Protein AF-A0A078B2Z6-F1 (afdb_monomer)

InterPro domains:
  IPR038900 Transmembrane channel-like protein [PTHR23302] (130-824)

Solvent-accessible surface area (backbone atoms only — not comparable to full-atom values): 47896 Å² total; per-residue (Å²): 140,82,87,86,89,76,92,76,88,74,81,81,83,72,86,68,76,64,57,64,54,55,50,54,54,59,56,59,68,68,70,77,79,70,86,86,83,85,80,91,80,83,90,81,90,82,92,84,82,84,89,85,86,78,69,69,75,65,58,61,60,59,55,56,60,53,58,60,63,54,67,79,64,58,74,73,55,56,71,62,52,64,68,53,54,67,62,46,63,62,47,52,64,56,50,71,74,62,63,89,62,78,58,72,72,61,64,70,70,52,72,91,81,52,56,72,73,55,50,52,50,51,52,53,52,48,53,51,48,55,51,51,51,52,53,51,53,52,52,53,52,50,52,51,54,51,49,53,50,52,52,52,52,50,50,52,50,51,53,53,50,52,52,50,51,53,50,50,50,55,52,50,52,51,49,53,52,48,50,52,51,51,52,52,49,48,54,53,46,51,53,49,51,54,51,48,50,54,48,49,66,59,48,75,76,61,91,78,96,86,76,75,69,64,55,56,54,52,50,50,52,50,50,53,49,53,51,50,51,53,49,50,50,48,48,52,47,46,66,65,51,62,74,55,69,97,67,66,82,66,82,63,73,84,68,86,69,50,74,66,56,52,51,51,51,51,52,49,53,49,50,67,67,67,46,75,61,58,68,60,53,50,55,40,51,42,58,40,47,58,45,59,37,35,50,53,50,51,51,48,48,52,36,54,49,29,51,50,49,28,62,58,48,46,57,53,52,51,54,50,58,72,73,46,59,74,76,49,61,76,36,69,38,90,92,78,45,50,40,65,61,38,37,43,60,41,47,56,89,44,30,65,54,53,53,49,46,53,53,49,48,53,53,54,49,50,52,52,41,51,51,51,31,50,51,34,42,47,53,26,52,50,49,59,60,67,55,66,71,77,53,52,67,62,48,54,64,57,66,59,67,59,89,85,61,82,49,69,67,60,44,52,38,35,51,52,40,42,49,51,52,52,53,47,54,51,50,51,53,52,48,54,54,51,59,72,73,51,58,66,69,60,54,51,50,47,49,51,49,43,51,52,42,51,52,50,48,52,51,48,45,51,52,38,50,52,50,39,51,49,35,63,70,40,34,66,61,52,25,59,59,38,41,77,79,38,59,64,74,61,18,66,45,45,44,60,50,50,43,51,50,41,56,50,50,44,52,52,51,47,51,53,44,52,63,69,45,68,58,90,43,67,52,59,41,48,53,52,52,30,52,52,49,33,53,51,51,43,50,54,53,45,53,53,50,49,54,40,50,28,55,36,26,66,51,66,83,86,42,89,89,59,64,78,49,68,67,59,56,38,68,71,78,52,77,65,94,34,51,46,38,50,39,27,47,54,46,44,40,69,63,49,27,85,86,77,98,67,24,60,50,60,34,50,54,44,46,51,45,48,51,48,50,51,46,51,51,53,44,55,54,45,36,73,74,38,87,81,63,84,76,60,49,58,63,72,60,49,64,59,52,35,51,54,48,44,49,47,47,50,53,65,53,35,37,80,33,24,60,62,50,37,70,49,42,36,56,54,43,50,52,49,51,54,47,54,50,49,46,48,72,75,59,33,35,67,48,94,74,60,38,84,43,62,53,52,40,28,51,54,37,49,52,48,40,52,46,51,52,52,44,51,52,52,53,47,48,61,37,63,44,43,35,71,64,77,94,72,60,91,49,84,84,72,35,67,8,34,55,63,53,65,46,19,48,53,56,44,49,51,53,53,54,54,59,72,75,52,87,81,72,79,89,70,83,76,72,65,53,65,61,53,50,63,67,55,30,64,64,56,48,48,55,50,49,51,53,50,48,55,52,49,52,52,50,47,51,51,51,51,50,50,51,51,49,54,49,52,50,50,53,50,50,52,51,48,51,51,52,49,53,52,48,52,53,49,53,52,50,52,51,53,50,53,52,51,52,53,52,52,55,50,63,72,72,106

Structure (mmCIF, N/CA/C/O backbone):
data_AF-A0A078B2Z6-F1
#
_entry.id   AF-A0A078B2Z6-F1
#
loop_
_atom_site.group_PDB
_atom_site.id
_atom_site.type_symbol
_atom_site.label_atom_id
_atom_site.label_alt_id
_atom_site.label_comp_id
_atom_site.label_asym_id
_atom_site.label_entity_id
_atom_site.label_seq_id
_atom_site.pdbx_PDB_ins_code
_atom_site.Cartn_x
_atom_site.Cartn_y
_atom_site.Cartn_z
_atom_site.occupancy
_atom_site.B_iso_or_equiv
_atom_site.auth_seq_id
_atom_site.auth_comp_id
_atom_site.auth_asym_id
_atom_site.auth_atom_id
_atom_site.pdbx_PDB_model_num
ATOM 1 N N . MET A 1 1 ? 25.908 -24.876 19.222 1.00 38.09 1 MET A N 1
ATOM 2 C CA . MET A 1 1 ? 26.724 -24.364 20.344 1.00 38.09 1 MET A CA 1
ATOM 3 C C . MET A 1 1 ? 25.845 -24.428 21.571 1.00 38.09 1 MET A C 1
ATOM 5 O O . MET A 1 1 ? 25.117 -23.488 21.860 1.00 38.09 1 MET A O 1
ATOM 9 N N . ASP A 1 2 ? 25.852 -25.600 22.195 1.00 33.06 2 ASP A N 1
ATOM 10 C CA . ASP A 1 2 ? 25.103 -25.905 23.407 1.00 33.06 2 ASP A CA 1
ATOM 11 C C . ASP A 1 2 ? 25.969 -25.629 24.640 1.00 33.06 2 ASP A C 1
ATOM 13 O O . ASP A 1 2 ? 27.194 -25.706 24.567 1.00 33.06 2 ASP A O 1
ATOM 17 N N . ASN A 1 3 ? 25.297 -25.366 25.763 1.00 37.34 3 ASN A N 1
ATOM 18 C CA . ASN A 1 3 ? 25.803 -25.113 27.119 1.00 37.34 3 ASN A CA 1
ATOM 19 C C . ASN A 1 3 ? 26.214 -23.678 27.468 1.00 37.34 3 ASN A C 1
ATOM 21 O O . ASN A 1 3 ? 27.389 -23.338 27.474 1.00 37.34 3 ASN A O 1
ATOM 25 N N . PHE A 1 4 ? 25.242 -22.905 27.964 1.00 32.12 4 PHE A N 1
ATOM 26 C CA . PHE A 1 4 ? 25.445 -22.065 29.152 1.00 32.12 4 PHE A CA 1
ATOM 27 C C . PHE A 1 4 ? 24.148 -21.996 29.974 1.00 32.12 4 PHE A C 1
ATOM 29 O O . PHE A 1 4 ? 23.299 -21.130 29.787 1.00 32.12 4 PHE A O 1
ATOM 36 N N . ASN A 1 5 ? 24.004 -22.952 30.896 1.00 35.69 5 ASN A N 1
ATOM 37 C CA . ASN A 1 5 ? 23.065 -22.894 32.012 1.00 35.69 5 ASN A CA 1
ATOM 38 C C . ASN A 1 5 ? 23.810 -22.308 33.219 1.00 35.69 5 ASN A C 1
ATOM 40 O O . ASN A 1 5 ? 24.638 -22.993 33.818 1.00 35.69 5 ASN A O 1
ATOM 44 N N . SER A 1 6 ? 23.501 -21.072 33.616 1.00 30.67 6 SER A N 1
ATOM 45 C CA . SER A 1 6 ? 23.823 -20.586 34.959 1.00 30.67 6 SER A CA 1
ATOM 46 C C . SER A 1 6 ? 22.593 -19.964 35.620 1.00 30.67 6 SER A C 1
ATOM 48 O O . SER A 1 6 ? 21.923 -19.065 35.114 1.00 30.67 6 SER A O 1
ATOM 50 N N . LYS A 1 7 ? 22.279 -20.550 36.776 1.00 36.53 7 LYS A N 1
ATOM 51 C CA . LYS A 1 7 ? 21.205 -20.213 37.703 1.00 36.53 7 LYS A CA 1
ATOM 52 C C . LYS A 1 7 ? 21.274 -18.739 38.109 1.00 36.53 7 LYS A C 1
ATOM 54 O O . LYS A 1 7 ? 22.219 -18.331 38.773 1.00 36.53 7 LYS A O 1
ATOM 59 N N . THR A 1 8 ? 20.215 -17.985 37.829 1.00 29.44 8 THR A N 1
ATOM 60 C CA . THR A 1 8 ? 19.824 -16.824 38.640 1.00 29.44 8 THR A CA 1
ATOM 61 C C . THR A 1 8 ? 18.329 -16.918 38.936 1.00 29.44 8 THR A C 1
ATOM 63 O O . THR A 1 8 ? 17.473 -16.528 38.148 1.00 29.44 8 THR A O 1
ATOM 66 N N . SER A 1 9 ? 18.006 -17.499 40.089 1.00 30.64 9 SER A N 1
ATOM 67 C CA . SER A 1 9 ? 16.674 -17.454 40.685 1.00 30.64 9 SER A CA 1
ATOM 68 C C . SER A 1 9 ? 16.356 -16.011 41.090 1.00 30.64 9 SER A C 1
ATOM 70 O O . SER A 1 9 ? 16.883 -15.513 42.084 1.00 30.64 9 SER A O 1
ATOM 72 N N . ARG A 1 10 ? 15.509 -15.331 40.311 1.00 29.75 10 ARG A N 1
ATOM 73 C CA . ARG A 1 10 ? 14.837 -14.095 40.739 1.00 29.75 10 ARG A CA 1
ATOM 74 C C . ARG A 1 10 ? 13.682 -14.460 41.683 1.00 29.75 10 ARG A C 1
ATOM 76 O O . ARG A 1 10 ? 12.987 -15.437 41.400 1.00 29.75 10 ARG A O 1
ATOM 83 N N . PRO A 1 11 ? 13.447 -13.716 42.777 1.00 30.64 11 PRO A N 1
ATOM 84 C CA . PRO A 1 11 ? 12.303 -13.969 43.637 1.00 30.64 11 PRO A CA 1
ATOM 85 C C . PRO A 1 11 ? 11.006 -13.601 42.905 1.00 30.64 11 PRO A C 1
ATOM 87 O O . PRO A 1 11 ? 10.926 -12.588 42.209 1.00 30.64 11 PRO A O 1
ATOM 90 N N . LEU A 1 12 ? 10.003 -14.462 43.072 1.00 29.59 12 LEU A N 1
ATOM 91 C CA . LEU A 1 12 ? 8.618 -14.242 42.677 1.00 29.59 12 LEU A CA 1
ATOM 92 C C . LEU A 1 12 ? 8.105 -12.925 43.278 1.00 29.59 12 LEU A C 1
ATOM 94 O O . LEU A 1 12 ? 8.044 -12.780 44.497 1.00 29.59 12 LEU A O 1
ATOM 98 N N . PHE A 1 13 ? 7.699 -11.989 42.421 1.00 31.28 13 PHE A N 1
ATOM 99 C CA . PHE A 1 13 ? 6.820 -10.895 42.820 1.00 31.28 13 PHE A CA 1
ATOM 100 C C . PHE A 1 13 ? 5.440 -11.486 43.125 1.00 31.28 13 PHE A C 1
ATOM 102 O O . PHE A 1 13 ? 4.743 -11.959 42.228 1.00 31.28 13 PHE A O 1
ATOM 109 N N . THR A 1 14 ? 5.047 -11.473 44.394 1.00 33.75 14 THR A N 1
ATOM 110 C CA . THR A 1 14 ? 3.644 -11.604 44.786 1.00 33.75 14 THR A CA 1
ATOM 111 C C . THR A 1 14 ? 2.921 -10.280 44.490 1.00 33.75 14 THR A C 1
ATOM 113 O O . THR A 1 14 ? 3.521 -9.210 44.642 1.00 33.75 14 THR A O 1
ATOM 116 N N . PRO A 1 15 ? 1.650 -10.295 44.047 1.00 32.66 15 PRO A N 1
ATOM 117 C CA . PRO A 1 15 ? 0.907 -9.064 43.821 1.00 32.66 15 PRO A CA 1
ATOM 118 C C . PRO A 1 15 ? 0.664 -8.374 45.165 1.00 32.66 15 PRO A C 1
ATOM 120 O O . PRO A 1 15 ? 0.065 -8.944 46.076 1.00 32.66 15 PRO A O 1
ATOM 123 N N . ASN A 1 16 ? 1.152 -7.143 45.284 1.00 35.41 16 ASN A N 1
ATOM 124 C CA . ASN A 1 16 ? 1.012 -6.313 46.471 1.00 35.41 16 ASN A CA 1
ATOM 125 C C . ASN A 1 16 ? -0.454 -5.853 46.600 1.00 35.41 16 ASN A C 1
ATOM 127 O O . ASN A 1 16 ? -0.918 -5.010 45.828 1.00 35.41 16 ASN A O 1
ATOM 131 N N . SER A 1 17 ? -1.186 -6.395 47.577 1.00 38.97 17 SER A N 1
ATOM 132 C CA . SER A 1 17 ? -2.585 -6.053 47.892 1.00 38.97 17 SER A CA 1
ATOM 133 C C . SER A 1 17 ? -2.796 -4.569 48.232 1.00 38.97 17 SER A C 1
ATOM 135 O O . SER A 1 17 ? -3.913 -4.070 48.146 1.00 38.97 17 SER A O 1
ATOM 137 N N . ASN A 1 18 ? -1.722 -3.829 48.523 1.00 42.12 18 ASN A N 1
ATOM 138 C CA . ASN A 1 18 ? -1.769 -2.412 48.887 1.00 42.12 18 ASN A CA 1
ATOM 139 C C . ASN A 1 18 ? -2.090 -1.449 47.726 1.00 42.12 18 ASN A C 1
ATOM 141 O O . ASN A 1 18 ? -2.405 -0.283 47.973 1.00 42.12 18 ASN A O 1
ATOM 145 N N . PHE A 1 19 ? -2.033 -1.889 46.463 1.00 43.72 19 PHE A N 1
ATOM 146 C CA . PHE A 1 19 ? -2.281 -0.990 45.325 1.00 43.72 19 PHE A CA 1
ATOM 147 C C . PHE A 1 19 ? -3.774 -0.673 45.131 1.00 43.72 19 PHE A C 1
ATOM 149 O O . PHE A 1 19 ? -4.140 0.464 44.831 1.00 43.72 19 PHE A O 1
ATOM 156 N N . LEU A 1 20 ? -4.652 -1.657 45.364 1.00 38.41 20 LEU A N 1
ATOM 157 C CA . LEU A 1 20 ? -6.104 -1.483 45.246 1.00 38.41 20 LEU A CA 1
ATOM 158 C C . LEU A 1 20 ? -6.650 -0.556 46.349 1.00 38.41 20 LEU A C 1
ATOM 160 O O . LEU A 1 20 ? -7.549 0.250 46.098 1.00 38.41 20 LEU A O 1
ATOM 164 N N . ASP A 1 21 ? -6.051 -0.609 47.540 1.00 50.78 21 ASP A N 1
ATOM 165 C CA . ASP A 1 21 ? -6.432 0.229 48.680 1.00 50.78 21 ASP A CA 1
ATOM 166 C C . ASP A 1 21 ? -5.900 1.666 48.555 1.00 50.78 21 ASP A C 1
ATOM 168 O O . ASP A 1 21 ? -6.626 2.620 48.854 1.00 50.78 21 ASP A O 1
ATOM 172 N N . GLN A 1 22 ? -4.701 1.863 47.985 1.00 50.09 22 GLN A N 1
ATOM 173 C CA . GLN A 1 22 ? -4.225 3.202 47.601 1.00 50.09 22 GLN A CA 1
ATOM 174 C C . GLN A 1 22 ? -5.110 3.855 46.528 1.00 50.09 22 GLN A C 1
ATOM 176 O O . GLN A 1 22 ? -5.302 5.075 46.542 1.00 50.09 22 GLN A O 1
ATOM 181 N N . PHE A 1 23 ? -5.679 3.061 45.617 1.00 46.72 23 PHE A N 1
ATOM 182 C CA . PHE A 1 23 ? -6.575 3.567 44.579 1.00 46.72 23 PHE A CA 1
ATOM 183 C C . PHE A 1 23 ? -7.952 3.962 45.141 1.00 46.72 23 PHE A C 1
ATOM 185 O O . PHE A 1 23 ? -8.458 5.039 44.819 1.00 46.72 23 PHE A O 1
ATOM 192 N N . LYS A 1 24 ? -8.528 3.154 46.046 1.00 49.75 24 LYS A N 1
ATOM 193 C CA . LYS A 1 24 ? -9.787 3.480 46.748 1.00 49.75 24 LYS A CA 1
ATOM 194 C C . LYS A 1 24 ? -9.662 4.737 47.616 1.00 49.75 24 LYS A C 1
ATOM 196 O O . LYS A 1 24 ? -10.546 5.592 47.580 1.00 49.75 24 LYS A O 1
ATOM 201 N N . SER A 1 25 ? -8.539 4.891 48.319 1.00 47.03 25 SER A N 1
ATOM 202 C CA . SER A 1 25 ? -8.235 6.069 49.143 1.00 47.03 25 SER A CA 1
ATOM 203 C C . SER A 1 25 ? -8.192 7.369 48.319 1.00 47.03 25 SER A C 1
ATOM 205 O O . SER A 1 25 ? -8.852 8.354 48.661 1.00 47.03 25 SER A O 1
ATOM 207 N N . ARG A 1 26 ? -7.512 7.359 47.162 1.00 42.31 26 ARG A N 1
ATOM 208 C CA . ARG A 1 26 ? -7.412 8.540 46.281 1.00 42.31 26 ARG A CA 1
ATOM 209 C C . ARG A 1 26 ? -8.705 8.871 45.533 1.00 42.31 26 ARG A C 1
ATOM 211 O O . ARG A 1 26 ? -8.946 10.042 45.240 1.00 42.31 26 ARG A O 1
ATOM 218 N N . ALA A 1 27 ? -9.537 7.874 45.230 1.00 37.81 27 ALA A N 1
ATOM 219 C CA . ALA A 1 27 ? -10.847 8.095 44.618 1.00 37.81 27 ALA A CA 1
ATOM 220 C C . ALA A 1 27 ? -11.848 8.708 45.615 1.00 37.81 27 ALA A C 1
ATOM 222 O O . ALA A 1 27 ? -12.595 9.613 45.245 1.00 37.81 27 ALA A O 1
ATOM 223 N N . SER A 1 28 ? -11.810 8.289 46.887 1.00 37.66 28 SER A N 1
ATOM 224 C CA . SER A 1 28 ? -12.697 8.813 47.936 1.00 37.66 28 SER A CA 1
ATOM 225 C C . SER A 1 28 ? -12.395 10.271 48.308 1.00 37.66 28 SER A C 1
ATOM 227 O O . SER A 1 28 ? -13.317 11.026 48.598 1.00 37.66 28 SER A O 1
ATOM 229 N N . GLN A 1 29 ? -11.129 10.703 48.246 1.00 36.56 29 GLN A N 1
ATOM 230 C CA . GLN A 1 29 ? -10.744 12.089 48.559 1.00 36.56 29 GLN A CA 1
ATOM 231 C C . GLN A 1 29 ? -11.135 13.113 47.479 1.00 36.56 29 GLN A C 1
ATOM 233 O O . GLN A 1 29 ? -11.196 14.304 47.766 1.00 36.56 29 GLN A O 1
ATOM 238 N N . ARG A 1 30 ? -11.422 12.689 46.238 1.00 38.69 30 ARG A N 1
ATOM 239 C CA . ARG A 1 30 ? -11.811 13.613 45.153 1.00 38.69 30 ARG A CA 1
ATOM 240 C C . ARG A 1 30 ? -13.314 13.864 45.035 1.00 38.69 30 ARG A C 1
ATOM 242 O O . ARG A 1 30 ? -13.691 14.820 44.370 1.00 38.69 30 ARG A O 1
ATOM 249 N N . TYR A 1 31 ? -14.155 13.056 45.680 1.00 36.00 31 TYR A N 1
ATOM 250 C CA . TYR A 1 31 ? -15.616 13.199 45.616 1.00 36.00 31 TYR A CA 1
ATOM 251 C C . TYR A 1 31 ? -16.222 14.068 46.730 1.00 36.00 31 TYR A C 1
ATOM 253 O O . TYR A 1 31 ? -17.416 14.333 46.691 1.00 36.00 31 TYR A O 1
ATOM 261 N N . GLN A 1 32 ? -15.425 14.556 47.686 1.00 33.22 32 GLN A N 1
ATOM 262 C CA . GLN A 1 32 ? -15.920 15.383 48.799 1.00 33.22 32 GLN A CA 1
ATOM 263 C C . GLN A 1 32 ? -15.933 16.901 48.528 1.00 33.22 32 GLN A C 1
ATOM 265 O O . GLN A 1 32 ? -16.352 17.654 49.395 1.00 33.22 32 GLN A O 1
ATOM 270 N N . ASN A 1 33 ? -15.531 17.363 47.336 1.00 32.75 33 ASN A N 1
ATOM 271 C CA . ASN A 1 33 ? -15.442 18.796 47.012 1.00 32.75 33 ASN A CA 1
ATOM 272 C C . ASN A 1 33 ? -16.320 19.192 45.812 1.00 32.75 33 ASN A C 1
ATOM 274 O O . ASN A 1 33 ? -15.825 19.752 44.833 1.00 32.75 33 ASN A O 1
ATOM 278 N N . ILE A 1 34 ? -17.621 18.900 45.874 1.00 33.91 34 ILE A N 1
ATOM 279 C CA . ILE A 1 34 ? -18.619 19.473 44.959 1.00 33.91 34 ILE A CA 1
ATOM 280 C C . ILE A 1 34 ? -19.703 20.132 45.824 1.00 33.91 34 ILE A C 1
ATOM 282 O O . ILE A 1 34 ? -20.280 19.439 46.658 1.00 33.91 34 ILE A O 1
ATOM 286 N N . PRO A 1 35 ? -19.961 21.446 45.689 1.00 30.92 35 PRO A N 1
ATOM 287 C CA . PRO A 1 35 ? -21.008 22.112 46.454 1.00 30.92 35 PRO A CA 1
ATOM 288 C C . PRO A 1 35 ? -22.401 21.750 45.915 1.00 30.92 35 PRO A C 1
ATOM 290 O O . PRO A 1 35 ? -22.673 21.907 44.723 1.00 30.92 35 PRO A O 1
ATOM 293 N N . ASP A 1 36 ? -23.268 21.288 46.816 1.00 29.14 36 ASP A N 1
ATOM 294 C CA . ASP A 1 36 ? -24.699 21.076 46.590 1.00 29.14 36 ASP A CA 1
ATOM 295 C C . ASP A 1 36 ? -25.429 22.426 46.548 1.00 29.14 36 ASP A C 1
ATOM 297 O O . ASP A 1 36 ? -25.545 23.109 47.563 1.00 29.14 36 ASP A O 1
ATOM 301 N N . ASN A 1 37 ? -25.969 22.788 45.383 1.00 29.05 37 ASN A N 1
ATOM 302 C CA . ASN A 1 37 ? -27.005 23.813 45.263 1.00 29.05 37 ASN A CA 1
ATOM 303 C C . ASN A 1 37 ? -28.321 23.112 44.911 1.00 29.05 37 ASN A C 1
ATOM 305 O O . ASN A 1 37 ? -28.553 22.756 43.755 1.00 29.05 37 ASN A O 1
ATOM 309 N N . SER A 1 38 ? -29.169 22.907 45.917 1.00 27.84 38 SER A N 1
ATOM 310 C CA . SER A 1 38 ? -30.560 22.492 45.744 1.00 27.84 38 SER A CA 1
ATOM 311 C C . SER A 1 38 ? -31.459 23.730 45.694 1.00 27.84 38 SER A C 1
ATOM 313 O O . SER A 1 38 ? -31.335 24.644 46.505 1.00 27.84 38 SER A O 1
ATOM 315 N N . ILE A 1 39 ? -32.340 23.770 44.695 1.00 27.05 39 ILE A N 1
ATOM 316 C CA . ILE A 1 39 ? -33.448 24.720 44.589 1.00 27.05 39 ILE A CA 1
ATOM 317 C C . ILE A 1 39 ? -34.715 23.905 44.840 1.00 27.05 39 ILE A C 1
ATOM 319 O O . ILE A 1 39 ? -35.023 22.996 44.068 1.00 27.05 39 ILE A O 1
ATOM 323 N N . ASP A 1 40 ? -35.416 24.230 45.922 1.00 28.22 40 ASP A N 1
ATOM 324 C CA . ASP A 1 40 ? -36.770 23.759 46.206 1.00 28.22 40 ASP A CA 1
ATOM 325 C C . ASP A 1 40 ? -37.764 24.417 45.244 1.00 28.22 40 ASP A C 1
ATOM 327 O O . ASP A 1 40 ? -37.782 25.641 45.096 1.00 28.22 40 ASP A O 1
ATOM 331 N N . VAL A 1 41 ? -38.637 23.615 44.630 1.00 27.69 41 VAL A N 1
ATOM 332 C CA . VAL A 1 41 ? -39.883 24.109 44.033 1.00 27.69 41 VAL A CA 1
ATOM 333 C C . VAL A 1 41 ? -41.031 23.224 44.496 1.00 27.69 41 VAL A C 1
ATOM 335 O O . VAL A 1 41 ? -41.028 22.005 44.328 1.00 27.69 41 VAL A O 1
ATOM 338 N N . SER A 1 42 ? -41.991 23.896 45.117 1.00 25.55 42 SER A N 1
ATOM 339 C CA . SER A 1 42 ? -43.201 23.389 45.735 1.00 25.55 42 SER A CA 1
ATOM 340 C C . SER A 1 42 ? -44.244 22.880 44.736 1.00 25.55 42 SER A C 1
ATOM 342 O O . SER A 1 42 ? -44.307 23.263 43.570 1.00 25.55 42 SER A O 1
ATOM 344 N N . SER A 1 43 ? -45.090 22.009 45.277 1.00 31.23 43 SER A N 1
ATOM 345 C CA . SER A 1 43 ? -46.308 21.419 44.729 1.00 31.23 43 SER A CA 1
ATOM 346 C C . SER A 1 43 ? -47.354 22.432 44.253 1.00 31.23 43 SER A C 1
ATOM 348 O O . SER A 1 43 ? -47.615 23.410 44.950 1.00 31.23 43 SER A O 1
ATOM 350 N N . THR A 1 44 ? -48.060 22.108 43.167 1.00 27.62 44 THR A N 1
ATOM 351 C CA . THR A 1 44 ? -49.476 22.473 42.963 1.00 27.62 44 THR A CA 1
ATOM 352 C C . THR A 1 44 ? -50.181 21.432 42.086 1.00 27.62 44 THR A C 1
ATOM 354 O O . THR A 1 44 ? -49.601 20.909 41.133 1.00 27.62 44 THR A O 1
ATOM 357 N N . ASP A 1 45 ? -51.415 21.122 42.484 1.00 31.05 45 ASP A N 1
ATOM 358 C CA . ASP A 1 45 ? -52.396 20.222 41.870 1.00 31.05 45 ASP A CA 1
ATOM 359 C C . ASP A 1 45 ? -52.777 20.614 40.438 1.00 31.05 45 ASP A C 1
ATOM 361 O O . ASP A 1 45 ? -52.812 21.806 40.161 1.00 31.05 45 ASP A O 1
ATOM 365 N N . VAL A 1 46 ? -53.176 19.641 39.601 1.00 28.92 46 VAL A N 1
ATOM 366 C CA . VAL A 1 46 ? -54.348 19.732 38.696 1.00 28.92 46 VAL A CA 1
ATOM 367 C C . VAL A 1 46 ? -54.810 18.310 38.327 1.00 28.92 46 VAL A C 1
ATOM 369 O O . VAL A 1 46 ? -54.152 17.606 37.558 1.00 28.92 46 VAL A O 1
ATOM 372 N N . ASP A 1 47 ? -55.971 17.920 38.854 1.00 30.23 47 ASP A N 1
ATOM 373 C CA . ASP A 1 47 ? -56.888 16.956 38.242 1.00 30.23 47 ASP A CA 1
ATOM 374 C C . ASP A 1 47 ? -57.552 17.613 37.021 1.00 30.23 47 ASP A C 1
ATOM 376 O O . ASP A 1 47 ? -58.103 18.699 37.159 1.00 30.23 47 ASP A O 1
ATOM 380 N N . ASP A 1 48 ? -57.484 16.989 35.838 1.00 31.47 48 ASP A N 1
ATOM 381 C CA . ASP A 1 48 ? -58.626 16.790 34.924 1.00 31.47 48 ASP A CA 1
ATOM 382 C C . ASP A 1 48 ? -58.201 16.323 33.519 1.00 31.47 48 ASP A C 1
ATOM 384 O O . ASP A 1 48 ? -57.084 16.553 33.061 1.00 31.47 48 ASP A O 1
ATOM 388 N N . LEU A 1 49 ? -59.174 15.711 32.829 1.00 29.41 49 LEU A N 1
ATOM 389 C CA . LEU A 1 49 ? -59.245 15.338 31.402 1.00 29.41 49 LEU A CA 1
ATOM 390 C C . LEU A 1 49 ? -59.107 13.843 31.078 1.00 29.41 49 LEU A C 1
ATOM 392 O O . LEU A 1 49 ? -58.160 13.344 30.464 1.00 29.41 49 LEU A O 1
ATOM 396 N N . LYS A 1 50 ? -60.201 13.136 31.384 1.00 35.34 50 LYS A N 1
ATOM 397 C CA . LYS A 1 50 ? -60.763 12.123 30.480 1.00 35.34 50 LYS A CA 1
ATOM 398 C C . LYS A 1 50 ? -61.399 12.814 29.264 1.00 35.34 50 LYS A C 1
ATOM 400 O O . LYS A 1 50 ? -61.875 13.935 29.368 1.00 35.34 50 LYS A O 1
ATOM 405 N N . VAL A 1 51 ? -61.515 12.040 28.182 1.00 41.56 51 VAL A N 1
ATOM 406 C CA . VAL A 1 51 ? -62.140 12.339 26.876 1.00 41.56 51 VAL A CA 1
ATOM 407 C C . VAL A 1 51 ? -61.172 12.951 25.859 1.00 41.56 51 VAL A C 1
ATOM 409 O O . VAL A 1 51 ? -60.952 14.147 25.840 1.00 41.56 51 VAL A O 1
ATOM 412 N N . ASP A 1 52 ? -60.585 12.102 25.007 1.00 37.53 52 ASP A N 1
ATOM 413 C CA . ASP A 1 52 ? -60.878 12.115 23.562 1.00 37.53 52 ASP A CA 1
ATOM 414 C C . ASP A 1 52 ? -60.072 11.000 22.849 1.00 37.53 52 ASP A C 1
ATOM 416 O O . ASP A 1 52 ? -58.848 11.069 22.681 1.00 37.53 52 ASP A O 1
ATOM 420 N N . ARG A 1 53 ? -60.748 9.895 22.497 1.00 38.12 53 ARG A N 1
ATOM 421 C CA . ARG A 1 53 ? -60.142 8.714 21.843 1.00 38.12 53 ARG A CA 1
ATOM 422 C C . ARG A 1 53 ? -60.586 8.516 20.393 1.00 38.12 53 ARG A C 1
ATOM 424 O O . ARG A 1 53 ? -60.081 7.593 19.762 1.00 38.12 53 ARG A O 1
ATOM 431 N N . GLN A 1 54 ? -61.460 9.358 19.837 1.00 33.53 54 GLN A N 1
ATOM 432 C CA . GLN A 1 54 ? -61.990 9.134 18.483 1.00 33.53 54 GLN A CA 1
ATOM 433 C C . GLN A 1 54 ? -61.373 10.017 17.385 1.00 33.53 54 GLN A C 1
ATOM 435 O O . GLN A 1 54 ? -61.439 9.635 16.221 1.00 33.53 54 GLN A O 1
ATOM 440 N N . ASN A 1 55 ? -60.634 11.081 17.717 1.00 36.31 55 ASN A N 1
ATOM 441 C CA . ASN A 1 55 ? -60.000 11.946 16.705 1.00 36.31 55 ASN A CA 1
ATOM 442 C C . ASN A 1 55 ? -58.587 11.519 16.240 1.00 36.31 55 ASN A C 1
ATOM 444 O O . ASN A 1 55 ? -58.065 12.062 15.268 1.00 36.31 55 ASN A O 1
ATOM 448 N N . ARG A 1 56 ? -57.956 10.507 16.859 1.00 42.25 56 ARG A N 1
ATOM 449 C CA . ARG A 1 56 ? -56.551 10.132 16.556 1.00 42.25 56 ARG A CA 1
ATOM 450 C C . ARG A 1 56 ? -56.338 9.279 15.301 1.00 42.25 56 ARG A C 1
ATOM 452 O O . ARG A 1 56 ? -55.208 9.184 14.838 1.00 42.25 56 ARG A O 1
ATOM 459 N N . TYR A 1 57 ? -57.383 8.686 14.724 1.00 40.06 57 TYR A N 1
ATOM 460 C CA . TYR A 1 57 ? -57.227 7.852 13.522 1.00 40.06 57 TYR A CA 1
ATOM 461 C C . TYR A 1 57 ? -57.307 8.632 12.202 1.00 40.06 57 TYR A C 1
ATOM 463 O O . TYR A 1 57 ? -56.864 8.120 11.179 1.00 40.06 57 TYR A O 1
ATOM 471 N N . LYS A 1 58 ? -57.799 9.879 12.213 1.00 36.16 58 LYS A N 1
ATOM 472 C CA . LYS A 1 58 ? -57.902 10.707 10.999 1.00 36.16 58 LYS A CA 1
ATOM 473 C C . LYS A 1 58 ? -56.617 11.494 10.694 1.00 36.16 58 LYS A C 1
ATOM 475 O O . LYS A 1 58 ? -56.253 11.629 9.535 1.00 36.16 58 LYS A O 1
ATOM 480 N N . VAL A 1 59 ? -55.874 11.903 11.727 1.00 45.81 59 VAL A N 1
ATOM 481 C CA . VAL A 1 59 ? -54.653 12.727 11.593 1.00 45.81 59 VAL A CA 1
ATOM 482 C C . VAL A 1 59 ? -53.444 11.927 11.078 1.00 45.81 59 VAL A C 1
ATOM 484 O O . VAL A 1 59 ? -52.616 12.457 10.344 1.00 45.81 59 VAL A O 1
ATOM 487 N N . ASN A 1 60 ? -53.355 10.624 11.368 1.00 37.97 60 ASN A N 1
ATOM 488 C CA . ASN A 1 60 ? -52.193 9.817 10.963 1.00 37.97 60 ASN A CA 1
ATOM 489 C C . ASN A 1 60 ? -52.146 9.477 9.461 1.00 37.97 60 ASN A C 1
ATOM 491 O O . ASN A 1 60 ? -51.058 9.245 8.935 1.00 37.97 60 ASN A O 1
ATOM 495 N N . ASN A 1 61 ? -53.282 9.492 8.755 1.00 37.84 61 ASN A N 1
ATOM 496 C CA . ASN A 1 61 ? -53.297 9.253 7.307 1.00 37.84 61 ASN A CA 1
ATOM 497 C C . ASN A 1 61 ? -52.966 10.522 6.497 1.00 37.84 61 ASN A C 1
ATOM 499 O O . ASN A 1 61 ? -52.307 10.419 5.465 1.00 37.84 61 ASN A O 1
ATOM 503 N N . GLU A 1 62 ? -53.303 11.718 6.996 1.00 40.06 62 GLU A N 1
ATOM 504 C CA . GLU A 1 62 ? -52.984 12.994 6.327 1.00 40.06 62 GLU A CA 1
ATOM 505 C C . GLU A 1 62 ? -51.499 13.396 6.475 1.00 40.06 62 GLU A C 1
ATOM 507 O O . GLU A 1 62 ? -50.915 14.002 5.571 1.00 40.06 62 GLU A O 1
ATOM 512 N N . VAL A 1 63 ? -50.839 12.991 7.568 1.00 42.66 63 VAL A N 1
ATOM 513 C CA . VAL A 1 63 ? -49.393 13.221 7.789 1.00 42.66 63 VAL A CA 1
ATOM 514 C C . VAL A 1 63 ? -48.523 12.304 6.910 1.00 42.66 63 VAL A C 1
ATOM 516 O O . VAL A 1 63 ? -47.442 12.695 6.465 1.00 42.66 63 VAL A O 1
ATOM 519 N N . SER A 1 64 ? -49.010 11.103 6.581 1.00 41.59 64 SER A N 1
ATOM 520 C CA . SER A 1 64 ? -48.309 10.155 5.704 1.00 41.59 64 SER A CA 1
ATOM 521 C C . SER A 1 64 ? -48.299 10.605 4.235 1.00 41.59 64 SER A C 1
ATOM 523 O O . SER A 1 64 ? -47.279 10.474 3.560 1.00 41.59 64 SER A O 1
ATOM 525 N N . GLU A 1 65 ? -49.402 11.165 3.725 1.00 37.88 65 GLU A N 1
ATOM 526 C CA . GLU A 1 65 ? -49.485 11.652 2.335 1.00 37.88 65 GLU A CA 1
ATOM 527 C C . GLU A 1 65 ? -48.727 12.970 2.105 1.00 37.88 65 GLU A C 1
ATOM 529 O O . GLU A 1 65 ? -48.205 13.212 1.013 1.00 37.88 65 GLU A O 1
ATOM 534 N N . SER A 1 66 ? -48.603 13.811 3.135 1.00 41.19 66 SER A N 1
ATOM 535 C CA . SER A 1 66 ? -47.866 15.079 3.057 1.00 41.19 66 SER A CA 1
ATOM 536 C C . SER A 1 66 ? -46.342 14.891 3.129 1.00 41.19 66 SER A C 1
ATOM 538 O O . SER A 1 66 ? -45.612 15.604 2.439 1.00 41.19 66 SER A O 1
ATOM 540 N N . MET A 1 67 ? -45.838 13.876 3.844 1.00 37.00 67 MET A N 1
ATOM 541 C CA . MET A 1 67 ? -44.398 13.566 3.881 1.00 37.00 67 MET A CA 1
ATOM 542 C C . MET A 1 67 ? -43.843 12.972 2.575 1.00 37.00 67 MET A C 1
ATOM 544 O O . MET A 1 67 ? -42.656 13.139 2.292 1.00 37.00 67 MET A O 1
ATOM 548 N N . VAL A 1 68 ? -44.674 12.324 1.751 1.00 44.00 68 VAL A N 1
ATOM 549 C CA . VAL A 1 68 ? -44.238 11.781 0.448 1.00 44.00 68 VAL A CA 1
ATOM 550 C C . VAL A 1 68 ? -44.093 12.894 -0.598 1.00 44.00 68 VAL A C 1
ATOM 552 O O . VAL A 1 68 ? -43.136 12.880 -1.364 1.00 44.00 68 VAL A O 1
ATOM 555 N N . LYS A 1 69 ? -44.945 13.930 -0.567 1.00 38.62 69 LYS A N 1
ATOM 556 C CA . LYS A 1 69 ? -44.858 15.075 -1.497 1.00 38.62 69 LYS A CA 1
ATOM 557 C C . LYS A 1 69 ? -43.705 16.045 -1.205 1.00 38.62 69 LYS A C 1
ATOM 559 O O . LYS A 1 69 ? -43.253 16.738 -2.110 1.00 38.62 69 LYS A O 1
ATOM 564 N N . ILE A 1 70 ? -43.193 16.087 0.028 1.00 42.50 70 ILE A N 1
ATOM 565 C CA . ILE A 1 70 ? -42.082 16.980 0.417 1.00 42.50 70 ILE A CA 1
ATOM 566 C C . ILE A 1 70 ? -40.717 16.441 -0.053 1.00 42.50 70 ILE A C 1
ATOM 568 O O . ILE A 1 70 ? -39.781 17.213 -0.260 1.00 42.50 70 ILE A O 1
ATOM 572 N N . LYS A 1 71 ? -40.600 15.128 -0.294 1.00 38.53 71 LYS A N 1
ATOM 573 C CA . LYS A 1 71 ? -39.328 14.488 -0.661 1.00 38.53 71 LYS A CA 1
ATOM 574 C C . LYS A 1 71 ? -38.921 14.700 -2.125 1.00 38.53 71 LYS A C 1
ATOM 576 O O . LYS A 1 71 ? -37.728 14.693 -2.415 1.00 38.53 71 LYS A O 1
ATOM 581 N N . ASP A 1 72 ? -39.883 14.975 -3.005 1.00 39.28 72 ASP A N 1
ATOM 582 C CA . ASP A 1 72 ? -39.629 15.198 -4.435 1.00 39.28 72 ASP A CA 1
ATOM 583 C C . ASP A 1 72 ? -39.326 16.670 -4.783 1.00 39.28 72 ASP A C 1
ATOM 585 O O . ASP A 1 72 ? -38.871 16.962 -5.887 1.00 39.28 72 ASP A O 1
ATOM 589 N N . PHE A 1 73 ? -39.499 17.608 -3.840 1.00 36.56 73 PHE A N 1
ATOM 590 C CA . PHE A 1 73 ? -39.311 19.046 -4.092 1.00 36.56 73 PHE A CA 1
ATOM 591 C C . PHE A 1 73 ? -37.997 19.629 -3.527 1.00 36.56 73 PHE A C 1
ATOM 593 O O . PHE A 1 73 ? -37.559 20.695 -3.958 1.00 36.56 73 PHE A O 1
ATOM 600 N N . SER A 1 74 ? -37.320 18.949 -2.590 1.00 40.47 74 SER A N 1
ATOM 601 C CA . SER A 1 74 ? -36.233 19.560 -1.797 1.00 40.47 74 SER A CA 1
ATOM 602 C C . SER A 1 74 ? -34.808 19.374 -2.346 1.00 40.47 74 SER A C 1
ATOM 604 O O . SER A 1 74 ? -33.865 19.920 -1.778 1.00 40.47 74 SER A O 1
ATOM 606 N N . GLY A 1 75 ? -34.611 18.614 -3.429 1.00 37.38 75 GLY A N 1
ATOM 607 C CA . GLY A 1 75 ? -33.267 18.266 -3.922 1.00 37.38 75 GLY A CA 1
ATOM 608 C C . GLY A 1 75 ? -32.554 19.373 -4.710 1.00 37.38 75 GLY A C 1
ATOM 609 O O . GLY A 1 75 ? -31.348 19.552 -4.564 1.00 37.38 75 GLY A O 1
ATOM 610 N N . ASN A 1 76 ? -33.292 20.155 -5.509 1.00 38.97 76 ASN A N 1
ATOM 611 C CA . ASN A 1 76 ? -32.691 21.079 -6.485 1.00 38.97 76 ASN A CA 1
ATOM 612 C C . ASN A 1 76 ? -32.690 22.562 -6.068 1.00 38.97 76 ASN A C 1
ATOM 614 O O . ASN A 1 76 ? -31.958 23.348 -6.663 1.00 38.97 76 ASN A O 1
ATOM 618 N N . GLN A 1 77 ? -33.445 22.969 -5.040 1.00 42.59 77 GLN A N 1
ATOM 619 C CA . GLN A 1 77 ? -33.474 24.377 -4.598 1.00 42.59 77 GLN A CA 1
ATOM 620 C C . GLN A 1 77 ? -32.462 24.703 -3.486 1.00 42.59 77 GLN A C 1
ATOM 622 O O . GLN A 1 77 ? -31.968 25.828 -3.414 1.00 42.59 77 GLN A O 1
ATOM 627 N N . ILE A 1 78 ? -32.065 23.719 -2.673 1.00 44.09 78 ILE A N 1
ATOM 628 C CA . ILE A 1 78 ? -31.167 23.938 -1.523 1.00 44.09 78 ILE A CA 1
ATOM 629 C C . ILE A 1 78 ? -29.711 24.182 -1.973 1.00 44.09 78 ILE A C 1
ATOM 631 O O . ILE A 1 78 ? -28.998 24.982 -1.367 1.00 44.09 78 ILE A O 1
ATOM 635 N N . ALA A 1 79 ? -29.280 23.582 -3.090 1.00 42.75 79 ALA A N 1
ATOM 636 C CA . ALA A 1 79 ? -27.931 23.777 -3.634 1.00 42.75 79 ALA A CA 1
ATOM 637 C C . ALA A 1 79 ? -27.718 25.167 -4.270 1.00 42.75 79 ALA A C 1
ATOM 639 O O . ALA A 1 79 ? -26.603 25.687 -4.247 1.00 42.75 79 ALA A O 1
ATOM 640 N N . ASN A 1 80 ? -28.783 25.793 -4.784 1.00 41.72 80 ASN A N 1
ATOM 641 C CA . ASN A 1 80 ? -28.720 27.147 -5.344 1.00 41.72 80 ASN A CA 1
ATOM 642 C C . ASN A 1 80 ? -28.903 28.235 -4.271 1.00 41.72 80 ASN A C 1
ATOM 644 O O . ASN A 1 80 ? -28.340 29.317 -4.407 1.00 41.72 80 ASN A O 1
ATOM 648 N N . GLY A 1 81 ? -29.611 27.940 -3.173 1.00 42.47 81 GLY A N 1
ATOM 649 C CA . GLY A 1 81 ? -29.767 28.864 -2.044 1.00 42.47 81 GLY A CA 1
ATOM 650 C C . GLY A 1 81 ? -28.470 29.110 -1.265 1.00 42.47 81 GLY A C 1
ATOM 651 O O . GLY A 1 81 ? -28.185 30.242 -0.889 1.00 42.47 81 GLY A O 1
ATOM 652 N N . LEU A 1 82 ? -27.629 28.085 -1.084 1.00 39.34 82 LEU A N 1
ATOM 653 C CA . LEU A 1 82 ? -26.413 28.195 -0.265 1.00 39.34 82 LEU A CA 1
ATOM 654 C C . LEU A 1 82 ? -25.255 28.956 -0.935 1.00 39.34 82 LEU A C 1
ATOM 656 O O . LEU A 1 82 ? -24.390 29.460 -0.230 1.00 39.34 82 LEU A O 1
ATOM 660 N N . LYS A 1 83 ? -25.252 29.121 -2.267 1.00 43.69 83 LYS A N 1
ATOM 661 C CA . LYS A 1 83 ? -24.254 29.965 -2.957 1.00 43.69 83 LYS A CA 1
ATOM 662 C C . LYS A 1 83 ? -24.552 31.468 -2.878 1.00 43.69 83 LYS A C 1
ATOM 664 O O . LYS A 1 83 ? -23.632 32.263 -3.040 1.00 43.69 83 LYS A O 1
ATOM 669 N N . ASN A 1 84 ? -25.796 31.857 -2.590 1.00 44.94 84 ASN A N 1
ATOM 670 C CA . ASN A 1 84 ? -26.203 33.266 -2.549 1.00 44.94 84 ASN A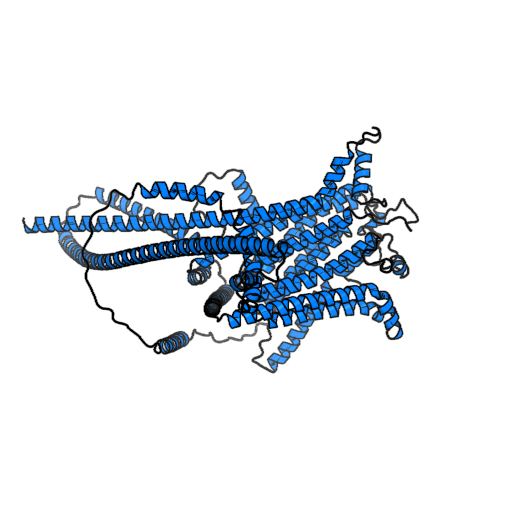 CA 1
ATOM 671 C C . ASN A 1 84 ? -26.126 33.889 -1.143 1.00 44.94 84 ASN A C 1
ATOM 673 O O . ASN A 1 84 ? -26.078 35.110 -1.026 1.00 44.94 84 ASN A O 1
ATOM 677 N N . VAL A 1 85 ? -26.066 33.082 -0.077 1.00 44.84 85 VAL A N 1
ATOM 678 C CA . VAL A 1 85 ? -26.052 33.579 1.314 1.00 44.84 85 VAL A CA 1
ATOM 679 C C . VAL A 1 85 ? -24.693 34.177 1.709 1.00 44.84 85 VAL A C 1
ATOM 681 O O . VAL A 1 85 ? -24.655 35.186 2.413 1.00 44.84 85 VAL A O 1
ATOM 684 N N . ASP A 1 86 ? -23.581 33.651 1.188 1.00 46.12 86 ASP A N 1
ATOM 685 C CA . ASP A 1 86 ? -22.245 34.181 1.507 1.00 46.12 86 ASP A CA 1
ATOM 686 C C . ASP A 1 86 ? -21.922 35.489 0.763 1.00 46.12 86 ASP A C 1
ATOM 688 O O . ASP A 1 86 ? -21.224 36.347 1.301 1.00 46.12 86 ASP A O 1
ATOM 692 N N . GLN A 1 87 ? -22.498 35.710 -0.426 1.00 45.31 87 GLN A N 1
ATOM 693 C CA . GLN A 1 87 ? -22.362 36.986 -1.145 1.00 45.31 87 GLN A CA 1
ATOM 694 C C . GLN A 1 87 ? -23.242 38.100 -0.552 1.00 45.31 87 GLN A C 1
ATOM 696 O O . GLN A 1 87 ? -22.926 39.282 -0.702 1.00 45.31 87 GLN A O 1
ATOM 701 N N . HIS A 1 88 ? -24.319 37.752 0.159 1.00 47.03 88 HIS A N 1
ATOM 702 C CA . HIS A 1 88 ? -25.243 38.736 0.725 1.00 47.03 88 HIS A CA 1
ATOM 703 C C . HIS A 1 88 ? -24.715 39.365 2.028 1.00 47.03 88 HIS A C 1
ATOM 705 O O . HIS A 1 88 ? -24.811 40.580 2.208 1.00 47.03 88 HIS A O 1
ATOM 711 N N . ASN A 1 89 ? -24.039 38.575 2.872 1.00 43.47 89 ASN A N 1
ATOM 712 C CA . ASN A 1 89 ? -23.466 39.044 4.143 1.00 43.47 89 ASN A CA 1
ATOM 713 C C . ASN A 1 89 ? -22.284 40.021 3.965 1.00 43.47 89 ASN A C 1
ATOM 715 O O . ASN A 1 89 ? -22.015 40.854 4.837 1.00 43.47 89 ASN A O 1
ATOM 719 N N . GLU A 1 90 ? -21.573 39.956 2.833 1.00 45.84 90 GLU A N 1
ATOM 720 C CA . GLU A 1 90 ? -20.504 40.911 2.511 1.00 45.84 90 GLU A CA 1
ATOM 721 C C . GLU A 1 90 ? -21.050 42.229 1.927 1.00 45.84 90 GLU A C 1
ATOM 723 O O . GLU A 1 90 ? -20.439 43.289 2.092 1.00 45.84 90 GLU A O 1
ATOM 728 N N . PHE A 1 91 ? -22.229 42.185 1.294 1.00 48.81 91 PHE A N 1
ATOM 729 C CA . PHE A 1 91 ? -22.906 43.358 0.742 1.00 48.81 91 PHE A CA 1
ATOM 730 C C . PHE A 1 91 ? -23.606 44.181 1.836 1.00 48.81 91 PHE A C 1
ATOM 732 O O . PHE A 1 91 ? -23.444 45.403 1.874 1.00 48.81 91 PHE A O 1
ATOM 739 N N . GLU A 1 92 ? -24.288 43.535 2.791 1.00 46.84 92 GLU A N 1
ATOM 740 C CA . GLU A 1 92 ? -24.943 44.224 3.919 1.00 46.84 92 GLU A CA 1
ATOM 741 C C . GLU A 1 92 ? -23.955 45.041 4.764 1.00 46.84 92 GLU A C 1
ATOM 743 O O . GLU A 1 92 ? -24.224 46.197 5.092 1.00 46.84 92 GLU A O 1
ATOM 748 N N . ASN A 1 93 ? -22.759 44.508 5.037 1.00 47.56 93 ASN A N 1
ATOM 749 C CA . ASN A 1 93 ? -21.749 45.214 5.831 1.00 47.56 93 ASN A CA 1
ATOM 750 C C . ASN A 1 93 ? -21.139 46.439 5.123 1.00 47.56 93 ASN A C 1
ATOM 752 O O . ASN A 1 93 ? -20.650 47.354 5.794 1.00 47.56 93 ASN A O 1
ATOM 756 N N . ARG A 1 94 ? -21.172 46.493 3.783 1.00 47.28 94 ARG A N 1
ATOM 757 C CA . ARG A 1 94 ? -20.720 47.671 3.019 1.00 47.28 94 ARG A CA 1
ATOM 758 C C . ARG A 1 94 ? -21.818 48.728 2.911 1.00 47.28 94 ARG A C 1
ATOM 760 O O . ARG A 1 94 ? -21.523 49.912 3.057 1.00 47.28 94 ARG A O 1
ATOM 767 N N . VAL A 1 95 ? -23.077 48.317 2.752 1.00 49.19 95 VAL A N 1
ATOM 768 C CA . VAL A 1 95 ? -24.222 49.240 2.653 1.00 49.19 95 VAL A CA 1
ATOM 769 C C . VAL A 1 95 ? -24.526 49.909 3.999 1.00 49.19 95 VAL A C 1
ATOM 771 O O . VAL A 1 95 ? -24.743 51.122 4.043 1.00 49.19 95 VAL A O 1
ATOM 774 N N . TYR A 1 96 ? -24.422 49.182 5.118 1.00 45.56 96 TYR A N 1
ATOM 775 C CA . TYR A 1 96 ? -24.708 49.737 6.450 1.00 45.56 96 TYR A CA 1
ATOM 776 C C . TYR A 1 96 ? -23.691 50.795 6.919 1.00 45.56 96 TYR A C 1
ATOM 778 O O . TYR A 1 96 ? -24.000 51.625 7.774 1.00 45.56 96 TYR A O 1
ATOM 786 N N . LYS A 1 97 ? -22.475 50.812 6.348 1.00 45.78 97 LYS A N 1
ATOM 787 C CA . LYS A 1 97 ? -21.451 51.830 6.649 1.00 45.78 97 LYS A CA 1
ATOM 788 C C . LYS A 1 97 ? -21.534 53.084 5.772 1.00 45.78 97 LYS A C 1
ATOM 790 O O . LYS A 1 97 ? -20.920 54.085 6.131 1.00 45.78 97 LYS A O 1
ATOM 795 N N . GLN A 1 98 ? -22.295 53.065 4.675 1.00 41.94 98 GLN A N 1
ATOM 796 C CA . GLN A 1 98 ? -22.431 54.208 3.758 1.00 41.94 98 GLN A CA 1
ATOM 797 C C . GLN A 1 98 ? -23.802 54.907 3.799 1.00 41.94 98 GLN A C 1
ATOM 799 O O . GLN A 1 98 ? -23.902 56.033 3.321 1.00 41.94 98 GLN A O 1
ATOM 804 N N . SER A 1 99 ? -24.842 54.330 4.412 1.00 43.16 99 SER A N 1
ATOM 805 C CA . SER A 1 99 ? -26.215 54.868 4.324 1.00 43.16 99 SER A CA 1
ATOM 806 C C . SER A 1 99 ? -26.595 55.954 5.344 1.00 43.16 99 SER A C 1
ATOM 808 O O . SER A 1 99 ? -27.759 56.343 5.419 1.00 43.16 99 SER A O 1
ATOM 810 N N . LYS A 1 100 ? -25.647 56.518 6.109 1.00 43.50 100 LYS A N 1
ATOM 811 C CA . LYS A 1 100 ? -25.957 57.616 7.052 1.00 43.50 100 LYS A CA 1
ATOM 812 C C . LYS A 1 100 ? -26.095 58.997 6.391 1.00 43.50 100 LYS A C 1
ATOM 814 O O . LYS A 1 100 ? -26.152 60.003 7.092 1.00 43.50 100 LYS A O 1
ATOM 819 N N . ALA A 1 101 ? -26.158 59.054 5.063 1.00 45.31 101 ALA A N 1
ATOM 820 C CA . ALA A 1 101 ? -26.325 60.283 4.303 1.00 45.31 101 ALA A CA 1
ATOM 821 C C . ALA A 1 101 ? -27.566 60.191 3.404 1.00 45.31 101 ALA A C 1
ATOM 823 O O . ALA A 1 101 ? -27.574 59.438 2.434 1.00 45.31 101 ALA A O 1
ATOM 824 N N . THR A 1 102 ? -28.568 61.019 3.731 1.00 53.84 102 THR A N 1
ATOM 825 C CA . THR A 1 102 ? -29.761 61.393 2.939 1.00 53.84 102 THR A CA 1
ATOM 826 C C . THR A 1 102 ? -30.724 60.258 2.574 1.00 53.84 102 THR A C 1
ATOM 828 O O . THR A 1 102 ? -30.397 59.370 1.792 1.00 53.84 102 THR A O 1
ATOM 831 N N . SER A 1 103 ? -31.952 60.309 3.108 1.00 61.97 103 SER A N 1
ATOM 832 C CA . SER A 1 103 ? -33.010 59.385 2.691 1.00 61.97 103 SER A CA 1
ATOM 833 C C . SER A 1 103 ? -33.388 59.664 1.231 1.00 61.97 103 SER A C 1
ATOM 835 O O . SER A 1 103 ? -33.313 60.799 0.758 1.00 61.97 103 SER A O 1
ATOM 837 N N . ILE A 1 104 ? -33.810 58.639 0.490 1.00 61.53 104 ILE A N 1
ATOM 838 C CA . ILE A 1 104 ? -34.296 58.799 -0.893 1.00 61.53 104 ILE A CA 1
ATOM 839 C C . ILE A 1 104 ? -35.506 59.753 -0.947 1.00 61.53 104 ILE A C 1
ATOM 841 O O . ILE A 1 104 ? -35.693 60.455 -1.943 1.00 61.53 104 ILE A O 1
ATOM 845 N N . GLU A 1 105 ? -36.276 59.856 0.144 1.00 66.62 105 GLU A N 1
ATOM 846 C CA . GLU A 1 105 ? -37.313 60.878 0.332 1.00 66.62 105 GLU A CA 1
ATO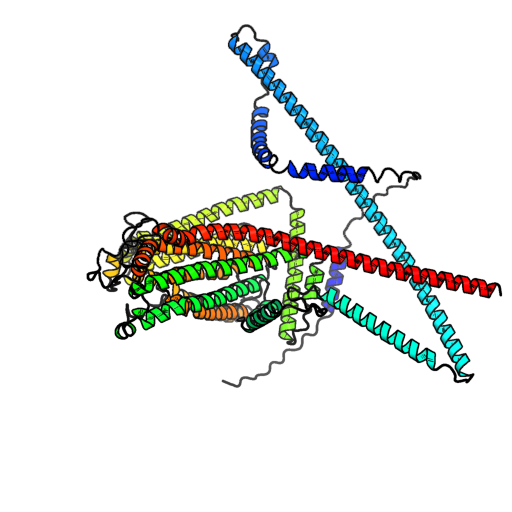M 847 C C . GLU A 1 105 ? -36.763 62.310 0.216 1.00 66.62 105 GLU A C 1
ATOM 849 O O . GLU A 1 105 ? -37.416 63.166 -0.382 1.00 66.62 105 GLU A O 1
ATOM 854 N N . ASP A 1 106 ? -35.560 62.572 0.732 1.00 67.00 106 ASP A N 1
ATOM 855 C CA . ASP A 1 106 ? -34.924 63.893 0.683 1.00 67.00 106 ASP A CA 1
ATOM 856 C C . ASP A 1 106 ? -34.418 64.228 -0.728 1.00 67.00 106 ASP A C 1
ATOM 858 O O . ASP A 1 106 ? -34.504 65.375 -1.168 1.00 67.00 106 ASP A O 1
ATOM 862 N N . LEU A 1 107 ? -33.966 63.220 -1.484 1.00 60.75 107 LEU A N 1
ATOM 863 C CA . LEU A 1 107 ? -33.564 63.366 -2.890 1.00 60.75 107 LEU A CA 1
ATOM 864 C C . LEU A 1 107 ? -34.754 63.641 -3.823 1.00 60.75 107 LEU A C 1
ATOM 866 O O . LEU A 1 107 ? -34.600 64.354 -4.815 1.00 60.75 107 LEU A O 1
ATOM 870 N N . MET A 1 108 ? -35.951 63.139 -3.501 1.00 61.53 108 MET A N 1
ATOM 871 C CA . MET A 1 108 ? -37.177 63.444 -4.256 1.00 61.53 108 MET A CA 1
ATOM 872 C C . MET A 1 108 ? -37.725 64.856 -4.000 1.00 61.53 108 MET A C 1
ATOM 874 O O . MET A 1 108 ? -38.565 65.325 -4.767 1.00 61.53 108 MET A O 1
ATOM 878 N N . ARG A 1 109 ? -37.253 65.557 -2.959 1.00 68.44 109 ARG A N 1
ATOM 879 C CA . ARG A 1 109 ? -37.666 66.932 -2.617 1.00 68.44 109 ARG A CA 1
ATOM 880 C C . ARG A 1 109 ? -36.845 68.028 -3.310 1.00 68.44 109 ARG A C 1
ATOM 882 O O . ARG A 1 109 ? -37.078 69.202 -3.040 1.00 68.44 109 ARG A O 1
ATOM 889 N N . LEU A 1 110 ? -35.927 67.682 -4.221 1.00 65.56 110 LEU A N 1
ATOM 890 C CA . LEU A 1 110 ? -35.105 68.628 -4.998 1.00 65.56 110 LEU A CA 1
ATOM 891 C C . LEU A 1 110 ? -35.555 68.713 -6.479 1.00 65.56 110 LEU A C 1
ATOM 893 O O . LEU A 1 110 ? -34.817 68.284 -7.368 1.00 65.56 110 LEU A O 1
ATOM 897 N N . PRO A 1 111 ? -36.748 69.259 -6.794 1.00 55.91 111 PRO A N 1
ATOM 898 C CA . PRO A 1 111 ? -37.300 69.220 -8.151 1.00 55.91 111 PRO A CA 1
ATOM 899 C C . PRO A 1 111 ? -36.595 70.148 -9.155 1.00 55.91 111 PRO A C 1
ATOM 901 O O . PRO A 1 111 ? -36.687 69.915 -10.355 1.00 55.91 111 PRO A O 1
ATOM 904 N N . GLU A 1 112 ? -35.863 71.176 -8.715 1.00 56.53 112 GLU A N 1
ATOM 905 C CA . GLU A 1 112 ? -35.365 72.218 -9.634 1.00 56.53 112 GLU A CA 1
ATOM 906 C C . GLU A 1 112 ? -34.027 71.902 -10.325 1.00 56.53 112 GLU A C 1
ATOM 908 O O . GLU A 1 112 ? -33.645 72.602 -11.260 1.00 56.53 112 GLU A O 1
ATOM 913 N N . LYS A 1 113 ? -33.300 70.853 -9.912 1.00 58.88 113 LYS A N 1
ATOM 914 C CA . LYS A 1 113 ? -31.958 70.541 -10.462 1.00 58.88 113 LYS A CA 1
ATOM 915 C C . LYS A 1 113 ? -31.825 69.169 -11.123 1.00 58.88 113 LYS A C 1
ATOM 917 O O . LYS A 1 113 ? -30.793 68.879 -11.725 1.00 58.88 113 LYS A O 1
ATOM 922 N N . LEU A 1 114 ? -32.850 68.325 -11.047 1.00 60.38 114 LEU A N 1
ATOM 923 C CA . LEU A 1 114 ? -32.843 66.983 -11.625 1.00 60.38 114 LEU A CA 1
ATOM 924 C C . LEU A 1 114 ? -33.689 66.977 -12.902 1.00 60.38 114 LEU A C 1
ATOM 926 O O . LEU A 1 114 ? -34.911 67.035 -12.852 1.00 60.38 114 LEU A O 1
ATOM 930 N N . GLY A 1 115 ? -33.034 66.908 -14.065 1.00 79.38 115 GLY A N 1
ATOM 931 C CA . GLY A 1 115 ? -33.731 66.815 -15.352 1.00 79.38 115 GLY A CA 1
ATOM 932 C C . GLY A 1 115 ? -34.707 65.622 -15.418 1.00 79.38 115 GLY A C 1
ATOM 933 O O . GLY A 1 115 ? -34.511 64.619 -14.722 1.00 79.38 115 GLY A O 1
ATOM 934 N N . PRO A 1 116 ? -35.730 65.666 -16.292 1.00 77.81 116 PRO A N 1
ATOM 935 C CA . PRO A 1 116 ? -36.864 64.727 -16.294 1.00 77.81 116 PRO A CA 1
ATOM 936 C C . PRO A 1 116 ? -36.456 63.250 -16.419 1.00 77.81 116 PRO A C 1
ATOM 938 O O . PRO A 1 116 ? -37.078 62.372 -15.826 1.00 77.81 116 PRO A O 1
ATOM 941 N N . LYS A 1 117 ? -35.354 62.973 -17.126 1.00 78.19 117 LYS A N 1
ATOM 942 C CA . LYS A 1 117 ? -34.791 61.624 -17.296 1.00 78.19 117 LYS A CA 1
ATOM 943 C C . LYS A 1 117 ? -34.179 61.051 -16.010 1.00 78.19 117 LYS A C 1
ATOM 945 O O . LYS A 1 117 ? -34.193 59.841 -15.802 1.00 78.19 117 LYS A O 1
ATOM 950 N N . ASN A 1 118 ? -33.636 61.906 -15.146 1.00 79.12 118 ASN A N 1
ATOM 951 C CA . ASN A 1 118 ? -33.127 61.480 -13.843 1.00 79.12 118 ASN A CA 1
ATOM 952 C C . ASN A 1 118 ? -34.280 61.275 -12.862 1.00 79.12 118 ASN A C 1
ATOM 954 O O . ASN A 1 118 ? -34.225 60.356 -12.053 1.00 79.12 118 ASN A O 1
ATOM 958 N N . MET A 1 119 ? -35.349 62.063 -12.994 1.00 80.31 119 MET A N 1
ATOM 959 C CA . MET A 1 119 ? -36.539 61.921 -12.162 1.00 80.31 119 MET A CA 1
ATOM 960 C C . MET A 1 119 ? -37.293 60.612 -12.437 1.00 80.31 119 MET A C 1
ATOM 962 O O . MET A 1 119 ? -37.718 59.943 -11.496 1.00 80.31 119 MET A O 1
ATOM 966 N N . SER A 1 120 ? -37.391 60.193 -13.706 1.00 82.12 120 SER A N 1
ATOM 967 C CA . SER A 1 120 ? -37.966 58.887 -14.056 1.00 82.12 120 SER A CA 1
ATOM 968 C C . SER A 1 120 ? -37.126 57.733 -13.503 1.00 82.12 120 SER A C 1
ATOM 970 O O . SER A 1 120 ? -37.671 56.833 -12.874 1.00 82.12 120 SER A O 1
ATOM 972 N N . ARG A 1 121 ? -35.792 57.805 -13.633 1.00 83.12 121 ARG A N 1
ATOM 973 C CA . ARG A 1 121 ? -34.881 56.804 -13.053 1.00 83.12 121 ARG A CA 1
ATOM 974 C C . ARG A 1 121 ? -34.986 56.727 -11.535 1.00 83.12 121 ARG A C 1
ATOM 976 O O . ARG A 1 121 ? -34.956 55.627 -11.001 1.00 83.12 121 ARG A O 1
ATOM 983 N N . LEU A 1 122 ? -35.122 57.862 -10.845 1.00 82.25 122 LEU A N 1
ATOM 984 C CA . LEU A 1 122 ? -35.277 57.877 -9.389 1.00 82.25 122 LEU A CA 1
ATOM 985 C C . LEU A 1 122 ? -36.597 57.222 -8.956 1.00 82.25 122 LEU A C 1
ATOM 987 O O . LEU A 1 122 ? -36.629 56.507 -7.959 1.00 82.25 122 LEU A O 1
ATOM 991 N N . LYS A 1 123 ? -37.673 57.434 -9.726 1.00 84.25 123 LYS A N 1
ATOM 992 C CA . LYS A 1 123 ? -38.977 56.806 -9.489 1.00 84.25 123 LYS A CA 1
ATOM 993 C C . LYS A 1 123 ? -38.926 55.292 -9.709 1.00 84.25 123 LYS A C 1
ATOM 995 O O . LYS A 1 123 ? -39.453 54.549 -8.886 1.00 84.25 123 LYS A O 1
ATOM 1000 N N . ASP A 1 124 ? -38.244 54.838 -10.759 1.00 87.88 124 ASP A N 1
ATOM 1001 C CA . ASP A 1 124 ? -38.031 53.408 -11.008 1.00 87.88 124 ASP A CA 1
ATOM 1002 C C . ASP A 1 124 ? -37.186 52.765 -9.899 1.00 87.88 124 ASP A C 1
ATOM 1004 O O . ASP A 1 124 ? -37.517 51.680 -9.426 1.00 87.88 124 ASP A O 1
ATOM 1008 N N . LEU A 1 125 ? -36.144 53.458 -9.421 1.00 84.88 125 LEU A N 1
ATOM 1009 C CA . LEU A 1 125 ? -35.306 52.992 -8.311 1.00 84.88 125 LEU A CA 1
ATOM 1010 C C . LEU A 1 125 ? -36.087 52.902 -6.996 1.00 84.88 125 LEU A C 1
ATOM 1012 O O . LEU A 1 125 ? -35.916 51.934 -6.258 1.00 84.88 125 LEU A O 1
ATOM 1016 N N . LYS A 1 126 ? -36.973 53.869 -6.722 1.00 87.12 126 LYS A N 1
ATOM 1017 C CA . LYS A 1 126 ? -37.879 53.807 -5.570 1.00 87.12 126 LYS A CA 1
ATOM 1018 C C . LYS A 1 126 ? -38.810 52.601 -5.670 1.00 87.12 126 LYS A C 1
ATOM 1020 O O . LYS A 1 126 ? -38.877 51.820 -4.732 1.00 87.12 126 LYS A O 1
ATOM 1025 N N . ASN A 1 127 ? -39.442 52.392 -6.825 1.00 88.19 127 ASN A N 1
ATOM 1026 C CA . ASN A 1 127 ? -40.325 51.243 -7.034 1.00 88.19 127 ASN A CA 1
ATOM 1027 C C . ASN A 1 127 ? -39.585 49.901 -6.863 1.00 88.19 127 ASN A C 1
ATOM 1029 O O . ASN A 1 127 ? -40.138 48.969 -6.286 1.00 88.19 127 ASN A O 1
ATOM 1033 N N . GLN A 1 128 ? -38.336 49.795 -7.333 1.00 89.12 128 GLN A N 1
ATOM 1034 C CA . GLN A 1 128 ? -37.503 48.605 -7.114 1.00 89.12 128 GLN A CA 1
ATOM 1035 C C . GLN A 1 128 ? -37.145 48.412 -5.638 1.00 89.12 128 GLN A C 1
ATOM 1037 O O . GLN A 1 128 ? -37.154 47.282 -5.153 1.00 89.12 128 GLN A O 1
ATOM 1042 N N . MET A 1 129 ? -36.853 49.497 -4.916 1.00 85.44 129 MET A N 1
ATOM 1043 C CA . MET A 1 129 ? -36.610 49.439 -3.475 1.00 85.44 129 MET A CA 1
ATOM 1044 C C . MET A 1 129 ? -37.850 49.004 -2.696 1.00 85.44 129 MET A C 1
ATOM 1046 O O . MET A 1 129 ? -37.730 48.146 -1.827 1.00 85.44 129 MET A O 1
ATOM 1050 N N . ASP A 1 130 ? -39.023 49.532 -3.035 1.00 85.69 130 ASP A N 1
ATOM 1051 C CA . ASP A 1 130 ? -40.287 49.164 -2.394 1.00 85.69 130 ASP A CA 1
ATOM 1052 C C . ASP A 1 130 ? -40.617 47.680 -2.660 1.00 85.69 130 ASP A C 1
ATOM 1054 O O . ASP A 1 130 ? -41.014 46.946 -1.752 1.00 85.69 130 ASP A O 1
ATOM 1058 N N . GLN A 1 131 ? -40.360 47.188 -3.882 1.00 90.88 131 GLN A N 1
ATOM 1059 C CA . GLN A 1 131 ? -40.471 45.761 -4.209 1.00 90.88 131 GLN A CA 1
ATOM 1060 C C . GLN A 1 131 ? -39.493 44.905 -3.392 1.00 90.88 131 GLN A C 1
ATOM 1062 O O . GLN A 1 131 ? -39.907 43.910 -2.798 1.00 90.88 131 GLN A O 1
ATOM 1067 N N . LEU A 1 132 ? -38.220 45.297 -3.300 1.00 87.12 132 LEU A N 1
ATOM 1068 C CA . LEU A 1 132 ? -37.222 44.599 -2.483 1.00 87.12 132 LEU A CA 1
ATOM 1069 C C . LEU A 1 132 ? -37.609 44.575 -1.000 1.00 87.12 132 LEU A C 1
ATOM 1071 O O . LEU A 1 132 ? -37.500 43.527 -0.369 1.00 87.12 132 LEU A O 1
ATOM 1075 N N . GLN A 1 133 ? -38.111 45.684 -0.454 1.00 87.19 133 GLN A N 1
ATOM 1076 C CA . GLN A 1 133 ? -38.587 45.745 0.929 1.00 87.19 133 GLN A CA 1
ATOM 1077 C C . GLN A 1 133 ? -39.774 44.808 1.172 1.00 87.19 133 GLN A C 1
ATOM 1079 O O . GLN A 1 133 ? -39.801 44.129 2.196 1.00 87.19 133 GLN A O 1
ATOM 1084 N N . SER A 1 134 ? -40.713 44.706 0.225 1.00 88.81 134 SER A N 1
ATOM 1085 C CA . SER A 1 134 ? -41.828 43.755 0.339 1.00 88.81 134 SER A CA 1
ATOM 1086 C C . SER A 1 134 ? -41.359 42.293 0.327 1.00 88.81 134 SER A C 1
ATOM 1088 O O . SER A 1 134 ? -41.817 41.496 1.141 1.00 88.81 134 SER A O 1
ATOM 1090 N N . VAL A 1 135 ? -40.372 41.953 -0.511 1.00 88.81 135 VAL A N 1
ATOM 1091 C CA . VAL A 1 135 ? -39.788 40.603 -0.566 1.00 88.81 135 VAL A CA 1
ATOM 1092 C C . VAL A 1 135 ? -39.028 40.277 0.722 1.00 88.81 135 VAL A C 1
ATOM 1094 O O . VAL A 1 135 ? -39.153 39.169 1.240 1.00 88.81 135 VAL A O 1
ATOM 1097 N N . ILE A 1 136 ? -38.273 41.233 1.272 1.00 84.75 136 ILE A N 1
ATOM 1098 C CA . ILE A 1 136 ? -37.581 41.064 2.559 1.00 84.75 136 ILE A CA 1
ATOM 1099 C C . ILE A 1 136 ? -38.597 40.809 3.680 1.00 84.75 136 ILE A C 1
ATOM 1101 O O . ILE A 1 136 ? -38.415 39.873 4.456 1.00 84.75 136 ILE A O 1
ATOM 1105 N N . ALA A 1 137 ? -39.696 41.569 3.724 1.00 87.31 137 ALA A N 1
ATOM 1106 C CA . ALA A 1 137 ? -40.752 41.378 4.717 1.00 87.31 137 ALA A CA 1
ATOM 1107 C C . ALA A 1 137 ? -41.416 39.988 4.618 1.00 87.31 137 ALA A C 1
ATOM 1109 O O . ALA A 1 137 ? -41.663 39.346 5.644 1.00 87.31 137 ALA A O 1
ATOM 1110 N N . ASP A 1 138 ? -41.648 39.481 3.403 1.00 90.81 138 ASP A N 1
ATOM 1111 C CA . ASP A 1 138 ? -42.179 38.129 3.183 1.00 90.81 138 ASP A CA 1
ATOM 1112 C C . ASP A 1 138 ? -41.191 37.038 3.633 1.00 90.81 138 ASP A C 1
ATOM 1114 O O . ASP A 1 138 ? -41.585 36.078 4.307 1.00 90.81 138 ASP A O 1
ATOM 1118 N N . PHE A 1 139 ? -39.895 37.196 3.337 1.00 87.75 139 PHE A N 1
ATOM 1119 C CA . PHE A 1 139 ? -38.852 36.283 3.819 1.00 87.75 139 PHE A CA 1
ATOM 1120 C C . PHE A 1 139 ? -38.743 36.284 5.348 1.00 87.75 139 PHE A C 1
ATOM 1122 O O . PHE A 1 139 ? -38.588 35.221 5.958 1.00 87.75 139 PHE A O 1
ATOM 1129 N N . GLU A 1 140 ? -38.858 37.447 5.991 1.00 85.50 140 GLU A N 1
ATOM 1130 C CA . GLU A 1 140 ? -38.876 37.551 7.451 1.00 85.50 140 GLU A CA 1
ATOM 1131 C C . GLU A 1 140 ? -40.097 36.848 8.051 1.00 85.50 140 GLU A C 1
ATOM 1133 O O . GLU A 1 140 ? -39.948 36.064 8.995 1.00 85.50 140 GLU A O 1
ATOM 1138 N N . GLN A 1 141 ? -41.289 37.021 7.468 1.00 89.38 141 GLN A N 1
ATOM 1139 C CA . GLN A 1 141 ? -42.476 36.271 7.888 1.00 89.38 141 GLN A CA 1
ATOM 1140 C C . GLN A 1 141 ? -42.302 34.758 7.718 1.00 89.38 141 GLN A C 1
ATOM 1142 O O . GLN A 1 141 ? -42.719 33.988 8.590 1.00 89.38 141 GLN A O 1
ATOM 1147 N N . GLN A 1 142 ? -41.695 34.307 6.619 1.00 88.88 142 GLN A N 1
ATOM 1148 C CA . GLN A 1 142 ? -41.460 32.885 6.380 1.00 88.88 142 GLN A CA 1
ATOM 1149 C C . GLN A 1 142 ? -40.474 32.301 7.401 1.00 88.88 142 GLN A C 1
ATOM 1151 O O . GLN A 1 142 ? -40.739 31.242 7.973 1.00 88.88 142 GLN A O 1
ATOM 1156 N N . LYS A 1 143 ? -39.407 33.038 7.726 1.00 84.69 143 LYS A N 1
ATOM 1157 C CA . LYS A 1 143 ? -38.425 32.661 8.752 1.00 84.69 143 LYS A CA 1
ATOM 1158 C C . LYS A 1 143 ? -39.050 32.561 10.145 1.00 84.69 143 LYS A C 1
ATOM 1160 O O . LYS A 1 143 ? -38.714 31.655 10.904 1.00 84.69 143 LYS A O 1
ATOM 1165 N N . VAL A 1 144 ? -39.981 33.455 10.486 1.00 88.38 144 VAL A N 1
ATOM 1166 C CA . VAL A 1 144 ? -40.738 33.374 11.747 1.00 88.38 144 VAL A CA 1
ATOM 1167 C C . VAL A 1 144 ? -41.646 32.141 11.761 1.00 88.38 144 VAL A C 1
ATOM 1169 O O . VAL A 1 144 ? -41.659 31.415 12.751 1.00 88.38 144 VAL A O 1
ATOM 1172 N N . LYS A 1 145 ? -42.353 31.843 10.661 1.00 88.69 145 LYS A N 1
ATOM 1173 C CA . LYS A 1 145 ? -43.193 30.633 10.554 1.00 88.69 145 LYS A CA 1
ATOM 1174 C C . LYS A 1 145 ? -42.382 29.342 10.699 1.00 88.69 145 LYS A C 1
ATOM 1176 O O . LYS A 1 145 ? -42.863 28.400 11.324 1.00 88.69 145 LYS A O 1
ATOM 1181 N N . GLU A 1 146 ? -41.179 29.284 10.132 1.00 87.00 146 GLU A N 1
ATOM 1182 C CA . GLU A 1 146 ? -40.283 28.130 10.277 1.00 87.00 146 GLU A CA 1
ATOM 1183 C C . GLU A 1 146 ? -39.767 27.983 11.711 1.00 87.00 146 GLU A C 1
ATOM 1185 O O . GLU A 1 146 ? -39.852 26.885 12.254 1.00 87.00 146 GLU A O 1
ATOM 1190 N N . ARG A 1 147 ? -39.370 29.079 12.374 1.00 80.38 147 ARG A N 1
ATOM 1191 C CA . ARG A 1 147 ? -38.981 29.045 13.796 1.00 80.38 147 ARG A CA 1
ATOM 1192 C C . ARG A 1 147 ? -40.106 28.563 14.705 1.00 80.38 147 ARG A C 1
ATOM 1194 O O . ARG A 1 147 ? -39.876 27.710 15.547 1.00 80.38 147 ARG A O 1
ATOM 1201 N N . VAL A 1 148 ? -41.337 29.030 14.487 1.00 88.94 148 VAL A N 1
ATOM 1202 C CA . VAL A 1 148 ? -42.499 28.556 15.258 1.00 88.94 148 VAL A CA 1
ATOM 1203 C C . VAL A 1 148 ? -42.736 27.055 15.042 1.00 88.94 148 VAL A C 1
ATOM 1205 O O . VAL A 1 148 ? -43.074 26.346 15.986 1.00 88.94 148 VAL A O 1
ATOM 1208 N N . LYS A 1 149 ? -42.536 26.535 13.821 1.00 87.94 149 LYS A N 1
ATOM 1209 C CA . LYS A 1 149 ? -42.619 25.087 13.563 1.00 87.94 149 LYS A CA 1
ATOM 1210 C C . LYS A 1 149 ? -41.507 24.309 14.268 1.00 87.94 149 LYS A C 1
ATOM 1212 O O . LYS A 1 149 ? -41.785 23.239 14.802 1.00 87.94 149 LYS A O 1
ATOM 1217 N N . GLU A 1 150 ? -40.278 24.821 14.269 1.00 81.38 150 GLU A N 1
ATOM 1218 C CA . GLU A 1 150 ? -39.159 24.217 15.002 1.00 81.38 150 GLU A CA 1
ATOM 1219 C C . GLU A 1 150 ? -39.433 24.188 16.510 1.00 81.38 150 GLU A C 1
ATOM 1221 O O . GLU A 1 150 ? -39.295 23.133 17.126 1.00 81.38 150 GLU A O 1
ATOM 1226 N N . ASP A 1 151 ? -39.916 25.291 17.085 1.00 83.94 151 ASP A N 1
ATOM 1227 C CA . ASP A 1 151 ? -40.253 25.385 18.508 1.00 83.94 151 ASP A CA 1
ATOM 1228 C C . ASP A 1 151 ? -41.376 24.407 18.897 1.00 83.94 151 ASP A C 1
ATOM 1230 O O . ASP A 1 151 ? -41.277 23.726 19.920 1.00 83.94 151 ASP A O 1
ATOM 1234 N N . LEU A 1 152 ? -42.404 24.249 18.052 1.00 89.75 152 LEU A N 1
ATOM 1235 C CA . LEU A 1 152 ? -43.473 23.263 18.262 1.00 89.75 152 LEU A CA 1
ATOM 1236 C C . LEU A 1 152 ? -42.955 21.816 18.217 1.00 89.75 152 LEU A C 1
ATOM 1238 O O . LEU A 1 152 ? -43.354 20.995 19.045 1.00 89.75 152 LEU A O 1
ATOM 1242 N N . LEU A 1 153 ? -42.047 21.495 17.287 1.00 84.31 153 LEU A N 1
ATOM 1243 C CA . LEU A 1 153 ? -41.418 20.170 17.208 1.00 84.31 153 LEU A CA 1
ATOM 1244 C C . LEU A 1 153 ? -40.524 19.891 18.423 1.00 84.31 153 LEU A C 1
ATOM 1246 O O . LEU A 1 153 ? -40.491 18.766 18.924 1.00 84.31 153 LEU A O 1
ATOM 1250 N N . ILE A 1 154 ? -39.816 20.909 18.916 1.00 80.62 154 ILE A N 1
ATOM 1251 C CA . ILE A 1 154 ? -39.010 20.825 20.136 1.00 80.62 154 ILE A CA 1
ATOM 1252 C C . ILE A 1 154 ? -39.916 20.588 21.352 1.00 80.62 154 ILE A C 1
ATOM 1254 O O . ILE A 1 154 ? -39.626 19.713 22.170 1.00 80.62 154 ILE A O 1
ATOM 1258 N N . GLU A 1 155 ? -41.041 21.298 21.460 1.00 87.69 155 GLU A N 1
ATOM 1259 C CA . GLU A 1 155 ? -42.009 21.102 22.544 1.00 87.69 155 GLU A CA 1
ATOM 1260 C C . GLU A 1 155 ? -42.620 19.688 22.517 1.00 87.69 155 GLU A C 1
ATOM 1262 O O . GLU A 1 155 ? -42.710 19.022 23.554 1.00 87.69 155 GLU A O 1
ATOM 1267 N N . GLU A 1 156 ? -42.985 19.182 21.334 1.00 89.06 156 GLU A N 1
ATOM 1268 C CA . GLU A 1 156 ? -43.476 17.810 21.158 1.00 89.06 156 GLU A CA 1
ATOM 1269 C C . GLU A 1 156 ? -42.405 16.772 21.531 1.00 89.06 156 GLU A C 1
ATOM 1271 O O . GLU A 1 156 ? -42.691 15.784 22.219 1.00 89.06 156 GLU A O 1
ATOM 1276 N N . PHE A 1 157 ? -41.147 17.017 21.157 1.00 83.38 157 PHE A N 1
ATOM 1277 C CA . PHE A 1 157 ? -40.018 16.178 21.548 1.00 83.38 157 PHE A CA 1
ATOM 1278 C C . PHE A 1 157 ? -39.836 16.136 23.073 1.00 83.38 157 PHE A C 1
ATOM 1280 O O . PHE A 1 157 ? -39.700 15.048 23.639 1.00 83.38 157 PHE A O 1
ATOM 1287 N N . TYR A 1 158 ? -39.908 17.280 23.763 1.00 83.69 158 TYR A N 1
ATOM 1288 C CA . TYR A 1 158 ? -39.829 17.333 25.227 1.00 83.69 158 TYR A CA 1
ATOM 1289 C C . TYR A 1 158 ? -41.012 16.634 25.909 1.00 83.69 158 TYR A C 1
ATOM 1291 O O . TYR A 1 158 ? -40.804 15.914 26.890 1.00 83.69 158 TYR A O 1
ATOM 1299 N N . LYS A 1 159 ? -42.236 16.761 25.377 1.00 87.56 159 LYS A N 1
ATOM 1300 C CA . LYS A 1 159 ? -43.408 16.009 25.870 1.00 87.56 159 LYS A CA 1
ATOM 1301 C C . LYS A 1 159 ? -43.199 14.499 25.740 1.00 87.56 159 LYS A C 1
ATOM 1303 O O . LYS A 1 159 ? -43.433 13.766 26.702 1.00 87.56 159 LYS A O 1
ATOM 1308 N N . ASN A 1 160 ? -42.689 14.037 24.599 1.00 83.12 160 ASN A N 1
ATOM 1309 C CA . ASN A 1 160 ? -42.377 12.624 24.373 1.00 83.12 160 ASN A CA 1
ATOM 1310 C C . ASN A 1 160 ? -41.244 12.120 25.282 1.00 83.12 160 ASN A C 1
ATOM 1312 O O . ASN A 1 160 ? -41.301 10.990 25.773 1.00 83.12 160 ASN A O 1
ATOM 1316 N N . MET A 1 161 ? -40.235 12.954 25.554 1.00 81.88 161 MET A N 1
ATOM 1317 C CA . MET A 1 161 ? -39.146 12.625 26.475 1.00 81.88 161 MET A CA 1
ATOM 1318 C C . MET A 1 161 ? -39.655 12.486 27.916 1.00 81.88 161 MET A C 1
ATOM 1320 O O . MET A 1 161 ? -39.391 11.471 28.557 1.00 81.88 161 MET A O 1
ATOM 1324 N N . LYS A 1 162 ? -40.476 13.436 28.385 1.00 85.88 162 LYS A N 1
ATOM 1325 C CA . LYS A 1 162 ? -41.094 13.387 29.718 1.00 85.88 162 LYS A CA 1
ATOM 1326 C C . LYS A 1 162 ? -42.011 12.171 29.873 1.00 85.88 162 LYS A C 1
ATOM 1328 O O . LYS A 1 162 ? -41.947 11.480 30.882 1.00 85.88 162 LYS A O 1
ATOM 1333 N N . PHE A 1 163 ? -42.799 11.844 28.846 1.00 85.19 163 PHE A N 1
ATOM 1334 C CA . PHE A 1 163 ? -43.630 10.635 28.829 1.00 85.19 163 PHE A CA 1
ATOM 1335 C C . PHE A 1 163 ? -42.799 9.345 28.915 1.00 85.19 163 PHE A C 1
ATOM 1337 O O . PHE A 1 163 ? -43.168 8.402 29.618 1.00 85.19 163 PHE A O 1
ATOM 1344 N N . LYS A 1 164 ? -41.651 9.298 28.228 1.00 84.56 164 LYS A N 1
ATOM 1345 C CA . LYS A 1 164 ? -40.716 8.169 28.300 1.00 84.56 164 LYS A CA 1
ATOM 1346 C C . LYS A 1 164 ? -40.123 8.014 29.702 1.00 84.56 164 LYS A C 1
ATOM 1348 O O . LYS A 1 164 ? -40.023 6.883 30.182 1.00 84.56 164 LYS A O 1
ATOM 1353 N N . ASP A 1 165 ? -39.756 9.114 30.349 1.00 84.50 165 ASP A N 1
ATOM 1354 C CA . ASP A 1 165 ? -39.227 9.098 31.715 1.00 84.50 165 ASP A CA 1
ATOM 1355 C C . ASP A 1 165 ? -40.298 8.681 32.734 1.00 84.50 165 ASP A C 1
ATOM 1357 O O . ASP A 1 165 ? -40.023 7.834 33.582 1.00 84.50 165 ASP A O 1
ATOM 1361 N N . ASP A 1 166 ? -41.545 9.128 32.570 1.00 87.06 166 ASP A N 1
ATOM 1362 C CA . ASP A 1 166 ? -42.693 8.671 33.366 1.00 87.06 166 ASP A CA 1
ATOM 1363 C C . ASP A 1 166 ? -42.938 7.160 33.226 1.00 87.06 166 ASP A C 1
ATOM 1365 O O . ASP A 1 166 ? -43.164 6.457 34.215 1.00 87.06 166 ASP A O 1
ATOM 1369 N N . ILE A 1 167 ? -42.870 6.618 32.002 1.00 84.62 167 ILE A N 1
ATOM 1370 C CA . ILE A 1 167 ? -42.975 5.166 31.774 1.00 84.62 167 ILE A CA 1
ATOM 1371 C C . ILE A 1 167 ? -41.812 4.435 32.444 1.00 84.62 167 ILE A C 1
ATOM 1373 O O . ILE A 1 167 ? -42.014 3.390 33.068 1.00 84.62 167 ILE A O 1
ATOM 1377 N N . LYS A 1 168 ? -40.594 4.968 32.324 1.00 80.88 168 LYS A N 1
ATOM 1378 C CA . LYS A 1 168 ? -39.397 4.378 32.925 1.00 80.88 168 LYS A CA 1
ATOM 1379 C C . LYS A 1 168 ? -39.506 4.347 34.449 1.00 80.88 168 LYS A C 1
ATOM 1381 O O . LYS A 1 168 ? -39.185 3.319 35.043 1.00 80.88 168 LYS A O 1
ATOM 1386 N N . GLN A 1 169 ? -40.015 5.415 35.058 1.00 86.81 169 GLN A N 1
ATOM 1387 C CA . GLN A 1 169 ? -40.258 5.497 36.494 1.00 86.81 169 GLN A CA 1
ATOM 1388 C C . GLN A 1 169 ? -41.326 4.485 36.930 1.00 86.81 169 GLN A C 1
ATOM 1390 O O . GLN A 1 169 ? -41.065 3.668 37.810 1.00 86.81 169 GLN A O 1
ATOM 1395 N N . LYS A 1 170 ? -42.465 4.415 36.222 1.00 87.19 170 LYS A N 1
ATOM 1396 C CA . LYS A 1 170 ? -43.518 3.410 36.476 1.00 87.19 170 LYS A CA 1
ATOM 1397 C C . LYS A 1 170 ? -43.002 1.974 36.358 1.00 87.19 170 LYS A C 1
ATOM 1399 O O . LYS A 1 170 ? -43.397 1.111 37.140 1.00 87.19 170 LYS A O 1
ATOM 1404 N N . LEU A 1 171 ? -42.112 1.693 35.404 1.00 80.50 171 LEU A N 1
ATOM 1405 C CA . LEU A 1 171 ? -41.457 0.387 35.284 1.00 80.50 171 LEU A CA 1
ATOM 1406 C C . LEU A 1 171 ? -40.504 0.112 36.451 1.00 80.50 171 LEU A C 1
ATOM 1408 O O . LEU A 1 171 ? -40.437 -1.024 36.921 1.00 80.50 171 LEU A O 1
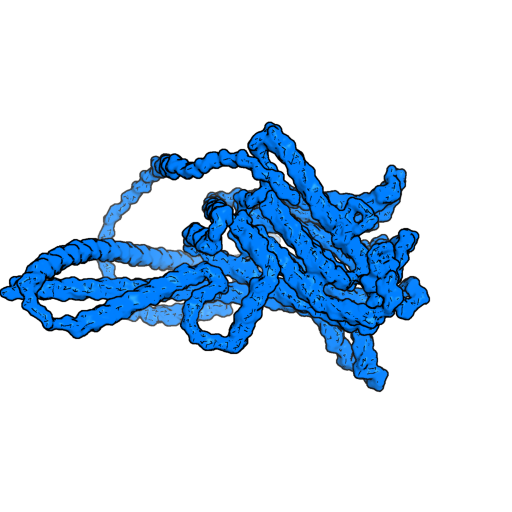ATOM 1412 N N . TYR A 1 172 ? -39.785 1.129 36.928 1.00 80.19 172 TYR A N 1
ATOM 1413 C CA . TYR A 1 172 ? -38.880 1.010 38.068 1.00 80.19 172 TYR A CA 1
ATOM 1414 C C . TYR A 1 172 ? -39.641 0.722 39.367 1.00 80.19 172 TYR A C 1
ATOM 1416 O O . TYR A 1 172 ? -39.282 -0.203 40.100 1.00 80.19 172 TYR A O 1
ATOM 1424 N N . ASP A 1 173 ? -40.742 1.433 39.606 1.00 86.25 173 ASP A N 1
ATOM 1425 C CA . ASP A 1 173 ? -41.606 1.229 40.770 1.00 86.25 173 ASP A CA 1
ATOM 1426 C C . ASP A 1 173 ? -42.270 -0.148 40.735 1.00 86.25 173 ASP A C 1
ATOM 1428 O O . ASP A 1 173 ? -42.214 -0.891 41.717 1.00 86.25 173 ASP A O 1
ATOM 1432 N N . LYS A 1 174 ? -42.779 -0.564 39.569 1.00 82.94 174 LYS A N 1
ATOM 1433 C CA . LYS A 1 174 ? -43.346 -1.906 39.387 1.00 82.94 174 LYS A CA 1
ATOM 1434 C C . LYS A 1 174 ? -42.297 -3.007 39.563 1.00 82.94 174 LYS A C 1
ATOM 1436 O O . LYS A 1 174 ? -42.595 -4.068 40.104 1.00 82.94 174 LYS A O 1
ATOM 1441 N N . LYS A 1 175 ? -41.043 -2.768 39.158 1.00 82.44 175 LYS A N 1
ATOM 1442 C CA . LYS A 1 175 ? -39.922 -3.688 39.415 1.00 82.44 175 LYS A CA 1
ATOM 1443 C C . LYS A 1 175 ? -39.604 -3.780 40.909 1.00 82.44 175 LYS A C 1
ATOM 1445 O O . LYS A 1 175 ? -39.357 -4.878 41.398 1.00 82.44 175 LYS A O 1
ATOM 1450 N N . LYS A 1 176 ? -39.639 -2.660 41.636 1.00 85.56 176 LYS A N 1
ATOM 1451 C CA . LYS A 1 176 ? -39.445 -2.613 43.093 1.00 85.56 176 LYS A CA 1
ATOM 1452 C C . LYS A 1 176 ? -40.563 -3.351 43.835 1.00 85.56 176 LYS A C 1
ATOM 1454 O O . LYS A 1 176 ? -40.280 -4.098 44.766 1.00 85.56 176 LYS A O 1
ATOM 1459 N N . GLU A 1 177 ? -41.811 -3.185 43.405 1.00 83.81 177 GLU A N 1
ATOM 1460 C CA . GLU A 1 177 ? -42.967 -3.909 43.944 1.00 83.81 177 GLU A CA 1
ATOM 1461 C C . GLU A 1 177 ? -42.874 -5.414 43.663 1.00 83.81 177 GLU A C 1
ATOM 1463 O O . GLU A 1 177 ? -43.000 -6.223 44.580 1.00 83.81 177 GLU A O 1
ATOM 1468 N N . ASN A 1 178 ? -42.515 -5.797 42.434 1.00 75.00 178 ASN A N 1
ATOM 1469 C CA . ASN A 1 178 ? -42.259 -7.195 42.086 1.00 75.00 178 ASN A CA 1
ATOM 1470 C C . ASN A 1 178 ? -41.121 -7.798 42.913 1.00 75.00 178 ASN A C 1
ATOM 1472 O O . ASN A 1 178 ? -41.213 -8.953 43.304 1.00 75.00 178 ASN A O 1
ATOM 1476 N N . MET A 1 179 ? -40.066 -7.035 43.212 1.00 72.56 179 MET A N 1
ATOM 1477 C CA . MET A 1 179 ? -38.967 -7.502 44.059 1.00 72.56 179 MET A CA 1
ATOM 1478 C C . MET A 1 179 ? -39.423 -7.748 45.504 1.00 72.56 179 MET A C 1
ATOM 1480 O O . MET A 1 179 ? -39.000 -8.725 46.115 1.00 72.56 179 MET A O 1
ATOM 1484 N N . LYS A 1 180 ? -40.322 -6.907 46.039 1.00 85.19 180 LYS A N 1
ATOM 1485 C CA . LYS A 1 180 ? -40.955 -7.141 47.348 1.00 85.19 180 LYS A CA 1
ATOM 1486 C C . LYS A 1 180 ? -41.832 -8.393 47.335 1.00 85.19 180 LYS A C 1
ATOM 1488 O O . LYS A 1 180 ? -41.741 -9.194 48.258 1.00 85.19 180 LYS A O 1
ATOM 1493 N N . LEU A 1 181 ? -42.635 -8.576 46.286 1.00 82.50 181 LEU A N 1
ATOM 1494 C CA . LEU A 1 181 ? -43.452 -9.779 46.117 1.00 82.50 181 LEU A CA 1
ATOM 1495 C C . LEU A 1 181 ? -42.586 -11.034 45.992 1.00 82.50 181 LEU A C 1
ATOM 1497 O O . LEU A 1 181 ? -42.933 -12.050 46.571 1.00 82.50 181 LEU A O 1
ATOM 1501 N N . ASP A 1 182 ? -41.452 -10.973 45.291 1.00 75.19 182 ASP A N 1
ATOM 1502 C CA . ASP A 1 182 ? -40.539 -12.114 45.143 1.00 75.19 182 ASP A CA 1
ATOM 1503 C C . ASP A 1 182 ? -39.852 -12.469 46.473 1.00 75.19 182 ASP A C 1
ATOM 1505 O O . ASP A 1 182 ? -39.653 -13.645 46.760 1.00 75.19 182 ASP A O 1
ATOM 1509 N N . LEU A 1 183 ? -39.545 -11.474 47.317 1.00 80.25 183 LEU A N 1
ATOM 1510 C CA . LEU A 1 183 ? -39.067 -11.702 48.686 1.00 80.25 183 LEU A CA 1
ATOM 1511 C C . LEU A 1 183 ? -40.138 -12.365 49.564 1.00 80.25 183 LEU A C 1
ATOM 1513 O O . LEU A 1 183 ? -39.822 -13.312 50.276 1.00 80.25 183 LEU A O 1
ATOM 1517 N N . GLN A 1 184 ? -41.397 -11.922 49.475 1.00 83.81 184 GLN A N 1
ATOM 1518 C CA . GLN A 1 184 ? -42.519 -12.570 50.170 1.00 83.81 184 GLN A CA 1
ATOM 1519 C C . GLN A 1 184 ? -42.763 -13.994 49.654 1.00 83.81 184 GLN A C 1
ATOM 1521 O O . GLN A 1 184 ? -43.027 -14.901 50.430 1.00 83.81 184 GLN A O 1
ATOM 1526 N N . LEU A 1 185 ? -42.636 -14.212 48.343 1.00 79.12 185 LEU A N 1
ATOM 1527 C CA . LEU A 1 185 ? -42.791 -15.530 47.727 1.00 79.12 185 LEU A CA 1
ATOM 1528 C C . LEU A 1 185 ? -41.694 -16.482 48.200 1.00 79.12 185 LEU A C 1
ATOM 1530 O O . LEU A 1 185 ? -41.991 -17.634 48.485 1.00 79.12 185 LEU A O 1
ATOM 1534 N N . LYS A 1 186 ? -40.450 -16.000 48.315 1.00 77.56 186 LYS A N 1
ATOM 1535 C CA . LYS A 1 186 ? -39.345 -16.781 48.877 1.00 77.56 186 LYS A CA 1
ATOM 1536 C C . LYS A 1 186 ? -39.584 -17.140 50.338 1.00 77.56 186 LYS A C 1
ATOM 1538 O O . LYS A 1 186 ? -39.423 -18.306 50.666 1.00 77.56 186 LYS A O 1
ATOM 1543 N N . SER A 1 187 ? -40.034 -16.201 51.175 1.00 84.06 187 SER A N 1
ATOM 1544 C CA . SER A 1 187 ? -40.321 -16.530 52.579 1.00 84.06 187 SER A CA 1
ATOM 1545 C C . SER A 1 187 ? -41.469 -17.536 52.699 1.00 84.06 187 SER A C 1
ATOM 1547 O O . SER A 1 187 ? -41.359 -18.501 53.440 1.00 84.06 187 SER A O 1
ATOM 1549 N N . SER A 1 188 ? -42.541 -17.385 51.913 1.00 79.56 188 SER A N 1
ATOM 1550 C CA . SER A 1 188 ? -43.630 -18.371 51.887 1.00 79.56 188 SER A CA 1
ATOM 1551 C C . SER A 1 188 ? -43.210 -19.714 51.280 1.00 79.56 188 SER A C 1
ATOM 1553 O O . SER A 1 188 ? -43.769 -20.744 51.637 1.00 79.56 188 SER A O 1
ATOM 1555 N N . GLN A 1 189 ? -42.255 -19.735 50.344 1.00 80.06 189 GLN A N 1
ATOM 1556 C CA . GLN A 1 189 ? -41.691 -20.980 49.816 1.00 80.06 189 GLN A CA 1
ATOM 1557 C C . GLN A 1 189 ? -40.862 -21.703 50.869 1.00 80.06 189 GLN A C 1
ATOM 1559 O O . GLN A 1 189 ? -41.052 -22.903 51.010 1.00 80.06 189 GLN A O 1
ATOM 1564 N N . GLU A 1 190 ? -40.021 -20.985 51.614 1.00 82.50 190 GLU A N 1
ATOM 1565 C CA . GLU A 1 190 ? -39.274 -21.534 52.751 1.00 82.50 190 GLU A CA 1
ATOM 1566 C C . GLU A 1 190 ? -40.240 -22.111 53.802 1.00 82.50 190 GLU A C 1
ATOM 1568 O O . GLU A 1 190 ? -40.095 -23.266 54.184 1.00 82.50 190 GLU A O 1
ATOM 1573 N N . GLU A 1 191 ? -41.322 -21.400 54.149 1.00 83.75 191 GLU A N 1
ATOM 1574 C CA . GLU A 1 191 ? -42.366 -21.918 55.052 1.00 83.75 191 GLU A CA 1
ATOM 1575 C C . GLU A 1 191 ? -43.052 -23.194 54.522 1.00 83.75 191 GLU A C 1
ATOM 1577 O O . GLU A 1 191 ? -43.328 -24.126 55.281 1.00 83.75 191 GLU A O 1
ATOM 1582 N N . ILE A 1 192 ? -43.348 -23.265 53.217 1.00 77.81 192 ILE A N 1
ATOM 1583 C CA . ILE A 1 192 ? -43.943 -24.460 52.595 1.00 77.81 192 ILE A CA 1
ATOM 1584 C C . ILE A 1 192 ? -42.943 -25.619 52.563 1.00 77.81 192 ILE A C 1
ATOM 1586 O O . ILE A 1 192 ? -43.351 -26.769 52.729 1.00 77.81 192 ILE A O 1
ATOM 1590 N N . GLU A 1 193 ? -41.664 -25.344 52.319 1.00 78.75 193 GLU A N 1
ATOM 1591 C CA . GLU A 1 193 ? -40.603 -26.351 52.274 1.00 78.75 193 GLU A CA 1
ATOM 1592 C C . GLU A 1 193 ? -40.367 -26.940 53.673 1.00 78.75 193 GLU A C 1
ATOM 1594 O O . GLU A 1 193 ? -40.354 -28.164 53.813 1.00 78.75 193 GLU A O 1
ATOM 1599 N N . ASP A 1 194 ? -40.369 -26.100 54.712 1.00 78.50 194 ASP A N 1
ATOM 1600 C CA . ASP A 1 194 ? -40.342 -26.514 56.118 1.00 78.50 194 ASP A CA 1
ATOM 1601 C C . ASP A 1 194 ? -41.575 -27.362 56.486 1.00 78.50 194 ASP A C 1
ATOM 1603 O O . ASP A 1 194 ? -41.459 -28.421 57.111 1.00 78.50 194 ASP A O 1
ATOM 1607 N N . LEU A 1 195 ? -42.778 -26.958 56.054 1.00 77.38 195 LEU A N 1
ATOM 1608 C CA . LEU A 1 195 ? -44.009 -27.739 56.255 1.00 77.38 195 LEU A CA 1
ATOM 1609 C C . LEU A 1 195 ? -43.988 -29.074 55.502 1.00 77.38 195 LEU A C 1
ATOM 1611 O O . LEU A 1 195 ? -44.447 -30.088 56.031 1.00 77.38 195 LEU A O 1
ATOM 1615 N N . LEU A 1 196 ? -43.462 -29.108 54.276 1.00 73.88 196 LEU A N 1
ATOM 1616 C CA . LEU A 1 196 ? -43.309 -30.338 53.500 1.00 73.88 196 LEU A CA 1
ATOM 1617 C C . LEU A 1 196 ? -42.292 -31.276 54.137 1.00 73.88 196 LEU A C 1
ATOM 1619 O O . LEU A 1 196 ? -42.526 -32.485 54.138 1.00 73.88 196 LEU A O 1
ATOM 1623 N N . GLN A 1 197 ? -41.212 -30.741 54.702 1.00 76.31 197 GLN A N 1
ATOM 1624 C CA . GLN A 1 197 ? -40.238 -31.519 55.450 1.00 76.31 197 GLN A CA 1
ATOM 1625 C C . GLN A 1 197 ? -40.883 -32.120 56.708 1.00 76.31 197 GLN A C 1
ATOM 1627 O O . GLN A 1 197 ? -40.808 -33.332 56.901 1.00 76.31 197 GLN A O 1
ATOM 1632 N N . MET A 1 198 ? -41.663 -31.337 57.463 1.00 72.06 198 MET A N 1
ATOM 1633 C CA . MET A 1 198 ? -42.453 -31.841 58.598 1.00 72.06 198 MET A CA 1
ATOM 1634 C C . MET A 1 198 ? -43.477 -32.920 58.192 1.00 72.06 198 MET A C 1
ATOM 1636 O O . MET A 1 198 ? -43.692 -33.895 58.917 1.00 72.06 198 MET A O 1
ATOM 1640 N N . ILE A 1 199 ? -44.125 -32.780 57.030 1.00 71.06 199 ILE A N 1
ATOM 1641 C CA . ILE A 1 199 ? -45.079 -33.772 56.504 1.00 71.06 199 ILE A CA 1
ATOM 1642 C C . ILE A 1 199 ? -44.357 -35.030 56.006 1.00 71.06 199 ILE A C 1
ATOM 1644 O O . ILE A 1 199 ? -44.868 -36.133 56.192 1.00 71.06 199 ILE A O 1
ATOM 1648 N N . GLN A 1 200 ? -43.188 -34.902 55.374 1.00 68.19 200 GLN A N 1
ATOM 1649 C CA . GLN A 1 200 ? -42.377 -36.044 54.948 1.00 68.19 200 GLN A CA 1
ATOM 1650 C C . GLN A 1 200 ? -41.838 -36.823 56.146 1.00 68.19 200 GLN A C 1
ATOM 1652 O O . GLN A 1 200 ? -41.901 -38.051 56.133 1.00 68.19 200 GLN A O 1
ATOM 1657 N N . GLU A 1 201 ? -41.403 -36.132 57.197 1.00 70.38 201 GLU A N 1
ATOM 1658 C CA . GLU A 1 201 ? -41.010 -36.749 58.465 1.00 70.38 201 GLU A CA 1
ATOM 1659 C C . GLU A 1 201 ? -42.195 -37.478 59.125 1.00 70.38 201 GLU A C 1
ATOM 1661 O O . GLU A 1 201 ? -42.034 -38.603 59.598 1.00 70.38 201 GLU A O 1
ATOM 1666 N N . LYS A 1 202 ? -43.417 -36.925 59.055 1.00 61.81 202 LYS A N 1
ATOM 1667 C CA . LYS A 1 202 ? -44.645 -37.610 59.514 1.00 61.81 202 LYS A CA 1
ATOM 1668 C C . LYS A 1 202 ? -45.075 -38.791 58.635 1.00 61.81 202 LYS A C 1
ATOM 1670 O O . LYS A 1 202 ? -45.554 -39.795 59.155 1.00 61.81 202 LYS A O 1
ATOM 1675 N N . ASN A 1 203 ? -44.918 -38.706 57.315 1.00 53.09 203 ASN A N 1
ATOM 1676 C CA . ASN A 1 203 ? -45.375 -39.742 56.379 1.00 53.09 203 ASN A CA 1
ATOM 1677 C C . ASN A 1 203 ? -44.388 -40.906 56.213 1.00 53.09 203 ASN A C 1
ATOM 1679 O O . ASN A 1 203 ? -44.800 -41.984 55.786 1.00 53.09 203 ASN A O 1
ATOM 1683 N N . GLN A 1 204 ? -43.118 -40.750 56.599 1.00 52.19 204 GLN A N 1
ATOM 1684 C CA . GLN A 1 204 ? -42.170 -41.872 56.660 1.00 52.19 204 GLN A CA 1
ATOM 1685 C C . GLN A 1 204 ? -42.525 -42.916 57.739 1.00 52.19 204 GLN A C 1
ATOM 1687 O O . GLN A 1 204 ? -41.962 -44.008 57.725 1.00 52.19 204 GLN A O 1
ATOM 1692 N N . GLN A 1 205 ? -43.506 -42.647 58.611 1.00 50.44 205 GLN A N 1
ATOM 1693 C CA . GLN A 1 205 ? -44.031 -43.621 59.576 1.00 50.44 205 GLN A CA 1
ATOM 1694 C C . GLN A 1 205 ? -45.252 -44.428 59.099 1.00 50.44 205 GLN A C 1
ATOM 1696 O O . GLN A 1 205 ? -45.665 -45.341 59.809 1.00 50.44 205 GLN A O 1
ATOM 1701 N N . SER A 1 206 ? -45.821 -44.178 57.911 1.00 46.31 206 SER A N 1
ATOM 1702 C CA . SER A 1 206 ? -46.941 -44.993 57.409 1.00 46.31 206 SER A CA 1
ATOM 1703 C C . SER A 1 206 ? -46.655 -45.536 56.008 1.00 46.31 206 SER A C 1
ATOM 1705 O O . SER A 1 206 ? -46.795 -44.860 54.988 1.00 46.31 206 SER A O 1
ATOM 1707 N N . SER A 1 207 ? -46.221 -46.790 55.980 1.00 43.97 207 SER A N 1
ATOM 1708 C CA . SER A 1 207 ? -45.998 -47.601 54.790 1.00 43.97 207 SER A CA 1
ATOM 1709 C C . SER A 1 207 ? -47.294 -47.843 54.012 1.00 43.97 207 SER A C 1
ATOM 1711 O O . SER A 1 207 ? -48.231 -48.407 54.570 1.00 43.97 207 SER A O 1
ATOM 1713 N N . ASN A 1 208 ? -47.312 -47.525 52.712 1.00 46.91 208 ASN A N 1
ATOM 1714 C CA . ASN A 1 208 ? -47.971 -48.352 51.693 1.00 46.91 208 ASN A CA 1
ATOM 1715 C C . ASN A 1 208 ? -47.457 -48.013 50.274 1.00 46.91 208 ASN A C 1
ATOM 1717 O O . ASN A 1 208 ? -47.347 -46.831 49.939 1.00 46.91 208 ASN A O 1
ATOM 1721 N N . PRO A 1 209 ? -47.148 -49.004 49.410 1.00 52.12 209 PRO A N 1
ATOM 1722 C CA . PRO A 1 209 ? -46.424 -48.767 48.167 1.00 52.12 209 PRO A CA 1
ATOM 1723 C C . PRO A 1 209 ? -47.335 -48.904 46.941 1.00 52.12 209 PRO A C 1
ATOM 1725 O O . PRO A 1 209 ? -47.384 -49.961 46.326 1.00 52.12 209 PRO A O 1
ATOM 1728 N N . VAL A 1 210 ? -48.024 -47.841 46.518 1.00 50.41 210 VAL A N 1
ATOM 1729 C CA . VAL A 1 210 ? -48.604 -47.792 45.160 1.00 50.41 210 VAL A CA 1
ATOM 1730 C C . VAL A 1 210 ? -48.616 -46.352 44.651 1.00 50.41 210 VAL A C 1
ATOM 1732 O O . VAL A 1 210 ? -49.459 -45.568 45.075 1.00 50.41 210 VAL A O 1
ATOM 1735 N N . LYS A 1 211 ? -47.684 -46.007 43.745 1.00 51.19 211 LYS A N 1
ATOM 1736 C CA . LYS A 1 211 ? -47.783 -44.943 42.707 1.00 51.19 211 LYS A CA 1
ATOM 1737 C C . LYS A 1 211 ? -46.439 -44.775 41.971 1.00 51.19 211 LYS A C 1
ATOM 1739 O O . LYS A 1 211 ? -45.770 -43.751 42.068 1.00 51.19 211 LYS A O 1
ATOM 1744 N N . SER A 1 212 ? -46.023 -45.793 41.215 1.00 51.97 212 SER A N 1
ATOM 1745 C CA . SER A 1 212 ? -44.786 -45.760 40.411 1.00 51.97 212 SER A CA 1
ATOM 1746 C C . SER A 1 212 ? -44.960 -45.143 39.012 1.00 51.97 212 SER A C 1
ATOM 1748 O O . SER A 1 212 ? -43.970 -44.769 38.386 1.00 51.97 212 SER A O 1
ATOM 1750 N N . SER A 1 213 ? -46.190 -44.961 38.516 1.00 52.59 213 SER A N 1
ATOM 1751 C CA . SER A 1 213 ? -46.428 -44.488 37.141 1.00 52.59 213 SER A CA 1
ATOM 1752 C C . SER A 1 213 ? -46.275 -42.969 36.961 1.00 52.59 213 SER A C 1
ATOM 1754 O O . SER A 1 213 ? -45.725 -42.521 35.956 1.00 52.59 213 SER A O 1
ATOM 1756 N N . ASN A 1 214 ? -46.657 -42.157 37.953 1.00 56.94 214 ASN A N 1
ATOM 1757 C CA . ASN A 1 214 ? -46.540 -40.691 37.864 1.00 56.94 214 ASN A CA 1
ATOM 1758 C C . ASN A 1 214 ? -45.099 -40.182 38.047 1.00 56.94 214 ASN A C 1
ATOM 1760 O O . ASN A 1 214 ? -44.753 -39.096 37.580 1.00 56.94 214 ASN A O 1
ATOM 1764 N N . LEU A 1 215 ? -44.229 -40.974 38.682 1.00 64.12 215 LEU A N 1
ATOM 1765 C CA . LEU A 1 215 ? -42.837 -40.591 38.931 1.00 64.12 215 LEU A CA 1
ATOM 1766 C C . LEU A 1 215 ? -41.995 -40.617 37.646 1.00 64.12 215 LEU A C 1
ATOM 1768 O O . LEU A 1 215 ? -41.105 -39.784 37.466 1.00 64.12 215 LEU A O 1
ATOM 1772 N N . LEU A 1 216 ? -42.309 -41.535 36.725 1.00 67.06 216 LEU A N 1
ATOM 1773 C CA . LEU A 1 216 ? -41.620 -41.649 35.440 1.00 67.06 216 LEU A CA 1
ATOM 1774 C C . LEU A 1 216 ? -42.000 -40.501 34.491 1.00 67.06 216 LEU A C 1
ATOM 1776 O O . LEU A 1 216 ? -41.132 -39.932 33.832 1.00 67.06 216 LEU A O 1
ATOM 1780 N N . LEU A 1 217 ? -43.281 -40.113 34.474 1.00 67.12 217 LEU A N 1
ATOM 1781 C CA . LEU A 1 217 ? -43.766 -38.974 33.690 1.00 67.12 217 LEU A CA 1
ATOM 1782 C C . LEU A 1 217 ? -43.171 -37.653 34.198 1.00 67.12 217 LEU A C 1
ATOM 1784 O O . LEU A 1 217 ? -42.713 -36.836 33.400 1.00 67.12 217 LEU A O 1
ATOM 1788 N N . ASN A 1 218 ? -43.097 -37.477 35.520 1.00 66.50 218 ASN A N 1
ATOM 1789 C CA . ASN A 1 218 ? -42.480 -36.299 36.124 1.00 66.50 218 ASN A CA 1
ATOM 1790 C C . ASN A 1 218 ? -40.968 -36.245 35.874 1.00 66.50 218 ASN A C 1
ATOM 1792 O O . ASN A 1 218 ? -40.454 -35.172 35.563 1.00 66.50 218 ASN A O 1
ATOM 1796 N N . LYS A 1 219 ? -40.258 -37.384 35.913 1.00 73.31 219 LYS A N 1
ATOM 1797 C CA . LYS A 1 219 ? -38.844 -37.444 35.501 1.00 73.31 219 LYS A CA 1
ATOM 1798 C C . LYS A 1 219 ? -38.661 -37.036 34.041 1.00 73.31 219 LYS A C 1
ATOM 1800 O O . LYS A 1 219 ? -37.791 -36.218 33.756 1.00 73.31 219 LYS A O 1
ATOM 1805 N N . LYS A 1 220 ? -39.512 -37.535 33.140 1.00 76.81 220 LYS A N 1
ATOM 1806 C CA . LYS A 1 220 ? -39.440 -37.216 31.709 1.00 76.81 220 LYS A CA 1
ATOM 1807 C C . LYS A 1 220 ? -39.735 -35.738 31.434 1.00 76.81 220 LYS A C 1
ATOM 1809 O O . LYS A 1 220 ? -38.996 -35.096 30.695 1.00 76.81 220 LYS A O 1
ATOM 1814 N N . MET A 1 221 ? -40.741 -35.160 32.097 1.00 69.75 221 MET A N 1
ATOM 1815 C CA . MET A 1 221 ? -41.021 -33.721 32.003 1.00 69.75 221 MET A CA 1
ATOM 1816 C C . MET A 1 221 ? -39.895 -32.857 32.586 1.00 69.75 221 MET A C 1
ATOM 1818 O O . MET A 1 221 ? -39.592 -31.799 32.033 1.00 69.75 221 MET A O 1
ATOM 1822 N N . LEU A 1 222 ? -39.247 -33.295 33.669 1.00 76.19 222 LEU A N 1
ATOM 1823 C CA . LEU A 1 222 ? -38.113 -32.582 34.261 1.00 76.19 222 LEU A CA 1
ATOM 1824 C C . LEU A 1 222 ? -36.874 -32.624 33.350 1.00 76.19 222 LEU A C 1
ATOM 1826 O O . LEU A 1 222 ? -36.180 -31.616 33.205 1.00 76.19 222 LEU A O 1
ATOM 1830 N N . GLU A 1 223 ? -36.606 -33.766 32.713 1.00 78.62 223 GLU A N 1
ATOM 1831 C CA . GLU A 1 223 ? -35.530 -33.909 31.726 1.00 78.62 223 GLU A CA 1
ATOM 1832 C C . GLU A 1 223 ? -35.784 -33.068 30.476 1.00 78.62 223 GLU A C 1
ATOM 1834 O O . GLU A 1 223 ? -34.883 -32.349 30.036 1.00 78.62 223 GLU A O 1
ATOM 1839 N N . ASP A 1 224 ? -37.009 -33.075 29.946 1.00 73.56 224 ASP A N 1
ATOM 1840 C CA . ASP A 1 224 ? -37.379 -32.243 28.801 1.00 73.56 224 ASP A CA 1
ATOM 1841 C C . ASP A 1 224 ? -37.280 -30.750 29.130 1.00 73.56 224 ASP A C 1
ATOM 1843 O O . ASP A 1 224 ? -36.791 -29.967 28.311 1.00 73.56 224 ASP A O 1
ATOM 1847 N N . LYS A 1 225 ? -37.664 -30.341 30.347 1.00 77.75 225 LYS A N 1
ATOM 1848 C CA . LYS A 1 225 ? -37.496 -28.961 30.815 1.00 77.75 225 LYS A CA 1
ATOM 1849 C C . LYS A 1 225 ? -36.017 -28.571 30.896 1.00 77.75 225 LYS A C 1
ATOM 1851 O O . LYS A 1 225 ? -35.629 -27.575 30.289 1.00 77.75 225 LYS A O 1
ATOM 1856 N N . LYS A 1 226 ? -35.169 -29.393 31.529 1.00 79.19 226 LYS A N 1
ATOM 1857 C CA . LYS A 1 226 ? -33.710 -29.164 31.575 1.00 79.19 226 LYS A CA 1
ATOM 1858 C C . LYS A 1 226 ? -33.084 -29.130 30.181 1.00 79.19 226 LYS A C 1
ATOM 1860 O O . LYS A 1 226 ? -32.142 -28.377 29.939 1.00 79.19 226 LYS A O 1
ATOM 1865 N N . ARG A 1 227 ? -33.585 -29.935 29.239 1.00 77.19 227 ARG A N 1
ATOM 1866 C CA . ARG A 1 227 ? -33.109 -29.942 27.850 1.00 77.19 227 ARG A CA 1
ATOM 1867 C C . ARG A 1 227 ? -33.468 -28.647 27.121 1.00 77.19 227 ARG A C 1
ATOM 1869 O O . ARG A 1 227 ? -32.614 -28.115 26.413 1.00 77.19 227 ARG A O 1
ATOM 1876 N N . ARG A 1 228 ? -34.682 -28.122 27.322 1.00 70.94 228 ARG A N 1
ATOM 1877 C CA . ARG A 1 228 ? -35.105 -26.816 26.787 1.00 70.94 228 ARG A CA 1
ATOM 1878 C C . ARG A 1 228 ? -34.307 -25.672 27.399 1.00 70.94 228 ARG A C 1
ATOM 1880 O O . ARG A 1 228 ? -33.828 -24.838 26.648 1.00 70.94 228 ARG A O 1
ATOM 1887 N N . GLU A 1 229 ? -34.077 -25.684 28.708 1.00 64.62 229 GLU A N 1
ATOM 1888 C CA . GLU A 1 229 ? -33.248 -24.679 29.386 1.00 64.62 229 GLU A CA 1
ATOM 1889 C C . GLU A 1 229 ? -31.798 -24.714 28.890 1.00 64.62 229 GLU A C 1
ATOM 1891 O O . GLU A 1 229 ? -31.221 -23.671 28.620 1.00 64.62 229 GLU A O 1
ATOM 1896 N N . ARG A 1 230 ? -31.210 -25.898 28.663 1.00 71.25 230 ARG A N 1
ATOM 1897 C CA . ARG A 1 230 ? -29.875 -26.014 28.046 1.00 71.25 230 ARG A CA 1
ATOM 1898 C C . ARG A 1 230 ? -29.845 -25.512 26.606 1.00 71.25 230 ARG A C 1
ATOM 1900 O O . ARG A 1 230 ? -28.837 -24.951 26.194 1.00 71.25 230 ARG A O 1
ATOM 1907 N N . LEU A 1 231 ? -30.905 -25.738 25.830 1.00 63.69 231 LEU A N 1
ATOM 1908 C CA . LEU A 1 231 ? -31.019 -25.206 24.471 1.00 63.69 231 LEU A CA 1
ATOM 1909 C C . LEU A 1 231 ? -31.185 -23.689 24.487 1.00 63.69 231 LEU A C 1
ATOM 1911 O O . LEU A 1 231 ? -30.477 -23.018 23.752 1.00 63.69 231 LEU A O 1
ATOM 1915 N N . GLN A 1 232 ? -32.032 -23.149 25.360 1.00 62.59 232 GLN A N 1
ATOM 1916 C CA . GLN A 1 232 ? -32.193 -21.709 25.550 1.00 62.59 232 GLN A CA 1
ATOM 1917 C C . GLN A 1 232 ? -30.908 -21.064 26.053 1.00 62.59 232 GLN A C 1
ATOM 1919 O O . GLN A 1 232 ? -30.524 -20.033 25.531 1.00 62.59 232 GLN A O 1
ATOM 1924 N N . LEU A 1 233 ? -30.185 -21.693 26.981 1.00 62.69 233 LEU A N 1
ATOM 1925 C CA . LEU A 1 233 ? -28.886 -21.215 27.445 1.00 62.69 233 LEU A CA 1
ATOM 1926 C C . LEU A 1 233 ? -27.838 -21.285 26.329 1.00 62.69 233 LEU A C 1
ATOM 1928 O O . LEU A 1 233 ? -27.044 -20.369 26.196 1.00 62.69 233 LEU A O 1
ATOM 1932 N N . LYS A 1 234 ? -27.849 -22.328 25.488 1.00 61.84 234 LYS A N 1
ATOM 1933 C CA . LYS A 1 234 ? -26.991 -22.402 24.295 1.00 61.84 234 LYS A CA 1
ATOM 1934 C C . LYS A 1 234 ? -27.351 -21.349 23.253 1.00 61.84 234 LYS A C 1
ATOM 1936 O O . LYS A 1 234 ? -26.438 -20.814 22.647 1.00 61.84 234 LYS A O 1
ATOM 1941 N N . ILE A 1 235 ? -28.634 -21.053 23.052 1.00 56.09 235 ILE A N 1
ATOM 1942 C CA . ILE A 1 235 ? -29.110 -20.001 22.144 1.00 56.09 235 ILE A CA 1
ATOM 1943 C C . ILE A 1 235 ? -28.770 -18.624 22.718 1.00 56.09 235 ILE A C 1
ATOM 1945 O O . ILE A 1 235 ? -28.274 -17.787 21.989 1.00 56.09 235 ILE A O 1
ATOM 1949 N N . ALA A 1 236 ? -28.948 -18.399 24.018 1.00 55.97 236 ALA A N 1
ATOM 1950 C CA . ALA A 1 236 ? -28.598 -17.153 24.695 1.00 55.97 236 ALA A CA 1
ATOM 1951 C C . ALA A 1 236 ? -27.079 -16.935 24.737 1.00 55.97 236 ALA A C 1
ATOM 1953 O O . ALA A 1 236 ? -26.614 -15.828 24.492 1.00 55.97 236 ALA A O 1
ATOM 1954 N N . LEU A 1 237 ? -26.295 -17.992 24.973 1.00 58.44 237 LEU A N 1
ATOM 1955 C CA . LEU A 1 237 ? -24.839 -17.955 24.852 1.00 58.44 237 LEU A CA 1
ATOM 1956 C C . LEU A 1 237 ? -24.420 -17.751 23.397 1.00 58.44 237 LEU A C 1
ATOM 1958 O O . LEU A 1 237 ? -23.561 -16.925 23.160 1.00 58.44 237 LEU A O 1
ATOM 1962 N N . ALA A 1 238 ? -25.032 -18.423 22.419 1.00 51.12 238 ALA A N 1
ATOM 1963 C CA . ALA A 1 238 ? -24.732 -18.209 21.002 1.00 51.12 238 ALA A CA 1
ATOM 1964 C C . ALA A 1 238 ? -25.087 -16.782 20.554 1.00 51.12 238 ALA A C 1
ATOM 1966 O O . ALA A 1 238 ? -24.264 -16.132 19.930 1.00 51.12 238 ALA A O 1
ATOM 1967 N N . ASN A 1 239 ? -26.238 -16.250 20.965 1.00 48.69 239 ASN A N 1
ATOM 1968 C CA . ASN A 1 239 ? -26.654 -14.872 20.695 1.00 48.69 239 ASN A CA 1
ATOM 1969 C C . ASN A 1 239 ? -25.768 -13.848 21.433 1.00 48.69 239 ASN A C 1
ATOM 1971 O O . ASN A 1 239 ? -25.553 -12.749 20.932 1.00 48.69 239 ASN A O 1
ATOM 1975 N N . GLY A 1 240 ? -25.232 -14.194 22.609 1.00 47.31 240 GLY A N 1
ATOM 1976 C CA . GLY A 1 240 ? -24.245 -13.381 23.328 1.00 47.31 240 GLY A CA 1
ATOM 1977 C C . GLY A 1 240 ? -22.826 -13.477 22.749 1.00 47.31 240 GLY A C 1
ATOM 1978 O O . GLY A 1 240 ? -22.050 -12.533 22.868 1.00 47.31 240 GLY A O 1
ATOM 1979 N N . VAL A 1 241 ? -22.493 -14.597 22.099 1.00 45.06 241 VAL A N 1
ATOM 1980 C CA . VAL A 1 241 ? -21.191 -14.907 21.477 1.00 45.06 241 VAL A CA 1
ATOM 1981 C C . VAL A 1 241 ? -21.151 -14.507 19.992 1.00 45.06 241 VAL A C 1
ATOM 1983 O O . VAL A 1 241 ? -20.066 -14.297 19.455 1.00 45.06 241 VAL A O 1
ATOM 1986 N N . ASP A 1 242 ? -22.303 -14.261 19.356 1.00 39.75 242 ASP A N 1
ATOM 1987 C CA . ASP A 1 242 ? -22.453 -13.681 18.005 1.00 39.75 242 ASP A CA 1
ATOM 1988 C C . ASP A 1 242 ? -21.823 -12.274 17.877 1.00 39.75 242 ASP A C 1
ATOM 1990 O O . ASP A 1 242 ? -21.707 -11.727 16.781 1.00 39.75 242 ASP A O 1
ATOM 1994 N N . PHE A 1 243 ? -21.356 -11.689 18.985 1.00 47.41 243 PHE A N 1
ATOM 1995 C CA . PHE A 1 243 ? -20.557 -10.463 19.007 1.00 47.41 243 PHE A CA 1
ATOM 1996 C C . PHE A 1 243 ? -19.082 -10.647 18.596 1.00 47.41 243 PHE A C 1
ATOM 1998 O O . PHE A 1 243 ? -18.376 -9.648 18.421 1.00 47.41 243 PHE A O 1
ATOM 2005 N N . LEU A 1 244 ? -18.601 -11.881 18.411 1.00 39.47 244 LEU A N 1
ATOM 2006 C CA . LEU A 1 244 ? -17.234 -12.169 17.964 1.00 39.47 244 LEU A CA 1
ATOM 2007 C C . LEU A 1 244 ? -17.164 -12.255 16.427 1.00 39.47 244 LEU A C 1
ATOM 2009 O O . LEU A 1 244 ? -17.346 -13.312 15.838 1.00 39.47 244 LEU A O 1
ATOM 2013 N N . GLY A 1 245 ? -16.921 -11.088 15.821 1.00 40.19 245 GLY A N 1
ATOM 2014 C CA . GLY A 1 245 ? -16.449 -10.789 14.457 1.00 40.19 245 GLY A CA 1
ATOM 2015 C C . GLY A 1 245 ? -16.490 -11.860 13.356 1.00 40.19 245 GLY A C 1
ATOM 2016 O O . GLY A 1 245 ? -15.823 -12.880 13.464 1.00 40.19 245 GLY A O 1
ATOM 2017 N N . ASP A 1 246 ? -17.161 -11.511 12.247 1.00 40.72 246 ASP A N 1
ATOM 2018 C CA . ASP A 1 246 ? -17.122 -11.995 10.844 1.00 40.72 246 ASP A CA 1
ATOM 2019 C C . ASP A 1 246 ? -17.134 -13.507 10.526 1.00 40.72 246 ASP A C 1
ATOM 2021 O O . ASP A 1 246 ? -17.678 -13.895 9.492 1.00 40.72 246 ASP A O 1
ATOM 2025 N N . ASN A 1 247 ? -16.672 -14.382 11.411 1.00 40.44 247 ASN A N 1
ATOM 2026 C CA . ASN A 1 247 ? -16.783 -15.831 11.310 1.00 40.44 247 ASN A CA 1
ATOM 2027 C C . ASN A 1 247 ? -17.774 -16.321 12.360 1.00 40.44 247 ASN A C 1
ATOM 2029 O O . ASN A 1 247 ? -17.423 -17.029 13.302 1.00 40.44 247 ASN A O 1
ATOM 2033 N N . ALA A 1 248 ? -19.031 -15.913 12.188 1.00 40.78 248 ALA A N 1
ATOM 2034 C CA . ALA A 1 248 ? -20.143 -16.410 12.974 1.00 40.78 248 ALA A CA 1
ATOM 2035 C C . ALA A 1 248 ? -20.074 -17.942 13.041 1.00 40.78 248 ALA A C 1
ATOM 2037 O O . ALA A 1 248 ? -20.277 -18.630 12.033 1.00 40.78 248 ALA A O 1
ATOM 2038 N N . ILE A 1 249 ? -19.854 -18.483 14.241 1.00 40.91 249 ILE A N 1
ATOM 2039 C CA . ILE A 1 249 ? -20.276 -19.840 14.572 1.00 40.91 249 ILE A CA 1
ATOM 2040 C C . ILE A 1 249 ? -21.803 -19.773 14.595 1.00 40.91 249 ILE A C 1
ATOM 2042 O O . ILE A 1 249 ? -22.438 -19.764 15.644 1.00 40.91 249 ILE A O 1
ATOM 2046 N N . LYS A 1 250 ? -22.410 -19.685 13.405 1.00 46.34 250 LYS A N 1
ATOM 2047 C CA . LYS A 1 250 ? -23.827 -19.951 13.223 1.00 46.34 250 LYS A CA 1
ATOM 2048 C C . LYS A 1 250 ? -23.996 -21.363 13.741 1.00 46.34 250 LYS A C 1
ATOM 2050 O O . LYS A 1 250 ? -23.567 -22.313 13.085 1.00 46.34 250 LYS A O 1
ATOM 2055 N N . VAL A 1 251 ? -24.585 -21.505 14.925 1.00 45.00 251 VAL A N 1
ATOM 2056 C CA . VAL A 1 251 ? -25.151 -22.772 15.378 1.00 45.00 251 VAL A CA 1
ATOM 2057 C C . VAL A 1 251 ? -26.253 -23.071 14.372 1.00 45.00 251 VAL A C 1
ATOM 2059 O O . VAL A 1 251 ? -27.384 -22.611 14.487 1.00 45.00 251 VAL A O 1
ATOM 2062 N N . SER A 1 252 ? -25.850 -23.701 13.273 1.00 43.12 252 SER A N 1
ATOM 2063 C CA . SER A 1 252 ? -26.663 -23.826 12.088 1.00 43.12 252 SER A CA 1
ATOM 2064 C C . SER A 1 252 ? -27.819 -24.744 12.440 1.00 43.12 252 SER A C 1
ATOM 2066 O O . SER A 1 252 ? -27.636 -25.955 12.595 1.00 43.12 252 SER A O 1
ATOM 2068 N N . GLU A 1 253 ? -29.035 -24.210 12.442 1.00 50.94 253 GLU A N 1
ATOM 2069 C CA . GLU A 1 253 ? -30.087 -24.948 11.759 1.00 50.94 253 GLU A CA 1
ATOM 2070 C C . GLU A 1 253 ? -29.490 -25.396 10.423 1.00 50.94 253 GLU A C 1
ATOM 2072 O O . GLU A 1 253 ? -28.957 -24.560 9.689 1.00 50.94 253 GLU A O 1
ATOM 2077 N N . LYS A 1 254 ? -29.448 -26.710 10.166 1.00 55.72 254 LYS A N 1
ATOM 2078 C CA . LYS A 1 254 ? -28.889 -27.298 8.940 1.00 55.72 254 LYS A CA 1
ATOM 2079 C C . LYS A 1 254 ? -29.674 -26.780 7.728 1.00 55.72 254 LYS A C 1
ATOM 2081 O O . LYS A 1 254 ? -30.500 -27.491 7.167 1.00 55.72 254 LYS A O 1
ATOM 2086 N N . LYS A 1 255 ? -29.432 -25.540 7.307 1.00 69.25 255 LYS A N 1
ATOM 2087 C CA . LYS A 1 255 ? -29.863 -25.053 6.007 1.00 69.25 255 LYS A CA 1
ATOM 2088 C C . LYS A 1 255 ? -29.087 -25.859 4.981 1.00 69.25 255 LYS A C 1
ATOM 2090 O O . LYS A 1 255 ? -27.870 -26.022 5.087 1.00 69.25 255 LYS A O 1
ATOM 2095 N N . ILE A 1 256 ? -29.817 -26.425 4.029 1.00 81.12 256 ILE A N 1
ATOM 2096 C CA . ILE A 1 256 ? -29.254 -27.167 2.908 1.00 81.12 256 ILE A CA 1
ATOM 2097 C C . ILE A 1 256 ? -28.474 -26.149 2.070 1.00 81.12 256 ILE A C 1
ATOM 2099 O O . ILE A 1 256 ? -29.045 -25.461 1.232 1.00 81.12 256 ILE A O 1
ATOM 2103 N N . LEU A 1 257 ? -27.179 -26.005 2.361 1.00 86.56 257 LEU A N 1
ATOM 2104 C CA . LEU A 1 257 ? -26.279 -25.138 1.606 1.00 86.56 257 LEU A CA 1
ATOM 2105 C C . LEU A 1 257 ? -26.179 -25.657 0.173 1.00 86.56 257 LEU A C 1
ATOM 2107 O O . LEU A 1 257 ? -25.983 -26.860 -0.058 1.00 86.56 257 LEU A O 1
ATOM 2111 N N . SER A 1 258 ? -26.289 -24.742 -0.781 1.00 92.00 258 SER A N 1
ATOM 2112 C CA . SER A 1 258 ? -26.096 -25.033 -2.199 1.00 92.00 258 SER A CA 1
ATOM 2113 C C . SER A 1 258 ? -24.682 -25.582 -2.456 1.00 92.00 258 SER A C 1
ATOM 2115 O O . SER A 1 258 ? -23.740 -25.316 -1.704 1.00 92.00 258 SER A O 1
ATOM 2117 N N . ARG A 1 259 ? -24.495 -26.363 -3.534 1.00 94.88 259 ARG A N 1
ATOM 2118 C CA . ARG A 1 259 ? -23.160 -26.880 -3.913 1.00 94.88 259 ARG A CA 1
ATOM 2119 C C . ARG A 1 259 ? -22.137 -25.748 -4.091 1.00 94.88 259 ARG A C 1
ATOM 2121 O O . ARG A 1 259 ? -20.985 -25.914 -3.705 1.00 94.88 259 ARG A O 1
ATOM 2128 N N . TRP A 1 260 ? -22.579 -24.597 -4.601 1.00 91.81 260 TRP A N 1
ATOM 2129 C CA . TRP A 1 260 ? -21.757 -23.398 -4.770 1.00 91.81 260 TRP A CA 1
ATOM 2130 C C . TRP A 1 260 ? -21.314 -22.782 -3.444 1.00 91.81 260 TRP A C 1
ATOM 2132 O O . TRP A 1 260 ? -20.149 -22.428 -3.306 1.00 91.81 260 TRP A O 1
ATOM 2142 N N . GLU A 1 261 ? -22.193 -22.701 -2.443 1.00 89.38 261 GLU A N 1
ATOM 2143 C CA . GLU A 1 261 ? -21.806 -22.231 -1.106 1.00 89.38 261 GLU A CA 1
ATOM 2144 C C . GLU A 1 261 ? -20.809 -23.181 -0.445 1.00 89.38 261 GLU A C 1
ATOM 2146 O O . GLU A 1 261 ? -19.845 -22.721 0.160 1.00 89.38 261 GLU A O 1
ATOM 2151 N N . LYS A 1 262 ? -20.985 -24.500 -0.609 1.00 91.12 262 LYS A N 1
ATOM 2152 C CA . LYS A 1 262 ? -20.010 -25.486 -0.118 1.00 91.12 262 LYS A CA 1
ATOM 2153 C C . LYS A 1 262 ? -18.646 -25.303 -0.774 1.00 91.12 262 LYS A C 1
ATOM 2155 O O . LYS A 1 262 ? -17.644 -25.294 -0.069 1.00 91.12 262 LYS A O 1
ATOM 2160 N N . LEU A 1 263 ? -18.610 -25.120 -2.095 1.00 93.06 263 LEU A N 1
ATOM 2161 C CA . LEU A 1 263 ? -17.367 -24.868 -2.821 1.00 93.06 263 LEU A CA 1
ATOM 2162 C C . LEU A 1 263 ? -16.734 -23.540 -2.391 1.00 93.06 263 LEU A C 1
ATOM 2164 O O . LEU A 1 263 ? -15.535 -23.491 -2.155 1.00 93.06 263 LEU A O 1
ATOM 2168 N N . LYS A 1 264 ? -17.531 -22.483 -2.198 1.00 91.38 264 LYS A N 1
ATOM 2169 C CA . LYS A 1 264 ? -17.053 -21.194 -1.681 1.00 91.38 264 LYS A CA 1
ATOM 2170 C C . LYS A 1 264 ? -16.426 -21.332 -0.292 1.00 91.38 264 LYS A C 1
ATOM 2172 O O . LYS A 1 264 ? -15.372 -20.753 -0.061 1.00 91.38 264 LYS A O 1
ATOM 2177 N N . ILE A 1 265 ? -17.047 -22.100 0.606 1.00 87.81 265 ILE A N 1
ATOM 2178 C CA . ILE A 1 265 ? -16.505 -22.383 1.944 1.00 87.81 265 ILE A CA 1
ATOM 2179 C C . ILE A 1 265 ? -15.204 -23.183 1.832 1.00 87.81 265 ILE A C 1
ATOM 2181 O O . ILE A 1 265 ? -14.220 -22.814 2.454 1.00 87.81 265 ILE A O 1
ATOM 2185 N N . GLN A 1 266 ? -15.154 -24.216 0.987 1.00 93.00 266 GLN A N 1
ATOM 2186 C CA . GLN A 1 266 ? -13.930 -24.996 0.772 1.00 93.00 266 GLN A CA 1
ATOM 2187 C C . GLN A 1 266 ? -12.789 -24.143 0.207 1.00 93.00 266 GLN A C 1
ATOM 2189 O O . GLN A 1 266 ? -11.656 -24.255 0.663 1.00 93.00 266 GLN A O 1
ATOM 2194 N N . VAL A 1 267 ? -13.078 -23.271 -0.762 1.00 88.69 267 VAL A N 1
ATOM 2195 C CA . VAL A 1 267 ? -12.092 -22.340 -1.326 1.00 88.69 267 VAL A CA 1
ATOM 2196 C C . VAL A 1 267 ? -11.640 -21.334 -0.269 1.00 88.69 267 VAL A C 1
ATOM 2198 O O . VAL A 1 267 ? -10.443 -21.092 -0.156 1.00 88.69 267 VAL A O 1
ATOM 2201 N N . ALA A 1 268 ? -12.555 -20.791 0.538 1.00 87.25 268 ALA A N 1
ATOM 2202 C CA . ALA A 1 268 ? -12.209 -19.901 1.644 1.00 87.25 268 ALA A CA 1
ATOM 2203 C C . ALA A 1 268 ? -11.315 -20.601 2.681 1.00 87.25 268 ALA A C 1
ATOM 2205 O O . ALA A 1 268 ? -10.280 -20.054 3.045 1.00 87.25 268 ALA A O 1
ATOM 2206 N N . ASP A 1 269 ? -11.635 -21.838 3.066 1.00 88.44 269 ASP A N 1
ATOM 2207 C CA . ASP A 1 269 ? -10.825 -22.640 3.988 1.00 88.44 269 ASP A CA 1
ATOM 2208 C C . ASP A 1 269 ? -9.426 -22.924 3.426 1.00 88.44 269 ASP A C 1
ATOM 2210 O O . ASP A 1 269 ? -8.437 -22.902 4.160 1.00 88.44 269 ASP A O 1
ATOM 2214 N N . ILE A 1 270 ? -9.317 -23.196 2.121 1.00 90.06 270 ILE A N 1
ATOM 2215 C CA . ILE A 1 270 ? -8.027 -23.386 1.448 1.00 90.06 270 ILE A CA 1
ATOM 2216 C C . ILE A 1 270 ? -7.236 -22.075 1.449 1.00 90.06 270 ILE A C 1
ATOM 2218 O O . ILE A 1 270 ? -6.060 -22.081 1.810 1.00 90.06 270 ILE A O 1
ATOM 2222 N N . ILE A 1 271 ? -7.874 -20.952 1.109 1.00 87.31 271 ILE A N 1
ATOM 2223 C CA . ILE A 1 271 ? -7.250 -19.622 1.140 1.00 87.31 271 ILE A CA 1
ATOM 2224 C C . ILE A 1 271 ? -6.756 -19.297 2.557 1.00 87.31 271 ILE A C 1
ATOM 2226 O O . ILE A 1 271 ? -5.619 -18.861 2.718 1.00 87.31 271 ILE A O 1
ATOM 2230 N N . ASP A 1 272 ? -7.552 -19.581 3.587 1.00 85.69 272 ASP A N 1
ATOM 2231 C CA . ASP A 1 272 ? -7.209 -19.332 4.991 1.00 85.69 272 ASP A CA 1
ATOM 2232 C C . ASP A 1 272 ? -6.094 -20.247 5.519 1.00 85.69 272 ASP A C 1
ATOM 2234 O O . ASP A 1 272 ? -5.377 -19.882 6.459 1.00 85.69 272 ASP A O 1
ATOM 2238 N N . ARG A 1 273 ? -5.930 -21.439 4.932 1.00 90.56 273 ARG A N 1
ATOM 2239 C CA . ARG A 1 273 ? -4.811 -22.350 5.226 1.00 90.56 273 ARG A CA 1
ATOM 2240 C C . ARG A 1 273 ? -3.528 -21.944 4.511 1.00 90.56 273 ARG A C 1
ATOM 2242 O O . ARG A 1 273 ? -2.459 -22.075 5.097 1.00 90.56 273 ARG A O 1
ATOM 2249 N N . ILE A 1 274 ? -3.633 -21.468 3.271 1.00 91.69 274 ILE A N 1
ATOM 2250 C CA . ILE A 1 274 ? -2.490 -21.047 2.443 1.00 91.69 274 ILE A CA 1
ATOM 2251 C C . ILE A 1 274 ? -2.035 -19.626 2.799 1.00 91.69 274 ILE A C 1
ATOM 2253 O O . ILE A 1 274 ? -0.951 -19.199 2.405 1.00 91.69 274 ILE A O 1
ATOM 2257 N N . GLN A 1 275 ? -2.835 -18.889 3.572 1.00 91.88 275 GLN A N 1
ATOM 2258 C CA . GLN A 1 275 ? -2.546 -17.510 3.921 1.00 91.88 275 GLN A CA 1
ATOM 2259 C C . GLN A 1 275 ? -1.143 -17.360 4.546 1.00 91.88 275 GLN A C 1
ATOM 2261 O O . GLN A 1 275 ? -0.880 -17.897 5.628 1.00 91.88 275 GLN A O 1
ATOM 2266 N N . PRO A 1 276 ? -0.240 -16.598 3.901 1.00 95.88 276 PRO A N 1
ATOM 2267 C CA . PRO A 1 276 ? 1.131 -16.472 4.366 1.00 95.88 276 PRO A CA 1
ATOM 2268 C C . PRO A 1 276 ? 1.193 -15.686 5.679 1.00 95.88 276 PRO A C 1
ATOM 2270 O O . PRO A 1 276 ? 0.371 -14.802 5.942 1.00 95.88 276 PRO A O 1
ATOM 2273 N N . PHE A 1 277 ? 2.191 -16.013 6.501 1.00 96.69 277 PHE A N 1
ATOM 2274 C CA . PHE A 1 277 ? 2.527 -15.318 7.752 1.00 96.69 277 PHE A CA 1
ATOM 2275 C C . PHE A 1 277 ? 1.450 -15.329 8.847 1.00 96.69 277 PHE A C 1
ATOM 2277 O O . PHE A 1 277 ? 1.402 -14.435 9.689 1.00 96.69 277 PHE A O 1
ATOM 2284 N N . LYS A 1 278 ? 0.551 -16.319 8.857 1.00 94.94 278 LYS A N 1
ATOM 2285 C CA . LYS A 1 278 ? -0.545 -16.386 9.838 1.00 94.94 278 LYS A CA 1
ATOM 2286 C C . LYS A 1 278 ? -0.060 -16.354 11.298 1.00 94.94 278 LYS A C 1
ATOM 2288 O O . LYS A 1 278 ? -0.670 -15.673 12.117 1.00 94.94 278 LYS A O 1
ATOM 2293 N N . SER A 1 279 ? 1.035 -17.054 11.603 1.00 94.44 279 SER A N 1
ATOM 2294 C CA . SER A 1 279 ? 1.623 -17.114 12.951 1.00 94.44 279 SER A CA 1
ATOM 2295 C C . SER A 1 279 ? 2.182 -15.759 13.391 1.00 94.44 279 SER A C 1
ATOM 2297 O O . SER A 1 279 ? 1.866 -15.268 14.470 1.00 94.44 279 SER A O 1
ATOM 2299 N N . GLU A 1 280 ? 2.963 -15.116 12.528 1.00 96.12 280 GLU A N 1
ATOM 2300 C CA . GLU A 1 280 ? 3.582 -13.816 12.783 1.00 96.12 280 GLU A CA 1
ATOM 2301 C C . GLU A 1 280 ? 2.528 -12.719 12.930 1.00 96.12 280 GLU A C 1
ATOM 2303 O O . GLU A 1 280 ? 2.598 -11.912 13.852 1.00 96.12 280 GLU A O 1
ATOM 2308 N N . MET A 1 281 ? 1.495 -12.734 12.083 1.00 95.50 281 MET A N 1
ATOM 2309 C CA . MET A 1 281 ? 0.347 -11.834 12.211 1.00 95.50 281 MET A CA 1
ATOM 2310 C C . MET A 1 281 ? -0.351 -11.987 13.567 1.00 95.50 281 MET A C 1
ATOM 2312 O O . MET A 1 281 ? -0.725 -10.990 14.177 1.00 95.50 281 MET A O 1
ATOM 2316 N N . GLN A 1 282 ? -0.511 -13.220 14.057 1.00 91.81 282 GLN A N 1
ATOM 2317 C CA . GLN A 1 282 ? -1.113 -13.474 15.365 1.00 91.81 282 GLN A CA 1
ATOM 2318 C C . GLN A 1 282 ? -0.226 -12.960 16.508 1.00 91.81 282 GLN A C 1
ATOM 2320 O O . GLN A 1 282 ? -0.740 -12.356 17.446 1.00 91.81 282 GLN A O 1
ATOM 2325 N N . GLN A 1 283 ? 1.095 -13.134 16.414 1.00 92.62 283 GLN A N 1
ATOM 2326 C CA . GLN A 1 283 ? 2.045 -12.583 17.389 1.00 92.62 283 GLN A CA 1
ATOM 2327 C C . GLN A 1 283 ? 2.005 -11.051 17.412 1.00 92.62 283 GLN A C 1
ATOM 2329 O O . GLN A 1 283 ? 1.969 -10.450 18.486 1.00 92.62 283 GLN A O 1
ATOM 2334 N N . ILE A 1 284 ? 1.961 -10.419 16.234 1.00 93.81 284 ILE A N 1
ATOM 2335 C CA . ILE A 1 284 ? 1.827 -8.965 16.117 1.00 93.81 284 ILE A CA 1
ATOM 2336 C C . ILE A 1 284 ? 0.513 -8.498 16.739 1.00 93.81 284 ILE A C 1
ATOM 2338 O O . ILE A 1 284 ? 0.520 -7.549 17.511 1.00 93.81 284 ILE A O 1
ATOM 2342 N N . TYR A 1 285 ? -0.593 -9.175 16.435 1.00 91.44 285 TYR A N 1
ATOM 2343 C CA . TYR A 1 285 ? -1.915 -8.829 16.952 1.00 91.44 285 TYR A CA 1
ATOM 2344 C C . TYR A 1 285 ? -2.004 -8.911 18.483 1.00 91.44 285 TYR A C 1
ATOM 2346 O O . TYR A 1 285 ? -2.678 -8.092 19.095 1.00 91.44 285 TYR A O 1
ATOM 2354 N N . ILE A 1 286 ? -1.333 -9.885 19.107 1.00 89.19 286 ILE A N 1
ATOM 2355 C CA . ILE A 1 286 ? -1.331 -10.037 20.570 1.00 89.19 286 ILE A CA 1
ATOM 2356 C C . ILE A 1 286 ? -0.527 -8.910 21.233 1.00 89.19 286 ILE A C 1
ATOM 2358 O O . ILE A 1 286 ? -0.971 -8.333 22.223 1.00 89.19 286 ILE A O 1
ATOM 2362 N N . LYS A 1 287 ? 0.654 -8.600 20.687 1.00 89.31 287 LYS A N 1
ATOM 2363 C CA . LYS A 1 287 ? 1.639 -7.724 21.338 1.00 89.31 287 LYS A CA 1
ATOM 2364 C C . LYS A 1 287 ? 1.498 -6.243 20.982 1.00 89.31 287 LYS A C 1
ATOM 2366 O O . LYS A 1 287 ? 1.834 -5.377 21.786 1.00 89.31 287 LYS A O 1
ATOM 2371 N N . PHE A 1 288 ? 1.077 -5.940 19.762 1.00 90.94 288 PHE A N 1
ATOM 2372 C CA . PHE A 1 288 ? 1.055 -4.586 19.218 1.00 90.94 288 PHE A CA 1
ATOM 2373 C C . PHE A 1 288 ? -0.370 -4.100 18.975 1.00 90.94 288 PHE A C 1
ATOM 2375 O O . PHE A 1 288 ? -1.342 -4.837 19.104 1.00 90.94 288 PHE A O 1
ATOM 2382 N N . ASP A 1 289 ? -0.491 -2.815 18.659 1.00 89.38 289 ASP A N 1
ATOM 2383 C CA . ASP A 1 289 ? -1.781 -2.195 18.412 1.00 89.38 289 ASP A CA 1
ATOM 2384 C C . ASP A 1 289 ? -2.377 -2.574 17.045 1.00 89.38 289 ASP A C 1
ATOM 2386 O O . ASP A 1 289 ? -1.739 -3.167 16.165 1.00 89.38 289 ASP A O 1
ATOM 2390 N N . ARG A 1 290 ? -3.641 -2.185 16.847 1.00 89.38 290 ARG A N 1
ATOM 2391 C CA . ARG A 1 290 ? -4.341 -2.424 15.582 1.00 89.38 290 ARG A CA 1
ATOM 2392 C C . ARG A 1 290 ? -3.696 -1.703 14.404 1.00 89.38 290 ARG A C 1
ATOM 2394 O O . ARG A 1 290 ? -3.768 -2.219 13.293 1.00 89.38 290 ARG A O 1
ATOM 2401 N N . SER A 1 291 ? -3.054 -0.553 14.618 1.00 91.31 291 SER A N 1
ATOM 2402 C CA . SER A 1 291 ? -2.394 0.193 13.541 1.00 91.31 291 SER A CA 1
ATOM 2403 C C . SER A 1 291 ? -1.224 -0.598 12.941 1.00 91.31 291 SER A C 1
ATOM 2405 O O . SER A 1 291 ? -1.179 -0.794 11.723 1.00 91.31 291 SER A O 1
ATOM 2407 N N . ILE A 1 292 ? -0.355 -1.167 13.786 1.00 93.56 292 ILE A N 1
ATOM 2408 C CA . ILE A 1 292 ? 0.748 -2.043 13.370 1.00 93.56 292 ILE A CA 1
ATOM 2409 C C . ILE A 1 292 ? 0.200 -3.322 12.731 1.00 93.56 292 ILE A C 1
ATOM 2411 O O . ILE A 1 292 ? 0.677 -3.738 11.675 1.00 93.56 292 ILE A O 1
ATOM 2415 N N . ASN A 1 293 ? -0.840 -3.928 13.312 1.00 94.19 293 ASN A N 1
ATOM 2416 C CA . ASN A 1 293 ? -1.492 -5.093 12.711 1.00 94.19 293 ASN A CA 1
ATOM 2417 C C . ASN A 1 293 ? -2.022 -4.784 11.297 1.00 94.19 293 ASN A C 1
ATOM 2419 O O . ASN A 1 293 ? -1.777 -5.548 10.367 1.00 94.19 293 ASN A O 1
ATOM 2423 N N . ASN A 1 294 ? -2.692 -3.645 11.103 1.00 94.62 294 ASN A N 1
ATOM 2424 C CA . ASN A 1 294 ? -3.200 -3.211 9.800 1.00 94.62 294 ASN A CA 1
ATOM 2425 C C . ASN A 1 294 ? -2.069 -2.952 8.789 1.00 94.62 294 ASN A C 1
ATOM 2427 O O . ASN A 1 294 ? -2.216 -3.295 7.615 1.00 94.62 294 ASN A O 1
ATOM 2431 N N . PHE A 1 295 ? -0.918 -2.437 9.234 1.00 95.62 295 PHE A N 1
ATOM 2432 C CA . PHE A 1 295 ? 0.283 -2.333 8.400 1.00 95.62 295 PHE A CA 1
ATOM 2433 C C . PHE A 1 295 ? 0.785 -3.710 7.935 1.00 95.62 295 PHE A C 1
ATOM 2435 O O . PHE A 1 295 ? 0.994 -3.920 6.741 1.00 95.62 295 PHE A O 1
ATOM 2442 N N . PHE A 1 296 ? 0.910 -4.695 8.828 1.00 97.06 296 PHE A N 1
ATOM 2443 C CA . PHE A 1 296 ? 1.331 -6.039 8.416 1.00 97.06 296 PHE A CA 1
ATOM 2444 C C . PHE A 1 296 ? 0.268 -6.775 7.584 1.00 97.06 296 PHE A C 1
ATOM 2446 O O . PHE A 1 296 ? 0.613 -7.588 6.725 1.00 97.06 296 PHE A O 1
ATOM 2453 N N . GLN A 1 297 ? -1.021 -6.458 7.755 1.00 96.19 297 GLN A N 1
ATOM 2454 C CA . GLN A 1 297 ? -2.074 -6.938 6.855 1.00 96.19 297 GLN A CA 1
ATOM 2455 C C . GLN A 1 297 ? -1.917 -6.377 5.436 1.00 96.19 297 GLN A C 1
ATOM 2457 O O . GLN A 1 297 ? -2.071 -7.141 4.479 1.00 96.19 297 GLN A O 1
ATOM 2462 N N . LEU A 1 298 ? -1.586 -5.086 5.294 1.00 96.69 298 LEU A N 1
ATOM 2463 C CA . LEU A 1 298 ? -1.215 -4.480 4.010 1.00 96.69 298 LEU A CA 1
ATOM 2464 C C . LEU A 1 298 ? 0.017 -5.184 3.423 1.00 96.69 298 LEU A C 1
ATOM 2466 O O . LEU A 1 298 ? 0.006 -5.577 2.260 1.00 96.69 298 LEU A O 1
ATOM 2470 N N . PHE A 1 299 ? 1.052 -5.402 4.233 1.00 96.44 299 PHE A N 1
ATOM 2471 C CA . PHE A 1 299 ? 2.277 -6.075 3.805 1.00 96.44 299 PHE A CA 1
ATOM 2472 C C . PHE A 1 299 ? 1.990 -7.484 3.263 1.00 96.44 299 PHE A C 1
ATOM 2474 O O . PHE A 1 299 ? 2.420 -7.860 2.172 1.00 96.44 299 PHE A O 1
ATOM 2481 N N . ARG A 1 300 ? 1.195 -8.266 3.998 1.00 97.12 300 ARG A N 1
ATOM 2482 C CA . ARG A 1 300 ? 0.755 -9.598 3.575 1.00 97.12 300 ARG A CA 1
ATOM 2483 C C . ARG A 1 300 ? -0.036 -9.544 2.269 1.00 97.12 300 ARG A C 1
ATOM 2485 O O . ARG A 1 300 ? 0.152 -10.409 1.418 1.00 97.12 300 ARG A O 1
ATOM 2492 N N . PHE A 1 301 ? -0.909 -8.550 2.108 1.00 97.06 301 PHE A N 1
ATOM 2493 C CA . PHE A 1 301 ? -1.630 -8.329 0.856 1.00 97.06 301 PHE A CA 1
ATOM 2494 C C . PHE A 1 301 ? -0.666 -8.078 -0.308 1.00 97.06 301 PHE A C 1
ATOM 2496 O O . PHE A 1 301 ? -0.802 -8.724 -1.340 1.00 97.06 301 PHE A O 1
ATOM 2503 N N . LEU A 1 302 ? 0.342 -7.222 -0.123 1.00 97.25 302 LEU A N 1
ATOM 2504 C CA . LEU A 1 302 ? 1.357 -6.933 -1.138 1.00 97.25 302 LEU A CA 1
ATOM 2505 C C . LEU A 1 302 ? 2.175 -8.168 -1.532 1.00 97.25 302 LEU A C 1
ATOM 2507 O O . LEU A 1 302 ? 2.465 -8.354 -2.710 1.00 97.25 302 LEU A O 1
ATOM 2511 N N . PHE A 1 303 ? 2.497 -9.038 -0.573 1.00 97.69 303 PHE A N 1
ATOM 2512 C CA . PHE A 1 303 ? 3.148 -10.318 -0.856 1.00 97.69 303 PHE A CA 1
ATOM 2513 C C . PHE A 1 303 ? 2.241 -11.275 -1.647 1.00 97.69 303 PHE A C 1
ATOM 2515 O O . PHE A 1 303 ? 2.675 -11.905 -2.604 1.00 97.69 303 PHE A O 1
ATOM 2522 N N . VAL A 1 304 ? 0.958 -11.390 -1.289 1.00 96.88 304 VAL A N 1
ATOM 2523 C CA . VAL A 1 304 ? 0.018 -12.209 -2.077 1.00 96.88 304 VAL A CA 1
ATOM 2524 C C . VAL A 1 304 ? -0.153 -11.624 -3.479 1.00 96.88 304 VAL A C 1
ATOM 2526 O O . VAL A 1 304 ? -0.186 -12.369 -4.456 1.00 96.88 304 VAL A O 1
ATOM 2529 N N . PHE A 1 305 ? -0.211 -10.298 -3.592 1.00 97.25 305 PHE A N 1
ATOM 2530 C CA . PHE A 1 305 ? -0.292 -9.620 -4.874 1.00 97.25 305 PHE A CA 1
ATOM 2531 C C . PHE A 1 305 ? 0.943 -9.894 -5.737 1.00 97.25 305 PHE A C 1
ATOM 2533 O O . PHE A 1 305 ? 0.781 -10.223 -6.908 1.00 97.25 305 PHE A O 1
ATOM 2540 N N . SER A 1 306 ? 2.152 -9.883 -5.163 1.00 97.62 306 SER A N 1
ATOM 2541 C CA . SER A 1 306 ? 3.373 -10.226 -5.903 1.00 97.62 306 SER A CA 1
ATOM 2542 C C . SER A 1 306 ? 3.447 -11.695 -6.336 1.00 97.62 306 SER A C 1
ATOM 2544 O O . SER A 1 306 ? 4.016 -12.009 -7.376 1.00 97.62 306 SER A O 1
ATOM 2546 N N . MET A 1 307 ? 2.831 -12.615 -5.590 1.00 97.56 307 MET A N 1
ATOM 2547 C CA . MET A 1 307 ? 2.689 -14.009 -6.031 1.00 97.56 307 MET A CA 1
ATOM 2548 C C . MET A 1 307 ? 1.718 -14.139 -7.213 1.00 97.56 307 MET A C 1
ATOM 2550 O O . MET A 1 307 ? 1.926 -14.961 -8.104 1.00 97.56 307 MET A O 1
ATOM 2554 N N . ILE A 1 308 ? 0.661 -13.326 -7.252 1.00 96.56 308 ILE A N 1
ATOM 2555 C CA . ILE A 1 308 ? -0.276 -13.304 -8.383 1.00 96.56 308 ILE A CA 1
ATOM 2556 C C . ILE A 1 308 ? 0.401 -12.705 -9.618 1.00 96.56 308 ILE A C 1
ATOM 2558 O O . ILE A 1 308 ? 0.287 -13.280 -10.701 1.00 96.56 308 ILE A O 1
ATOM 2562 N N . THR A 1 309 ? 1.140 -11.600 -9.469 1.00 97.19 309 THR A N 1
ATOM 2563 C CA . THR A 1 309 ? 1.900 -11.015 -10.584 1.00 97.19 309 THR A CA 1
ATOM 2564 C C . THR A 1 309 ? 2.938 -11.999 -11.111 1.00 97.19 309 THR A C 1
ATOM 2566 O O . THR A 1 309 ? 3.029 -12.165 -12.325 1.00 97.19 309 THR A O 1
ATOM 2569 N N . PHE A 1 310 ? 3.637 -12.723 -10.230 1.00 97.62 310 PHE A N 1
ATOM 2570 C CA . PHE A 1 310 ? 4.560 -13.803 -10.595 1.00 97.62 310 PHE A CA 1
ATOM 2571 C C . PHE A 1 310 ? 3.925 -14.823 -11.536 1.00 97.62 310 PHE A C 1
ATOM 2573 O O . PHE A 1 310 ? 4.460 -15.077 -12.613 1.00 97.62 310 PHE A O 1
ATOM 2580 N N . VAL A 1 311 ? 2.761 -15.366 -11.174 1.00 97.38 311 VAL A N 1
ATOM 2581 C CA . VAL A 1 311 ? 2.062 -16.356 -12.008 1.00 97.38 311 VAL A CA 1
ATOM 2582 C C . VAL A 1 311 ? 1.646 -15.753 -13.352 1.00 97.38 311 VAL A C 1
ATOM 2584 O O . VAL A 1 311 ? 1.765 -16.409 -14.385 1.00 97.38 311 VAL A O 1
ATOM 2587 N N . LEU A 1 312 ? 1.198 -14.497 -13.351 1.00 96.69 312 LEU A N 1
ATOM 2588 C CA . LEU A 1 312 ? 0.747 -13.791 -14.551 1.00 96.69 312 LEU A CA 1
ATOM 2589 C C . LEU A 1 312 ? 1.902 -13.585 -15.553 1.00 96.69 312 LEU A C 1
ATOM 2591 O O . LEU A 1 312 ? 1.749 -13.860 -16.742 1.00 96.69 312 LEU A O 1
ATOM 2595 N N . TYR A 1 313 ? 3.078 -13.169 -15.073 1.00 97.38 313 TYR A N 1
ATOM 2596 C CA . TYR A 1 313 ? 4.260 -12.937 -15.913 1.00 97.38 313 TYR A CA 1
ATOM 2597 C C . TYR A 1 313 ? 5.053 -14.206 -16.237 1.00 97.38 313 TYR A C 1
ATOM 2599 O O . TYR A 1 313 ? 5.781 -14.221 -17.228 1.00 97.38 313 TYR A O 1
ATOM 2607 N N . ALA A 1 314 ? 4.890 -15.290 -15.471 1.00 97.12 314 ALA A N 1
ATOM 2608 C CA . ALA A 1 314 ? 5.544 -16.564 -15.763 1.00 97.12 314 ALA A CA 1
ATOM 2609 C C . ALA A 1 314 ? 5.220 -17.069 -17.178 1.00 97.12 314 ALA A C 1
ATOM 2611 O O . ALA A 1 314 ? 6.106 -17.575 -17.857 1.00 97.12 314 ALA A O 1
ATOM 2612 N N . TYR A 1 315 ? 3.989 -16.863 -17.659 1.00 95.69 315 TYR A N 1
ATOM 2613 C CA . TYR A 1 315 ? 3.600 -17.183 -19.036 1.00 95.69 315 TYR A CA 1
ATOM 2614 C C . TYR A 1 315 ? 4.456 -16.448 -20.080 1.00 95.69 315 TYR A C 1
ATOM 2616 O O . TYR A 1 315 ? 5.014 -17.082 -20.976 1.00 95.69 315 TYR A O 1
ATOM 2624 N N . LEU A 1 316 ? 4.600 -15.125 -19.936 1.00 96.50 316 LEU A N 1
ATOM 2625 C CA . LEU A 1 316 ? 5.384 -14.294 -20.851 1.00 96.50 316 LEU A CA 1
ATOM 2626 C C . LEU A 1 316 ? 6.854 -14.726 -20.867 1.00 96.50 316 LEU A C 1
ATOM 2628 O O . LEU A 1 316 ? 7.442 -14.885 -21.935 1.00 96.50 316 LEU A O 1
ATOM 2632 N N . LEU A 1 317 ? 7.433 -14.961 -19.687 1.00 95.69 317 LEU A N 1
ATOM 2633 C CA . LEU A 1 317 ? 8.837 -15.350 -19.572 1.00 95.69 317 LEU A CA 1
ATOM 2634 C C . LEU A 1 317 ? 9.107 -16.767 -20.081 1.00 95.69 317 LEU A C 1
ATOM 2636 O O . LEU A 1 317 ? 10.170 -17.006 -20.643 1.00 95.69 317 LEU A O 1
ATOM 2640 N N . LEU A 1 318 ? 8.164 -17.701 -19.925 1.00 96.19 318 LEU A N 1
ATOM 2641 C CA . LEU A 1 318 ? 8.288 -19.046 -20.490 1.00 96.19 318 LEU A CA 1
ATOM 2642 C C . LEU A 1 318 ? 8.286 -19.010 -22.019 1.00 96.19 318 LEU A C 1
ATOM 2644 O O . LEU A 1 318 ? 9.126 -19.659 -22.637 1.00 96.19 318 LEU A O 1
ATOM 2648 N N . ILE A 1 319 ? 7.391 -18.224 -22.628 1.00 96.31 319 ILE A N 1
ATOM 2649 C CA . ILE A 1 319 ? 7.382 -18.022 -24.084 1.00 96.31 319 ILE A CA 1
ATOM 2650 C C . ILE A 1 319 ? 8.708 -17.421 -24.542 1.00 96.31 319 ILE A C 1
ATOM 2652 O O . ILE A 1 319 ? 9.317 -17.939 -25.478 1.00 96.31 319 ILE A O 1
ATOM 2656 N N . HIS A 1 320 ? 9.169 -16.381 -23.849 1.00 96.00 320 HIS A N 1
ATOM 2657 C CA . HIS A 1 320 ? 10.432 -15.728 -24.158 1.00 96.00 320 HIS A CA 1
ATOM 2658 C C . HIS A 1 320 ? 11.619 -16.694 -24.066 1.00 96.00 320 HIS A C 1
ATOM 2660 O O . HIS A 1 320 ? 12.431 -16.780 -24.984 1.00 96.00 320 HIS A O 1
ATOM 2666 N N . PHE A 1 321 ? 11.682 -17.503 -23.008 1.00 95.81 321 PHE A N 1
ATOM 2667 C CA . PHE A 1 321 ? 12.741 -18.491 -22.822 1.00 95.81 321 PHE A CA 1
ATOM 2668 C C . PHE A 1 321 ? 12.735 -19.584 -23.903 1.00 95.81 321 PHE A C 1
ATOM 2670 O O . PHE A 1 321 ? 13.797 -19.967 -24.379 1.00 95.81 321 PHE A O 1
ATOM 2677 N N . ILE A 1 322 ? 11.558 -20.063 -24.325 1.00 96.12 322 ILE A N 1
ATOM 2678 C CA . ILE A 1 322 ? 11.425 -21.078 -25.390 1.00 96.12 322 ILE A CA 1
ATOM 2679 C C . ILE A 1 322 ? 11.854 -20.518 -26.751 1.00 96.12 322 ILE A C 1
ATOM 2681 O O . ILE A 1 322 ? 12.420 -21.236 -27.572 1.00 96.12 322 ILE A O 1
ATOM 2685 N N . ASN A 1 323 ? 11.560 -19.245 -27.002 1.00 94.88 323 ASN A N 1
ATOM 2686 C CA . ASN A 1 323 ? 11.849 -18.588 -28.269 1.00 94.88 323 ASN A CA 1
ATOM 2687 C C . ASN A 1 323 ? 13.279 -18.060 -28.391 1.00 94.88 323 ASN A C 1
ATOM 2689 O O . ASN A 1 323 ? 13.678 -17.706 -29.502 1.00 94.88 323 ASN A O 1
ATOM 2693 N N . THR A 1 324 ? 14.003 -17.945 -27.278 1.00 93.50 324 THR A N 1
ATOM 2694 C CA . THR A 1 324 ? 15.347 -17.369 -27.246 1.00 93.50 324 THR A CA 1
ATOM 2695 C C . THR A 1 324 ? 16.390 -18.427 -27.580 1.00 93.50 324 THR A C 1
ATOM 2697 O O . THR A 1 324 ? 16.417 -19.503 -26.984 1.00 93.50 324 THR A O 1
ATOM 2700 N N . ASP A 1 325 ? 17.292 -18.100 -28.504 1.00 93.00 325 ASP A N 1
ATOM 2701 C CA . ASP A 1 325 ? 18.397 -18.983 -28.865 1.00 93.00 325 ASP A CA 1
ATOM 2702 C C . ASP A 1 325 ? 19.298 -19.266 -27.655 1.00 93.00 325 ASP A C 1
ATOM 2704 O O . ASP A 1 325 ? 19.691 -18.358 -26.915 1.00 93.00 325 ASP A O 1
ATOM 2708 N N . SER A 1 326 ? 19.703 -20.528 -27.489 1.00 92.62 326 SER A N 1
ATOM 2709 C CA . SER A 1 326 ? 20.533 -20.980 -26.362 1.00 92.62 326 SER A CA 1
ATOM 2710 C C . SER A 1 326 ? 21.845 -20.199 -26.212 1.00 92.62 326 SER A C 1
ATOM 2712 O O . SER A 1 326 ? 22.339 -20.030 -25.097 1.00 92.62 326 SER A O 1
ATOM 2714 N N . SER A 1 327 ? 22.382 -19.662 -27.312 1.00 92.12 327 SER A N 1
ATOM 2715 C CA . SER A 1 327 ? 23.589 -18.832 -27.317 1.00 92.12 327 SER A CA 1
ATOM 2716 C C . SER A 1 327 ? 23.405 -17.442 -26.703 1.00 92.12 327 SER A C 1
ATOM 2718 O O . SER A 1 327 ? 24.391 -16.840 -26.286 1.00 92.12 327 SER A O 1
ATOM 2720 N N . GLU A 1 328 ? 22.187 -16.893 -26.677 1.00 86.81 328 GLU A N 1
ATOM 2721 C CA . GLU A 1 328 ? 21.908 -15.594 -26.045 1.00 86.81 328 GLU A CA 1
ATOM 2722 C C . GLU A 1 328 ? 21.694 -15.737 -24.532 1.00 86.81 328 GLU A C 1
ATOM 2724 O O . GLU A 1 328 ? 22.023 -14.820 -23.781 1.00 86.81 328 GLU A O 1
ATOM 2729 N N . ILE A 1 329 ? 21.237 -16.909 -24.071 1.00 89.50 329 ILE A N 1
ATOM 2730 C CA . ILE A 1 329 ? 21.004 -17.207 -22.646 1.00 89.50 329 ILE A CA 1
ATOM 2731 C C . ILE A 1 329 ? 22.301 -17.086 -21.833 1.00 89.50 329 ILE A C 1
ATOM 2733 O O . ILE A 1 329 ? 22.294 -16.564 -20.721 1.00 89.50 329 ILE A O 1
ATOM 2737 N N . SER A 1 330 ? 23.426 -17.550 -22.384 1.00 90.12 330 SER A N 1
ATOM 2738 C CA . SER A 1 330 ? 24.719 -17.541 -21.691 1.00 90.12 330 SER A CA 1
ATOM 2739 C C . SER A 1 330 ? 25.466 -16.206 -21.769 1.00 90.12 330 SER A C 1
ATOM 2741 O O . SER A 1 330 ? 26.517 -16.067 -21.143 1.00 90.12 330 SER A O 1
ATOM 2743 N N . LYS A 1 331 ? 24.986 -15.230 -22.552 1.00 91.44 331 LYS A N 1
ATOM 2744 C CA . LYS A 1 331 ? 25.662 -13.933 -22.692 1.00 91.44 331 LYS A CA 1
ATOM 2745 C C . LYS A 1 331 ? 25.329 -13.038 -21.502 1.00 91.44 331 LYS A C 1
ATOM 2747 O O . LYS A 1 331 ? 24.164 -12.835 -21.165 1.00 91.44 331 LYS A O 1
ATOM 2752 N N . ILE A 1 332 ? 26.362 -12.469 -20.889 1.00 88.06 332 ILE A N 1
ATOM 2753 C CA . ILE A 1 332 ? 26.238 -11.477 -19.818 1.00 88.06 332 ILE A CA 1
ATOM 2754 C C . ILE A 1 332 ? 26.375 -10.088 -20.443 1.00 88.06 332 ILE A C 1
ATOM 2756 O O . ILE A 1 332 ? 27.343 -9.820 -21.155 1.00 88.06 332 ILE A O 1
ATOM 2760 N N . CYS A 1 333 ? 25.407 -9.218 -20.172 1.00 82.50 333 CYS A N 1
ATOM 2761 C CA . CYS A 1 333 ? 25.409 -7.818 -20.578 1.00 82.50 333 CYS A CA 1
ATOM 2762 C C . CYS A 1 333 ? 25.769 -6.964 -19.351 1.00 82.50 333 CYS A C 1
ATOM 2764 O O . CYS A 1 333 ? 25.325 -7.246 -18.241 1.00 82.50 333 CYS A O 1
ATOM 2766 N N . ASN A 1 334 ? 26.605 -5.936 -19.530 1.00 73.62 334 ASN A N 1
ATOM 2767 C CA . ASN A 1 334 ? 26.972 -4.981 -18.472 1.00 73.62 334 ASN A CA 1
ATOM 2768 C C . ASN A 1 334 ? 27.401 -5.648 -17.150 1.00 73.62 334 ASN A C 1
ATOM 2770 O O . ASN A 1 334 ? 26.892 -5.328 -16.078 1.00 73.62 334 ASN A O 1
ATOM 2774 N N . THR A 1 335 ? 28.339 -6.600 -17.246 1.00 75.56 335 THR A N 1
ATOM 2775 C CA . THR A 1 335 ? 29.041 -7.294 -16.141 1.00 75.56 335 THR A CA 1
ATOM 2776 C C . THR A 1 335 ? 28.216 -8.158 -15.176 1.00 75.56 335 THR A C 1
ATOM 2778 O O . THR A 1 335 ? 28.762 -9.145 -14.688 1.00 75.56 335 THR A O 1
ATOM 2781 N N . VAL A 1 336 ? 26.937 -7.865 -14.923 1.00 79.75 336 VAL A N 1
ATOM 2782 C CA . VAL A 1 336 ? 26.162 -8.509 -13.840 1.00 79.75 336 VAL A CA 1
ATOM 2783 C C . VAL A 1 336 ? 24.855 -9.141 -14.326 1.00 79.75 336 VAL A C 1
ATOM 2785 O O . VAL A 1 336 ? 24.417 -10.147 -13.769 1.00 79.75 336 VAL A O 1
ATOM 2788 N N . VAL A 1 337 ? 24.227 -8.597 -15.373 1.00 85.06 337 VAL A N 1
ATOM 2789 C CA . VAL A 1 337 ? 22.863 -8.978 -15.767 1.00 85.06 337 VAL A CA 1
ATOM 2790 C C . VAL A 1 337 ? 22.890 -9.831 -17.044 1.00 85.06 337 VAL A C 1
ATOM 2792 O O . VAL A 1 337 ? 23.423 -9.397 -18.067 1.00 85.06 337 VAL A O 1
ATOM 2795 N N . PRO A 1 338 ? 22.319 -11.051 -17.042 1.00 90.25 338 PRO A N 1
ATOM 2796 C CA . PRO A 1 338 ? 22.181 -11.842 -18.262 1.00 90.25 338 PRO A CA 1
ATOM 2797 C C . PRO A 1 338 ? 21.445 -11.060 -19.356 1.00 90.25 338 PRO A C 1
ATOM 2799 O O . PRO A 1 338 ? 20.411 -10.445 -19.095 1.00 90.25 338 PRO A O 1
ATOM 2802 N N . CYS A 1 339 ? 21.956 -11.103 -20.589 1.00 88.88 339 CYS A N 1
ATOM 2803 C CA . CYS A 1 339 ? 21.415 -10.324 -21.703 1.00 88.88 339 CYS A CA 1
ATOM 2804 C C . CYS A 1 339 ? 19.934 -10.624 -21.966 1.00 88.88 339 CYS A C 1
ATOM 2806 O O . CYS A 1 339 ? 19.190 -9.719 -22.324 1.00 88.88 339 CYS A O 1
ATOM 2808 N N . ILE A 1 340 ? 19.500 -11.868 -21.743 1.00 92.56 340 ILE A N 1
ATOM 2809 C CA . ILE A 1 340 ? 18.103 -12.300 -21.895 1.00 92.56 340 ILE A CA 1
ATOM 2810 C C . ILE A 1 340 ? 17.119 -11.500 -21.026 1.00 92.56 340 ILE A C 1
ATOM 2812 O O . ILE A 1 340 ? 15.942 -11.427 -21.346 1.00 92.56 340 ILE A O 1
ATOM 2816 N N . LEU A 1 341 ? 17.581 -10.875 -19.936 1.00 91.88 341 LEU A N 1
ATOM 2817 C CA . LEU A 1 341 ? 16.688 -10.153 -19.030 1.00 91.88 341 LEU A CA 1
ATOM 2818 C C . LEU A 1 341 ? 16.268 -8.769 -19.551 1.00 91.88 341 LEU A C 1
ATOM 2820 O O . LEU A 1 341 ? 15.352 -8.157 -19.003 1.00 91.88 341 LEU A O 1
ATOM 2824 N N . TYR A 1 342 ? 16.944 -8.269 -20.585 1.00 91.25 342 TYR A N 1
ATOM 2825 C CA . TYR A 1 342 ? 16.731 -6.932 -21.126 1.00 91.25 342 TYR A CA 1
ATOM 2826 C C . TYR A 1 342 ? 15.504 -6.844 -22.032 1.00 91.25 342 TYR A C 1
ATOM 2828 O O . TYR A 1 342 ? 15.190 -7.770 -22.783 1.00 91.25 342 TYR A O 1
ATOM 2836 N N . TYR A 1 343 ? 14.847 -5.682 -22.009 1.00 92.62 343 TYR A N 1
ATOM 2837 C CA . TYR A 1 343 ? 13.692 -5.385 -22.852 1.00 92.62 343 TYR A CA 1
ATOM 2838 C C . TYR A 1 343 ? 14.000 -5.574 -24.341 1.00 92.62 343 TYR A C 1
ATOM 2840 O O . TYR A 1 343 ? 13.185 -6.127 -25.080 1.00 92.62 343 TYR A O 1
ATOM 2848 N N . SER A 1 344 ? 15.196 -5.169 -24.778 1.00 90.62 344 SER A N 1
ATOM 2849 C CA . SER A 1 344 ? 15.635 -5.287 -26.171 1.00 90.62 344 SER A CA 1
ATOM 2850 C C . SER A 1 344 ? 15.659 -6.712 -26.715 1.00 90.62 344 SER A C 1
ATOM 2852 O O . SER A 1 344 ? 15.647 -6.889 -27.931 1.00 90.62 344 SER A O 1
ATOM 2854 N N . ARG A 1 345 ? 15.695 -7.735 -25.851 1.00 92.38 345 ARG A N 1
ATOM 2855 C CA . ARG A 1 345 ? 15.774 -9.135 -26.288 1.00 92.38 345 ARG A CA 1
ATOM 2856 C C . ARG A 1 345 ? 14.427 -9.765 -26.590 1.00 92.38 345 ARG A C 1
ATOM 2858 O O . ARG A 1 345 ? 14.400 -10.771 -27.294 1.00 92.38 345 ARG A O 1
ATOM 2865 N N . PHE A 1 346 ? 13.327 -9.172 -26.135 1.00 93.31 346 PHE A N 1
ATOM 2866 C CA . PHE A 1 346 ? 11.989 -9.641 -26.483 1.00 93.31 346 PHE A CA 1
ATOM 2867 C C . PHE A 1 346 ? 11.745 -9.511 -27.988 1.00 93.31 346 PHE A C 1
ATOM 2869 O O . PHE A 1 346 ? 11.955 -8.457 -28.588 1.00 93.31 346 PHE A O 1
ATOM 2876 N N . LEU A 1 347 ? 11.295 -10.597 -28.610 1.00 91.75 347 LEU A N 1
ATOM 2877 C CA . LEU A 1 347 ? 11.136 -10.661 -30.061 1.00 91.75 347 LEU A CA 1
ATOM 2878 C C . LEU A 1 347 ? 9.831 -9.980 -30.490 1.00 91.75 347 LEU A C 1
ATOM 2880 O O . LEU A 1 347 ? 8.831 -10.022 -29.778 1.00 91.75 347 LEU A O 1
ATOM 2884 N N . ALA A 1 348 ? 9.782 -9.436 -31.710 1.00 89.00 348 ALA A N 1
ATOM 2885 C CA . ALA A 1 348 ? 8.566 -8.801 -32.240 1.00 89.00 348 ALA A CA 1
ATOM 2886 C C . ALA A 1 348 ? 7.339 -9.741 -32.245 1.00 89.00 348 ALA A C 1
ATOM 2888 O O . ALA A 1 348 ? 6.214 -9.310 -32.000 1.00 89.00 348 ALA A O 1
ATOM 2889 N N . LYS A 1 349 ? 7.559 -11.051 -32.440 1.00 90.00 349 LYS A N 1
ATOM 2890 C CA . LYS A 1 349 ? 6.511 -12.089 -32.365 1.00 90.00 349 LYS A CA 1
ATOM 2891 C C . LYS A 1 349 ? 5.882 -12.236 -30.969 1.00 90.00 349 LYS A C 1
ATOM 2893 O O . LYS A 1 349 ? 4.820 -12.835 -30.842 1.00 90.00 349 LYS A O 1
ATOM 2898 N N . GLU A 1 350 ? 6.528 -11.706 -29.933 1.00 92.81 350 GLU A N 1
ATOM 2899 C CA . GLU A 1 350 ? 6.097 -11.776 -28.532 1.00 92.81 350 GLU A CA 1
ATOM 2900 C C . GLU A 1 350 ? 5.306 -10.538 -28.104 1.00 92.81 350 GLU A C 1
ATOM 2902 O O . GLU A 1 350 ? 4.764 -10.518 -27.000 1.00 92.81 350 GLU A O 1
ATOM 2907 N N . GLY A 1 351 ? 5.190 -9.516 -28.962 1.00 90.69 351 GLY A N 1
ATOM 2908 C CA . GLY A 1 351 ? 4.514 -8.263 -28.622 1.00 90.69 351 GLY A CA 1
ATOM 2909 C C . GLY A 1 351 ? 3.058 -8.445 -28.197 1.00 90.69 351 GLY A C 1
ATOM 2910 O O . GLY A 1 351 ? 2.615 -7.821 -27.238 1.00 90.69 351 GLY A O 1
ATOM 2911 N N . THR A 1 352 ? 2.318 -9.369 -28.810 1.00 87.62 352 THR A N 1
ATOM 2912 C CA . THR A 1 352 ? 0.936 -9.667 -28.392 1.00 87.62 352 THR A CA 1
ATOM 2913 C C . THR A 1 352 ? 0.874 -10.270 -26.993 1.00 87.62 352 THR A C 1
ATOM 2915 O O . THR A 1 352 ? 0.078 -9.816 -26.169 1.00 87.62 352 THR A O 1
ATOM 2918 N N . ALA A 1 353 ? 1.738 -11.248 -26.698 1.00 92.56 353 ALA A N 1
ATOM 2919 C CA . ALA A 1 353 ? 1.853 -11.834 -25.367 1.00 92.56 353 ALA A CA 1
ATOM 2920 C C . ALA A 1 353 ? 2.217 -10.748 -24.345 1.00 92.56 353 ALA A C 1
ATOM 2922 O O . ALA A 1 353 ? 1.518 -10.598 -23.347 1.00 92.56 353 ALA A O 1
ATOM 2923 N N . TYR A 1 354 ? 3.213 -9.915 -24.654 1.00 94.31 354 TYR A N 1
ATOM 2924 C CA . TYR A 1 354 ? 3.662 -8.806 -23.814 1.00 94.31 354 TYR A CA 1
ATOM 2925 C C . TYR A 1 354 ? 2.533 -7.819 -23.485 1.00 94.31 354 TYR A C 1
ATOM 2927 O O . TYR A 1 354 ? 2.255 -7.545 -22.316 1.00 94.31 354 TYR A O 1
ATOM 2935 N N . CYS A 1 355 ? 1.836 -7.319 -24.513 1.00 91.31 355 CYS A N 1
ATOM 2936 C CA . CYS A 1 355 ? 0.707 -6.402 -24.362 1.00 91.31 355 CYS A CA 1
ATOM 2937 C C . CYS A 1 355 ? -0.415 -7.032 -23.525 1.00 91.31 355 CYS A C 1
ATOM 2939 O O . CYS A 1 355 ? -0.934 -6.406 -22.600 1.00 91.31 355 CYS A O 1
ATOM 2941 N N . SER A 1 356 ? -0.755 -8.295 -23.808 1.00 89.38 356 SER A N 1
ATOM 2942 C CA . SER A 1 356 ? -1.816 -9.014 -23.098 1.00 89.38 356 SER A CA 1
ATOM 2943 C C . SER A 1 356 ? -1.491 -9.224 -21.616 1.00 89.38 356 SER A C 1
ATOM 2945 O O . SER A 1 356 ? -2.360 -9.021 -20.771 1.00 89.38 356 SER A O 1
ATOM 2947 N N . THR A 1 357 ? -0.239 -9.550 -21.279 1.00 95.06 357 THR A N 1
ATOM 2948 C CA . THR A 1 357 ? 0.225 -9.723 -19.896 1.00 95.06 357 THR A CA 1
ATOM 2949 C C . THR A 1 357 ? 0.140 -8.409 -19.121 1.00 95.06 357 THR A C 1
ATOM 2951 O O . THR A 1 357 ? -0.373 -8.401 -18.001 1.00 95.06 357 THR A O 1
ATOM 2954 N N . ILE A 1 358 ? 0.552 -7.286 -19.719 1.00 94.31 358 ILE A N 1
ATOM 2955 C CA . ILE A 1 358 ? 0.415 -5.955 -19.105 1.00 94.31 358 ILE A CA 1
ATOM 2956 C C . ILE A 1 358 ? -1.061 -5.583 -18.915 1.00 94.31 358 ILE A C 1
ATOM 2958 O O . ILE A 1 358 ? -1.451 -5.137 -17.835 1.00 94.31 358 ILE A O 1
ATOM 2962 N N . GLY A 1 359 ? -1.901 -5.800 -19.931 1.00 90.69 359 GLY A N 1
ATOM 2963 C CA . GLY A 1 359 ? -3.338 -5.531 -19.846 1.00 90.69 359 GLY A CA 1
ATOM 2964 C C . GLY A 1 359 ? -4.020 -6.349 -18.746 1.00 90.69 359 GLY A C 1
ATOM 2965 O O . GLY A 1 359 ? -4.766 -5.805 -17.931 1.00 90.69 359 GLY A O 1
ATOM 2966 N N . LEU A 1 360 ? -3.710 -7.646 -18.659 1.00 93.25 360 LEU A N 1
ATOM 2967 C CA . LEU A 1 360 ? -4.191 -8.524 -17.593 1.00 93.25 360 LEU A CA 1
ATOM 2968 C C . LEU A 1 360 ? -3.686 -8.084 -16.215 1.00 93.25 360 LEU A C 1
ATOM 2970 O O . LEU A 1 360 ? -4.466 -8.100 -15.265 1.00 93.25 360 LEU A O 1
ATOM 2974 N N . PHE A 1 361 ? -2.427 -7.655 -16.095 1.00 96.00 361 PHE A N 1
ATOM 2975 C CA . PHE A 1 361 ? -1.881 -7.112 -14.849 1.00 96.00 361 PHE A CA 1
ATOM 2976 C C . PHE A 1 361 ? -2.661 -5.883 -14.370 1.00 96.00 361 PHE A C 1
ATOM 2978 O O . PHE A 1 361 ? -3.049 -5.830 -13.203 1.00 96.00 361 PHE A O 1
ATOM 2985 N N . VAL A 1 362 ? -2.959 -4.938 -15.268 1.00 94.00 362 VAL A N 1
ATOM 2986 C CA . VAL A 1 362 ? -3.761 -3.747 -14.952 1.00 94.00 362 VAL A CA 1
ATOM 2987 C C . VAL A 1 362 ? -5.167 -4.133 -14.491 1.00 94.00 362 VAL A C 1
ATOM 2989 O O . VAL A 1 362 ? -5.612 -3.678 -13.438 1.00 94.00 362 VAL A O 1
ATOM 2992 N N . ILE A 1 363 ? -5.858 -5.002 -15.236 1.00 89.44 363 ILE A N 1
ATOM 2993 C CA . ILE A 1 363 ? -7.242 -5.396 -14.931 1.00 89.44 363 ILE A CA 1
ATOM 2994 C C . ILE A 1 363 ? -7.313 -6.169 -13.609 1.00 89.44 363 ILE A C 1
ATOM 2996 O O . ILE A 1 363 ? -8.082 -5.807 -12.715 1.00 89.44 363 ILE A O 1
ATOM 3000 N N . ILE A 1 364 ? -6.508 -7.226 -13.466 1.00 93.88 364 ILE A N 1
ATOM 3001 C CA . ILE A 1 364 ? -6.499 -8.080 -12.273 1.00 93.88 364 ILE A CA 1
ATOM 3002 C C . ILE A 1 364 ? -6.028 -7.279 -11.058 1.00 93.88 364 ILE A C 1
ATOM 3004 O O . ILE A 1 364 ? -6.650 -7.357 -9.999 1.00 93.88 364 ILE A O 1
ATOM 3008 N N . GLY A 1 365 ? -4.977 -6.469 -11.208 1.00 95.38 365 GLY A N 1
ATOM 3009 C CA . GLY A 1 365 ? -4.470 -5.624 -10.133 1.00 95.38 365 GLY A CA 1
ATOM 3010 C C . GLY A 1 365 ? -5.485 -4.605 -9.645 1.00 95.38 365 GLY A C 1
ATOM 3011 O O . GLY A 1 365 ? -5.707 -4.499 -8.440 1.00 95.38 365 GLY A O 1
ATOM 3012 N N . LEU A 1 366 ? -6.201 -3.948 -10.560 1.00 91.88 366 LEU A N 1
ATOM 3013 C CA . LEU A 1 366 ? -7.224 -2.979 -10.190 1.00 91.88 366 LEU A CA 1
ATOM 3014 C C . LEU A 1 366 ? -8.383 -3.653 -9.450 1.00 91.88 366 LEU A C 1
ATOM 3016 O O . LEU A 1 366 ? -8.810 -3.160 -8.408 1.00 91.88 366 LEU A O 1
ATOM 3020 N N . ILE A 1 367 ? -8.852 -4.811 -9.929 1.00 90.31 367 ILE A N 1
ATOM 3021 C CA . ILE A 1 367 ? -9.902 -5.591 -9.254 1.00 90.31 367 ILE A CA 1
ATOM 3022 C C . ILE A 1 367 ? -9.467 -5.974 -7.834 1.00 90.31 367 ILE A C 1
ATOM 3024 O O . ILE A 1 367 ? -10.240 -5.803 -6.890 1.00 90.31 367 ILE A O 1
ATOM 3028 N N . ILE A 1 368 ? -8.238 -6.470 -7.665 1.00 94.69 368 ILE A N 1
ATOM 3029 C CA . ILE A 1 368 ? -7.713 -6.909 -6.367 1.00 94.69 368 ILE A CA 1
ATOM 3030 C C . ILE A 1 368 ? -7.551 -5.722 -5.402 1.00 94.69 368 ILE A C 1
ATOM 3032 O O . ILE A 1 368 ? -7.990 -5.816 -4.253 1.00 94.69 368 ILE A O 1
ATOM 3036 N N . CYS A 1 369 ? -6.980 -4.599 -5.850 1.00 95.00 369 CYS A N 1
ATOM 3037 C CA . CYS A 1 369 ? -6.833 -3.386 -5.038 1.00 95.00 369 CYS A CA 1
ATOM 3038 C C . CYS A 1 369 ? -8.193 -2.808 -4.622 1.00 95.00 369 CYS A C 1
ATOM 3040 O O . CYS A 1 369 ? -8.399 -2.512 -3.445 1.00 95.00 369 CYS A O 1
ATOM 3042 N N . LEU A 1 370 ? -9.155 -2.721 -5.548 1.00 90.88 370 LEU A N 1
ATOM 3043 C CA . LEU A 1 370 ? -10.509 -2.247 -5.249 1.00 90.88 370 LEU A CA 1
ATOM 3044 C C . LEU A 1 370 ? -11.245 -3.174 -4.282 1.00 90.88 370 LEU A C 1
ATOM 3046 O O . LEU A 1 370 ? -11.887 -2.703 -3.344 1.00 90.88 370 LEU A O 1
ATOM 3050 N N . TYR A 1 371 ? -11.140 -4.490 -4.477 1.00 91.81 371 TYR A N 1
ATOM 3051 C CA . TYR A 1 371 ? -11.725 -5.469 -3.564 1.00 91.81 371 TYR A CA 1
ATOM 3052 C C . TYR A 1 371 ? -11.173 -5.303 -2.145 1.00 91.81 371 TYR A C 1
ATOM 3054 O O . TYR A 1 371 ? -11.937 -5.267 -1.176 1.00 91.81 371 TYR A O 1
ATOM 3062 N N . GLN A 1 372 ? -9.853 -5.154 -2.026 1.00 93.56 372 GLN A N 1
ATOM 3063 C CA . GLN A 1 372 ? -9.190 -4.941 -0.747 1.00 93.56 372 GLN A CA 1
ATOM 3064 C C . GLN A 1 372 ? -9.632 -3.626 -0.095 1.00 93.56 372 GLN A C 1
ATOM 3066 O O . GLN A 1 372 ? -9.959 -3.612 1.093 1.00 93.56 372 GLN A O 1
ATOM 3071 N N . TRP A 1 373 ? -9.713 -2.539 -0.866 1.00 93.25 373 TRP A N 1
ATOM 3072 C CA . TRP A 1 373 ? -10.194 -1.251 -0.375 1.00 93.25 373 TRP A CA 1
ATOM 3073 C C . TRP A 1 373 ? -11.631 -1.340 0.151 1.00 93.25 373 TRP A C 1
ATOM 3075 O O . TRP A 1 373 ? -11.882 -0.974 1.298 1.00 93.25 373 TRP A O 1
ATOM 3085 N N . ILE A 1 374 ? -12.555 -1.922 -0.623 1.00 88.94 374 ILE A N 1
ATOM 3086 C CA . ILE A 1 374 ? -13.959 -2.115 -0.218 1.00 88.94 374 ILE A CA 1
ATOM 3087 C C . ILE A 1 374 ? -14.057 -2.961 1.057 1.00 88.94 374 ILE A C 1
ATOM 3089 O O . ILE A 1 374 ? -14.870 -2.669 1.937 1.00 88.94 374 ILE A O 1
ATOM 3093 N N . LYS A 1 375 ? -13.238 -4.011 1.179 1.00 90.38 375 LYS A N 1
ATOM 3094 C CA . LYS A 1 375 ? -13.210 -4.866 2.369 1.00 90.38 375 LYS A CA 1
ATOM 3095 C C . LYS A 1 375 ? -12.840 -4.067 3.623 1.00 90.38 375 LYS A C 1
ATOM 3097 O O . LYS A 1 375 ? -13.563 -4.140 4.616 1.00 90.38 375 LYS A O 1
ATOM 3102 N N . PHE A 1 376 ? -11.754 -3.298 3.575 1.00 90.75 376 PHE A N 1
ATOM 3103 C CA . PHE A 1 376 ? -11.309 -2.491 4.715 1.00 90.75 376 PHE A CA 1
ATOM 3104 C C . PHE A 1 376 ? -12.252 -1.331 5.023 1.00 90.75 376 PHE A C 1
ATOM 3106 O O . PHE A 1 376 ? -12.492 -1.027 6.189 1.00 90.75 376 PHE A O 1
ATOM 3113 N N . ASP A 1 377 ? -12.829 -0.711 3.999 1.00 89.50 377 ASP A N 1
ATOM 3114 C CA . ASP A 1 377 ? -13.820 0.345 4.166 1.00 89.50 377 ASP A CA 1
ATOM 3115 C C . ASP A 1 377 ? -15.084 -0.171 4.873 1.00 89.50 377 ASP A C 1
ATOM 3117 O O . ASP A 1 377 ? -15.556 0.443 5.834 1.00 89.50 377 ASP A O 1
ATOM 3121 N N . ARG A 1 378 ? -15.584 -1.354 4.485 1.00 86.38 378 ARG A N 1
ATOM 3122 C CA . ARG A 1 378 ? -16.690 -2.024 5.188 1.00 86.38 378 ARG A CA 1
ATOM 3123 C C . ARG A 1 378 ? -16.345 -2.305 6.649 1.00 86.38 378 ARG A C 1
ATOM 3125 O O . ARG A 1 378 ? -17.162 -2.010 7.519 1.00 86.38 378 ARG A O 1
ATOM 3132 N N . GLN A 1 379 ? -15.147 -2.819 6.926 1.00 86.81 379 GLN A N 1
ATOM 3133 C CA . GLN A 1 379 ? -14.692 -3.083 8.296 1.00 86.81 379 GLN A CA 1
ATOM 3134 C C . GLN A 1 379 ? -14.590 -1.796 9.127 1.00 86.81 379 GLN A C 1
ATOM 3136 O O . GLN A 1 379 ? -15.087 -1.750 10.253 1.00 86.81 379 GLN A O 1
ATOM 3141 N N . ALA A 1 380 ? -14.029 -0.723 8.566 1.00 87.81 380 ALA A N 1
ATOM 3142 C CA . ALA A 1 380 ? -13.929 0.569 9.238 1.00 87.81 380 ALA A CA 1
ATOM 3143 C C . ALA A 1 380 ? -15.316 1.166 9.541 1.00 87.81 380 ALA A C 1
ATOM 3145 O O . ALA A 1 380 ? -15.582 1.572 10.675 1.00 87.81 380 ALA A O 1
ATOM 3146 N N . LYS A 1 381 ? -16.232 1.165 8.562 1.00 85.81 381 LYS A N 1
ATOM 3147 C CA . LYS A 1 381 ? -17.613 1.658 8.724 1.00 85.81 381 LYS A CA 1
ATOM 3148 C C . LYS A 1 381 ? -18.395 0.849 9.749 1.00 85.81 381 LYS A C 1
ATOM 3150 O O . LYS A 1 381 ? -19.065 1.434 10.600 1.00 85.81 381 LYS A O 1
ATOM 3155 N N . TYR A 1 382 ? -18.277 -0.478 9.702 1.00 84.44 382 TYR A N 1
ATOM 3156 C CA . TYR A 1 382 ? -18.881 -1.368 10.688 1.00 84.44 382 TYR A CA 1
ATOM 3157 C C . TYR A 1 382 ? -18.462 -0.936 12.095 1.00 84.44 382 TYR A C 1
ATOM 3159 O O . TYR A 1 382 ? -19.294 -0.594 12.932 1.00 84.44 382 TYR A O 1
ATOM 3167 N N . GLN A 1 383 ? -17.164 -0.806 12.342 1.00 82.75 383 GLN A N 1
ATOM 3168 C CA . GLN A 1 383 ? -16.687 -0.415 13.660 1.00 82.75 383 GLN A CA 1
ATOM 3169 C C . GLN A 1 383 ? -17.107 0.985 14.092 1.00 82.75 383 GLN A C 1
ATOM 3171 O O . GLN A 1 383 ? -17.446 1.167 15.260 1.00 82.75 383 GLN A O 1
ATOM 3176 N N . GLN A 1 384 ? -17.117 1.964 13.187 1.00 84.31 384 GLN A N 1
ATOM 3177 C CA . GLN A 1 384 ? -17.590 3.313 13.507 1.00 84.31 384 GLN A CA 1
ATOM 3178 C C . GLN A 1 384 ? -19.040 3.306 13.996 1.00 84.31 384 GLN A C 1
ATOM 3180 O O . GLN A 1 384 ? -19.377 4.024 14.937 1.00 84.31 384 GLN A O 1
ATOM 3185 N N . ILE A 1 385 ? -19.892 2.476 13.393 1.00 80.62 385 ILE A N 1
ATOM 3186 C CA . ILE A 1 385 ? -21.289 2.336 13.803 1.00 80.62 385 ILE A CA 1
ATOM 3187 C C . ILE A 1 385 ? -21.372 1.651 15.174 1.00 80.62 385 ILE A C 1
ATOM 3189 O O . ILE A 1 385 ? -21.995 2.184 16.090 1.00 80.62 385 ILE A O 1
ATOM 3193 N N . PHE A 1 386 ? -20.674 0.529 15.369 1.00 77.44 386 PHE A N 1
ATOM 3194 C CA . PHE A 1 386 ? -20.729 -0.229 16.626 1.00 77.44 386 PHE A CA 1
ATOM 3195 C C . PHE A 1 386 ? -19.982 0.421 17.797 1.00 77.44 386 PHE A C 1
ATOM 3197 O O . PHE A 1 386 ? -20.221 0.038 18.948 1.00 77.44 386 PHE A O 1
ATOM 3204 N N . LYS A 1 387 ? -19.066 1.366 17.553 1.00 78.38 387 LYS A N 1
ATOM 3205 C CA . LYS A 1 387 ? -18.399 2.152 18.605 1.00 78.38 387 LYS A CA 1
ATOM 3206 C C . LYS A 1 387 ? -19.343 3.199 19.219 1.00 78.38 387 LYS A C 1
ATOM 3208 O O . LYS A 1 387 ? -19.140 3.574 20.366 1.00 78.38 387 LYS A O 1
ATOM 3213 N N . LYS A 1 388 ? -20.412 3.628 18.534 1.00 77.56 388 LYS A N 1
ATOM 3214 C CA . LYS A 1 388 ? -21.340 4.656 19.056 1.00 77.56 388 LYS A CA 1
ATOM 3215 C C . LYS A 1 388 ? -22.272 4.175 20.172 1.00 77.56 388 LYS A C 1
ATOM 3217 O O . LYS A 1 388 ? -22.851 5.002 20.867 1.00 77.56 388 LYS A O 1
ATOM 3222 N N . ASP A 1 389 ? -22.374 2.869 20.399 1.00 76.00 389 ASP A N 1
ATOM 3223 C CA . ASP A 1 389 ? -23.355 2.273 21.315 1.00 76.00 389 ASP A CA 1
ATOM 3224 C C . ASP A 1 389 ? -23.069 2.509 22.820 1.00 76.00 389 ASP A C 1
ATOM 3226 O O . ASP A 1 389 ? -23.772 1.966 23.664 1.00 76.00 389 ASP A O 1
ATOM 3230 N N . GLY A 1 390 ? -22.044 3.284 23.202 1.00 75.88 390 GLY A N 1
ATOM 3231 C CA . GLY A 1 390 ? -21.728 3.616 24.606 1.00 75.88 390 GLY A CA 1
ATOM 3232 C C . GLY A 1 390 ? -21.156 2.461 25.449 1.00 75.88 390 GLY A C 1
ATOM 3233 O O . GLY A 1 390 ? -20.628 2.693 26.532 1.00 75.88 390 GLY A O 1
ATOM 3234 N N . ILE A 1 391 ? -21.180 1.226 24.936 1.00 82.62 391 ILE A N 1
ATOM 3235 C CA . ILE A 1 391 ? -20.712 -0.007 25.606 1.00 82.62 391 ILE A CA 1
ATOM 3236 C C . ILE A 1 391 ? -19.240 -0.323 25.231 1.00 82.62 391 ILE A C 1
ATOM 3238 O O . ILE A 1 391 ? -18.788 -1.464 25.273 1.00 82.62 391 ILE A O 1
ATOM 3242 N N . ILE A 1 392 ? -18.458 0.688 24.836 1.00 83.44 392 ILE A N 1
ATOM 3243 C CA . ILE A 1 392 ? -17.101 0.509 24.279 1.00 83.44 392 ILE A CA 1
ATOM 3244 C C . ILE A 1 392 ? -16.173 -0.198 25.279 1.00 83.44 392 ILE A C 1
ATOM 3246 O O . ILE A 1 392 ? -15.541 -1.194 24.937 1.00 83.44 392 ILE A O 1
ATOM 3250 N N . PHE A 1 393 ? -16.145 0.276 26.527 1.00 88.06 393 PHE A N 1
ATOM 3251 C CA . PHE A 1 393 ? -15.253 -0.251 27.564 1.00 88.06 393 PHE A CA 1
ATOM 3252 C C . PHE A 1 393 ? -15.590 -1.688 27.960 1.00 88.06 393 PHE A C 1
ATOM 3254 O O . PHE A 1 393 ? -14.695 -2.521 28.059 1.00 88.06 393 PHE A O 1
ATOM 3261 N N . ALA A 1 394 ? -16.879 -2.000 28.134 1.00 86.69 394 ALA A N 1
ATOM 3262 C CA . ALA A 1 394 ? -17.298 -3.360 28.457 1.00 86.69 394 ALA A CA 1
ATOM 3263 C C . ALA A 1 394 ? -16.938 -4.325 27.322 1.00 86.69 394 ALA A C 1
ATOM 3265 O O . ALA A 1 394 ? -16.445 -5.416 27.584 1.00 86.69 394 ALA A O 1
ATOM 3266 N N . ARG A 1 395 ? -17.097 -3.903 26.060 1.00 83.25 395 ARG A N 1
ATOM 3267 C CA . ARG A 1 395 ? -16.691 -4.715 24.911 1.00 83.25 395 ARG A CA 1
ATOM 3268 C C . ARG A 1 395 ? -15.184 -4.961 24.890 1.00 83.25 395 ARG A C 1
ATOM 3270 O O . ARG A 1 395 ? -14.783 -6.093 24.676 1.00 83.25 395 ARG A O 1
ATOM 3277 N N . MET A 1 396 ? -14.359 -3.941 25.122 1.00 84.06 396 MET A N 1
ATOM 3278 C CA . MET A 1 396 ? -12.899 -4.107 25.157 1.00 84.06 396 MET A CA 1
ATOM 3279 C C . MET A 1 396 ? -12.464 -5.084 26.258 1.00 84.06 396 MET A C 1
ATOM 3281 O O . MET A 1 396 ? -11.683 -5.989 25.990 1.00 84.06 396 MET A O 1
ATOM 3285 N N . VAL A 1 397 ? -13.027 -4.956 27.464 1.00 85.81 397 VAL A N 1
ATOM 3286 C CA . VAL A 1 397 ? -12.698 -5.824 28.610 1.00 85.81 397 VAL A CA 1
ATOM 3287 C C . VAL A 1 397 ? -13.218 -7.254 28.438 1.00 85.81 397 VAL A C 1
ATOM 3289 O O . VAL A 1 397 ? -12.581 -8.198 28.888 1.00 85.81 397 VAL A O 1
ATOM 3292 N N . LEU A 1 398 ? -14.378 -7.447 27.811 1.00 85.88 398 LEU A N 1
ATOM 3293 C CA . LEU A 1 398 ? -14.902 -8.793 27.564 1.00 85.88 398 LEU A CA 1
ATOM 3294 C C . LEU A 1 398 ? -14.198 -9.465 26.380 1.00 85.88 398 LEU A C 1
ATOM 3296 O O . LEU A 1 398 ? -13.941 -10.664 26.430 1.00 85.88 398 LEU A O 1
ATOM 3300 N N . ASN A 1 399 ? -13.838 -8.703 25.343 1.00 80.31 399 ASN A N 1
ATOM 3301 C CA . ASN A 1 399 ? -13.138 -9.228 24.169 1.00 80.31 399 ASN A CA 1
ATOM 3302 C C . ASN A 1 399 ? -11.668 -9.559 24.443 1.00 80.31 399 ASN A C 1
ATOM 3304 O O . ASN A 1 399 ? -11.102 -10.388 23.734 1.00 80.31 399 ASN A O 1
ATOM 3308 N N . SER A 1 400 ? -11.046 -8.944 25.453 1.00 81.88 400 SER A N 1
ATOM 3309 C CA . SER A 1 400 ? -9.700 -9.329 25.886 1.00 81.88 400 SER A CA 1
ATOM 3310 C C . SER A 1 400 ? -9.660 -10.716 26.530 1.00 81.88 400 SER A C 1
ATOM 3312 O O . SER A 1 400 ? -8.589 -11.315 26.643 1.00 81.88 400 SER A O 1
ATOM 3314 N N . TRP A 1 401 ? -10.816 -11.270 26.911 1.00 82.62 401 TRP A N 1
ATOM 3315 C CA . TRP A 1 401 ? -10.912 -12.619 27.446 1.00 82.62 401 TRP A CA 1
ATOM 3316 C C . TRP A 1 401 ? -10.796 -13.665 26.331 1.00 82.62 401 TRP A C 1
ATOM 3318 O O . TRP A 1 401 ? -11.788 -14.199 25.832 1.00 82.62 401 TRP A O 1
ATOM 3328 N N . ASN A 1 402 ? -9.562 -13.998 25.955 1.00 81.75 402 ASN A N 1
ATOM 3329 C CA . ASN A 1 402 ? -9.295 -15.039 24.970 1.00 81.75 402 ASN A CA 1
ATOM 3330 C C . ASN A 1 402 ? -8.875 -16.366 25.625 1.00 81.75 402 ASN A C 1
ATOM 3332 O O . ASN A 1 402 ? -7.744 -16.527 26.079 1.00 81.75 402 ASN A O 1
ATOM 3336 N N . TRP A 1 403 ? -9.774 -17.351 25.600 1.00 84.75 403 TRP A N 1
ATOM 3337 C CA . TRP A 1 403 ? -9.526 -18.702 26.116 1.00 84.75 403 TRP A CA 1
ATOM 3338 C C . TRP A 1 403 ? -8.581 -19.545 25.247 1.00 84.75 403 TRP A C 1
ATOM 3340 O O . TRP A 1 403 ? -8.186 -20.628 25.667 1.00 84.75 403 TRP A O 1
ATOM 3350 N N . SER A 1 404 ? -8.232 -19.095 24.035 1.00 82.31 404 SER A N 1
ATOM 3351 C CA . SER A 1 404 ? -7.364 -19.856 23.127 1.00 82.31 404 SER A CA 1
ATOM 3352 C C . SER A 1 404 ? -5.872 -19.708 23.436 1.00 82.31 404 SER A C 1
ATOM 3354 O O . SER A 1 404 ? -5.055 -20.411 22.842 1.00 82.31 404 SER A O 1
ATOM 3356 N N . VAL A 1 405 ? -5.495 -18.750 24.287 1.00 85.38 405 VAL A N 1
ATOM 3357 C CA . VAL A 1 405 ? -4.095 -18.453 24.601 1.00 85.38 405 VAL A CA 1
ATOM 3358 C C . VAL A 1 405 ? -3.666 -19.310 25.787 1.00 85.38 405 VAL A C 1
ATOM 3360 O O . VAL A 1 405 ? -4.012 -19.022 26.928 1.00 85.38 405 VAL A O 1
ATOM 3363 N N . ASN A 1 406 ? -2.914 -20.376 25.513 1.00 90.06 406 ASN A N 1
ATOM 3364 C CA . ASN A 1 406 ? -2.456 -21.319 26.541 1.00 90.06 406 ASN A CA 1
ATOM 3365 C C . ASN A 1 406 ? -1.099 -20.934 27.154 1.00 90.06 406 ASN A C 1
ATOM 3367 O O . ASN A 1 406 ? -0.751 -21.411 28.232 1.00 90.06 406 ASN A O 1
ATOM 3371 N N . GLU A 1 407 ? -0.309 -20.108 26.464 1.00 92.69 407 GLU A N 1
ATOM 3372 C CA . GLU A 1 407 ? 1.034 -19.736 26.908 1.00 92.69 407 GLU A CA 1
ATOM 3373 C C . GLU A 1 407 ? 0.976 -18.552 27.881 1.00 92.69 407 GLU A C 1
ATOM 3375 O O . GLU A 1 407 ? 0.413 -17.506 27.562 1.00 92.69 407 GLU A O 1
ATOM 3380 N N . LYS A 1 408 ? 1.583 -18.700 29.065 1.00 92.06 408 LYS A N 1
ATOM 3381 C CA . LYS A 1 408 ? 1.538 -17.682 30.128 1.00 92.06 408 LYS A CA 1
ATOM 3382 C C . LYS A 1 408 ? 2.114 -16.329 29.689 1.00 92.06 408 LYS A C 1
ATOM 3384 O O . LYS A 1 408 ? 1.554 -15.295 30.020 1.00 92.06 408 LYS A O 1
ATOM 3389 N N . THR A 1 409 ? 3.200 -16.340 28.922 1.00 89.12 409 THR A N 1
ATOM 3390 C CA . THR A 1 409 ? 3.828 -15.131 28.361 1.00 89.12 409 THR A CA 1
ATOM 3391 C C . THR A 1 409 ? 2.868 -14.383 27.436 1.00 89.12 409 THR A C 1
ATOM 3393 O O . THR A 1 409 ? 2.671 -13.186 27.590 1.00 89.12 409 THR A O 1
ATOM 3396 N N . GLN A 1 410 ? 2.187 -15.098 26.538 1.00 87.12 410 GLN A N 1
ATOM 3397 C CA . GLN A 1 410 ? 1.190 -14.511 25.641 1.00 87.12 410 GLN A CA 1
ATOM 3398 C C . GLN A 1 410 ? -0.042 -13.997 26.395 1.00 87.12 410 GLN A C 1
ATOM 3400 O O . GLN A 1 410 ? -0.655 -13.026 25.966 1.00 87.12 410 GLN A O 1
ATOM 3405 N N . GLN A 1 411 ? -0.424 -14.639 27.505 1.00 87.69 411 GLN A N 1
ATOM 3406 C CA . GLN A 1 411 ? -1.496 -14.142 28.372 1.00 87.69 411 GLN A CA 1
ATOM 3407 C C . GLN A 1 411 ? -1.102 -12.827 29.054 1.00 87.69 411 GLN A C 1
ATOM 3409 O O . GLN A 1 411 ? -1.926 -11.918 29.120 1.00 87.69 411 GLN A O 1
ATOM 3414 N N . GLU A 1 412 ? 0.138 -12.718 29.540 1.00 89.88 412 GLU A N 1
ATOM 3415 C CA . GLU A 1 412 ? 0.679 -11.483 30.122 1.00 89.88 412 GLU A CA 1
ATOM 3416 C C . GLU A 1 412 ? 0.728 -10.360 29.073 1.00 89.88 412 GLU A C 1
ATOM 3418 O O . GLU A 1 412 ? 0.188 -9.281 29.323 1.00 89.88 412 GLU A O 1
ATOM 3423 N N . ASP A 1 413 ? 1.247 -10.643 27.873 1.00 86.38 413 ASP A N 1
ATOM 3424 C CA . ASP A 1 413 ? 1.285 -9.692 26.753 1.00 86.38 413 ASP A CA 1
ATOM 3425 C C . ASP A 1 413 ? -0.129 -9.250 26.331 1.00 86.38 413 ASP A C 1
ATOM 3427 O O . ASP A 1 413 ? -0.386 -8.062 26.127 1.00 86.38 413 ASP A O 1
ATOM 3431 N N . LEU A 1 414 ? -1.080 -10.189 26.235 1.00 85.69 414 LEU A N 1
ATOM 3432 C CA . LEU A 1 414 ? -2.471 -9.885 25.895 1.00 85.69 414 LEU A CA 1
ATOM 3433 C C . LEU A 1 414 ? -3.135 -9.022 26.973 1.00 85.69 414 LEU A C 1
ATOM 3435 O O . LEU A 1 414 ? -3.883 -8.099 26.644 1.00 85.69 414 LEU A O 1
ATOM 3439 N N . ALA A 1 415 ? -2.879 -9.312 28.250 1.00 88.00 415 ALA A N 1
ATOM 3440 C CA . ALA A 1 415 ? -3.415 -8.543 29.365 1.00 88.00 415 ALA A CA 1
ATOM 3441 C C . ALA A 1 415 ? -2.862 -7.111 29.370 1.00 88.00 415 ALA A C 1
ATOM 3443 O O . ALA A 1 415 ? -3.636 -6.165 29.527 1.00 88.00 415 ALA A O 1
ATOM 3444 N N . GLU A 1 416 ? -1.557 -6.940 29.142 1.00 86.94 416 GLU A N 1
ATOM 3445 C CA . GLU A 1 416 ? -0.916 -5.627 29.023 1.00 86.94 416 GLU A CA 1
ATOM 3446 C C . GLU A 1 416 ? -1.452 -4.847 27.816 1.00 86.94 416 GLU A C 1
ATOM 3448 O O . GLU A 1 416 ? -1.874 -3.697 27.957 1.00 86.94 416 GLU A O 1
ATOM 3453 N N . SER A 1 417 ? -1.525 -5.487 26.648 1.00 84.94 417 SER A N 1
ATOM 3454 C CA . SER A 1 417 ? -2.058 -4.885 25.423 1.00 84.94 417 SER A CA 1
ATOM 3455 C C . SER A 1 417 ? -3.511 -4.429 25.601 1.00 84.94 417 SER A C 1
ATOM 3457 O O . SER A 1 417 ? -3.857 -3.284 25.303 1.00 84.94 417 SER A O 1
ATOM 3459 N N . SER A 1 418 ? -4.346 -5.279 26.204 1.00 86.38 418 SER A N 1
ATOM 3460 C CA . SER A 1 418 ? -5.755 -4.975 26.479 1.00 86.38 418 SER A CA 1
ATOM 3461 C C . SER A 1 418 ? -5.920 -3.851 27.500 1.00 86.38 418 SER A C 1
ATOM 3463 O O . SER A 1 418 ? -6.784 -2.985 27.351 1.00 86.38 418 SER A O 1
ATOM 3465 N N . PHE A 1 419 ? -5.088 -3.836 28.545 1.00 88.75 419 PHE A N 1
ATOM 3466 C CA . PHE A 1 419 ? -5.070 -2.753 29.524 1.00 88.75 419 PHE A CA 1
ATOM 3467 C C . PHE A 1 419 ? -4.695 -1.421 28.867 1.00 88.75 419 PHE A C 1
ATOM 3469 O O . PHE A 1 419 ? -5.370 -0.412 29.087 1.00 88.75 419 PHE A O 1
ATOM 3476 N N . ASN A 1 420 ? -3.667 -1.429 28.016 1.00 86.50 420 ASN A N 1
ATOM 3477 C CA . ASN A 1 420 ? -3.232 -0.258 27.263 1.00 86.50 420 ASN A CA 1
ATOM 3478 C C . ASN A 1 420 ? -4.327 0.235 26.302 1.00 86.50 420 ASN A C 1
ATOM 3480 O O . ASN A 1 420 ? -4.575 1.439 26.241 1.00 86.50 420 ASN A O 1
ATOM 3484 N N . GLU A 1 421 ? -5.044 -0.669 25.626 1.00 84.94 421 GLU A N 1
ATOM 3485 C CA . GLU A 1 421 ? -6.198 -0.352 24.770 1.00 84.94 421 GLU A CA 1
ATOM 3486 C C . GLU A 1 421 ? -7.331 0.331 25.558 1.00 84.94 421 GLU A C 1
ATOM 3488 O O . GLU A 1 421 ? -7.831 1.379 25.138 1.00 84.94 421 GLU A O 1
ATOM 3493 N N . VAL A 1 422 ? -7.699 -0.194 26.731 1.00 88.81 422 VAL A N 1
ATOM 3494 C CA . VAL A 1 422 ? -8.735 0.408 27.592 1.00 88.81 422 VAL A CA 1
ATOM 3495 C C . VAL A 1 422 ? -8.295 1.772 28.124 1.00 88.81 422 VAL A C 1
ATOM 3497 O O . VAL A 1 422 ? -9.072 2.732 28.103 1.00 88.81 422 VAL A O 1
ATOM 3500 N N . LEU A 1 423 ? -7.049 1.881 28.590 1.00 89.62 423 LEU A N 1
ATOM 3501 C CA . LEU A 1 423 ? -6.484 3.134 29.084 1.00 89.62 423 LEU A CA 1
ATOM 3502 C C . LEU A 1 423 ? -6.456 4.197 27.982 1.00 89.62 423 LEU A C 1
ATOM 3504 O O . LEU A 1 423 ? -6.759 5.365 28.234 1.00 89.62 423 LEU A O 1
ATOM 3508 N N . PHE A 1 424 ? -6.109 3.798 26.762 1.00 86.19 424 PHE A N 1
ATOM 3509 C CA . PHE A 1 424 ? -6.095 4.680 25.610 1.00 86.19 424 PHE A CA 1
ATOM 3510 C C . PHE A 1 424 ? -7.507 5.148 25.238 1.00 86.19 424 PHE A C 1
ATOM 3512 O O . PHE A 1 424 ? -7.739 6.353 25.151 1.00 86.19 424 PHE A O 1
ATOM 3519 N N . ALA A 1 425 ? -8.479 4.235 25.152 1.00 87.56 425 ALA A N 1
ATOM 3520 C CA . ALA A 1 425 ? -9.879 4.587 24.907 1.00 87.56 425 ALA A CA 1
ATOM 3521 C C . ALA A 1 425 ? -10.433 5.551 25.974 1.00 87.56 425 ALA A C 1
ATOM 3523 O O . ALA A 1 425 ? -11.213 6.458 25.673 1.00 87.56 425 ALA A O 1
ATOM 3524 N N . LEU A 1 426 ? -10.000 5.402 27.232 1.00 90.75 426 LEU A N 1
ATOM 3525 C CA . LEU A 1 426 ? -10.360 6.320 28.311 1.00 90.75 426 LEU A CA 1
ATOM 3526 C C . LEU A 1 426 ? -9.752 7.711 28.088 1.00 90.75 426 LEU A C 1
ATOM 3528 O O . LEU A 1 426 ? -10.448 8.715 28.248 1.00 90.75 426 LEU A O 1
ATOM 3532 N N . LYS A 1 427 ? -8.471 7.785 27.705 1.00 91.19 427 LYS A N 1
ATOM 3533 C CA . LYS A 1 427 ? -7.801 9.052 27.371 1.00 91.19 427 LYS A CA 1
ATOM 3534 C C . LYS A 1 427 ? -8.491 9.750 26.199 1.00 91.19 427 LYS A C 1
ATOM 3536 O O . LYS A 1 427 ? -8.782 10.938 26.313 1.00 91.19 427 LYS A O 1
ATOM 3541 N N . GLU A 1 428 ? -8.812 9.029 25.126 1.00 89.69 428 GLU A N 1
ATOM 3542 C CA . GLU A 1 428 ? -9.541 9.577 23.976 1.00 89.69 428 GLU A CA 1
ATOM 3543 C C . GLU A 1 428 ? -10.919 10.101 24.370 1.00 89.69 428 GLU A C 1
ATOM 3545 O O . GLU A 1 428 ? -11.294 11.202 23.974 1.00 89.69 428 GLU A O 1
ATOM 3550 N N . TYR A 1 429 ? -11.654 9.373 25.212 1.00 90.75 429 TYR A N 1
ATOM 3551 C CA . TYR A 1 429 ? -12.945 9.832 25.718 1.00 90.75 429 TYR A CA 1
ATOM 3552 C C . TYR A 1 429 ? -12.826 11.130 26.535 1.00 90.75 429 TYR A C 1
ATOM 3554 O O . TYR A 1 429 ? -13.650 12.040 26.399 1.00 90.75 429 TYR A O 1
ATOM 3562 N N . VAL A 1 430 ? -11.782 11.254 27.362 1.00 93.38 430 VAL A N 1
ATOM 3563 C CA . VAL A 1 430 ? -11.494 12.482 28.123 1.00 93.38 430 VAL A CA 1
ATOM 3564 C C . VAL A 1 430 ? -11.117 13.638 27.192 1.00 93.38 430 VAL A C 1
ATOM 3566 O O . VAL A 1 430 ? -11.598 14.757 27.386 1.00 93.38 430 VAL A O 1
ATOM 3569 N N . ILE A 1 431 ? -10.297 13.382 26.170 1.00 92.81 431 ILE A N 1
ATOM 3570 C CA . ILE A 1 431 ? -9.923 14.373 25.152 1.00 92.81 431 ILE A CA 1
ATOM 3571 C C . ILE A 1 431 ? -11.163 14.829 24.376 1.00 92.81 431 ILE A C 1
ATOM 3573 O O . ILE A 1 431 ? -11.409 16.029 24.280 1.00 92.81 431 ILE A O 1
ATOM 3577 N N . ALA A 1 432 ? -12.001 13.899 23.917 1.00 91.62 432 ALA A N 1
ATOM 3578 C CA . ALA A 1 432 ? -13.239 14.200 23.206 1.00 91.62 432 ALA A CA 1
ATOM 3579 C C . ALA A 1 432 ? -14.172 15.088 24.044 1.00 91.62 432 ALA A C 1
ATOM 3581 O O . ALA A 1 432 ? -14.672 16.101 23.552 1.00 91.62 432 ALA A O 1
ATOM 3582 N N . LYS A 1 433 ? -14.335 14.788 25.341 1.00 93.31 433 LYS A N 1
ATOM 3583 C CA . LYS A 1 433 ? -15.069 15.664 26.269 1.00 93.31 433 LYS A CA 1
ATOM 3584 C C . LYS A 1 433 ? -14.445 17.053 26.372 1.00 93.31 433 LYS A C 1
ATOM 3586 O O . LYS A 1 433 ? -15.169 18.043 26.328 1.00 93.31 433 LYS A O 1
ATOM 3591 N N . ARG A 1 434 ? -13.118 17.154 26.480 1.00 95.12 434 ARG A N 1
ATOM 3592 C CA . ARG A 1 434 ? -12.415 18.446 26.544 1.00 95.12 434 ARG A CA 1
ATOM 3593 C C . ARG A 1 434 ? -12.626 19.279 25.274 1.00 95.12 434 ARG A C 1
ATOM 3595 O O . ARG A 1 434 ? -12.782 20.492 25.374 1.00 95.12 434 ARG A O 1
ATOM 3602 N N . ILE A 1 435 ? -12.661 18.647 24.100 1.00 94.00 435 ILE A N 1
ATOM 3603 C CA . ILE A 1 435 ? -12.902 19.321 22.814 1.00 94.00 435 ILE A CA 1
ATOM 3604 C C . ILE A 1 435 ? -14.323 19.895 22.741 1.00 94.00 435 ILE A C 1
ATOM 3606 O O . ILE A 1 435 ? -14.501 21.008 22.237 1.00 94.00 435 ILE A O 1
ATOM 3610 N N . LEU A 1 436 ? -15.324 19.184 23.277 1.00 94.56 436 LEU A N 1
ATOM 3611 C CA . LEU A 1 436 ? -16.709 19.671 23.324 1.00 94.56 436 LEU A CA 1
ATOM 3612 C C . LEU A 1 436 ? -16.821 20.991 24.101 1.00 94.56 436 LEU A C 1
ATOM 3614 O O . LEU A 1 436 ? -17.456 21.924 23.616 1.00 94.56 436 LEU A O 1
ATOM 3618 N N . TYR A 1 437 ? -16.128 21.105 25.238 1.00 96.38 437 TYR A N 1
ATOM 3619 C CA . TYR A 1 437 ? -16.136 22.306 26.087 1.00 96.38 437 TYR A CA 1
ATOM 3620 C C . TYR A 1 437 ? -15.103 23.380 25.694 1.00 96.38 437 TYR A C 1
ATOM 3622 O O . TYR A 1 437 ? -14.955 24.379 26.396 1.00 96.38 437 TYR A O 1
ATOM 3630 N N . ARG A 1 438 ? -14.361 23.205 24.593 1.00 96.12 438 ARG A N 1
ATOM 3631 C CA . ARG A 1 438 ? -13.333 24.169 24.170 1.00 96.12 438 ARG A CA 1
ATOM 3632 C C . ARG A 1 438 ? -13.981 25.466 23.642 1.00 96.12 438 ARG A C 1
ATOM 3634 O O . ARG A 1 438 ? -14.859 25.375 22.777 1.00 96.12 438 ARG A O 1
ATOM 3641 N N . PRO A 1 439 ? -13.525 26.662 24.072 1.00 97.38 439 PRO A N 1
ATOM 3642 C CA . PRO A 1 439 ? -14.042 27.934 23.567 1.00 97.38 439 PRO A CA 1
ATOM 3643 C C . PRO A 1 439 ? -13.734 28.117 22.075 1.00 97.38 439 PRO A C 1
ATOM 3645 O O . PRO A 1 439 ? -12.712 27.646 21.566 1.00 97.38 439 PRO A O 1
ATOM 3648 N N . GLN A 1 440 ? -14.614 28.834 21.371 1.00 96.75 440 GLN A N 1
ATOM 3649 C CA . GLN A 1 440 ? -14.531 29.007 19.917 1.00 96.75 440 GLN A CA 1
ATOM 3650 C C . GLN A 1 440 ? -13.249 29.727 19.466 1.00 96.75 440 GLN A C 1
ATOM 3652 O O . GLN A 1 440 ? -12.716 29.411 18.406 1.00 96.75 440 GLN A O 1
ATOM 3657 N N . SER A 1 441 ? -12.702 30.633 20.283 1.00 97.19 441 SER A N 1
ATOM 3658 C CA . SER A 1 441 ? -11.446 31.339 19.991 1.00 97.19 441 SER A CA 1
ATO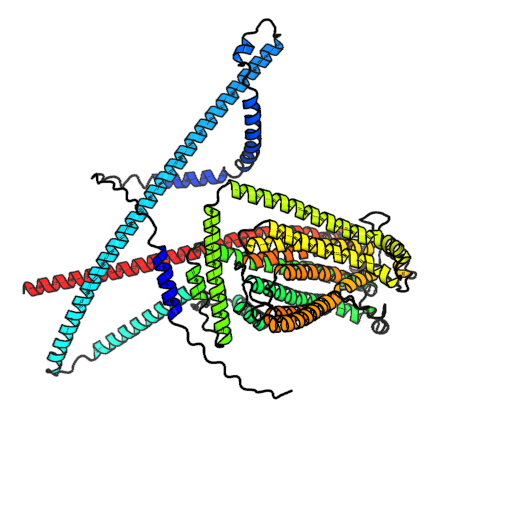M 3659 C C . SER A 1 441 ? -10.263 30.382 19.819 1.00 97.19 441 SER A C 1
ATOM 3661 O O . SER A 1 441 ? -9.512 30.502 18.855 1.00 97.19 441 SER A O 1
ATOM 3663 N N . ILE A 1 442 ? -10.137 29.379 20.694 1.00 96.56 442 ILE A N 1
ATOM 3664 C CA . ILE A 1 442 ? -9.078 28.363 20.608 1.00 96.56 442 ILE A CA 1
ATOM 3665 C C . ILE A 1 442 ? -9.319 27.443 19.406 1.00 96.56 442 ILE A C 1
ATOM 3667 O O . ILE A 1 442 ? -8.371 27.084 18.713 1.00 96.56 442 ILE A O 1
ATOM 3671 N N . LYS A 1 443 ? -10.581 27.084 19.119 1.00 95.88 443 LYS A N 1
ATOM 3672 C CA . LYS A 1 443 ? -10.922 26.286 17.925 1.00 95.88 443 LYS A CA 1
ATOM 3673 C C . LYS A 1 443 ? -10.501 27.007 16.641 1.00 95.88 443 LYS A C 1
ATOM 3675 O O . LYS A 1 443 ? -9.839 26.404 15.801 1.00 95.88 443 LYS A O 1
ATOM 3680 N N . ASN A 1 444 ? -10.819 28.296 16.528 1.00 96.88 444 ASN A N 1
ATOM 3681 C CA . ASN A 1 444 ? -10.443 29.116 15.379 1.00 96.88 444 ASN A CA 1
ATOM 3682 C C . ASN A 1 444 ? -8.919 29.314 15.293 1.00 96.88 444 ASN A C 1
ATOM 3684 O O . ASN A 1 444 ? -8.365 29.230 14.202 1.00 96.88 444 ASN A O 1
ATOM 3688 N N . ALA A 1 445 ? -8.229 29.511 16.423 1.00 97.00 445 ALA A N 1
ATOM 3689 C CA . ALA A 1 445 ? -6.770 29.631 16.456 1.00 97.00 445 ALA A CA 1
ATOM 3690 C C . ALA A 1 445 ? -6.065 28.346 15.987 1.00 97.00 445 ALA A C 1
ATOM 3692 O O . ALA A 1 445 ? -5.137 28.412 15.183 1.00 97.00 445 ALA A O 1
ATOM 3693 N N . LEU A 1 446 ? -6.531 27.171 16.429 1.00 96.25 446 LEU A N 1
ATOM 3694 C CA . LEU A 1 446 ? -6.014 25.878 15.968 1.00 96.25 446 LEU A CA 1
ATOM 3695 C C . LEU A 1 446 ? -6.301 25.648 14.483 1.00 96.25 446 LEU A C 1
ATOM 3697 O O . LEU A 1 446 ? -5.426 25.181 13.760 1.00 96.25 446 LEU A O 1
ATOM 3701 N N . LEU A 1 447 ? -7.500 26.003 14.011 1.00 96.06 447 LEU A N 1
ATOM 3702 C CA . LEU A 1 447 ? -7.836 25.924 12.590 1.00 96.06 447 LEU A CA 1
ATOM 3703 C C . LEU A 1 447 ? -6.906 26.810 11.753 1.00 96.06 447 LEU A C 1
ATOM 3705 O O . LEU A 1 447 ? -6.333 26.339 10.778 1.00 96.06 447 LEU A O 1
ATOM 3709 N N . PHE A 1 448 ? -6.710 28.065 12.159 1.00 97.50 448 PHE A N 1
ATOM 3710 C CA . PHE A 1 448 ? -5.817 28.998 11.475 1.00 97.50 448 PHE A CA 1
ATOM 3711 C C . PHE A 1 448 ? -4.370 28.491 11.451 1.00 97.50 448 PHE A C 1
ATOM 3713 O O . PHE A 1 448 ? -3.736 28.477 10.396 1.00 97.50 448 PHE A O 1
ATOM 3720 N N . ARG A 1 449 ? -3.878 27.977 12.586 1.00 97.12 449 ARG A N 1
ATOM 3721 C CA . ARG A 1 449 ? -2.562 27.332 12.692 1.00 97.12 449 ARG A CA 1
ATOM 3722 C C . ARG A 1 449 ? -2.430 26.163 11.714 1.00 97.12 449 ARG A C 1
ATOM 3724 O O . ARG A 1 449 ? -1.427 26.096 11.011 1.00 97.12 449 ARG A O 1
ATOM 3731 N N . ARG A 1 450 ? -3.445 25.296 11.613 1.00 96.62 450 ARG A N 1
ATOM 3732 C CA . ARG A 1 450 ? -3.497 24.146 10.683 1.00 96.62 450 ARG A CA 1
ATOM 3733 C C . ARG A 1 450 ? -3.558 24.562 9.211 1.00 96.62 450 ARG A C 1
ATOM 3735 O O . ARG A 1 450 ? -2.959 23.910 8.365 1.00 96.62 450 ARG A O 1
ATOM 3742 N N . VAL A 1 451 ? -4.241 25.659 8.890 1.00 96.88 451 VAL A N 1
ATOM 3743 C CA . VAL A 1 451 ? -4.271 26.199 7.521 1.00 96.88 451 VAL A CA 1
ATOM 3744 C C . VAL A 1 451 ? -2.899 26.750 7.128 1.00 96.88 451 VAL A C 1
ATOM 3746 O O . VAL A 1 451 ? -2.397 26.411 6.060 1.00 96.88 451 VAL A O 1
ATOM 3749 N N . ILE A 1 452 ? -2.258 27.545 7.993 1.00 97.38 452 ILE A N 1
ATOM 3750 C CA . ILE A 1 452 ? -0.920 28.101 7.724 1.00 97.38 452 ILE A CA 1
ATOM 3751 C C . ILE A 1 452 ? 0.114 26.993 7.550 1.00 97.38 452 ILE A C 1
ATOM 3753 O O . ILE A 1 452 ? 0.883 27.003 6.596 1.00 97.38 452 ILE A O 1
ATOM 3757 N N . THR A 1 453 ? 0.140 26.037 8.469 1.00 96.75 453 THR A N 1
ATOM 3758 C CA . THR A 1 453 ? 1.066 24.897 8.419 1.00 96.75 453 THR A CA 1
ATOM 3759 C C . THR A 1 453 ? 0.793 23.989 7.228 1.00 96.75 453 THR A C 1
ATOM 3761 O O . THR A 1 453 ? 1.739 23.551 6.580 1.00 96.75 453 THR A O 1
ATOM 3764 N N . GLY A 1 454 ? -0.476 23.804 6.853 1.00 94.94 454 GLY A N 1
ATOM 3765 C CA . GLY A 1 454 ? -0.863 23.177 5.593 1.00 94.94 454 GLY A CA 1
ATOM 3766 C C . GLY A 1 454 ? -0.268 23.897 4.377 1.00 94.94 454 GLY A C 1
ATOM 3767 O O . GLY A 1 454 ? 0.365 23.256 3.541 1.00 94.94 454 GLY A O 1
ATOM 3768 N N . LEU A 1 455 ? -0.375 25.226 4.301 1.00 96.44 455 LEU A N 1
ATOM 3769 C CA . LEU A 1 455 ? 0.238 26.011 3.220 1.00 96.44 455 LEU A CA 1
ATOM 3770 C C . LEU A 1 455 ? 1.772 25.923 3.232 1.00 96.44 455 LEU A C 1
ATOM 3772 O O . LEU A 1 455 ? 2.378 25.709 2.185 1.00 96.44 455 LEU A O 1
ATOM 3776 N N . LEU A 1 456 ? 2.404 26.018 4.405 1.00 97.12 456 LEU A N 1
ATOM 3777 C CA . LEU A 1 456 ? 3.853 25.847 4.553 1.00 97.12 456 LEU A CA 1
ATOM 3778 C C . LEU A 1 456 ? 4.309 24.451 4.123 1.00 97.12 456 LEU A C 1
ATOM 3780 O O . LEU A 1 456 ? 5.340 24.329 3.470 1.00 97.12 456 LEU A O 1
ATOM 3784 N N . SER A 1 457 ? 3.533 23.408 4.429 1.00 96.00 457 SER A N 1
ATOM 3785 C CA . SER A 1 457 ? 3.844 22.041 4.006 1.00 96.00 457 SER A CA 1
ATOM 3786 C C . SER A 1 457 ? 3.858 21.915 2.482 1.00 96.00 457 SER A C 1
ATOM 3788 O O . SER A 1 457 ? 4.787 21.334 1.931 1.00 96.00 457 SER A O 1
ATOM 3790 N N . ILE A 1 458 ? 2.903 22.547 1.788 1.00 95.12 458 ILE A N 1
ATOM 3791 C CA . ILE A 1 458 ? 2.861 22.589 0.320 1.00 95.12 458 ILE A CA 1
ATOM 3792 C C . ILE A 1 458 ? 4.084 23.330 -0.231 1.00 95.12 458 ILE A C 1
ATOM 3794 O O . ILE A 1 458 ? 4.709 22.855 -1.173 1.00 95.12 458 ILE A O 1
ATOM 3798 N N . ILE A 1 459 ? 4.467 24.457 0.377 1.00 97.06 459 ILE A N 1
ATOM 3799 C CA . ILE A 1 459 ? 5.651 25.228 -0.027 1.00 97.06 459 ILE A CA 1
ATOM 3800 C C . ILE A 1 459 ? 6.930 24.391 0.119 1.00 97.06 459 ILE A C 1
ATOM 3802 O O . ILE A 1 459 ? 7.716 24.314 -0.822 1.00 97.06 459 ILE A O 1
ATOM 3806 N N . VAL A 1 460 ? 7.125 23.731 1.267 1.00 96.81 460 VAL A N 1
ATOM 3807 C CA . VAL A 1 460 ? 8.283 22.852 1.516 1.00 96.81 460 VAL A CA 1
ATOM 3808 C C . VAL A 1 460 ? 8.341 21.722 0.490 1.00 96.81 460 VAL A C 1
ATOM 3810 O O . VAL A 1 460 ? 9.410 21.432 -0.041 1.00 96.81 460 VAL A O 1
ATOM 3813 N N . ILE A 1 461 ? 7.194 21.119 0.178 1.00 93.88 461 ILE A N 1
ATOM 3814 C CA . ILE A 1 461 ? 7.084 20.054 -0.819 1.00 93.88 461 ILE A CA 1
ATOM 3815 C C . ILE A 1 461 ? 7.460 20.569 -2.220 1.00 93.88 461 ILE A C 1
ATOM 3817 O O . ILE A 1 461 ? 8.295 19.957 -2.882 1.00 93.88 461 ILE A O 1
ATOM 3821 N N . ILE A 1 462 ? 6.922 21.717 -2.650 1.00 94.81 462 ILE A N 1
ATOM 3822 C CA . ILE A 1 462 ? 7.231 22.320 -3.959 1.00 94.81 462 ILE A CA 1
ATOM 3823 C C . ILE A 1 462 ? 8.722 22.663 -4.074 1.00 94.81 462 ILE A C 1
ATOM 3825 O O . ILE A 1 462 ? 9.336 22.367 -5.097 1.00 94.81 462 ILE A O 1
ATOM 3829 N N . PHE A 1 463 ? 9.327 23.251 -3.035 1.00 95.69 463 PHE A N 1
ATOM 3830 C CA . PHE A 1 463 ? 10.767 23.530 -3.028 1.00 95.69 463 PHE A CA 1
ATOM 3831 C C . PHE A 1 463 ? 11.607 22.252 -3.042 1.00 95.69 463 PHE A C 1
ATOM 3833 O O . PHE A 1 463 ? 12.628 22.210 -3.725 1.00 95.69 463 PHE A O 1
ATOM 3840 N N . GLY A 1 464 ? 11.166 21.206 -2.339 1.00 93.38 464 GLY A N 1
ATOM 3841 C CA . GLY A 1 464 ? 11.779 19.883 -2.404 1.00 93.38 464 GLY A CA 1
ATOM 3842 C C . GLY A 1 464 ? 11.805 19.338 -3.830 1.00 93.38 464 GLY A C 1
ATOM 3843 O O . GLY A 1 464 ? 12.859 18.946 -4.323 1.00 93.38 464 GLY A O 1
ATOM 3844 N N . TRP A 1 465 ? 10.671 19.393 -4.530 1.00 92.38 465 TRP A N 1
ATOM 3845 C CA . TRP A 1 465 ? 10.567 18.950 -5.923 1.00 92.38 465 TRP A CA 1
ATOM 3846 C C . TRP A 1 465 ? 11.408 19.786 -6.872 1.00 92.38 465 TRP A C 1
ATOM 3848 O O . TRP A 1 465 ? 12.124 19.225 -7.695 1.00 92.38 465 TRP A O 1
ATOM 3858 N N . ALA A 1 466 ? 11.372 21.112 -6.735 1.00 92.56 466 ALA A N 1
ATOM 3859 C CA . ALA A 1 466 ? 12.212 22.001 -7.527 1.00 92.56 466 ALA A CA 1
ATOM 3860 C C . ALA A 1 466 ? 13.703 21.696 -7.312 1.00 92.56 466 ALA A C 1
ATOM 3862 O O . ALA A 1 466 ? 14.464 21.690 -8.274 1.00 92.56 466 ALA A O 1
ATOM 3863 N N . GLY A 1 467 ? 14.109 21.386 -6.076 1.00 92.44 467 GLY A N 1
ATOM 3864 C CA . GLY A 1 467 ? 15.470 20.968 -5.749 1.00 92.44 467 GLY A CA 1
ATOM 3865 C C . GLY A 1 467 ? 15.866 19.646 -6.408 1.00 92.44 467 GLY A C 1
ATOM 3866 O O . GLY A 1 467 ? 16.957 19.557 -6.963 1.00 92.44 467 GLY A O 1
ATOM 3867 N N . ILE A 1 468 ? 14.980 18.645 -6.400 1.00 88.75 468 ILE A N 1
ATOM 3868 C CA . ILE A 1 468 ? 15.220 17.347 -7.054 1.00 88.75 468 ILE A CA 1
ATOM 3869 C C . ILE A 1 468 ? 15.304 17.517 -8.571 1.00 88.75 468 ILE A C 1
ATOM 3871 O O . ILE A 1 468 ? 16.269 17.066 -9.176 1.00 88.75 468 ILE A O 1
ATOM 3875 N N . ILE A 1 469 ? 14.342 18.219 -9.174 1.00 87.88 469 ILE A N 1
ATOM 3876 C CA . ILE A 1 469 ? 14.327 18.495 -10.615 1.00 87.88 469 ILE A CA 1
ATOM 3877 C C . ILE A 1 469 ? 15.591 19.259 -11.014 1.00 87.88 469 ILE A C 1
ATOM 3879 O O . ILE A 1 469 ? 16.260 18.866 -11.959 1.00 87.88 469 ILE A O 1
ATOM 3883 N N . ALA A 1 470 ? 15.973 20.304 -10.275 1.00 89.88 470 ALA A N 1
ATOM 3884 C CA . ALA A 1 470 ? 17.197 21.049 -10.557 1.00 89.88 470 ALA A CA 1
ATOM 3885 C C . ALA A 1 470 ? 18.454 20.175 -10.420 1.00 89.88 470 ALA A C 1
ATOM 3887 O O . ALA A 1 470 ? 19.339 20.260 -11.265 1.00 89.88 470 ALA A O 1
ATOM 3888 N N . ALA A 1 471 ? 18.534 19.321 -9.395 1.00 89.81 471 ALA A N 1
ATOM 3889 C CA . ALA A 1 471 ? 19.664 18.412 -9.216 1.00 89.81 471 ALA A CA 1
ATOM 3890 C C . ALA A 1 471 ? 19.775 17.388 -10.359 1.00 89.81 471 ALA A C 1
ATOM 3892 O O . ALA A 1 471 ? 20.885 17.098 -10.795 1.00 89.81 471 ALA A O 1
ATOM 3893 N N . SER A 1 472 ? 18.643 16.884 -10.861 1.00 84.50 472 SER A N 1
ATOM 3894 C CA . SER A 1 472 ? 18.596 15.955 -11.995 1.00 84.50 472 SER A CA 1
ATOM 3895 C C . SER A 1 472 ? 18.877 16.637 -13.337 1.00 84.50 472 SER A C 1
ATOM 3897 O O . SER A 1 472 ? 19.615 16.099 -14.150 1.00 84.50 472 SER A O 1
ATOM 3899 N N . LEU A 1 473 ? 18.327 17.829 -13.578 1.00 83.81 473 LEU A N 1
ATOM 3900 C CA . LEU A 1 473 ? 18.523 18.552 -14.840 1.00 83.81 473 LEU A CA 1
ATOM 3901 C C . LEU A 1 473 ? 19.943 19.104 -14.983 1.00 83.81 473 LEU A C 1
ATOM 3903 O O . LEU A 1 473 ? 20.508 19.098 -16.071 1.00 83.81 473 LEU A O 1
ATOM 3907 N N . TYR A 1 474 ? 20.531 19.582 -13.888 1.00 88.56 474 TYR A N 1
ATOM 3908 C CA . TYR A 1 474 ? 21.875 20.156 -13.885 1.00 88.56 474 TYR A CA 1
ATOM 3909 C C . TYR A 1 474 ? 22.944 19.157 -13.443 1.00 88.56 474 TYR A C 1
ATOM 3911 O O . TYR A 1 474 ? 24.015 19.584 -13.015 1.00 88.56 474 TYR A O 1
ATOM 3919 N N . GLU A 1 475 ? 22.685 17.851 -13.554 1.00 86.19 475 GLU A N 1
ATOM 3920 C CA . GLU A 1 475 ? 23.604 16.794 -13.122 1.00 86.19 475 GLU A CA 1
ATOM 3921 C C . GLU A 1 475 ? 25.010 17.000 -13.705 1.00 86.19 475 GLU A C 1
ATOM 3923 O O . GLU A 1 475 ? 25.981 17.112 -12.959 1.00 86.19 475 GLU A O 1
ATOM 3928 N N . GLU A 1 476 ? 25.119 17.181 -15.024 1.00 87.44 476 GLU A N 1
ATOM 3929 C CA . GLU A 1 476 ? 26.400 17.406 -15.701 1.00 87.44 476 GLU A CA 1
ATOM 3930 C C . GLU A 1 476 ? 27.086 18.698 -15.241 1.00 87.44 476 GLU A C 1
ATOM 3932 O O . GLU A 1 476 ? 28.293 18.718 -15.004 1.00 87.44 476 GLU A O 1
ATOM 3937 N N . ASN A 1 477 ? 26.330 19.782 -15.060 1.00 92.44 477 ASN A N 1
ATOM 3938 C CA . ASN A 1 477 ? 26.883 21.051 -14.589 1.00 92.44 477 ASN A CA 1
ATOM 3939 C C . ASN A 1 477 ? 27.396 20.945 -13.149 1.00 92.44 477 ASN A C 1
ATOM 3941 O O . ASN A 1 477 ? 28.439 21.515 -12.829 1.00 92.44 477 ASN A O 1
ATOM 3945 N N . ILE A 1 478 ? 26.694 20.198 -12.292 1.00 92.50 478 ILE A N 1
ATOM 3946 C CA . ILE A 1 478 ? 27.101 19.913 -10.915 1.00 92.50 478 ILE A CA 1
ATOM 3947 C C . ILE A 1 478 ? 28.377 19.067 -10.930 1.00 92.50 478 ILE A C 1
ATOM 3949 O O . ILE A 1 478 ? 29.363 19.450 -10.299 1.00 92.50 478 ILE A O 1
ATOM 3953 N N . VAL A 1 479 ? 28.405 17.973 -11.697 1.00 90.38 479 VAL A N 1
ATOM 3954 C CA . VAL A 1 479 ? 29.582 17.098 -11.820 1.00 90.38 479 VAL A CA 1
ATOM 3955 C C . VAL A 1 479 ? 30.780 17.872 -12.374 1.00 90.38 479 VAL A C 1
ATOM 3957 O O . VAL A 1 479 ? 31.859 17.808 -11.796 1.00 90.38 479 VAL A O 1
ATOM 3960 N N . ASN A 1 480 ? 30.602 18.687 -13.416 1.00 93.75 480 ASN A N 1
ATOM 3961 C CA . ASN A 1 480 ? 31.668 19.505 -14.003 1.00 93.75 480 ASN A CA 1
ATOM 3962 C C . ASN A 1 480 ? 32.152 20.619 -13.064 1.00 93.75 480 ASN A C 1
ATOM 3964 O O . ASN A 1 480 ? 33.336 20.964 -13.059 1.00 93.75 480 ASN A O 1
ATOM 3968 N N . TYR A 1 481 ? 31.255 21.211 -12.270 1.00 96.06 481 TYR A N 1
ATOM 3969 C CA . TYR A 1 481 ? 31.620 22.225 -11.283 1.00 96.06 481 TYR A CA 1
ATOM 3970 C C . TYR A 1 481 ? 32.445 21.617 -10.146 1.00 96.06 481 TYR A C 1
ATOM 3972 O O . TYR A 1 481 ? 33.511 22.137 -9.815 1.00 96.06 481 TYR A O 1
ATOM 3980 N N . PHE A 1 482 ? 31.985 20.500 -9.578 1.00 95.38 482 PHE A N 1
ATOM 3981 C CA . PHE A 1 482 ? 32.663 19.840 -8.466 1.00 95.38 482 PHE A CA 1
ATOM 3982 C C . PHE A 1 482 ? 33.869 19.001 -8.892 1.00 95.38 482 PHE A C 1
ATOM 3984 O O . PHE A 1 482 ? 34.799 18.882 -8.102 1.00 95.38 482 PHE A O 1
ATOM 3991 N N . GLY A 1 483 ? 33.922 18.505 -10.129 1.00 95.44 483 GLY A N 1
ATOM 3992 C CA . GLY A 1 483 ? 35.082 17.807 -10.700 1.00 95.44 483 GLY A CA 1
ATOM 3993 C C . GLY A 1 483 ? 36.334 18.687 -10.791 1.00 95.44 483 GLY A C 1
ATOM 3994 O O . GLY A 1 483 ? 37.452 18.188 -10.843 1.00 95.44 483 GLY A O 1
ATOM 3995 N N . LYS A 1 484 ? 36.181 20.019 -10.710 1.00 96.56 484 LYS A N 1
ATOM 3996 C CA . LYS A 1 484 ? 37.316 20.947 -10.548 1.00 96.56 484 LYS A CA 1
ATOM 3997 C C . LYS A 1 484 ? 37.980 20.853 -9.171 1.00 96.56 484 LYS A C 1
ATOM 3999 O O . LYS A 1 484 ? 39.131 21.258 -9.033 1.00 96.56 484 LYS A O 1
ATOM 4004 N N . PHE A 1 485 ? 37.255 20.376 -8.158 1.00 96.25 485 PHE A N 1
ATOM 4005 C CA . PHE A 1 485 ? 37.682 20.371 -6.754 1.00 96.25 485 PHE A CA 1
ATOM 4006 C C . PHE A 1 485 ? 37.809 18.966 -6.156 1.00 96.25 485 PHE A C 1
ATOM 4008 O O . PHE A 1 485 ? 38.592 18.767 -5.229 1.00 96.25 485 PHE A O 1
ATOM 4015 N N . LEU A 1 486 ? 37.028 18.005 -6.646 1.00 95.00 486 LEU A N 1
ATOM 4016 C CA . LEU A 1 486 ? 36.922 16.644 -6.130 1.00 95.00 486 LEU A CA 1
ATOM 4017 C C . LEU A 1 486 ? 37.274 15.629 -7.226 1.00 95.00 486 LEU A C 1
ATOM 4019 O O . LEU A 1 486 ? 37.062 15.919 -8.401 1.00 95.00 486 LEU A O 1
ATOM 4023 N N . PRO A 1 487 ? 37.773 14.430 -6.867 1.00 93.19 487 PRO A N 1
ATOM 4024 C CA . PRO A 1 487 ? 37.983 13.356 -7.835 1.00 93.19 487 PRO A CA 1
ATOM 4025 C C . PRO A 1 487 ? 36.688 13.022 -8.585 1.00 93.19 487 PRO A C 1
ATOM 4027 O O . PRO A 1 487 ? 35.628 12.976 -7.958 1.00 93.19 487 PRO A O 1
ATOM 4030 N N . ASP A 1 488 ? 36.783 12.704 -9.880 1.00 84.94 488 ASP A N 1
ATOM 4031 C CA . ASP A 1 488 ? 35.630 12.438 -10.763 1.00 84.94 488 ASP A CA 1
ATOM 4032 C C . ASP A 1 488 ? 34.637 11.423 -10.182 1.00 84.94 488 ASP A C 1
ATOM 4034 O O . ASP A 1 488 ? 33.425 11.590 -10.301 1.00 84.94 488 ASP A O 1
ATOM 4038 N N . ILE A 1 489 ? 35.151 10.403 -9.484 1.00 79.62 489 ILE A N 1
ATOM 4039 C CA . ILE A 1 489 ? 34.336 9.392 -8.800 1.00 79.62 489 ILE A CA 1
ATOM 4040 C C . ILE A 1 489 ? 33.415 10.058 -7.773 1.00 79.62 489 ILE A C 1
ATOM 4042 O O . ILE A 1 489 ? 32.217 9.815 -7.781 1.00 79.62 489 ILE A O 1
ATOM 4046 N N . VAL A 1 490 ? 33.959 10.920 -6.909 1.00 79.88 490 VAL A N 1
ATOM 4047 C CA . VAL A 1 490 ? 33.188 11.615 -5.866 1.00 79.88 490 VAL A CA 1
ATOM 4048 C C . VAL A 1 490 ? 32.262 12.654 -6.489 1.00 79.88 490 VAL A C 1
ATOM 4050 O O . VAL A 1 490 ? 31.118 12.770 -6.060 1.00 79.88 490 VAL A O 1
ATOM 4053 N N . ALA A 1 491 ? 32.730 13.377 -7.512 1.00 85.69 491 ALA A N 1
ATOM 4054 C CA . ALA A 1 491 ? 31.931 14.377 -8.215 1.00 85.69 491 ALA A CA 1
ATOM 4055 C C . ALA A 1 491 ? 30.659 13.768 -8.830 1.00 85.69 491 ALA A C 1
ATOM 4057 O O . ALA A 1 491 ? 29.589 14.360 -8.699 1.00 85.69 491 ALA A O 1
ATOM 4058 N N . GLY A 1 492 ? 30.754 12.558 -9.395 1.00 77.88 492 GLY A N 1
ATOM 4059 C CA . GLY A 1 492 ? 29.614 11.804 -9.926 1.00 77.88 492 GLY A CA 1
ATOM 4060 C C . GLY A 1 492 ? 28.540 11.448 -8.889 1.00 77.88 492 GLY A C 1
ATOM 4061 O O . GLY A 1 492 ? 27.375 11.314 -9.242 1.00 77.88 492 GLY A O 1
ATOM 4062 N N . PHE A 1 493 ? 28.885 11.352 -7.599 1.00 79.19 493 PHE A N 1
ATOM 4063 C CA . PHE A 1 493 ? 27.915 11.040 -6.538 1.00 79.19 493 PHE A CA 1
ATOM 4064 C C . PHE A 1 493 ? 27.170 12.264 -5.994 1.00 79.19 493 PHE A C 1
ATOM 4066 O O . PHE A 1 493 ? 26.145 12.114 -5.326 1.00 79.19 493 PHE A O 1
ATOM 4073 N N . ILE A 1 494 ? 27.658 13.479 -6.247 1.00 86.88 494 ILE A N 1
ATOM 4074 C CA . ILE A 1 494 ? 27.119 14.698 -5.627 1.00 86.88 494 ILE A CA 1
ATOM 4075 C C . ILE A 1 494 ? 25.642 14.939 -5.964 1.00 86.88 494 ILE A C 1
ATOM 4077 O O . ILE A 1 494 ? 24.889 15.219 -5.029 1.00 86.88 494 ILE A O 1
ATOM 4081 N N . PRO A 1 495 ? 25.178 14.800 -7.221 1.00 85.81 495 PRO A N 1
ATOM 4082 C CA . PRO A 1 495 ? 23.759 14.948 -7.547 1.00 85.81 495 PRO A CA 1
ATOM 4083 C C . PRO A 1 495 ? 22.867 14.001 -6.728 1.00 85.81 495 PRO A C 1
ATOM 4085 O O . PRO A 1 495 ? 21.889 14.435 -6.118 1.00 85.81 495 PRO A O 1
ATOM 4088 N N . THR A 1 496 ? 23.263 12.732 -6.602 1.00 81.50 496 THR A N 1
ATOM 4089 C CA . THR A 1 496 ? 22.556 11.720 -5.797 1.00 81.50 496 THR A CA 1
ATOM 4090 C C . THR A 1 496 ? 22.540 12.072 -4.308 1.00 81.50 496 THR A C 1
ATOM 4092 O O . THR A 1 496 ? 21.509 11.936 -3.641 1.00 81.50 496 THR A O 1
ATOM 4095 N N . VAL A 1 497 ? 23.658 12.573 -3.774 1.00 81.06 497 VAL A N 1
ATOM 4096 C CA . VAL A 1 497 ? 23.749 13.043 -2.383 1.00 81.06 497 VAL A CA 1
ATOM 4097 C C . VAL A 1 497 ? 22.829 14.243 -2.154 1.00 81.06 497 VAL A C 1
ATOM 4099 O O . VAL A 1 497 ? 22.109 14.266 -1.158 1.00 81.06 497 VAL A O 1
ATOM 4102 N N . ILE A 1 498 ? 22.787 15.206 -3.082 1.00 87.75 498 ILE A N 1
ATOM 4103 C CA . ILE A 1 498 ? 21.886 16.366 -3.010 1.00 87.75 498 ILE A CA 1
ATOM 4104 C C . ILE A 1 498 ? 20.429 15.900 -2.967 1.00 87.75 498 ILE A C 1
ATOM 4106 O O . ILE A 1 498 ? 19.695 16.299 -2.063 1.00 87.75 498 ILE A O 1
ATOM 4110 N N . VAL A 1 499 ? 20.018 15.013 -3.879 1.00 84.38 499 VAL A N 1
ATOM 4111 C CA . VAL A 1 499 ? 18.654 14.455 -3.901 1.00 84.38 499 VAL A CA 1
ATOM 4112 C C . VAL A 1 499 ? 18.326 13.749 -2.581 1.00 84.38 499 VAL A C 1
ATOM 4114 O O . VAL A 1 499 ? 17.253 13.956 -2.013 1.00 84.38 499 VAL A O 1
ATOM 4117 N N . THR A 1 500 ? 19.264 12.972 -2.036 1.00 83.69 500 THR A N 1
ATOM 4118 C CA . THR A 1 500 ? 19.091 12.266 -0.756 1.00 83.69 500 THR A CA 1
ATOM 4119 C C . THR A 1 500 ? 18.934 13.235 0.420 1.00 83.69 500 THR A C 1
ATOM 4121 O O . THR A 1 500 ? 18.046 13.059 1.256 1.00 83.69 500 THR A O 1
ATOM 4124 N N . ILE A 1 501 ? 19.749 14.294 0.470 1.00 85.81 501 ILE A N 1
ATOM 4125 C CA . ILE A 1 501 ? 19.667 15.340 1.497 1.00 85.81 501 ILE A CA 1
ATOM 4126 C C . ILE A 1 501 ? 18.333 16.084 1.402 1.00 85.81 501 ILE A C 1
ATOM 4128 O O . ILE A 1 501 ? 17.681 16.289 2.424 1.00 85.81 501 ILE A O 1
ATOM 4132 N N . VAL A 1 502 ? 17.898 16.454 0.194 1.00 89.12 502 VAL A N 1
ATOM 4133 C CA . VAL A 1 502 ? 16.609 17.126 -0.020 1.00 89.12 502 VAL A CA 1
ATOM 4134 C C . VAL A 1 502 ? 15.457 16.235 0.447 1.00 89.12 502 VAL A C 1
ATOM 4136 O O . VAL A 1 502 ? 14.616 16.697 1.217 1.00 89.12 502 VAL A O 1
ATOM 4139 N N . ASN A 1 503 ? 15.457 14.949 0.079 1.00 85.50 503 ASN A N 1
ATOM 4140 C CA . ASN A 1 503 ? 14.453 13.979 0.529 1.00 85.50 503 ASN A CA 1
ATOM 4141 C C . ASN A 1 503 ? 14.381 13.883 2.061 1.00 85.50 503 ASN A C 1
ATOM 4143 O O . ASN A 1 503 ? 13.291 13.896 2.634 1.00 85.50 503 ASN A O 1
ATOM 4147 N N . PHE A 1 504 ? 15.535 13.833 2.730 1.00 87.06 504 PHE A N 1
ATOM 4148 C CA . PHE A 1 504 ? 15.607 13.782 4.189 1.00 87.06 504 PHE A CA 1
ATOM 4149 C C . PHE A 1 504 ? 15.105 15.078 4.845 1.00 87.06 504 PHE A C 1
ATOM 4151 O O . PHE A 1 504 ? 14.287 15.031 5.766 1.00 87.06 504 PHE A O 1
ATOM 4158 N N . ILE A 1 505 ? 15.557 16.240 4.359 1.00 90.94 505 ILE A N 1
ATOM 4159 C CA . ILE A 1 505 ? 15.184 17.552 4.908 1.00 90.94 505 ILE A CA 1
ATOM 4160 C C . ILE A 1 505 ? 13.685 17.808 4.744 1.00 90.94 505 ILE A C 1
ATOM 4162 O O . ILE A 1 505 ? 13.050 18.280 5.685 1.00 90.94 505 ILE A O 1
ATOM 4166 N N . VAL A 1 506 ? 13.105 17.487 3.585 1.00 92.38 506 VAL A N 1
ATOM 4167 C CA . VAL A 1 506 ? 11.670 17.678 3.329 1.00 92.38 506 VAL A CA 1
ATOM 4168 C C . VAL A 1 506 ? 10.839 16.886 4.336 1.00 92.38 506 VAL A C 1
ATOM 4170 O O . VAL A 1 506 ? 9.970 17.464 4.986 1.00 92.38 506 VAL A O 1
ATOM 4173 N N . LEU A 1 507 ? 11.129 15.595 4.527 1.00 89.69 507 LEU A N 1
ATOM 4174 C CA . LEU A 1 507 ? 10.400 14.762 5.489 1.00 89.69 507 LEU A CA 1
ATOM 4175 C C . LEU A 1 507 ? 10.576 15.259 6.929 1.00 89.69 507 LEU A C 1
ATOM 4177 O O . LEU A 1 507 ? 9.591 15.375 7.657 1.00 89.69 507 LEU A O 1
ATOM 4181 N N . PHE A 1 508 ? 11.797 15.640 7.313 1.00 92.94 508 PHE A N 1
ATOM 4182 C CA . PHE A 1 508 ? 12.075 16.211 8.632 1.00 92.94 508 PHE A CA 1
ATOM 4183 C C . PHE A 1 508 ? 11.281 17.503 8.888 1.00 92.94 508 PHE A C 1
ATOM 4185 O O . PHE A 1 508 ? 10.672 17.672 9.946 1.00 92.94 508 PHE A O 1
ATOM 4192 N N . LEU A 1 509 ? 11.244 18.416 7.913 1.00 95.88 509 LEU A N 1
ATOM 4193 C CA . LEU A 1 509 ? 10.471 19.653 8.017 1.00 95.88 509 LEU A CA 1
ATOM 4194 C C . LEU A 1 509 ? 8.967 19.373 8.102 1.00 95.88 509 LEU A C 1
ATOM 4196 O O . LEU A 1 509 ? 8.276 20.020 8.887 1.00 95.88 509 LEU A O 1
ATOM 4200 N N . LEU A 1 510 ? 8.454 18.398 7.346 1.00 95.06 510 LEU A N 1
ATOM 4201 C CA . LEU A 1 510 ? 7.046 17.997 7.402 1.00 95.06 510 LEU A CA 1
ATOM 4202 C C . LEU A 1 510 ? 6.669 17.387 8.758 1.00 95.06 510 LEU A C 1
ATOM 4204 O O . LEU A 1 510 ? 5.589 17.689 9.273 1.00 95.06 510 LEU A O 1
ATOM 4208 N N . GLU A 1 511 ? 7.548 16.591 9.371 1.00 93.06 511 GLU A N 1
ATOM 4209 C CA . GLU A 1 511 ? 7.354 16.072 10.730 1.00 93.06 511 GLU A CA 1
ATOM 4210 C C . GLU A 1 511 ? 7.272 17.227 11.738 1.00 93.06 511 GLU A C 1
ATOM 4212 O O . GLU A 1 511 ? 6.307 17.315 12.497 1.00 93.06 511 GLU A O 1
ATOM 4217 N N . LYS A 1 512 ? 8.201 18.192 11.672 1.00 96.06 512 LYS A N 1
ATOM 4218 C CA . LYS A 1 512 ? 8.190 19.374 12.552 1.00 96.06 512 LYS A CA 1
ATOM 4219 C C . LYS A 1 512 ? 6.993 20.291 12.345 1.00 96.06 512 LYS A C 1
ATOM 4221 O O . LYS A 1 512 ? 6.451 20.803 13.323 1.00 96.06 512 LYS A O 1
ATOM 4226 N N . LEU A 1 513 ? 6.530 20.461 11.109 1.00 96.62 513 LEU A N 1
ATOM 4227 C CA . LEU A 1 513 ? 5.294 21.192 10.825 1.00 96.62 513 LEU A CA 1
ATOM 4228 C C . LEU A 1 513 ? 4.069 20.480 11.412 1.00 96.62 513 LEU A C 1
ATOM 4230 O O . LEU A 1 513 ? 3.176 21.137 11.937 1.00 96.62 513 LEU A O 1
ATOM 4234 N N . THR A 1 514 ? 4.046 19.147 11.368 1.00 95.94 514 THR A N 1
ATOM 4235 C CA . THR A 1 514 ? 2.940 18.345 11.909 1.00 95.94 514 THR A CA 1
ATOM 4236 C C . THR A 1 514 ? 2.945 18.330 13.442 1.00 95.94 514 THR A C 1
ATOM 4238 O O . THR A 1 514 ? 1.895 18.514 14.055 1.00 95.94 514 THR A O 1
ATOM 4241 N N . GLU A 1 515 ? 4.116 18.216 14.081 1.00 94.50 515 GLU A N 1
ATOM 4242 C CA . GLU A 1 515 ? 4.270 18.418 15.532 1.00 94.50 515 GLU A CA 1
ATOM 4243 C C . GLU A 1 515 ? 3.777 19.812 15.945 1.00 94.50 515 GLU A C 1
ATOM 4245 O O . GLU A 1 515 ? 3.075 19.966 16.947 1.00 94.50 515 GLU A O 1
ATOM 4250 N N . PHE A 1 516 ? 4.080 20.827 15.129 1.00 96.62 516 PHE A N 1
ATOM 4251 C CA . PHE A 1 516 ? 3.602 22.183 15.339 1.00 96.62 516 PHE A CA 1
ATOM 4252 C C . PHE A 1 516 ? 2.094 22.342 15.085 1.00 96.62 516 PHE A C 1
ATOM 4254 O O . PHE A 1 516 ? 1.585 23.414 15.345 1.00 96.62 516 PHE A O 1
ATOM 4261 N N . GLU A 1 517 ? 1.316 21.360 14.641 1.00 95.44 517 GLU A N 1
ATOM 4262 C CA . GLU A 1 517 ? -0.145 21.529 14.496 1.00 95.44 517 GLU A CA 1
ATOM 4263 C C . GLU A 1 517 ? -0.954 21.169 15.739 1.00 95.44 517 GLU A C 1
ATOM 4265 O O . GLU A 1 517 ? -2.139 21.514 15.803 1.00 95.44 517 GLU A O 1
ATOM 4270 N N . GLU A 1 518 ? -0.322 20.507 16.714 1.00 94.62 518 GLU A N 1
ATOM 4271 C CA . GLU A 1 518 ? -0.946 20.064 17.967 1.00 94.62 518 GLU A CA 1
ATOM 4272 C C . GLU A 1 518 ? -2.301 19.377 17.726 1.00 94.62 518 GLU A C 1
ATOM 4274 O O . GLU A 1 518 ? -3.380 19.851 18.103 1.00 94.62 518 GLU A O 1
ATOM 4279 N N . TRP A 1 519 ? -2.253 18.240 17.038 1.00 95.06 519 TRP A N 1
ATOM 4280 C CA . TRP A 1 519 ? -3.428 17.399 16.844 1.00 95.06 519 TRP A CA 1
ATOM 4281 C C . TRP A 1 519 ? -3.901 16.811 18.174 1.00 95.06 519 TRP A C 1
ATOM 4283 O O . TRP A 1 519 ? -3.120 16.252 18.940 1.00 95.06 519 TRP A O 1
ATOM 4293 N N . ASP A 1 520 ? -5.202 16.945 18.443 1.00 93.88 520 ASP A N 1
ATOM 4294 C CA . ASP A 1 520 ? -5.797 16.508 19.709 1.00 93.88 520 ASP A CA 1
ATOM 4295 C C . ASP A 1 520 ? -5.815 14.977 19.843 1.00 93.88 520 ASP A C 1
ATOM 4297 O O . ASP A 1 520 ? -5.652 14.442 20.941 1.00 93.88 520 ASP A O 1
ATOM 4301 N N . PHE A 1 521 ? -6.016 14.277 18.724 1.00 91.19 521 PHE A N 1
ATOM 4302 C CA . PHE A 1 521 ? -6.051 12.822 18.656 1.00 91.19 521 PHE A CA 1
ATOM 4303 C C . PHE A 1 521 ? -4.783 12.284 17.995 1.00 91.19 521 PHE A C 1
ATOM 4305 O O . PHE A 1 521 ? -4.344 12.783 16.957 1.00 91.19 521 PHE A O 1
ATOM 4312 N N . ALA A 1 522 ? -4.229 11.208 18.562 1.00 88.50 522 ALA A N 1
ATOM 4313 C CA . ALA A 1 522 ? -3.064 10.527 17.998 1.00 88.50 522 ALA A CA 1
ATOM 4314 C C . ALA A 1 522 ? -3.349 9.968 16.591 1.00 88.50 522 ALA A C 1
ATOM 4316 O O . ALA A 1 522 ? -2.481 10.022 15.724 1.00 88.50 522 ALA A O 1
ATOM 4317 N N . TYR A 1 523 ? -4.579 9.494 16.350 1.00 89.38 523 TYR A N 1
ATOM 4318 C CA . TYR A 1 523 ? -5.034 9.050 15.029 1.00 89.38 523 TYR A CA 1
ATOM 4319 C C . TYR A 1 523 ? -4.945 10.164 13.977 1.00 89.38 523 TYR A C 1
ATOM 4321 O O . TYR A 1 523 ? -4.401 9.940 12.896 1.00 89.38 523 TYR A O 1
ATOM 4329 N N . ASP A 1 524 ? -5.430 11.369 14.292 1.00 92.56 524 ASP A N 1
ATOM 4330 C CA . ASP A 1 524 ? -5.392 12.493 13.353 1.00 92.56 524 ASP A CA 1
ATOM 4331 C C . ASP A 1 524 ? -3.953 12.927 13.075 1.00 92.56 524 ASP A C 1
ATOM 4333 O O . ASP A 1 524 ? -3.594 13.128 11.917 1.00 92.56 524 ASP A O 1
ATOM 4337 N N . ASN A 1 525 ? -3.113 12.990 14.114 1.00 92.31 525 ASN A N 1
ATOM 4338 C CA . ASN A 1 525 ? -1.689 13.284 13.963 1.00 92.31 525 ASN A CA 1
ATOM 4339 C C . ASN A 1 525 ? -1.013 12.294 13.002 1.00 92.31 525 ASN A C 1
ATOM 4341 O O . ASN A 1 525 ? -0.353 12.680 12.038 1.00 92.31 525 ASN A O 1
ATOM 4345 N N . LEU A 1 526 ? -1.250 10.999 13.230 1.00 90.88 526 LEU A N 1
ATOM 4346 C CA . LEU A 1 526 ? -0.722 9.931 12.396 1.00 90.88 526 LEU A CA 1
ATOM 4347 C C . LEU A 1 526 ? -1.222 10.060 10.951 1.00 90.88 526 LEU A C 1
ATOM 4349 O O . LEU A 1 526 ? -0.430 9.973 10.018 1.00 90.88 526 LEU A O 1
ATOM 4353 N N . LYS A 1 527 ? -2.516 10.326 10.747 1.00 93.31 527 LYS A N 1
ATOM 4354 C CA . LYS A 1 527 ? -3.103 10.531 9.417 1.00 93.31 527 LYS A CA 1
ATOM 4355 C C . LYS A 1 527 ? -2.433 11.685 8.667 1.00 93.31 527 LYS A C 1
ATOM 4357 O O . LYS A 1 527 ? -2.180 11.555 7.468 1.00 93.31 527 LYS A O 1
ATOM 4362 N N . GLN A 1 528 ? -2.142 12.788 9.362 1.00 94.25 528 GLN A N 1
ATOM 4363 C CA . GLN A 1 528 ? -1.444 13.946 8.797 1.00 94.25 528 GLN A CA 1
ATOM 4364 C C . GLN A 1 528 ? -0.010 13.621 8.393 1.00 94.25 528 GLN A C 1
ATOM 4366 O O . GLN A 1 528 ? 0.395 13.925 7.271 1.00 94.25 528 GLN A O 1
ATOM 4371 N N . LEU A 1 529 ? 0.721 12.931 9.267 1.00 92.88 529 LEU A N 1
ATOM 4372 C CA . LEU A 1 529 ? 2.087 12.505 8.989 1.00 92.88 529 LEU A CA 1
ATOM 4373 C C . LEU A 1 529 ? 2.146 11.559 7.777 1.00 92.88 529 LEU A C 1
ATOM 4375 O O . LEU A 1 529 ? 2.948 11.779 6.870 1.00 92.88 529 LEU A O 1
ATOM 4379 N N . ILE A 1 530 ? 1.242 10.570 7.707 1.00 93.75 530 ILE A N 1
ATOM 4380 C CA . ILE A 1 530 ? 1.183 9.615 6.588 1.00 93.75 530 ILE A CA 1
ATOM 4381 C C . ILE A 1 530 ? 0.908 10.338 5.272 1.00 93.75 530 ILE A C 1
ATOM 4383 O O . ILE A 1 530 ? 1.629 10.095 4.315 1.00 93.75 530 ILE A O 1
ATOM 4387 N N . TRP A 1 531 ? -0.119 11.195 5.172 1.00 94.81 531 TRP A N 1
ATOM 4388 C CA . TRP A 1 531 ? -0.451 11.777 3.862 1.00 94.81 531 TRP A CA 1
ATOM 4389 C C . TRP A 1 531 ? 0.634 12.732 3.361 1.00 94.81 531 TRP A C 1
ATOM 4391 O O . TRP A 1 531 ? 0.902 12.753 2.164 1.00 94.81 531 TRP A O 1
ATOM 4401 N N . ARG A 1 532 ? 1.279 13.493 4.256 1.00 94.94 532 ARG A N 1
ATOM 4402 C CA . ARG A 1 532 ? 2.373 14.407 3.889 1.00 94.94 532 ARG A CA 1
ATOM 4403 C C . ARG A 1 532 ? 3.594 13.646 3.417 1.00 94.94 532 ARG A C 1
ATOM 4405 O O . ARG A 1 532 ? 4.122 13.947 2.351 1.00 94.94 532 ARG A O 1
ATOM 4412 N N . SER A 1 533 ? 3.993 12.639 4.192 1.00 92.25 533 SER A N 1
ATOM 4413 C CA . SER A 1 533 ? 5.093 11.747 3.838 1.00 92.25 533 SER A CA 1
ATOM 4414 C C . SER A 1 533 ? 4.788 11.006 2.529 1.00 92.25 533 SER A C 1
ATOM 4416 O O . SER A 1 533 ? 5.628 10.971 1.632 1.00 92.25 533 SER A O 1
ATOM 4418 N N . TYR A 1 534 ? 3.547 10.533 2.346 1.00 95.31 534 TYR A N 1
ATOM 4419 C CA . TYR A 1 534 ? 3.070 9.901 1.113 1.00 95.31 534 TYR A CA 1
ATOM 4420 C C . TYR A 1 534 ? 3.194 10.827 -0.096 1.00 95.31 534 TYR A C 1
ATOM 4422 O O . TYR A 1 534 ? 3.806 10.445 -1.087 1.00 95.31 534 TYR A O 1
ATOM 4430 N N . VAL A 1 535 ? 2.646 12.046 -0.026 1.00 94.75 535 VAL A N 1
ATOM 4431 C CA . VAL A 1 535 ? 2.696 13.000 -1.145 1.00 94.75 535 VAL A CA 1
ATOM 4432 C C . VAL A 1 535 ? 4.136 13.369 -1.480 1.00 94.75 535 VAL A C 1
ATOM 4434 O O . VAL A 1 535 ? 4.488 13.368 -2.657 1.00 94.75 535 VAL A O 1
ATOM 4437 N N . ALA A 1 536 ? 4.973 13.632 -0.474 1.00 91.62 536 ALA A N 1
ATOM 4438 C CA . ALA A 1 536 ? 6.383 13.932 -0.690 1.00 91.62 536 ALA A CA 1
ATOM 4439 C C . ALA A 1 536 ? 7.101 12.763 -1.386 1.00 91.62 536 ALA A C 1
ATOM 4441 O O . ALA A 1 536 ? 7.693 12.948 -2.445 1.00 91.62 536 ALA A O 1
ATOM 4442 N N . SER A 1 537 ? 6.986 11.548 -0.844 1.00 90.00 537 SER A N 1
ATOM 4443 C CA . SER A 1 537 ? 7.689 10.366 -1.354 1.00 90.00 537 SER A CA 1
ATOM 4444 C C . SER A 1 537 ? 7.207 9.932 -2.744 1.00 90.00 537 SER A C 1
ATOM 4446 O O . SER A 1 537 ? 8.020 9.690 -3.635 1.00 90.00 537 SER A O 1
ATOM 4448 N N . ILE A 1 538 ? 5.892 9.870 -2.963 1.00 92.94 538 ILE A N 1
ATOM 4449 C CA . ILE A 1 538 ? 5.316 9.421 -4.238 1.00 92.94 538 ILE A CA 1
ATOM 4450 C C . ILE A 1 538 ? 5.615 10.403 -5.356 1.00 92.94 538 ILE A C 1
ATOM 4452 O O . ILE A 1 538 ? 5.926 9.971 -6.460 1.00 92.94 538 ILE A O 1
ATOM 4456 N N . MET A 1 539 ? 5.550 11.707 -5.092 1.00 90.69 539 MET A N 1
ATOM 4457 C CA . MET A 1 539 ? 5.849 12.700 -6.121 1.00 90.69 539 MET A CA 1
ATOM 4458 C C . MET A 1 539 ? 7.327 12.689 -6.507 1.00 90.69 539 MET A C 1
ATOM 4460 O O . MET A 1 539 ? 7.631 12.793 -7.690 1.00 90.69 539 MET A O 1
ATOM 4464 N N . ASN A 1 540 ? 8.237 12.450 -5.557 1.00 87.44 540 ASN A N 1
ATOM 4465 C CA . ASN A 1 540 ? 9.661 12.283 -5.868 1.00 87.44 540 ASN A CA 1
ATOM 4466 C C . ASN A 1 540 ? 9.887 11.078 -6.791 1.00 87.44 540 ASN A C 1
ATOM 4468 O O . ASN A 1 540 ? 10.562 11.191 -7.814 1.00 87.44 540 ASN A O 1
ATOM 4472 N N . ASN A 1 541 ? 9.252 9.946 -6.481 1.00 90.38 541 ASN A N 1
ATOM 4473 C CA . ASN A 1 541 ? 9.316 8.757 -7.330 1.00 90.38 541 ASN A CA 1
ATOM 4474 C C . ASN A 1 541 ? 8.642 8.979 -8.690 1.00 90.38 541 ASN A C 1
ATOM 4476 O O . ASN A 1 541 ? 9.119 8.462 -9.696 1.00 90.38 541 ASN A O 1
ATOM 4480 N N . LEU A 1 542 ? 7.558 9.756 -8.744 1.00 92.12 542 LEU A N 1
ATOM 4481 C CA . LEU A 1 542 ? 6.882 10.097 -9.992 1.00 92.12 542 LEU A CA 1
ATOM 4482 C C . LEU A 1 542 ? 7.745 10.962 -10.897 1.00 92.12 542 LEU A C 1
ATOM 4484 O O . LEU A 1 542 ? 7.817 10.671 -12.082 1.00 92.12 542 LEU A O 1
ATOM 4488 N N . ILE A 1 543 ? 8.412 11.982 -10.353 1.00 90.00 543 ILE A N 1
ATOM 4489 C CA . ILE A 1 543 ? 9.354 12.812 -11.112 1.00 90.00 543 ILE A CA 1
ATOM 4490 C C . ILE A 1 543 ? 10.429 11.917 -11.732 1.00 90.00 543 ILE A C 1
ATOM 4492 O O . ILE A 1 543 ? 10.654 11.985 -12.937 1.00 90.00 543 ILE A O 1
ATOM 4496 N N . PHE A 1 544 ? 11.016 11.012 -10.941 1.00 87.44 544 PHE A N 1
ATOM 4497 C CA . PHE A 1 544 ? 11.990 10.052 -11.453 1.00 87.44 544 PHE A CA 1
ATOM 4498 C C . PHE A 1 544 ? 11.407 9.173 -12.569 1.00 87.44 544 PHE A C 1
ATOM 4500 O O . PHE A 1 544 ? 12.004 9.065 -13.636 1.00 87.44 544 PHE A O 1
ATOM 4507 N N . ILE A 1 545 ? 10.226 8.579 -12.366 1.00 92.50 545 ILE A N 1
ATOM 4508 C CA . ILE A 1 545 ? 9.573 7.740 -13.381 1.00 92.50 545 ILE A CA 1
ATOM 4509 C C . ILE A 1 545 ? 9.284 8.536 -14.659 1.00 92.50 545 ILE A C 1
ATOM 4511 O O . ILE A 1 545 ? 9.496 8.012 -15.747 1.00 92.50 545 ILE A O 1
ATOM 4515 N N . ILE A 1 546 ? 8.828 9.786 -14.552 1.00 91.75 546 ILE A N 1
ATOM 4516 C CA . ILE A 1 546 ? 8.534 10.637 -15.711 1.00 91.75 546 ILE A CA 1
ATOM 4517 C C . ILE A 1 546 ? 9.817 10.931 -16.491 1.00 91.75 546 ILE A C 1
ATOM 4519 O O . ILE A 1 546 ? 9.805 10.774 -17.707 1.00 91.75 546 ILE A O 1
ATOM 4523 N N . ILE A 1 547 ? 10.925 11.252 -15.814 1.00 88.12 547 ILE A N 1
ATOM 4524 C CA . ILE A 1 547 ? 12.241 11.434 -16.453 1.00 88.12 547 ILE A CA 1
ATOM 4525 C C . ILE A 1 547 ? 12.677 10.147 -17.179 1.00 88.12 547 ILE A C 1
ATOM 4527 O O . ILE A 1 547 ? 13.194 10.192 -18.294 1.00 88.12 547 ILE A O 1
ATOM 4531 N N . GLN A 1 548 ? 12.429 8.971 -16.595 1.00 90.75 548 GLN A N 1
ATOM 4532 C CA . GLN A 1 548 ? 12.724 7.697 -17.264 1.00 90.75 548 GLN A CA 1
ATOM 4533 C C . GLN A 1 548 ? 11.799 7.426 -18.466 1.00 90.75 548 GLN A C 1
ATOM 4535 O O . GLN A 1 548 ? 12.236 6.873 -19.472 1.00 90.75 548 GLN A O 1
ATOM 4540 N N . VAL A 1 549 ? 10.524 7.819 -18.396 1.00 91.25 549 VAL A N 1
ATOM 4541 C CA . VAL A 1 549 ? 9.579 7.717 -19.523 1.00 91.25 549 VAL A CA 1
ATOM 4542 C C . VAL A 1 549 ? 9.955 8.689 -20.646 1.00 91.25 549 VAL A C 1
ATOM 4544 O O . VAL A 1 549 ? 9.862 8.334 -21.819 1.00 91.25 549 VAL A O 1
ATOM 4547 N N . GLU A 1 550 ? 10.422 9.888 -20.310 1.00 89.94 550 GLU A N 1
ATOM 4548 C CA . GLU A 1 550 ? 10.998 10.856 -21.247 1.00 89.94 550 GLU A CA 1
ATOM 4549 C C . GLU A 1 550 ? 12.202 10.260 -21.976 1.00 89.94 550 GLU A C 1
ATOM 4551 O O . GLU A 1 550 ? 12.202 10.205 -23.207 1.00 89.94 550 GLU A O 1
ATOM 4556 N N . LEU A 1 551 ? 13.152 9.684 -21.229 1.00 88.69 551 LEU A N 1
ATOM 4557 C CA . LEU A 1 551 ? 14.308 8.983 -21.789 1.00 88.69 551 LEU A CA 1
ATOM 4558 C C . LEU A 1 551 ? 13.896 7.819 -22.706 1.00 88.69 551 LEU A C 1
ATOM 4560 O O . LEU A 1 551 ? 14.451 7.680 -23.795 1.00 88.69 551 LEU A O 1
ATOM 4564 N N . ALA A 1 552 ? 12.912 7.006 -22.306 1.00 90.75 552 ALA A N 1
ATOM 4565 C CA . ALA A 1 552 ? 12.402 5.907 -23.131 1.00 90.75 552 ALA A CA 1
ATOM 4566 C C . ALA A 1 552 ? 11.731 6.408 -24.420 1.00 90.75 552 ALA A C 1
ATOM 4568 O O . ALA A 1 552 ? 11.961 5.861 -25.497 1.00 90.75 552 ALA A O 1
ATOM 4569 N N . SER A 1 553 ? 10.894 7.444 -24.317 1.00 89.38 553 SER A N 1
ATOM 4570 C CA . SER A 1 553 ? 10.122 7.958 -25.452 1.00 89.38 553 SER A CA 1
ATOM 4571 C C . SER A 1 553 ? 10.977 8.752 -26.439 1.00 89.38 553 SER A C 1
ATOM 4573 O O . SER A 1 553 ? 10.712 8.732 -27.640 1.00 89.38 553 SER A O 1
ATOM 4575 N N . GLY A 1 554 ? 12.015 9.433 -25.946 1.00 86.56 554 GLY A N 1
ATOM 4576 C CA . GLY A 1 554 ? 12.797 10.387 -26.723 1.00 86.56 554 GLY A CA 1
ATOM 4577 C C . GLY A 1 554 ? 12.129 11.737 -26.947 1.00 86.56 554 GLY A C 1
ATOM 4578 O O . GLY A 1 554 ? 12.706 12.567 -27.644 1.00 86.56 554 GLY A O 1
ATOM 4579 N N . ASN A 1 555 ? 10.942 11.956 -26.381 1.00 84.62 555 ASN A N 1
ATOM 4580 C CA . ASN A 1 555 ? 10.239 13.228 -26.451 1.00 84.62 555 ASN A CA 1
ATOM 4581 C C . ASN A 1 555 ? 10.522 14.013 -25.178 1.00 84.62 555 ASN A C 1
ATOM 4583 O O . ASN A 1 555 ? 10.200 13.530 -24.094 1.00 84.62 555 ASN A O 1
ATOM 4587 N N . ALA A 1 556 ? 11.077 15.214 -25.316 1.00 82.62 556 ALA A N 1
ATOM 4588 C CA . ALA A 1 556 ? 11.338 16.067 -24.171 1.00 82.62 556 ALA A CA 1
ATOM 4589 C C . ALA A 1 556 ? 10.019 16.594 -23.572 1.00 82.62 556 ALA A C 1
ATOM 4591 O O . ALA A 1 556 ? 9.247 17.273 -24.253 1.00 82.62 556 ALA A O 1
ATOM 4592 N N . PHE A 1 557 ? 9.754 16.293 -22.300 1.00 82.06 557 PHE A N 1
ATOM 4593 C CA . PHE A 1 557 ? 8.642 16.864 -21.536 1.00 82.06 557 PHE A CA 1
ATOM 4594 C C . PHE A 1 557 ? 9.076 18.108 -20.761 1.00 82.06 557 PHE A C 1
ATOM 4596 O O . PHE A 1 557 ? 8.262 19.015 -20.577 1.00 82.06 557 PHE A O 1
ATOM 4603 N N . PHE A 1 558 ? 10.343 18.172 -20.332 1.00 77.62 558 PHE A N 1
ATOM 4604 C CA . PHE A 1 558 ? 10.873 19.269 -19.515 1.00 77.62 558 PHE A CA 1
ATOM 4605 C C . PHE A 1 558 ? 11.748 20.277 -20.289 1.00 77.62 558 PHE A C 1
ATOM 4607 O O . PHE A 1 558 ? 12.415 21.109 -19.677 1.00 77.62 558 PHE A O 1
ATOM 4614 N N . GLY A 1 559 ? 11.657 20.290 -21.626 1.00 69.56 559 GLY A N 1
ATOM 4615 C CA . GLY A 1 559 ? 12.322 21.251 -22.521 1.00 69.56 559 GLY A CA 1
ATOM 4616 C C . GLY A 1 559 ? 13.476 20.642 -23.326 1.00 69.56 559 GLY A C 1
ATOM 4617 O O . GLY A 1 559 ? 14.032 19.616 -22.942 1.00 69.56 559 GLY A O 1
ATOM 4618 N N . ASP A 1 560 ? 13.844 21.273 -24.444 1.00 64.94 560 ASP A N 1
ATOM 4619 C CA . ASP A 1 560 ? 14.744 20.690 -25.460 1.00 64.94 560 ASP A CA 1
ATOM 4620 C C . ASP A 1 560 ? 16.160 20.352 -24.944 1.00 64.94 560 ASP A C 1
ATOM 4622 O O . ASP A 1 560 ? 16.784 19.407 -25.427 1.00 64.94 560 ASP A O 1
ATOM 4626 N N . ASP A 1 561 ? 16.643 21.059 -23.917 1.00 59.56 561 ASP A N 1
ATOM 4627 C CA . ASP A 1 561 ? 17.986 20.871 -23.340 1.00 59.56 561 ASP A CA 1
ATOM 4628 C C . ASP A 1 561 ? 18.065 19.723 -22.309 1.00 59.56 561 ASP A C 1
ATOM 4630 O O . ASP A 1 561 ? 19.137 19.428 -21.786 1.00 59.56 561 ASP A O 1
ATOM 4634 N N . THR A 1 562 ? 16.937 19.081 -21.979 1.00 53.91 562 THR A N 1
ATOM 4635 C CA . THR A 1 562 ? 16.824 18.166 -20.822 1.00 53.91 562 THR A CA 1
ATOM 4636 C C . THR A 1 562 ? 16.953 16.682 -21.155 1.00 53.91 562 THR A C 1
ATOM 4638 O O . THR A 1 562 ? 16.831 15.831 -20.271 1.00 53.91 562 THR A O 1
ATOM 4641 N N . ILE A 1 563 ? 17.252 16.339 -22.410 1.00 55.88 563 ILE A N 1
ATOM 4642 C CA . ILE A 1 563 ? 17.473 14.944 -22.787 1.00 55.88 563 ILE A CA 1
ATOM 4643 C C . ILE A 1 563 ? 18.795 14.502 -22.158 1.00 55.88 563 ILE A C 1
ATOM 4645 O O . ILE A 1 563 ? 19.861 14.767 -22.714 1.00 55.88 563 ILE A O 1
ATOM 4649 N N . ALA A 1 564 ? 18.723 13.806 -21.017 1.00 59.50 564 ALA A N 1
ATOM 4650 C CA . ALA A 1 564 ? 19.828 13.021 -20.476 1.00 59.50 564 ALA A CA 1
ATOM 4651 C C . ALA A 1 564 ? 20.397 12.197 -21.632 1.00 59.50 564 ALA A C 1
ATOM 4653 O O . ALA A 1 564 ? 19.749 11.270 -22.130 1.00 59.50 564 ALA A O 1
ATOM 4654 N N . SER A 1 565 ? 21.534 12.637 -22.176 1.00 64.62 565 SER A N 1
ATOM 4655 C CA . SER A 1 565 ? 21.844 12.239 -23.537 1.00 64.62 565 SER A CA 1
ATOM 4656 C C . SER A 1 565 ? 22.279 10.776 -23.516 1.00 64.62 565 SER A C 1
ATOM 4658 O O . SER A 1 565 ? 23.343 10.411 -23.014 1.00 64.62 565 SER A O 1
ATOM 4660 N N . PHE A 1 566 ? 21.423 9.913 -24.067 1.00 72.19 566 PHE A N 1
ATOM 4661 C CA . PHE A 1 566 ? 21.706 8.492 -24.294 1.00 72.19 566 PHE A CA 1
ATOM 4662 C C . PHE A 1 566 ? 23.093 8.297 -24.937 1.00 72.19 566 PHE A C 1
ATOM 4664 O O . PHE A 1 566 ? 23.814 7.337 -24.675 1.00 72.19 566 PHE A O 1
ATOM 4671 N N . ASP A 1 567 ? 23.497 9.275 -25.743 1.00 71.44 567 ASP A N 1
ATOM 4672 C CA . ASP A 1 567 ? 24.786 9.375 -26.409 1.00 71.44 567 ASP A CA 1
ATOM 4673 C C . ASP A 1 567 ? 25.965 9.532 -25.453 1.00 71.44 567 ASP A C 1
ATOM 4675 O O . ASP A 1 567 ? 27.012 8.926 -25.666 1.00 71.44 567 ASP A O 1
ATOM 4679 N N . GLN A 1 568 ? 25.820 10.350 -24.417 1.00 69.31 568 GLN A N 1
ATOM 4680 C CA . GLN A 1 568 ? 26.861 10.580 -23.423 1.00 69.31 568 GLN A CA 1
ATOM 4681 C C . GLN A 1 568 ? 26.967 9.411 -22.451 1.00 69.31 568 GLN A C 1
ATOM 4683 O O . GLN A 1 568 ? 28.086 8.997 -22.149 1.00 69.31 568 GLN A O 1
ATOM 4688 N N . ALA A 1 569 ? 25.839 8.800 -22.075 1.00 67.69 569 ALA A N 1
ATOM 4689 C CA . ALA A 1 569 ? 25.840 7.554 -21.310 1.00 67.69 569 ALA A CA 1
ATOM 4690 C C . ALA A 1 569 ? 26.578 6.432 -22.067 1.00 67.69 569 ALA A C 1
ATOM 4692 O O . ALA A 1 569 ? 27.456 5.770 -21.513 1.00 67.69 569 ALA A O 1
ATOM 4693 N N . ASN A 1 570 ? 26.326 6.291 -23.374 1.00 67.25 570 ASN A N 1
ATOM 4694 C CA . ASN A 1 570 ? 27.010 5.302 -24.214 1.00 67.25 570 ASN A CA 1
ATOM 4695 C C . ASN A 1 570 ? 28.504 5.596 -24.446 1.00 67.25 570 ASN A C 1
ATOM 4697 O O . ASN A 1 570 ? 29.275 4.673 -24.720 1.00 67.25 570 ASN A O 1
ATOM 4701 N N . LYS A 1 571 ? 28.958 6.852 -24.316 1.00 68.62 571 LYS A N 1
ATOM 4702 C CA . LYS A 1 571 ? 30.394 7.187 -24.392 1.00 68.62 571 LYS A CA 1
ATOM 4703 C C . LYS A 1 571 ? 31.185 6.628 -23.204 1.00 68.62 571 LYS A C 1
ATOM 4705 O O . LYS A 1 571 ? 32.381 6.379 -23.344 1.00 68.62 571 LYS A O 1
ATOM 4710 N N . GLN A 1 572 ? 30.547 6.368 -22.061 1.00 64.00 572 GLN A N 1
ATOM 4711 C CA . GLN A 1 572 ? 31.205 5.915 -20.828 1.00 64.00 572 GLN A CA 1
ATOM 4712 C C . GLN A 1 572 ? 31.379 4.377 -20.727 1.00 64.00 572 GLN A C 1
ATOM 4714 O O . GLN A 1 572 ? 31.348 3.809 -19.642 1.00 64.00 572 GLN A O 1
ATOM 4719 N N . LYS A 1 573 ? 31.664 3.698 -21.853 1.00 59.78 573 LYS A N 1
ATOM 4720 C CA . LYS A 1 573 ? 31.962 2.245 -22.005 1.00 59.78 573 LYS A CA 1
ATOM 4721 C C . LYS A 1 573 ? 30.795 1.259 -21.865 1.00 59.78 573 LYS A C 1
ATOM 4723 O O . LYS A 1 573 ? 30.978 0.095 -22.222 1.00 59.78 573 LYS A O 1
ATOM 4728 N N . VAL A 1 574 ? 29.620 1.678 -21.407 1.00 67.19 574 VAL A N 1
ATOM 4729 C CA . VAL A 1 574 ? 28.444 0.800 -21.326 1.00 67.19 574 VAL A CA 1
ATOM 4730 C C . VAL A 1 574 ? 27.583 1.017 -22.565 1.00 67.19 574 VAL A C 1
ATOM 4732 O O . VAL A 1 574 ? 26.879 2.013 -22.669 1.00 67.19 574 VAL A O 1
ATOM 4735 N N . LEU A 1 575 ? 27.685 0.108 -23.536 1.00 73.50 575 LEU A N 1
ATOM 4736 C CA . LEU A 1 575 ? 26.944 0.192 -24.796 1.00 73.50 575 LEU A CA 1
ATOM 4737 C C . LEU A 1 575 ? 25.543 -0.401 -24.616 1.00 73.50 575 LEU A C 1
ATOM 4739 O O . LEU A 1 575 ? 25.345 -1.608 -24.769 1.00 73.50 575 LEU A O 1
ATOM 4743 N N . TYR A 1 576 ? 24.568 0.452 -24.310 1.00 83.25 576 TYR A N 1
ATOM 4744 C CA . TYR A 1 576 ? 23.156 0.091 -24.378 1.00 83.25 576 TYR A CA 1
ATOM 4745 C C . TYR A 1 576 ? 22.708 0.067 -25.837 1.00 83.25 576 TYR A C 1
ATOM 4747 O O . TYR A 1 576 ? 22.922 1.022 -26.584 1.00 83.25 576 TYR A O 1
ATOM 4755 N N . GLN A 1 577 ? 22.064 -1.025 -26.249 1.00 81.19 577 GLN A N 1
ATOM 4756 C CA . GLN A 1 577 ? 21.524 -1.135 -27.608 1.00 81.19 577 GLN A CA 1
ATOM 4757 C C . GLN A 1 577 ? 20.285 -0.251 -27.785 1.00 81.19 577 GLN A C 1
ATOM 4759 O O . GLN A 1 577 ? 20.063 0.280 -28.870 1.00 81.19 577 GLN A O 1
ATOM 4764 N N . CYS A 1 578 ? 19.509 -0.080 -26.711 1.00 86.88 578 CYS A N 1
ATOM 4765 C CA . CYS A 1 578 ? 18.198 0.557 -26.721 1.00 86.88 578 CYS A CA 1
ATOM 4766 C C . CYS A 1 578 ? 18.017 1.461 -25.497 1.00 86.88 578 CYS A C 1
ATOM 4768 O O . CYS A 1 578 ? 18.596 1.206 -24.437 1.00 86.88 578 CYS A O 1
ATOM 4770 N N . ARG A 1 579 ? 17.197 2.510 -25.630 1.00 89.19 579 ARG A N 1
ATOM 4771 C CA . ARG A 1 579 ? 16.910 3.451 -24.531 1.00 89.19 579 ARG A CA 1
ATOM 4772 C C . ARG A 1 579 ? 16.124 2.776 -23.413 1.00 89.19 579 ARG A C 1
ATOM 4774 O O . ARG A 1 579 ? 16.383 3.023 -22.241 1.00 89.19 579 ARG A O 1
ATOM 4781 N N . GLU A 1 580 ? 15.229 1.864 -23.769 1.00 91.88 580 GLU A N 1
ATOM 4782 C CA . GLU A 1 580 ? 14.424 1.082 -22.833 1.00 91.88 580 GLU A CA 1
ATOM 4783 C C . GLU A 1 580 ? 15.287 0.200 -21.926 1.00 91.88 580 GLU A C 1
ATOM 4785 O O . GLU A 1 580 ? 14.962 0.029 -20.755 1.00 91.88 580 GLU A O 1
ATOM 4790 N N . ASP A 1 581 ? 16.415 -0.311 -22.429 1.00 91.00 581 ASP A N 1
ATOM 4791 C CA . ASP A 1 581 ? 17.360 -1.079 -21.616 1.00 91.00 581 ASP A CA 1
ATOM 4792 C C . ASP A 1 581 ? 18.078 -0.186 -20.608 1.00 91.00 581 ASP A C 1
ATOM 4794 O O . ASP A 1 581 ? 18.252 -0.582 -19.459 1.00 91.00 581 ASP A O 1
ATOM 4798 N N . MET A 1 582 ? 18.472 1.024 -21.017 1.00 89.25 582 MET A N 1
ATOM 4799 C CA . MET A 1 582 ? 19.058 2.008 -20.105 1.00 89.25 582 MET A CA 1
ATOM 4800 C C . MET A 1 582 ? 18.056 2.379 -19.008 1.00 89.25 582 MET A C 1
ATOM 4802 O O . MET A 1 582 ? 18.402 2.370 -17.832 1.00 89.25 582 MET A O 1
ATOM 4806 N N . VAL A 1 583 ? 16.794 2.609 -19.373 1.00 92.00 583 VAL A N 1
ATOM 4807 C CA . VAL A 1 583 ? 15.701 2.859 -18.424 1.00 92.00 583 VAL A CA 1
ATOM 4808 C C . VAL A 1 583 ? 15.481 1.666 -17.491 1.00 92.00 583 VAL A C 1
ATOM 4810 O O . VAL A 1 583 ? 15.360 1.847 -16.279 1.00 92.00 583 VAL A O 1
ATOM 4813 N N . ALA A 1 584 ? 15.484 0.439 -18.020 1.00 92.38 584 ALA A N 1
ATOM 4814 C CA . ALA A 1 584 ? 15.393 -0.779 -17.224 1.00 92.38 584 ALA A CA 1
ATOM 4815 C C . ALA A 1 584 ? 16.539 -0.868 -16.212 1.00 92.38 584 ALA A C 1
ATOM 4817 O O . ALA A 1 584 ? 16.282 -1.171 -15.049 1.00 92.38 584 ALA A O 1
ATOM 4818 N N . VAL A 1 585 ? 17.779 -0.560 -16.615 1.00 88.06 585 VAL A N 1
ATOM 4819 C CA . VAL A 1 585 ? 18.924 -0.514 -15.693 1.00 88.06 585 VAL A CA 1
ATOM 4820 C C . VAL A 1 585 ? 18.786 0.608 -14.685 1.00 88.06 585 VAL A C 1
ATOM 4822 O O . VAL A 1 585 ? 19.049 0.349 -13.524 1.00 88.06 585 VAL A O 1
ATOM 4825 N N . ASN A 1 586 ? 18.338 1.803 -15.058 1.00 86.94 586 ASN A N 1
ATOM 4826 C CA . ASN A 1 586 ? 18.144 2.903 -14.109 1.00 86.94 586 ASN A CA 1
ATOM 4827 C C . ASN A 1 586 ? 17.096 2.542 -13.044 1.00 86.94 586 ASN A C 1
ATOM 4829 O O . ASN A 1 586 ? 17.291 2.775 -11.852 1.00 86.94 586 ASN A O 1
ATOM 4833 N N . PHE A 1 587 ? 15.997 1.902 -13.448 1.00 89.25 587 PHE A N 1
ATOM 4834 C CA . PHE A 1 587 ? 15.016 1.362 -12.510 1.00 89.25 587 PHE A CA 1
ATOM 4835 C C . PHE A 1 587 ? 15.578 0.215 -11.673 1.00 89.25 587 PHE A C 1
ATOM 4837 O O . PHE A 1 587 ? 15.315 0.139 -10.474 1.00 89.25 587 PHE A O 1
ATOM 4844 N N . LEU A 1 588 ? 16.348 -0.683 -12.288 1.00 86.00 588 LEU A N 1
ATOM 4845 C CA . LEU A 1 588 ? 17.011 -1.772 -11.586 1.00 86.00 588 LEU A CA 1
ATOM 4846 C C . LEU A 1 588 ? 18.016 -1.221 -10.581 1.00 86.00 588 LEU A C 1
ATOM 4848 O O . LEU A 1 588 ? 18.083 -1.723 -9.478 1.00 86.00 588 LEU A O 1
ATOM 4852 N N . GLN A 1 589 ? 18.753 -0.174 -10.917 1.00 79.50 589 GLN A N 1
ATOM 4853 C CA . GLN A 1 589 ? 19.665 0.535 -10.034 1.00 79.50 589 GLN A CA 1
ATOM 4854 C C . GLN A 1 589 ? 18.896 1.155 -8.869 1.00 79.50 589 GLN A C 1
ATOM 4856 O O . GLN A 1 589 ? 19.284 0.946 -7.727 1.00 79.50 589 GLN A O 1
ATOM 4861 N N . LEU A 1 590 ? 17.741 1.775 -9.111 1.00 78.38 590 LEU A N 1
ATOM 4862 C CA . LEU A 1 590 ? 16.897 2.280 -8.028 1.00 78.38 590 LEU A CA 1
ATOM 4863 C C . LEU A 1 590 ? 16.395 1.159 -7.094 1.00 78.38 590 LEU A C 1
ATOM 4865 O O . LEU A 1 590 ? 16.336 1.342 -5.880 1.00 78.38 590 LEU A O 1
ATOM 4869 N N . VAL A 1 591 ? 16.046 -0.016 -7.633 1.00 78.00 591 VAL A N 1
ATOM 4870 C CA . VAL A 1 591 ? 15.551 -1.148 -6.824 1.00 78.00 591 VAL A CA 1
ATOM 4871 C C . VAL A 1 591 ? 16.684 -1.954 -6.169 1.00 78.00 591 VAL A C 1
ATOM 4873 O O . VAL A 1 591 ? 16.531 -2.446 -5.052 1.00 78.00 591 VAL A O 1
ATOM 4876 N N . ILE A 1 592 ? 17.804 -2.126 -6.869 1.00 71.06 592 ILE A N 1
ATOM 4877 C CA . ILE A 1 592 ? 18.857 -3.106 -6.584 1.00 71.06 592 ILE A CA 1
ATOM 4878 C C . ILE A 1 592 ? 20.188 -2.449 -6.200 1.00 71.06 592 ILE A C 1
ATOM 4880 O O . ILE A 1 592 ? 20.851 -3.000 -5.332 1.00 71.06 592 ILE A O 1
ATOM 4884 N N . HIS A 1 593 ? 20.592 -1.341 -6.834 1.00 57.53 593 HIS A N 1
ATOM 4885 C CA . HIS A 1 593 ? 21.939 -0.730 -6.828 1.00 57.53 593 HIS A CA 1
ATOM 4886 C C . HIS A 1 593 ? 23.060 -1.627 -6.270 1.00 57.53 593 HIS A C 1
ATOM 4888 O O . HIS A 1 593 ? 23.450 -1.549 -5.108 1.00 57.53 593 HIS A O 1
ATOM 4894 N N . LEU A 1 594 ? 23.571 -2.508 -7.132 1.00 42.59 594 LEU A N 1
ATOM 4895 C CA . LEU A 1 594 ? 24.489 -3.591 -6.774 1.00 42.59 594 LEU A CA 1
ATOM 4896 C C . LEU A 1 594 ? 25.980 -3.251 -6.974 1.00 42.59 594 LEU A C 1
ATOM 4898 O O . LEU A 1 594 ? 26.816 -4.074 -6.623 1.00 42.59 594 LEU A O 1
ATOM 4902 N N . ASP A 1 595 ? 26.350 -2.071 -7.487 1.00 40.56 595 ASP A N 1
ATOM 4903 C CA . ASP A 1 595 ? 27.638 -1.976 -8.198 1.00 40.56 595 ASP A CA 1
ATOM 4904 C C . ASP A 1 595 ? 28.838 -1.299 -7.528 1.00 40.56 595 ASP A C 1
ATOM 4906 O O . ASP A 1 595 ? 29.924 -1.465 -8.063 1.00 40.56 595 ASP A O 1
ATOM 4910 N N . GLN A 1 596 ? 28.746 -0.658 -6.357 1.00 43.78 596 GLN A N 1
ATOM 4911 C CA . GLN A 1 596 ? 29.901 -0.447 -5.454 1.00 43.78 596 GLN A CA 1
ATOM 4912 C C . GLN A 1 596 ? 29.467 0.351 -4.209 1.00 43.78 596 GLN A C 1
ATOM 4914 O O . GLN A 1 596 ? 29.195 1.542 -4.267 1.00 43.78 596 GLN A O 1
ATOM 4919 N N . LEU A 1 597 ? 29.435 -0.335 -3.064 1.00 35.94 597 LEU A N 1
ATOM 4920 C CA . LEU A 1 597 ? 29.401 0.187 -1.685 1.00 35.94 597 LEU A CA 1
ATOM 4921 C C . LEU A 1 597 ? 28.173 0.929 -1.121 1.00 35.94 597 LEU A C 1
ATOM 4923 O O . LEU A 1 597 ? 28.094 1.000 0.103 1.00 35.94 597 LEU A O 1
ATOM 4927 N N . GLU A 1 598 ? 27.160 1.327 -1.889 1.00 40.81 598 GLU A N 1
ATOM 4928 C CA . GLU A 1 598 ? 25.900 1.830 -1.301 1.00 40.81 598 GLU A CA 1
ATOM 4929 C C . GLU A 1 598 ? 24.671 1.228 -1.983 1.00 40.81 598 GLU A C 1
ATOM 4931 O O . GLU A 1 598 ? 24.168 1.701 -2.996 1.00 40.81 598 GLU A O 1
ATOM 4936 N N . ILE A 1 599 ? 24.176 0.131 -1.417 1.00 49.06 599 ILE A N 1
ATOM 4937 C CA . ILE A 1 599 ? 23.006 -0.569 -1.942 1.00 49.06 599 ILE A CA 1
ATOM 4938 C C . ILE A 1 599 ? 21.750 0.137 -1.428 1.00 49.06 599 ILE A C 1
ATOM 4940 O O . ILE A 1 599 ? 21.516 0.037 -0.255 1.00 49.06 599 ILE A O 1
ATOM 4944 N N . GLN A 1 600 ? 20.866 0.829 -2.138 1.00 51.66 600 GLN A N 1
ATOM 4945 C CA . GLN A 1 600 ? 19.756 1.503 -1.409 1.00 51.66 600 GLN A CA 1
ATOM 4946 C C . GLN A 1 600 ? 18.806 0.553 -0.646 1.00 51.66 600 GLN A C 1
ATOM 4948 O O . GLN A 1 600 ? 18.508 0.820 0.508 1.00 51.66 600 GLN A O 1
ATOM 4953 N N . PHE A 1 601 ? 18.411 -0.603 -1.192 1.00 54.56 601 PHE A N 1
ATOM 4954 C CA . PHE A 1 601 ? 17.572 -1.566 -0.454 1.00 54.56 601 PHE A CA 1
ATOM 4955 C C . PHE A 1 601 ? 18.367 -2.362 0.592 1.00 54.56 601 PHE A C 1
ATOM 4957 O O . PHE A 1 601 ? 18.002 -2.414 1.766 1.00 54.56 601 PHE A O 1
ATOM 4964 N N . VAL A 1 602 ? 19.491 -2.968 0.191 1.00 56.12 602 VAL A N 1
ATOM 4965 C CA . VAL A 1 602 ? 20.344 -3.714 1.127 1.00 56.12 602 VAL A CA 1
ATOM 4966 C C . VAL A 1 602 ? 21.055 -2.774 2.077 1.00 56.12 602 VAL A C 1
ATOM 4968 O O . VAL A 1 602 ? 21.176 -3.163 3.204 1.00 56.12 602 VAL A O 1
ATOM 4971 N N . SER A 1 603 ? 21.479 -1.570 1.721 1.00 55.22 603 SER A N 1
ATOM 4972 C CA . SER A 1 603 ? 21.981 -0.541 2.647 1.00 55.22 603 SER A CA 1
ATOM 4973 C C . SER A 1 603 ? 20.849 0.094 3.421 1.00 55.22 603 SER A C 1
ATOM 4975 O O . SER A 1 603 ? 21.084 0.415 4.558 1.00 55.22 603 SER A O 1
ATOM 4977 N N . GLU A 1 604 ? 19.609 0.231 2.972 1.00 64.38 604 GLU A N 1
ATOM 4978 C CA . GLU A 1 604 ? 18.593 0.655 3.936 1.00 64.38 604 GLU A CA 1
ATOM 4979 C C . GLU A 1 604 ? 18.391 -0.455 4.969 1.00 64.38 604 GLU A C 1
ATOM 4981 O O . GLU A 1 604 ? 18.424 -0.181 6.159 1.00 64.38 604 GLU A O 1
ATOM 4986 N N . ILE A 1 605 ? 18.335 -1.725 4.561 1.00 66.56 605 ILE A N 1
ATOM 4987 C CA . ILE A 1 605 ? 18.273 -2.859 5.492 1.00 66.56 605 ILE A CA 1
ATOM 4988 C C . ILE A 1 605 ? 19.547 -2.975 6.337 1.00 66.56 605 ILE A C 1
AT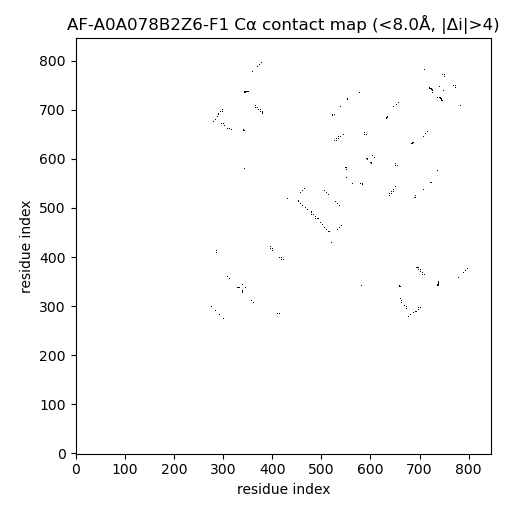OM 4990 O O . ILE A 1 605 ? 19.443 -3.142 7.545 1.00 66.56 605 ILE A O 1
ATOM 4994 N N . VAL A 1 606 ? 20.731 -2.893 5.733 1.00 69.62 606 VAL A N 1
ATOM 4995 C CA . VAL A 1 606 ? 22.071 -3.106 6.310 1.00 69.62 606 VAL A CA 1
ATOM 4996 C C . VAL A 1 606 ? 22.499 -1.883 7.079 1.00 69.62 606 VAL A C 1
ATOM 4998 O O . VAL A 1 606 ? 22.985 -2.051 8.174 1.00 69.62 606 VAL A O 1
ATOM 5001 N N . THR A 1 607 ? 22.284 -0.670 6.596 1.00 69.25 607 THR A N 1
ATOM 5002 C CA . THR A 1 607 ? 22.473 0.576 7.347 1.00 69.25 607 THR A CA 1
ATOM 5003 C C . THR A 1 607 ? 21.438 0.674 8.452 1.00 69.25 607 THR A C 1
ATOM 5005 O O . THR A 1 607 ? 21.846 0.967 9.562 1.00 69.25 607 THR A O 1
ATOM 5008 N N . LYS A 1 608 ? 20.149 0.331 8.274 1.00 73.81 608 LYS A N 1
ATOM 5009 C CA . LYS A 1 608 ? 19.228 0.208 9.427 1.00 73.81 608 LYS A CA 1
ATOM 5010 C C . LYS A 1 608 ? 19.704 -0.886 10.382 1.00 73.81 608 LYS A C 1
ATOM 5012 O O . LYS A 1 608 ? 19.643 -0.677 11.588 1.00 73.81 608 LYS A O 1
ATOM 5017 N N . TRP A 1 609 ? 20.220 -2.019 9.901 1.00 78.81 609 TRP A N 1
ATOM 5018 C CA . TRP A 1 609 ? 20.790 -3.087 10.737 1.00 78.81 609 TRP A CA 1
ATOM 5019 C C . TRP A 1 609 ? 22.021 -2.616 11.500 1.00 78.81 609 TRP A C 1
ATOM 5021 O O . TRP A 1 609 ? 22.055 -2.752 12.712 1.00 78.81 609 TRP A O 1
ATOM 5031 N N . LEU A 1 610 ? 23.010 -2.050 10.816 1.00 81.31 610 LEU A N 1
ATOM 5032 C CA . LEU A 1 610 ? 24.267 -1.538 11.341 1.00 81.31 610 LEU A CA 1
ATOM 5033 C C . LEU A 1 610 ? 23.992 -0.378 12.276 1.00 81.31 610 LEU A C 1
ATOM 5035 O O . LEU A 1 610 ? 24.483 -0.405 13.390 1.00 81.31 610 LEU A O 1
ATOM 5039 N N . LEU A 1 611 ? 23.154 0.584 11.894 1.00 81.31 611 LEU A N 1
ATOM 5040 C CA . LEU A 1 611 ? 22.696 1.644 12.784 1.00 81.31 611 LEU A CA 1
ATOM 5041 C C . LEU A 1 611 ? 21.992 1.056 13.992 1.00 81.31 611 LEU A C 1
ATOM 5043 O O . LEU A 1 611 ? 22.250 1.540 15.080 1.00 81.31 611 LEU A O 1
ATOM 5047 N N . THR A 1 612 ? 21.175 0.008 13.848 1.00 80.12 612 THR A N 1
ATOM 5048 C CA . THR A 1 612 ? 20.538 -0.655 14.994 1.00 80.12 612 THR A CA 1
ATOM 5049 C C . THR A 1 612 ? 21.554 -1.404 15.856 1.00 80.12 612 THR A C 1
ATOM 5051 O O . THR A 1 612 ? 21.455 -1.345 17.075 1.00 80.12 612 THR A O 1
ATOM 5054 N N . LEU A 1 613 ? 22.566 -2.053 15.276 1.00 84.50 613 LEU A N 1
ATOM 5055 C CA . LEU A 1 613 ? 23.667 -2.710 15.987 1.00 84.50 613 LEU A CA 1
ATOM 5056 C C . LEU A 1 613 ? 24.540 -1.684 16.726 1.00 84.50 613 LEU A C 1
ATOM 5058 O O . LEU A 1 613 ? 24.843 -1.876 17.901 1.00 84.50 613 LEU A O 1
ATOM 5062 N N . ILE A 1 614 ? 24.897 -0.582 16.063 1.00 88.69 614 ILE A N 1
ATOM 5063 C CA . ILE A 1 614 ? 25.645 0.558 16.606 1.00 88.69 614 ILE A CA 1
ATOM 5064 C C . ILE A 1 614 ? 24.832 1.207 17.719 1.00 88.69 614 ILE A C 1
ATOM 5066 O O . ILE A 1 614 ? 25.362 1.420 18.806 1.00 88.69 614 ILE A O 1
ATOM 5070 N N . TRP A 1 615 ? 23.537 1.450 17.495 1.00 84.88 615 TRP A N 1
ATOM 5071 C CA . TRP A 1 615 ? 22.612 1.913 18.524 1.00 84.88 615 TRP A CA 1
ATOM 5072 C C . TRP A 1 615 ? 22.618 0.939 19.695 1.00 84.88 615 TRP A C 1
ATOM 5074 O O . TRP A 1 615 ? 22.863 1.354 20.816 1.00 84.88 615 TRP A O 1
ATOM 5084 N N . MET A 1 616 ? 22.418 -0.359 19.471 1.00 82.81 616 MET A N 1
ATOM 5085 C CA . MET A 1 616 ? 22.424 -1.360 20.538 1.00 82.81 616 MET A CA 1
ATOM 5086 C C . MET A 1 616 ? 23.736 -1.362 21.324 1.00 82.81 616 MET A C 1
ATOM 5088 O O . MET A 1 616 ? 23.702 -1.448 22.550 1.00 82.81 616 MET A O 1
ATOM 5092 N N . GLY A 1 617 ? 24.881 -1.245 20.650 1.00 90.06 617 GLY A N 1
ATOM 5093 C CA . GLY A 1 617 ? 26.187 -1.104 21.289 1.00 90.06 617 GLY A CA 1
ATOM 5094 C C . GLY A 1 617 ? 26.253 0.156 22.152 1.00 90.06 617 GLY A C 1
ATOM 5095 O O . GLY A 1 617 ? 26.508 0.071 23.354 1.00 90.06 617 GLY A O 1
ATOM 5096 N N . TYR A 1 618 ? 25.920 1.306 21.566 1.00 90.81 618 TYR A N 1
ATOM 5097 C CA . TYR A 1 618 ? 25.849 2.596 22.250 1.00 90.81 618 TYR A CA 1
ATOM 5098 C C . TYR A 1 618 ? 24.906 2.558 23.463 1.00 90.81 618 TYR A C 1
ATOM 5100 O O . TYR A 1 618 ? 25.250 3.062 24.530 1.00 90.81 618 TYR A O 1
ATOM 5108 N N . TYR A 1 619 ? 23.749 1.902 23.354 1.00 83.62 619 TYR A N 1
ATOM 5109 C CA . TYR A 1 619 ? 22.777 1.791 24.440 1.00 83.62 619 TYR A CA 1
ATOM 5110 C C . TYR A 1 619 ? 23.174 0.810 25.517 1.00 83.62 619 TYR A C 1
ATOM 5112 O O . TYR A 1 619 ? 22.932 1.095 26.684 1.00 83.62 619 TYR A O 1
ATOM 5120 N N . LYS A 1 620 ? 23.813 -0.310 25.179 1.00 87.00 620 LYS A N 1
ATOM 5121 C CA . LYS A 1 620 ? 24.392 -1.192 26.197 1.00 87.00 620 LYS A CA 1
ATOM 5122 C C . LYS A 1 620 ? 25.437 -0.444 27.019 1.00 87.00 620 LYS A C 1
ATOM 5124 O O . LYS A 1 620 ? 25.404 -0.534 28.243 1.00 87.00 620 LYS A O 1
ATOM 5129 N N . ILE A 1 621 ? 26.286 0.349 26.362 1.00 92.44 621 ILE A N 1
ATOM 5130 C CA . ILE A 1 621 ? 27.269 1.210 27.031 1.00 92.44 621 ILE A CA 1
ATOM 5131 C C . ILE A 1 621 ? 26.556 2.263 27.890 1.00 92.44 621 ILE A C 1
ATOM 5133 O O . ILE A 1 621 ? 26.851 2.406 29.074 1.00 92.44 621 ILE A O 1
ATOM 5137 N N . ARG A 1 622 ? 25.561 2.965 27.340 1.00 90.19 622 ARG A N 1
ATOM 5138 C CA . ARG A 1 622 ? 24.852 4.030 28.059 1.00 90.19 622 ARG A CA 1
ATOM 5139 C C . ARG A 1 622 ? 24.001 3.514 29.216 1.00 90.19 622 ARG A C 1
ATOM 5141 O O . ARG A 1 622 ? 23.934 4.191 30.230 1.00 90.19 622 ARG A O 1
ATOM 5148 N N . ASN A 1 623 ? 23.386 2.342 29.101 1.00 86.62 623 ASN A N 1
ATOM 5149 C CA . ASN A 1 623 ? 22.621 1.711 30.177 1.00 86.62 623 ASN A CA 1
ATOM 5150 C C . ASN A 1 623 ? 23.540 1.189 31.293 1.00 86.62 623 ASN A C 1
ATOM 5152 O O . ASN A 1 623 ? 23.181 1.240 32.466 1.00 86.62 623 ASN A O 1
ATOM 5156 N N . ALA A 1 624 ? 24.753 0.741 30.944 1.00 91.25 624 ALA A N 1
ATOM 5157 C CA . ALA A 1 624 ? 25.774 0.434 31.943 1.00 91.25 624 ALA A CA 1
ATOM 5158 C C . ALA A 1 624 ? 26.168 1.683 32.757 1.00 91.25 624 ALA A C 1
ATOM 5160 O O . ALA A 1 624 ? 26.440 1.565 33.949 1.00 91.25 624 ALA A O 1
ATOM 5161 N N . ILE A 1 625 ? 26.137 2.871 32.136 1.00 95.19 625 ILE A N 1
ATOM 5162 C CA . ILE A 1 625 ? 26.422 4.158 32.792 1.00 95.19 625 ILE A CA 1
ATOM 5163 C C . ILE A 1 625 ? 25.194 4.698 33.554 1.00 95.19 625 ILE A C 1
ATOM 5165 O O . ILE A 1 625 ? 25.308 5.086 34.712 1.00 95.19 625 ILE A O 1
ATOM 5169 N N . ASN A 1 626 ? 24.011 4.699 32.932 1.00 93.12 626 ASN A N 1
ATOM 5170 C CA . ASN A 1 626 ? 22.759 5.245 33.463 1.00 93.12 626 ASN A CA 1
ATOM 5171 C C . ASN A 1 626 ? 21.663 4.171 33.494 1.00 93.12 626 ASN A C 1
ATOM 5173 O O . ASN A 1 626 ? 20.996 3.929 32.488 1.00 93.12 626 ASN A O 1
ATOM 5177 N N . LYS A 1 627 ? 21.409 3.606 34.682 1.00 86.12 627 LYS A N 1
ATOM 5178 C CA . LYS A 1 627 ? 20.463 2.491 34.906 1.00 86.12 627 LYS A CA 1
ATOM 5179 C C . LYS A 1 627 ? 18.990 2.774 34.555 1.00 86.12 627 LYS A C 1
ATOM 5181 O O . LYS A 1 627 ? 18.202 1.838 34.517 1.00 86.12 627 LYS A O 1
ATOM 5186 N N . ASN A 1 628 ? 18.617 4.030 34.295 1.00 86.75 628 ASN A N 1
ATOM 5187 C CA . ASN A 1 628 ? 17.229 4.445 34.040 1.00 86.75 628 ASN A CA 1
ATOM 5188 C C . ASN A 1 628 ? 16.976 4.899 32.592 1.00 86.75 628 ASN A C 1
ATOM 5190 O O . ASN A 1 628 ? 15.965 5.543 32.321 1.00 86.75 628 ASN A O 1
ATOM 5194 N N . TYR A 1 629 ? 17.895 4.640 31.660 1.00 80.94 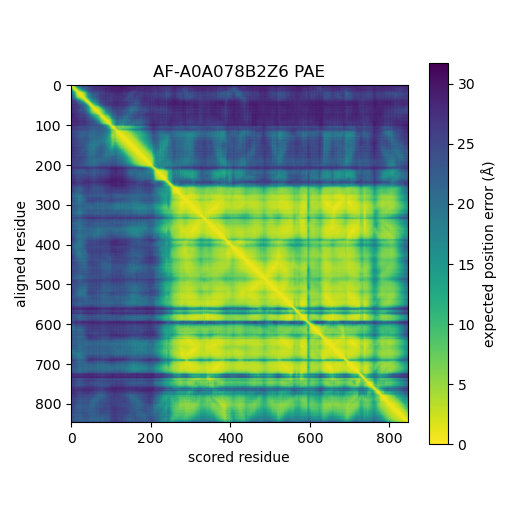629 TYR A N 1
ATOM 5195 C CA . TYR A 1 629 ? 17.706 5.078 30.281 1.00 80.94 629 TYR A CA 1
ATOM 5196 C C . TYR A 1 629 ? 16.846 4.075 29.492 1.00 80.94 629 TYR A C 1
ATOM 5198 O O . TYR A 1 629 ? 17.302 2.980 29.154 1.00 80.94 629 TYR A O 1
ATOM 5206 N N . GLU A 1 630 ? 15.609 4.455 29.156 1.00 78.69 630 GLU A N 1
ATOM 5207 C CA . GLU A 1 630 ? 14.768 3.692 28.226 1.00 78.69 630 GLU A CA 1
ATOM 5208 C C . GLU A 1 630 ? 15.320 3.818 26.800 1.00 78.69 630 GLU A C 1
ATOM 5210 O O . GLU A 1 630 ? 15.193 4.846 26.140 1.00 78.69 630 GLU A O 1
ATOM 5215 N N . TRP A 1 631 ? 15.982 2.763 26.325 1.00 78.56 631 TRP A N 1
ATOM 5216 C CA . TRP A 1 631 ? 16.631 2.743 25.011 1.00 78.56 631 TRP A CA 1
ATOM 5217 C C . TRP A 1 631 ? 15.713 2.302 23.869 1.00 78.56 631 TRP A C 1
ATOM 5219 O O . TRP A 1 631 ? 16.042 2.496 22.700 1.00 78.56 631 TRP A O 1
ATOM 5229 N N . ILE A 1 632 ? 14.579 1.679 24.181 1.00 83.62 632 ILE A N 1
ATOM 5230 C CA . ILE A 1 632 ? 13.714 1.083 23.169 1.00 83.62 632 ILE A CA 1
ATOM 5231 C C . ILE A 1 632 ? 12.789 2.166 22.614 1.00 83.62 632 ILE A C 1
ATOM 5233 O O . ILE A 1 632 ? 11.859 2.603 23.289 1.00 83.62 632 ILE A O 1
ATOM 5237 N N . LYS A 1 633 ? 13.045 2.588 21.371 1.00 86.88 633 LYS A N 1
ATOM 5238 C CA . LYS A 1 633 ? 12.171 3.521 20.648 1.00 86.88 633 LYS A CA 1
ATOM 5239 C C . LYS A 1 633 ? 10.808 2.886 20.365 1.00 86.88 633 LYS A C 1
ATOM 5241 O O . LYS A 1 633 ? 10.713 1.686 20.085 1.00 86.88 633 LYS A O 1
ATOM 5246 N N . GLU A 1 634 ? 9.776 3.720 20.378 1.00 88.44 634 GLU A N 1
ATOM 5247 C CA . GLU A 1 634 ? 8.436 3.348 19.926 1.00 88.44 634 GLU A CA 1
ATOM 5248 C C . GLU A 1 634 ? 8.436 3.017 18.423 1.00 88.44 634 GLU A C 1
ATOM 5250 O O . GLU A 1 634 ? 9.320 3.436 17.661 1.00 88.44 634 GLU A O 1
ATOM 5255 N N . VAL A 1 635 ? 7.473 2.199 17.998 1.00 87.88 635 VAL A N 1
ATOM 5256 C CA . VAL A 1 635 ? 7.290 1.854 16.584 1.00 87.88 635 VAL A CA 1
ATOM 5257 C C . VAL A 1 635 ? 6.725 3.063 15.835 1.00 87.88 635 VAL A C 1
ATOM 5259 O O . VAL A 1 635 ? 5.614 3.498 16.117 1.00 87.88 635 VAL A O 1
ATOM 5262 N N . GLY A 1 636 ? 7.463 3.564 14.843 1.00 85.50 636 GLY A N 1
ATOM 5263 C CA . GLY A 1 636 ? 6.941 4.498 13.846 1.00 85.50 636 GLY A CA 1
ATOM 5264 C C . GLY A 1 636 ? 6.380 3.728 12.652 1.00 85.50 636 GLY A C 1
ATOM 5265 O O . GLY A 1 636 ? 7.134 3.336 11.770 1.00 85.50 636 GLY A O 1
ATOM 5266 N N . THR A 1 637 ? 5.069 3.482 12.627 1.00 87.62 637 THR A N 1
ATOM 5267 C CA . THR A 1 637 ? 4.375 2.902 11.463 1.00 87.62 637 THR A CA 1
ATOM 5268 C C . THR A 1 637 ? 4.253 3.801 10.224 1.00 87.62 637 THR A C 1
ATOM 5270 O O . THR A 1 637 ? 4.279 3.238 9.130 1.00 87.62 637 THR A O 1
ATOM 5273 N N . PRO A 1 638 ? 4.099 5.142 10.315 1.00 89.31 638 PRO A N 1
ATOM 5274 C CA . PRO A 1 638 ? 3.770 5.952 9.141 1.00 89.31 638 PRO A CA 1
ATOM 5275 C C . PRO A 1 638 ? 4.833 5.894 8.044 1.00 89.31 638 PRO A C 1
ATOM 5277 O O . PRO A 1 638 ? 4.490 5.672 6.884 1.00 89.31 638 PRO A O 1
ATOM 5280 N N . ASP A 1 639 ? 6.107 6.020 8.411 1.00 88.88 639 ASP A N 1
ATOM 5281 C CA . ASP A 1 639 ? 7.204 6.057 7.441 1.00 88.88 639 ASP A CA 1
ATOM 5282 C C . ASP A 1 639 ? 7.373 4.716 6.724 1.00 88.88 639 ASP A C 1
ATOM 5284 O O . ASP A 1 639 ? 7.534 4.678 5.508 1.00 88.88 639 ASP A O 1
ATOM 5288 N N . GLU A 1 640 ? 7.247 3.604 7.452 1.00 91.19 640 GLU A N 1
ATOM 5289 C CA . GLU A 1 640 ? 7.349 2.253 6.886 1.00 91.19 640 GLU A CA 1
ATOM 5290 C C . GLU A 1 640 ? 6.181 1.945 5.927 1.00 91.19 640 GLU A C 1
ATOM 5292 O O . GLU A 1 640 ? 6.369 1.279 4.907 1.00 91.19 640 GLU A O 1
ATOM 5297 N N . VAL A 1 641 ? 4.976 2.463 6.211 1.00 94.31 641 VAL A N 1
ATOM 5298 C CA . VAL A 1 641 ? 3.814 2.348 5.309 1.00 94.31 641 VAL A CA 1
ATOM 5299 C C . VAL A 1 641 ? 4.033 3.149 4.029 1.00 94.31 641 VAL A C 1
ATOM 5301 O O . VAL A 1 641 ? 3.766 2.656 2.934 1.00 94.31 641 VAL A O 1
ATOM 5304 N N . VAL A 1 642 ? 4.481 4.398 4.148 1.00 93.12 642 VAL A N 1
ATOM 5305 C CA . VAL A 1 642 ? 4.721 5.243 2.975 1.00 93.12 642 VAL A CA 1
ATOM 5306 C C . VAL A 1 642 ? 5.823 4.641 2.121 1.00 93.12 642 VAL A C 1
ATOM 5308 O O . VAL A 1 642 ? 5.635 4.465 0.921 1.00 93.12 642 VAL A O 1
ATOM 5311 N N . TRP A 1 643 ? 6.926 4.247 2.751 1.00 91.50 643 TRP A N 1
ATOM 5312 C CA . TRP A 1 643 ? 8.055 3.629 2.079 1.00 91.50 643 TRP A CA 1
ATOM 5313 C C . TRP A 1 643 ? 7.642 2.380 1.297 1.00 91.50 643 TRP A C 1
ATOM 5315 O O . TRP A 1 643 ? 7.976 2.272 0.120 1.00 91.50 643 TRP A O 1
ATOM 5325 N N . ILE A 1 644 ? 6.854 1.466 1.885 1.00 94.56 644 ILE A N 1
ATOM 5326 C CA . ILE A 1 644 ? 6.461 0.243 1.170 1.00 94.56 644 ILE A CA 1
ATOM 5327 C C . ILE A 1 644 ? 5.533 0.530 -0.012 1.00 94.56 644 ILE A C 1
ATOM 5329 O O . ILE A 1 644 ? 5.649 -0.120 -1.049 1.00 94.56 644 ILE A O 1
ATOM 5333 N N . ILE A 1 645 ? 4.626 1.502 0.113 1.00 96.31 645 ILE A N 1
ATOM 5334 C CA . ILE A 1 645 ? 3.730 1.886 -0.983 1.00 96.31 645 ILE A CA 1
ATOM 5335 C C . ILE A 1 645 ? 4.535 2.553 -2.109 1.00 96.31 645 ILE A C 1
ATOM 5337 O O . ILE A 1 645 ? 4.393 2.182 -3.275 1.00 96.31 645 ILE A O 1
ATOM 5341 N N . SER A 1 646 ? 5.440 3.466 -1.759 1.00 93.62 646 SER A N 1
ATOM 5342 C CA . SER A 1 646 ? 6.378 4.108 -2.683 1.00 93.62 646 SER A CA 1
ATOM 5343 C C . SER A 1 646 ? 7.306 3.109 -3.375 1.00 93.62 646 SER A C 1
ATOM 5345 O O . SER A 1 646 ? 7.590 3.244 -4.564 1.00 93.62 646 SER A O 1
ATOM 5347 N N . PHE A 1 647 ? 7.739 2.069 -2.668 1.00 93.06 647 PHE A N 1
ATOM 5348 C CA . PHE A 1 647 ? 8.545 0.992 -3.229 1.00 93.06 647 PHE A CA 1
ATOM 5349 C C . PHE A 1 647 ? 7.756 0.149 -4.241 1.00 93.06 647 PHE A C 1
ATOM 5351 O O . PHE A 1 647 ? 8.278 -0.202 -5.300 1.00 93.06 647 PHE A O 1
ATOM 5358 N N . GLN A 1 648 ? 6.477 -0.130 -3.967 1.00 95.88 648 GLN A N 1
ATOM 5359 C CA . GLN A 1 648 ? 5.609 -0.834 -4.917 1.00 95.88 648 GLN A CA 1
ATOM 5360 C C . GLN A 1 648 ? 5.346 -0.019 -6.185 1.00 95.88 648 GLN A C 1
ATOM 5362 O O . GLN A 1 648 ? 5.320 -0.604 -7.264 1.00 95.88 648 GLN A O 1
ATOM 5367 N N . LEU A 1 649 ? 5.219 1.311 -6.083 1.00 96.31 649 LEU A N 1
ATOM 5368 C CA . LEU A 1 649 ? 5.134 2.195 -7.253 1.00 96.31 649 LEU A CA 1
ATOM 5369 C C . LEU A 1 649 ? 6.322 1.982 -8.198 1.00 96.31 649 LEU A C 1
ATOM 5371 O O . LEU A 1 649 ? 6.123 1.804 -9.401 1.00 96.31 649 LEU A O 1
ATOM 5375 N N . ILE A 1 650 ? 7.541 1.978 -7.647 1.00 94.25 650 ILE A N 1
ATOM 5376 C CA . ILE A 1 650 ? 8.766 1.770 -8.424 1.00 94.25 650 ILE A CA 1
ATOM 5377 C C . ILE A 1 650 ? 8.736 0.381 -9.053 1.00 94.25 650 ILE A C 1
ATOM 5379 O O . ILE A 1 650 ? 8.798 0.287 -10.272 1.00 94.25 650 ILE A O 1
ATOM 5383 N N . ILE A 1 651 ? 8.557 -0.683 -8.256 1.00 95.19 651 ILE A N 1
ATOM 5384 C CA . ILE A 1 651 ? 8.553 -2.057 -8.778 1.00 95.19 651 ILE A CA 1
ATOM 5385 C C . ILE A 1 651 ? 7.538 -2.213 -9.905 1.00 95.19 651 ILE A C 1
ATOM 5387 O O . ILE A 1 651 ? 7.891 -2.715 -10.967 1.00 95.19 651 ILE A O 1
ATOM 5391 N N . TRP A 1 652 ? 6.291 -1.789 -9.699 1.00 97.38 652 TRP A N 1
ATOM 5392 C CA . TRP A 1 652 ? 5.245 -1.954 -10.702 1.00 97.38 652 TRP A CA 1
ATOM 5393 C C . TRP A 1 652 ? 5.515 -1.160 -11.984 1.00 97.38 652 TRP A C 1
ATOM 5395 O O . TRP A 1 652 ? 5.159 -1.628 -13.063 1.00 97.38 652 TRP A O 1
ATOM 5405 N N . SER A 1 653 ? 6.185 -0.011 -11.883 1.00 96.25 653 SER A N 1
ATOM 5406 C CA . SER A 1 653 ? 6.629 0.765 -13.048 1.00 96.25 653 SER A CA 1
ATOM 5407 C C . SER A 1 653 ? 7.799 0.084 -13.765 1.00 96.25 653 SER A C 1
ATOM 5409 O O . SER A 1 653 ? 7.830 0.037 -14.994 1.00 96.25 653 SER A O 1
ATOM 5411 N N . THR A 1 654 ? 8.722 -0.528 -13.016 1.00 95.19 654 THR A N 1
ATOM 5412 C CA . THR A 1 654 ? 9.866 -1.268 -13.561 1.00 95.19 654 THR A CA 1
ATOM 5413 C C . THR A 1 654 ? 9.440 -2.488 -14.373 1.00 95.19 654 THR A C 1
ATOM 5415 O O . THR A 1 654 ? 10.103 -2.812 -15.353 1.00 95.19 654 THR A O 1
ATOM 5418 N N . ILE A 1 655 ? 8.329 -3.150 -14.025 1.00 96.12 655 ILE A N 1
ATOM 5419 C CA . ILE A 1 655 ? 7.835 -4.347 -14.736 1.00 96.12 655 ILE A CA 1
ATOM 5420 C C . ILE A 1 655 ? 7.642 -4.090 -16.243 1.00 96.12 655 ILE A C 1
ATOM 5422 O O . ILE A 1 655 ? 7.808 -5.008 -17.043 1.00 96.12 655 ILE A O 1
ATOM 5426 N N . ILE A 1 656 ? 7.342 -2.847 -16.637 1.00 95.56 656 ILE A N 1
ATOM 5427 C CA . ILE A 1 656 ? 7.154 -2.444 -18.038 1.00 95.56 656 ILE A CA 1
ATOM 5428 C C . ILE A 1 656 ? 8.438 -2.595 -18.859 1.00 95.56 656 ILE A C 1
ATOM 5430 O O . ILE A 1 656 ? 8.357 -2.939 -20.034 1.00 95.56 656 ILE A O 1
ATOM 5434 N N . TYR A 1 657 ? 9.599 -2.329 -18.260 1.00 95.31 657 TYR A N 1
ATOM 5435 C CA . TYR A 1 657 ? 10.901 -2.350 -18.934 1.00 95.31 657 TYR A CA 1
ATOM 5436 C C . TYR A 1 657 ? 11.751 -3.558 -18.518 1.00 95.31 657 TYR A C 1
ATOM 5438 O O . TYR A 1 657 ? 12.643 -3.978 -19.242 1.00 95.31 657 TYR A O 1
ATOM 5446 N N . PHE A 1 658 ? 11.466 -4.157 -17.363 1.00 95.44 658 PHE A N 1
ATOM 5447 C CA . PHE A 1 658 ? 12.158 -5.335 -16.851 1.00 95.44 658 PHE A CA 1
ATOM 5448 C C . PHE A 1 658 ? 11.151 -6.325 -16.239 1.00 95.44 658 PHE A C 1
ATOM 5450 O O . PHE A 1 658 ? 11.019 -6.416 -15.011 1.00 95.44 658 PHE A O 1
ATOM 5457 N N . PRO A 1 659 ? 10.434 -7.106 -17.072 1.00 95.81 659 PRO A N 1
ATOM 5458 C CA . PRO A 1 659 ? 9.415 -8.059 -16.613 1.00 95.81 659 PRO A CA 1
ATOM 5459 C C . PRO A 1 659 ? 9.937 -9.110 -15.622 1.00 95.81 659 PRO A C 1
ATOM 5461 O O . PRO A 1 659 ? 9.189 -9.652 -14.811 1.00 95.81 659 PRO A O 1
ATOM 5464 N N . TYR A 1 660 ? 11.242 -9.375 -15.636 1.00 94.56 660 TYR A N 1
ATOM 5465 C CA . TYR A 1 660 ? 11.903 -10.282 -14.701 1.00 94.56 660 TYR A CA 1
ATOM 5466 C C . TYR A 1 660 ? 11.874 -9.797 -13.247 1.00 94.56 660 TYR A C 1
ATOM 5468 O O . TYR A 1 660 ? 11.991 -10.621 -12.337 1.00 94.56 660 TYR A O 1
ATOM 5476 N N . MET A 1 661 ? 11.636 -8.500 -12.991 1.00 94.19 661 MET A N 1
ATOM 5477 C CA . MET A 1 661 ? 11.458 -7.990 -11.624 1.00 94.19 661 MET A CA 1
ATOM 5478 C C . MET A 1 661 ? 10.331 -8.703 -10.887 1.00 94.19 661 MET A C 1
ATOM 5480 O O . MET A 1 661 ? 10.392 -8.846 -9.668 1.00 94.19 661 MET A O 1
ATOM 5484 N N . VAL A 1 662 ? 9.332 -9.203 -11.613 1.00 95.88 662 VAL A N 1
ATOM 5485 C CA . VAL A 1 662 ? 8.206 -9.925 -11.026 1.00 95.88 662 VAL A CA 1
ATOM 5486 C C . VAL A 1 662 ? 8.654 -11.223 -10.343 1.00 95.88 662 VAL A C 1
ATOM 5488 O O . VAL A 1 662 ? 8.067 -11.625 -9.343 1.00 95.88 662 VAL A O 1
ATOM 5491 N N . PHE A 1 663 ? 9.738 -11.850 -10.812 1.00 95.19 663 PHE A N 1
ATOM 5492 C CA . PHE A 1 663 ? 10.307 -13.040 -10.174 1.00 95.19 663 PHE A CA 1
ATOM 5493 C C . PHE A 1 663 ? 11.022 -12.702 -8.871 1.00 95.19 663 PHE A C 1
ATOM 5495 O O . PHE A 1 663 ? 10.933 -13.467 -7.917 1.00 95.19 663 PHE A O 1
ATOM 5502 N N . LEU A 1 664 ? 11.679 -11.543 -8.805 1.00 93.12 664 LEU A N 1
ATOM 5503 C CA . LEU A 1 664 ? 12.382 -11.072 -7.612 1.00 93.12 664 LEU A CA 1
ATOM 5504 C C . LEU A 1 664 ? 11.431 -10.479 -6.564 1.00 93.12 664 LEU A C 1
ATOM 5506 O O . LEU A 1 664 ? 11.664 -10.625 -5.364 1.00 93.12 664 LEU A O 1
ATOM 5510 N N . GLN A 1 665 ? 10.336 -9.854 -6.997 1.00 94.69 665 GLN A N 1
ATOM 5511 C CA . GLN A 1 665 ? 9.374 -9.160 -6.141 1.00 94.69 665 GLN A CA 1
ATOM 5512 C C . GLN A 1 665 ? 8.862 -9.987 -4.941 1.00 94.69 665 GLN A C 1
ATOM 5514 O O . GLN A 1 665 ? 8.910 -9.464 -3.823 1.00 94.69 665 GLN A O 1
ATOM 5519 N N . PRO A 1 666 ? 8.383 -11.243 -5.078 1.00 96.81 666 PRO A N 1
ATOM 5520 C CA . PRO A 1 666 ? 7.927 -12.025 -3.927 1.00 96.81 666 PRO A CA 1
ATOM 5521 C C . PRO A 1 666 ? 9.052 -12.338 -2.934 1.00 96.81 666 PRO A C 1
ATOM 5523 O O . PRO A 1 666 ? 8.807 -12.305 -1.728 1.00 96.81 666 PRO A O 1
ATOM 5526 N N . PHE A 1 667 ? 10.286 -12.566 -3.396 1.00 94.94 667 PHE A N 1
ATOM 5527 C CA . PHE A 1 667 ? 11.434 -12.792 -2.509 1.00 94.94 667 PHE A CA 1
ATOM 5528 C C . PHE A 1 667 ? 11.818 -11.526 -1.748 1.00 94.94 667 PHE A C 1
ATOM 5530 O O . PHE A 1 667 ? 12.011 -11.577 -0.535 1.00 94.94 667 PHE A O 1
ATOM 5537 N N . ILE A 1 668 ? 11.862 -10.387 -2.441 1.00 90.56 668 ILE A N 1
ATOM 5538 C CA . ILE A 1 668 ? 12.120 -9.077 -1.835 1.00 90.56 668 ILE A CA 1
ATOM 5539 C C . ILE A 1 668 ? 11.066 -8.785 -0.757 1.00 90.56 668 ILE A C 1
ATOM 5541 O O . ILE A 1 668 ? 11.414 -8.449 0.374 1.00 90.56 668 ILE A O 1
ATOM 5545 N N . MET A 1 669 ? 9.782 -8.993 -1.066 1.00 93.88 669 MET A N 1
ATOM 5546 C CA . MET A 1 669 ? 8.684 -8.817 -0.108 1.00 93.88 669 MET A CA 1
ATOM 5547 C C . MET A 1 669 ? 8.779 -9.786 1.074 1.00 93.88 669 MET A C 1
ATOM 5549 O O . MET A 1 669 ? 8.559 -9.386 2.213 1.00 93.88 669 MET A O 1
ATOM 5553 N N . LEU A 1 670 ? 9.137 -11.049 0.843 1.00 95.69 670 LEU A N 1
ATOM 5554 C CA . LEU A 1 670 ? 9.320 -12.031 1.911 1.00 95.69 670 LEU A CA 1
ATOM 5555 C C . LEU A 1 670 ? 10.444 -11.621 2.873 1.00 95.69 670 LEU A C 1
ATOM 5557 O O . LEU A 1 670 ? 10.251 -11.648 4.091 1.00 95.69 670 LEU A O 1
ATOM 5561 N N . ILE A 1 671 ? 11.605 -11.241 2.331 1.00 92.06 671 ILE A N 1
ATOM 5562 C CA . ILE A 1 671 ? 12.767 -10.798 3.112 1.00 92.06 671 ILE A CA 1
ATOM 5563 C C . ILE A 1 671 ? 12.395 -9.559 3.923 1.00 92.06 671 ILE A C 1
ATOM 5565 O O . ILE A 1 671 ? 12.614 -9.535 5.134 1.00 92.06 671 ILE A O 1
ATOM 5569 N N . GLN A 1 672 ? 11.766 -8.576 3.280 1.00 89.31 672 GLN A N 1
ATOM 5570 C CA . GLN A 1 672 ? 11.363 -7.340 3.934 1.00 89.31 672 GLN A CA 1
ATOM 5571 C C . GLN A 1 672 ? 10.315 -7.589 5.027 1.00 89.31 672 GLN A C 1
ATOM 5573 O O . GLN A 1 672 ? 10.471 -7.081 6.133 1.00 89.31 672 GLN A O 1
ATOM 5578 N N . PHE A 1 673 ? 9.309 -8.443 4.794 1.00 95.31 673 PHE A N 1
ATOM 5579 C CA . PHE A 1 673 ? 8.325 -8.808 5.821 1.00 95.31 673 PHE A CA 1
ATOM 5580 C C . PHE A 1 673 ? 9.010 -9.401 7.055 1.00 95.31 673 PHE A C 1
ATOM 5582 O O . PHE A 1 673 ? 8.755 -8.984 8.186 1.00 95.31 673 PHE A O 1
ATOM 5589 N N . LYS A 1 674 ? 9.899 -10.382 6.843 1.00 95.12 674 LYS A N 1
ATOM 5590 C CA . LYS A 1 674 ? 10.616 -11.064 7.928 1.00 95.12 674 LYS A CA 1
ATOM 5591 C C . LYS A 1 674 ? 11.537 -10.109 8.675 1.00 95.12 674 LYS A C 1
ATOM 5593 O O . LYS A 1 674 ? 11.604 -10.178 9.902 1.00 95.12 674 LYS A O 1
ATOM 5598 N N . TYR A 1 675 ? 12.199 -9.212 7.952 1.00 90.62 675 TYR A N 1
ATOM 5599 C CA . TYR A 1 675 ? 13.041 -8.175 8.524 1.00 90.62 675 TYR A CA 1
ATOM 5600 C C . TYR A 1 675 ? 12.231 -7.208 9.395 1.00 90.62 675 TYR A C 1
ATOM 5602 O O . TYR A 1 675 ? 12.520 -7.077 10.585 1.00 90.62 675 TYR A O 1
ATOM 5610 N N . THR A 1 676 ? 11.176 -6.598 8.856 1.00 91.88 676 THR A N 1
ATOM 5611 C CA . THR A 1 676 ? 10.340 -5.641 9.592 1.00 91.88 676 THR A CA 1
ATOM 5612 C C . THR A 1 676 ? 9.666 -6.297 10.798 1.00 91.88 676 THR A C 1
ATOM 5614 O O . THR A 1 676 ? 9.656 -5.718 11.885 1.00 91.88 676 THR A O 1
ATOM 5617 N N . HIS A 1 677 ? 9.183 -7.538 10.656 1.00 94.88 677 HIS A N 1
ATOM 5618 C CA . HIS A 1 677 ? 8.665 -8.329 11.775 1.00 94.88 677 HIS A CA 1
ATOM 5619 C C . HIS A 1 677 ? 9.718 -8.512 12.872 1.00 94.88 677 HIS A C 1
ATOM 5621 O O . HIS A 1 677 ? 9.447 -8.251 14.042 1.00 94.88 677 HIS A O 1
ATOM 5627 N N . PHE A 1 678 ? 10.935 -8.920 12.505 1.00 93.69 678 PHE A N 1
ATOM 5628 C CA . PHE A 1 678 ? 12.026 -9.116 13.455 1.00 93.69 678 PHE A CA 1
ATOM 5629 C C . PHE A 1 678 ? 12.393 -7.820 14.193 1.00 93.69 678 PHE A C 1
ATOM 5631 O O . PHE A 1 678 ? 12.469 -7.825 15.423 1.00 93.69 678 PHE A O 1
ATOM 5638 N N . VAL A 1 679 ? 12.558 -6.712 13.463 1.00 90.12 679 VAL A N 1
ATOM 5639 C CA . VAL A 1 679 ? 12.892 -5.394 14.027 1.00 90.12 679 VAL A CA 1
ATOM 5640 C C . VAL A 1 679 ? 11.819 -4.930 15.004 1.00 90.12 679 VAL A C 1
ATOM 5642 O O . VAL A 1 679 ? 12.138 -4.566 16.136 1.00 90.12 679 VAL A O 1
ATOM 5645 N N . ILE A 1 680 ? 10.547 -4.966 14.601 1.00 92.19 680 ILE A N 1
ATOM 5646 C CA . ILE A 1 680 ? 9.442 -4.518 15.453 1.00 92.19 680 ILE A CA 1
ATOM 5647 C C . ILE A 1 680 ? 9.331 -5.416 16.687 1.00 92.19 680 ILE A C 1
ATOM 5649 O O . ILE A 1 680 ? 9.279 -4.918 17.809 1.00 92.19 680 ILE A O 1
ATOM 5653 N N . TYR A 1 681 ? 9.381 -6.736 16.508 1.00 91.62 681 TYR A N 1
ATOM 5654 C CA . TYR A 1 681 ? 9.183 -7.678 17.604 1.00 91.62 681 TYR A CA 1
ATOM 5655 C C . TYR A 1 681 ? 10.306 -7.644 18.650 1.00 91.62 681 TYR A C 1
ATOM 5657 O O . TYR A 1 681 ? 10.029 -7.774 19.850 1.00 91.62 681 TYR A O 1
ATOM 5665 N N . LYS A 1 682 ? 11.568 -7.510 18.211 1.00 90.44 682 LYS A N 1
ATOM 5666 C CA . LYS A 1 682 ? 12.753 -7.594 19.081 1.00 90.44 682 LYS A CA 1
ATOM 5667 C C . LYS A 1 682 ? 13.282 -6.244 19.551 1.00 90.44 682 LYS A C 1
ATOM 5669 O O . LYS A 1 682 ? 13.849 -6.196 20.641 1.00 90.44 682 LYS A O 1
ATOM 5674 N N . TRP A 1 683 ? 13.153 -5.185 18.755 1.00 87.81 683 TRP A N 1
ATOM 5675 C CA . TRP A 1 683 ? 13.893 -3.934 18.973 1.00 87.81 683 TRP A CA 1
ATOM 5676 C C . TRP A 1 683 ? 13.018 -2.699 19.150 1.00 87.81 683 TRP A C 1
ATOM 5678 O O . TRP A 1 683 ? 13.551 -1.615 19.390 1.00 87.81 683 TRP A O 1
ATOM 5688 N N . LYS A 1 684 ? 11.696 -2.835 19.052 1.00 90.62 684 LYS A N 1
ATOM 5689 C CA . LYS A 1 684 ? 10.770 -1.726 19.260 1.00 90.62 684 LYS A CA 1
ATOM 5690 C C . LYS A 1 684 ? 9.834 -2.003 20.429 1.00 90.62 684 LYS A C 1
ATOM 5692 O O . LYS A 1 684 ? 9.461 -3.144 20.699 1.00 90.62 684 LYS A O 1
ATOM 5697 N N . LYS A 1 685 ? 9.478 -0.932 21.135 1.00 90.06 685 LYS A N 1
ATOM 5698 C CA . LYS A 1 685 ? 8.505 -0.948 22.229 1.00 90.06 685 LYS A CA 1
ATOM 5699 C C . LYS A 1 685 ? 7.130 -0.686 21.635 1.00 90.06 685 LYS A C 1
ATOM 5701 O O . LYS A 1 685 ? 7.016 0.012 20.625 1.00 90.06 685 LYS A O 1
ATOM 5706 N N . GLN A 1 686 ? 6.098 -1.232 22.268 1.00 86.31 686 GLN A N 1
ATOM 5707 C CA . GLN A 1 686 ? 4.722 -0.875 21.945 1.00 86.31 686 GLN A CA 1
ATOM 5708 C C . GLN A 1 686 ? 4.563 0.658 22.021 1.00 86.31 686 GLN A C 1
ATOM 5710 O O . GLN A 1 686 ? 5.084 1.263 22.965 1.00 86.31 686 GLN A O 1
ATOM 5715 N N . PRO A 1 687 ? 3.906 1.296 21.035 1.00 84.88 687 PRO A N 1
ATOM 5716 C CA . PRO A 1 687 ? 3.674 2.735 21.077 1.00 84.88 687 PRO A CA 1
ATOM 5717 C C . PRO A 1 687 ? 2.854 3.102 22.317 1.00 84.88 687 PRO A C 1
ATOM 5719 O O . PRO A 1 687 ? 1.875 2.427 22.644 1.00 84.88 687 PRO A O 1
ATOM 5722 N N . THR A 1 688 ? 3.239 4.174 23.012 1.00 79.69 688 THR A N 1
ATOM 5723 C CA . THR A 1 688 ? 2.498 4.652 24.196 1.00 79.69 688 THR A CA 1
ATOM 5724 C C . THR A 1 688 ? 1.170 5.300 23.808 1.00 79.69 688 THR A C 1
ATOM 5726 O O . THR A 1 688 ? 0.214 5.311 24.592 1.00 79.69 688 THR A O 1
ATOM 5729 N N . PHE A 1 689 ? 1.105 5.797 22.574 1.00 73.56 689 PHE A N 1
ATOM 5730 C CA . PHE A 1 689 ? -0.085 6.314 21.920 1.00 73.56 689 PHE A CA 1
ATOM 5731 C C . PHE A 1 689 ? -0.426 5.403 20.740 1.00 73.56 689 PHE A C 1
ATOM 5733 O O . PHE A 1 689 ? 0.004 5.633 19.612 1.00 73.56 689 PHE A O 1
ATOM 5740 N N . SER A 1 690 ? -1.171 4.332 21.010 1.00 70.62 690 SER A N 1
ATOM 5741 C CA . SER A 1 690 ? -1.698 3.480 19.948 1.00 70.62 690 SER A CA 1
ATOM 5742 C C . SER A 1 690 ? -2.851 4.180 19.256 1.00 70.62 690 SER A C 1
ATOM 5744 O O . SER A 1 690 ? -3.705 4.773 19.897 1.00 70.62 690 SER A O 1
ATOM 5746 N N . SER A 1 691 ? -2.911 4.113 17.937 1.00 73.06 691 SER A N 1
ATOM 5747 C CA . SER A 1 691 ? -4.075 4.611 17.213 1.00 73.06 691 SER A CA 1
ATOM 5748 C C . SER A 1 691 ? -5.016 3.433 17.010 1.00 73.06 691 SER A C 1
ATOM 5750 O O . SER A 1 691 ? -4.870 2.613 16.107 1.00 73.06 691 SER A O 1
ATOM 5752 N N . ASN A 1 692 ? -5.961 3.284 17.932 1.00 68.62 692 ASN A N 1
ATOM 5753 C CA . ASN A 1 692 ? -6.769 2.072 18.034 1.00 68.62 692 ASN A CA 1
ATOM 5754 C C . ASN A 1 692 ? -7.964 2.052 17.052 1.00 68.62 692 ASN A C 1
ATOM 5756 O O . ASN A 1 692 ? -9.072 1.572 17.337 1.00 68.62 692 ASN A O 1
ATOM 5760 N N . GLU A 1 693 ? -7.752 2.642 15.878 1.00 79.88 693 GLU A N 1
ATOM 5761 C CA . GLU A 1 693 ? -8.750 2.794 14.836 1.00 79.88 693 GLU A CA 1
ATOM 5762 C C . GLU A 1 693 ? -8.402 1.964 13.606 1.00 79.88 693 GLU A C 1
ATOM 5764 O O . GLU A 1 693 ? -7.442 2.235 12.886 1.00 79.88 693 GLU A O 1
ATOM 5769 N N . ASP A 1 694 ? -9.277 1.015 13.278 1.00 82.69 694 ASP A N 1
ATOM 5770 C CA . ASP A 1 694 ? -9.192 0.265 12.022 1.00 82.69 694 ASP A CA 1
ATOM 5771 C C . ASP A 1 694 ? -9.457 1.138 10.781 1.00 82.69 694 ASP A C 1
ATOM 5773 O O . ASP A 1 694 ? -9.179 0.742 9.649 1.00 82.69 694 ASP A O 1
ATOM 5777 N N . ALA A 1 695 ? -9.887 2.387 10.989 1.00 87.50 695 ALA A N 1
ATOM 5778 C CA . ALA A 1 695 ? -9.932 3.417 9.958 1.00 87.50 695 ALA A CA 1
ATOM 5779 C C . ALA A 1 695 ? -8.550 3.699 9.337 1.00 87.50 695 ALA A C 1
ATOM 5781 O O . ALA A 1 695 ? -8.484 4.116 8.181 1.00 87.50 695 ALA A O 1
ATOM 5782 N N . ILE A 1 696 ? -7.451 3.440 10.057 1.00 91.69 696 ILE A N 1
ATOM 5783 C CA . ILE A 1 696 ? -6.094 3.554 9.503 1.00 91.69 696 ILE A CA 1
ATOM 5784 C C . ILE A 1 696 ? -5.871 2.526 8.397 1.00 91.69 696 ILE A C 1
ATOM 5786 O O . ILE A 1 696 ? -5.328 2.866 7.350 1.00 91.69 696 ILE A O 1
ATOM 5790 N N . GLY A 1 697 ? -6.332 1.287 8.585 1.00 92.94 697 GLY A N 1
ATOM 5791 C CA . GLY A 1 697 ? -6.223 0.252 7.557 1.00 92.94 697 GLY A CA 1
ATOM 5792 C C . GLY A 1 697 ? -6.935 0.659 6.266 1.00 92.94 697 GLY A C 1
ATOM 5793 O O . GLY A 1 697 ? -6.395 0.487 5.174 1.00 92.94 697 GLY A O 1
ATOM 5794 N N . ASN A 1 698 ? -8.114 1.282 6.372 1.00 93.62 698 ASN A N 1
ATOM 5795 C CA . ASN A 1 698 ? -8.802 1.852 5.210 1.00 93.62 698 ASN A CA 1
ATOM 5796 C C . ASN A 1 698 ? -7.965 2.955 4.537 1.00 93.62 698 ASN A C 1
ATOM 5798 O O . ASN A 1 698 ? -7.851 3.002 3.312 1.00 93.62 698 ASN A O 1
ATOM 5802 N N . PHE A 1 699 ? -7.323 3.808 5.337 1.00 93.88 699 PHE A N 1
ATOM 5803 C CA . PHE A 1 699 ? -6.469 4.885 4.841 1.00 93.88 699 PHE A CA 1
ATOM 5804 C C . PHE A 1 699 ? -5.246 4.359 4.074 1.00 93.88 699 PHE A C 1
ATOM 5806 O O . PHE A 1 699 ? -4.977 4.813 2.964 1.00 93.88 699 PHE A O 1
ATOM 5813 N N . TYR A 1 700 ? -4.575 3.332 4.599 1.00 95.25 700 TYR A N 1
ATOM 5814 C CA . TYR A 1 700 ? -3.472 2.647 3.921 1.00 95.25 700 TYR A CA 1
ATOM 5815 C C . TYR A 1 700 ? -3.888 2.067 2.562 1.00 95.25 700 TYR A C 1
ATOM 5817 O O . TYR A 1 700 ? -3.214 2.283 1.556 1.00 95.25 700 TYR A O 1
ATOM 5825 N N . ASN A 1 701 ? -5.030 1.373 2.507 1.00 95.06 701 ASN A N 1
ATOM 5826 C CA . ASN A 1 701 ? -5.532 0.794 1.258 1.00 95.06 701 ASN A CA 1
ATOM 5827 C C . ASN A 1 701 ? -6.008 1.854 0.256 1.00 95.06 701 ASN A C 1
ATOM 5829 O O . ASN A 1 701 ? -5.922 1.634 -0.953 1.00 95.06 701 ASN A O 1
ATOM 5833 N N . THR A 1 702 ? -6.472 3.010 0.741 1.00 94.25 702 THR A N 1
ATOM 5834 C CA . THR A 1 702 ? -6.812 4.153 -0.117 1.00 94.25 702 THR A CA 1
ATOM 5835 C C . THR A 1 702 ? -5.567 4.648 -0.852 1.00 94.25 702 THR A C 1
ATOM 5837 O O . THR A 1 702 ? -5.594 4.767 -2.076 1.00 94.25 702 THR A O 1
ATOM 5840 N N . PHE A 1 703 ? -4.453 4.859 -0.139 1.00 95.94 703 PHE A N 1
ATOM 5841 C CA . PHE A 1 703 ? -3.192 5.257 -0.772 1.00 95.94 703 PHE A CA 1
ATOM 5842 C C . PHE A 1 703 ? -2.660 4.203 -1.724 1.00 95.94 703 PHE A C 1
ATOM 5844 O O . PHE A 1 703 ? -2.294 4.544 -2.839 1.00 95.94 703 PHE A O 1
ATOM 5851 N N . LEU A 1 704 ? -2.695 2.930 -1.333 1.00 96.81 704 LEU A N 1
ATOM 5852 C CA . LEU A 1 704 ? -2.265 1.843 -2.204 1.00 96.81 704 LEU A CA 1
ATOM 5853 C C . LEU A 1 704 ? -3.051 1.805 -3.521 1.00 96.81 704 LEU A C 1
ATOM 5855 O O . LEU A 1 704 ? -2.469 1.655 -4.593 1.00 96.81 704 LEU A O 1
ATOM 5859 N N . THR A 1 705 ? -4.374 1.962 -3.447 1.00 95.31 705 THR A N 1
ATOM 5860 C CA . THR A 1 705 ? -5.240 2.004 -4.632 1.00 95.31 705 THR A CA 1
ATOM 5861 C C . THR A 1 705 ? -4.907 3.216 -5.497 1.00 95.31 705 THR A C 1
ATOM 5863 O O . THR A 1 705 ? -4.796 3.090 -6.713 1.00 95.31 705 THR A O 1
ATOM 5866 N N . PHE A 1 706 ? -4.688 4.379 -4.880 1.00 95.25 706 PHE A N 1
ATOM 5867 C CA . PHE A 1 706 ? -4.277 5.586 -5.591 1.00 95.25 706 PHE A CA 1
ATOM 5868 C C . PHE A 1 706 ? -2.903 5.425 -6.265 1.00 95.25 706 PHE A C 1
ATOM 5870 O O . PHE A 1 706 ? -2.746 5.784 -7.429 1.00 95.25 706 PHE A O 1
ATOM 5877 N N . THR A 1 707 ? -1.932 4.801 -5.595 1.00 96.75 707 THR A N 1
ATOM 5878 C CA . THR A 1 707 ? -0.632 4.440 -6.178 1.00 96.75 707 THR A CA 1
ATOM 5879 C C . THR A 1 707 ? -0.783 3.488 -7.361 1.00 96.75 707 THR A C 1
ATOM 5881 O O . THR A 1 707 ? -0.138 3.676 -8.388 1.00 96.75 707 THR A O 1
ATOM 5884 N N . PHE A 1 708 ? -1.663 2.490 -7.264 1.00 96.62 708 PHE A N 1
ATOM 5885 C CA . PHE A 1 708 ? -1.914 1.584 -8.382 1.00 96.62 708 PHE A CA 1
ATOM 5886 C C . PHE A 1 708 ? -2.552 2.315 -9.573 1.00 96.62 708 PHE A C 1
ATOM 5888 O O . PHE A 1 708 ? -2.163 2.084 -10.712 1.00 96.62 708 PHE A O 1
ATOM 5895 N N . ILE A 1 709 ? -3.464 3.265 -9.333 1.00 92.69 709 ILE A N 1
ATOM 5896 C CA . ILE A 1 709 ? -4.018 4.129 -10.390 1.00 92.69 709 ILE A CA 1
ATOM 5897 C C . ILE A 1 709 ? -2.911 4.946 -11.068 1.00 92.69 709 ILE A C 1
ATOM 5899 O O . ILE A 1 709 ? -2.895 5.049 -12.292 1.00 92.69 709 ILE A O 1
ATOM 5903 N N . ILE A 1 710 ? -1.958 5.483 -10.303 1.00 94.62 710 ILE A N 1
ATOM 5904 C CA . ILE A 1 710 ? -0.789 6.179 -10.855 1.00 94.62 710 ILE A CA 1
ATOM 5905 C C . ILE A 1 710 ? 0.026 5.246 -11.769 1.00 94.62 710 ILE A C 1
ATOM 5907 O O . ILE A 1 710 ? 0.375 5.634 -12.882 1.00 94.62 710 ILE A O 1
ATOM 5911 N N . VAL A 1 711 ? 0.268 3.999 -11.355 1.00 96.12 711 VAL A N 1
ATOM 5912 C CA . VAL A 1 711 ? 0.938 2.992 -12.199 1.00 96.12 711 VAL A CA 1
ATOM 5913 C C . VAL A 1 711 ? 0.174 2.734 -13.488 1.00 96.12 711 VAL A C 1
ATOM 5915 O O . VAL A 1 711 ? 0.781 2.644 -14.549 1.00 96.12 711 VAL A O 1
ATOM 5918 N N . ILE A 1 712 ? -1.154 2.654 -13.434 1.00 93.88 712 ILE A N 1
ATOM 5919 C CA . ILE A 1 712 ? -1.971 2.504 -14.641 1.00 93.88 712 ILE A CA 1
ATOM 5920 C C . ILE A 1 712 ? -1.772 3.691 -15.590 1.00 93.88 712 ILE A C 1
ATOM 5922 O O . ILE A 1 712 ? -1.698 3.488 -16.803 1.00 93.88 712 ILE A O 1
ATOM 5926 N N . VAL A 1 713 ? -1.672 4.918 -15.068 1.00 91.19 713 VAL A N 1
ATOM 5927 C CA . VAL A 1 713 ? -1.380 6.106 -15.884 1.00 91.19 713 VAL A CA 1
ATOM 5928 C C . VAL A 1 713 ? -0.002 5.982 -16.534 1.00 91.19 713 VAL A C 1
ATOM 5930 O O . VAL A 1 713 ? 0.104 6.196 -17.737 1.00 91.19 713 VAL A O 1
ATOM 5933 N N . ILE A 1 714 ? 1.022 5.550 -15.795 1.00 93.38 714 ILE A N 1
ATOM 5934 C CA . ILE A 1 714 ? 2.378 5.324 -16.329 1.00 93.38 714 ILE A CA 1
ATOM 5935 C C . ILE A 1 714 ? 2.377 4.241 -17.420 1.00 93.38 714 ILE A C 1
ATOM 5937 O O . ILE A 1 714 ? 2.925 4.450 -18.501 1.00 93.38 714 ILE A O 1
ATOM 5941 N N . ILE A 1 715 ? 1.709 3.108 -17.181 1.00 93.75 715 ILE A N 1
ATOM 5942 C CA . ILE A 1 715 ? 1.533 2.040 -18.177 1.00 93.75 715 ILE A CA 1
ATOM 5943 C C . ILE A 1 715 ? 0.811 2.580 -19.411 1.00 93.75 715 ILE A C 1
ATOM 5945 O O . ILE A 1 715 ? 1.196 2.282 -20.537 1.00 93.75 715 ILE A O 1
ATOM 5949 N N . SER A 1 716 ? -0.217 3.404 -19.214 1.00 88.94 716 SER A N 1
ATOM 5950 C CA . SER A 1 716 ? -0.938 4.035 -20.317 1.00 88.94 716 SER A CA 1
ATOM 5951 C C . SER A 1 716 ? -0.001 4.938 -21.121 1.00 88.94 716 SER A C 1
ATOM 5953 O O . SER A 1 716 ? 0.055 4.803 -22.338 1.00 88.94 716 SER A O 1
ATOM 5955 N N . MET A 1 717 ? 0.796 5.792 -20.468 1.00 89.56 717 MET A N 1
ATOM 5956 C CA . MET A 1 717 ? 1.793 6.628 -21.148 1.00 89.56 717 MET A CA 1
ATOM 5957 C C . MET A 1 717 ? 2.750 5.781 -21.993 1.00 89.56 717 MET A C 1
ATOM 5959 O O . MET A 1 717 ? 2.923 6.077 -23.170 1.00 89.56 717 MET A O 1
ATOM 5963 N N . PHE A 1 718 ? 3.280 4.683 -21.451 1.00 90.75 718 PHE A N 1
ATOM 5964 C CA . PHE A 1 718 ? 4.121 3.750 -22.208 1.00 90.75 718 PHE A CA 1
ATOM 5965 C C . PHE A 1 718 ? 3.413 3.146 -23.435 1.00 90.75 718 PHE A C 1
ATOM 5967 O O . PHE A 1 718 ? 4.020 2.987 -24.491 1.00 90.75 718 PHE A O 1
ATOM 5974 N N . LEU A 1 719 ? 2.123 2.815 -23.323 1.00 88.31 719 LEU A N 1
ATOM 5975 C CA . LEU A 1 719 ? 1.362 2.217 -24.423 1.00 88.31 719 LEU A CA 1
ATOM 5976 C C . LEU A 1 719 ? 1.007 3.225 -25.535 1.00 88.31 719 LEU A C 1
ATOM 5978 O O . LEU A 1 719 ? 0.958 2.845 -26.711 1.00 88.31 719 LEU A O 1
ATOM 5982 N N . PHE A 1 720 ? 0.738 4.489 -25.184 1.00 85.56 720 PHE A N 1
ATOM 5983 C CA . PHE A 1 720 ? 0.306 5.522 -26.137 1.00 85.56 720 PHE A CA 1
ATOM 5984 C C . PHE A 1 720 ? 1.452 6.333 -26.739 1.00 85.56 720 PHE A C 1
ATOM 5986 O O . PHE A 1 720 ? 1.325 6.772 -27.884 1.00 85.56 720 PHE A O 1
ATOM 5993 N N . LEU A 1 721 ? 2.543 6.554 -26.002 1.00 86.88 721 LEU A N 1
ATOM 5994 C CA . LEU A 1 721 ? 3.649 7.370 -26.488 1.00 86.88 721 LEU A CA 1
ATOM 5995 C C . LEU A 1 721 ? 4.439 6.612 -27.569 1.00 86.88 721 LEU A C 1
ATOM 5997 O O . LEU A 1 721 ? 4.772 5.438 -27.382 1.00 86.88 721 LEU A O 1
ATOM 6001 N N . PRO A 1 722 ? 4.738 7.246 -28.716 1.00 85.62 722 PRO A N 1
ATOM 6002 C CA . PRO A 1 722 ? 5.697 6.693 -29.661 1.00 85.62 722 PRO A CA 1
ATOM 6003 C C . PRO A 1 722 ? 7.093 6.714 -29.027 1.00 85.62 722 PRO A C 1
ATOM 6005 O O . PRO A 1 722 ? 7.468 7.691 -28.379 1.00 85.62 722 PRO A O 1
ATOM 6008 N N . MET A 1 723 ? 7.848 5.632 -29.212 1.00 86.50 723 MET A N 1
ATOM 6009 C CA . MET A 1 723 ? 9.243 5.531 -28.782 1.00 86.50 723 MET A CA 1
ATOM 6010 C C . MET A 1 723 ? 10.147 5.717 -29.999 1.00 86.50 723 MET A C 1
ATOM 6012 O O . MET A 1 723 ? 9.973 5.004 -30.988 1.00 86.50 723 MET A O 1
ATOM 6016 N N . ASP A 1 724 ? 11.090 6.660 -29.940 1.00 83.25 724 ASP A N 1
ATOM 6017 C CA . ASP A 1 724 ? 12.062 6.867 -31.018 1.00 83.25 724 ASP A CA 1
ATOM 6018 C C . ASP A 1 724 ? 13.182 5.809 -30.987 1.00 83.25 724 ASP A C 1
ATOM 6020 O O . ASP A 1 724 ? 14.030 5.796 -30.093 1.00 83.25 724 ASP A O 1
ATOM 6024 N N . ARG A 1 725 ? 13.184 4.916 -31.985 1.00 75.56 725 ARG A N 1
ATOM 6025 C CA . ARG A 1 725 ? 14.070 3.741 -32.085 1.00 75.56 725 ARG A CA 1
ATOM 6026 C C . ARG A 1 725 ? 15.065 3.794 -33.255 1.00 75.56 725 ARG A C 1
ATOM 6028 O O . ARG A 1 725 ? 15.956 2.950 -33.324 1.00 75.56 725 ARG A O 1
ATOM 6035 N N . TYR A 1 726 ? 14.943 4.748 -34.187 1.00 61.34 726 TYR A N 1
ATOM 6036 C CA . TYR A 1 726 ? 15.596 4.648 -35.512 1.00 61.34 726 TYR A CA 1
ATOM 6037 C C . TYR A 1 726 ? 16.913 5.403 -35.655 1.00 61.34 726 TYR A C 1
ATOM 6039 O O . TYR A 1 726 ? 17.612 5.207 -36.647 1.00 61.34 726 TYR A O 1
ATOM 6047 N N . SER A 1 727 ? 17.300 6.247 -34.702 1.00 58.34 727 SER A N 1
ATOM 6048 C CA . SER A 1 727 ? 18.435 7.142 -34.940 1.00 58.34 727 SER A CA 1
ATOM 6049 C C . SER A 1 727 ? 19.805 6.441 -35.006 1.00 58.34 727 SER A C 1
ATOM 6051 O O . SER A 1 727 ? 20.729 7.039 -35.558 1.00 58.34 727 SER A O 1
ATOM 6053 N N . ARG A 1 728 ? 19.982 5.198 -34.499 1.00 57.84 728 ARG A N 1
ATOM 6054 C CA . ARG A 1 728 ? 21.327 4.567 -34.398 1.00 57.84 728 ARG A CA 1
ATOM 6055 C C . ARG A 1 728 ? 21.479 3.047 -34.524 1.00 57.84 728 ARG A C 1
ATOM 6057 O O . ARG A 1 728 ? 22.619 2.579 -34.493 1.00 57.84 728 ARG A O 1
ATOM 6064 N N . VAL A 1 729 ? 20.419 2.253 -34.665 1.00 63.28 729 VAL A N 1
ATOM 6065 C CA . VAL A 1 729 ? 20.597 0.792 -34.778 1.00 63.28 729 VAL A CA 1
ATOM 6066 C C . VAL A 1 729 ? 21.088 0.446 -36.188 1.00 63.28 729 VAL A C 1
ATOM 6068 O O . VAL A 1 729 ? 20.367 0.614 -37.167 1.00 63.28 729 VAL A O 1
ATOM 6071 N N . SER A 1 730 ? 22.332 -0.032 -36.291 1.00 60.03 730 SER A N 1
ATOM 6072 C CA . SER A 1 730 ? 22.994 -0.381 -37.560 1.00 60.03 730 SER A CA 1
ATOM 6073 C C . SER A 1 730 ? 22.355 -1.567 -38.287 1.00 60.03 730 SER A C 1
ATOM 6075 O O . SER A 1 730 ? 22.543 -1.719 -39.492 1.00 60.03 730 SER A O 1
ATOM 6077 N N . ASP A 1 731 ? 21.581 -2.385 -37.571 1.00 67.56 731 ASP A N 1
ATOM 6078 C CA . ASP A 1 731 ? 20.777 -3.459 -38.140 1.00 67.56 731 ASP A CA 1
ATOM 6079 C C . ASP A 1 731 ? 19.298 -3.276 -37.755 1.00 67.56 731 ASP A C 1
ATOM 6081 O O . ASP A 1 731 ? 18.896 -3.685 -36.661 1.00 67.56 731 ASP A O 1
ATOM 6085 N N . PRO A 1 732 ? 18.458 -2.709 -38.641 1.00 56.06 732 PRO A N 1
ATOM 6086 C CA . PRO A 1 732 ? 17.028 -2.557 -38.393 1.00 56.06 732 PRO A CA 1
ATOM 6087 C C . PRO A 1 732 ? 16.298 -3.900 -38.249 1.00 56.06 732 PRO A C 1
ATOM 6089 O O . PRO A 1 732 ? 15.100 -3.899 -38.017 1.00 56.06 732 PRO A O 1
ATOM 6092 N N . LYS A 1 733 ? 16.964 -5.058 -38.385 1.00 54.22 733 LYS A N 1
ATOM 6093 C CA . LYS A 1 733 ? 16.384 -6.372 -38.065 1.00 54.22 733 LYS A CA 1
ATOM 6094 C C . LYS A 1 733 ? 16.605 -6.796 -36.606 1.00 54.22 733 LYS A C 1
ATOM 6096 O O . LYS A 1 733 ? 15.867 -7.650 -36.122 1.00 54.22 733 LYS A O 1
ATOM 6101 N N . LYS A 1 734 ? 17.562 -6.200 -35.882 1.00 61.97 734 LYS A N 1
ATOM 6102 C CA . LYS A 1 734 ? 17.827 -6.447 -34.448 1.00 61.97 734 LYS A CA 1
ATOM 6103 C C . LYS A 1 734 ? 17.128 -5.393 -33.596 1.00 61.97 734 LYS A C 1
ATOM 6105 O O . LYS A 1 734 ? 17.757 -4.528 -32.996 1.00 61.97 734 LYS A O 1
ATOM 6110 N N . MET A 1 735 ? 15.804 -5.412 -33.655 1.00 64.75 735 MET A N 1
ATOM 6111 C CA . MET A 1 735 ? 14.988 -4.306 -33.164 1.00 64.75 735 MET A CA 1
ATOM 6112 C C . MET A 1 735 ? 14.946 -4.257 -31.633 1.00 64.75 735 MET A C 1
ATOM 6114 O O . MET A 1 735 ? 15.085 -5.281 -30.972 1.00 64.75 735 MET A O 1
ATOM 6118 N N . CYS A 1 736 ? 14.750 -3.053 -31.088 1.00 82.12 736 CYS A N 1
ATOM 6119 C CA . CYS A 1 736 ? 14.761 -2.737 -29.658 1.00 82.12 736 CYS A CA 1
ATOM 6120 C C . CYS A 1 736 ? 13.548 -3.280 -28.887 1.00 82.12 736 CYS A C 1
ATOM 6122 O O . CYS A 1 736 ? 12.735 -2.522 -28.361 1.00 82.12 736 CYS A O 1
ATOM 6124 N N . GLY A 1 737 ? 13.393 -4.600 -28.837 1.00 87.94 737 GLY A N 1
ATOM 6125 C CA . GLY A 1 737 ? 12.318 -5.271 -28.114 1.00 87.94 737 GLY A CA 1
ATOM 6126 C C . GLY A 1 737 ? 11.077 -5.571 -28.973 1.00 87.94 737 GLY A C 1
ATOM 6127 O O . GLY A 1 737 ? 11.139 -5.562 -30.207 1.00 87.94 737 GLY A O 1
ATOM 6128 N N . PRO A 1 738 ? 9.916 -5.816 -28.340 1.00 89.31 738 PRO A N 1
ATOM 6129 C CA . PRO A 1 738 ? 8.755 -6.421 -28.985 1.00 89.31 738 PRO A CA 1
ATOM 6130 C C . PRO A 1 738 ? 8.002 -5.489 -29.950 1.00 89.31 738 PRO A C 1
ATOM 6132 O O . PRO A 1 738 ? 7.181 -5.969 -30.730 1.00 89.31 738 PRO A O 1
ATOM 6135 N N . TYR A 1 739 ? 8.268 -4.175 -29.928 1.00 88.25 739 TYR A N 1
ATOM 6136 C CA . TYR A 1 739 ? 7.562 -3.170 -30.745 1.00 88.25 739 TYR A CA 1
ATOM 6137 C C . TYR A 1 739 ? 8.507 -2.400 -31.675 1.00 88.25 739 TYR A C 1
ATOM 6139 O O . TYR A 1 739 ? 8.762 -1.218 -31.484 1.00 88.25 739 TYR A O 1
ATOM 6147 N N . PRO A 1 740 ? 9.059 -3.056 -32.698 1.00 77.56 740 PRO A N 1
ATOM 6148 C CA . PRO A 1 740 ? 10.159 -2.538 -33.509 1.00 77.56 740 PRO A CA 1
ATOM 6149 C C . PRO A 1 740 ? 9.996 -1.139 -34.124 1.00 77.56 740 PRO A C 1
ATOM 6151 O O . PRO A 1 740 ? 10.973 -0.432 -34.348 1.00 77.56 740 PRO A O 1
ATOM 6154 N N . THR A 1 741 ? 8.764 -0.769 -34.453 1.00 79.69 741 THR A N 1
ATOM 6155 C CA . THR A 1 741 ? 8.445 0.419 -35.240 1.00 79.69 741 THR A CA 1
ATOM 6156 C C . THR A 1 741 ? 8.353 1.681 -34.383 1.00 79.69 741 THR A C 1
ATOM 6158 O O . THR A 1 741 ? 7.900 1.601 -33.249 1.00 79.69 741 THR A O 1
ATOM 6161 N N . ASN A 1 742 ? 8.609 2.860 -34.966 1.00 76.50 742 ASN A N 1
ATOM 6162 C CA . ASN A 1 742 ? 8.428 4.183 -34.330 1.00 76.50 742 ASN A CA 1
ATOM 6163 C C . ASN A 1 742 ? 6.960 4.554 -34.071 1.00 76.50 742 ASN A C 1
ATOM 6165 O O . ASN A 1 742 ? 6.623 5.695 -33.757 1.00 76.50 742 ASN A O 1
ATOM 6169 N N . VAL A 1 743 ? 6.059 3.595 -34.249 1.00 76.00 743 VAL A N 1
ATOM 6170 C CA . VAL A 1 743 ? 4.651 3.768 -33.946 1.00 76.00 743 VAL A CA 1
ATOM 6171 C C . VAL A 1 743 ? 4.425 3.358 -32.496 1.00 76.00 743 VAL A C 1
ATOM 6173 O O . VAL A 1 743 ? 5.093 2.459 -31.991 1.00 76.00 743 VAL A O 1
ATOM 6176 N N . SER A 1 744 ? 3.474 4.010 -31.825 1.00 79.81 744 SER A N 1
ATOM 6177 C CA . SER A 1 744 ? 3.079 3.638 -30.465 1.00 79.81 744 SER A CA 1
ATOM 6178 C C . SER A 1 744 ? 2.821 2.134 -30.345 1.00 79.81 744 SER A C 1
ATOM 6180 O O . SER A 1 744 ? 2.359 1.493 -31.295 1.00 79.81 744 SER A O 1
ATOM 6182 N N . VAL A 1 745 ? 3.077 1.577 -29.160 1.00 77.94 745 VAL A N 1
ATOM 6183 C CA . VAL A 1 745 ? 2.903 0.144 -28.857 1.00 77.94 745 VAL A CA 1
ATOM 6184 C C . VAL A 1 745 ? 1.532 -0.365 -29.307 1.00 77.94 745 VAL A C 1
ATOM 6186 O O . VAL A 1 745 ? 1.401 -1.457 -29.860 1.00 77.94 745 VAL A O 1
ATOM 6189 N N . ILE A 1 746 ? 0.504 0.462 -29.127 1.00 74.50 746 ILE A N 1
ATOM 6190 C CA . ILE A 1 746 ? -0.869 0.179 -29.545 1.00 74.50 746 ILE A CA 1
ATOM 6191 C C . ILE A 1 746 ? -0.994 0.054 -31.061 1.00 74.50 746 ILE A C 1
ATOM 6193 O O . ILE A 1 746 ? -1.581 -0.902 -31.564 1.00 74.50 746 ILE A O 1
ATOM 6197 N N . ASN A 1 747 ? -0.436 1.003 -31.805 1.00 76.75 747 ASN A N 1
ATOM 6198 C CA . ASN A 1 747 ? -0.495 0.965 -33.258 1.00 76.75 747 ASN A CA 1
ATOM 6199 C C . ASN A 1 747 ? 0.358 -0.179 -33.821 1.00 76.75 747 ASN A C 1
ATOM 6201 O O . ASN A 1 747 ? -0.079 -0.840 -34.760 1.00 76.75 747 ASN A O 1
ATOM 6205 N N . ALA A 1 748 ? 1.513 -0.467 -33.213 1.00 73.19 748 ALA A N 1
ATOM 6206 C CA . ALA A 1 748 ? 2.337 -1.624 -33.553 1.00 73.19 748 ALA A CA 1
ATOM 6207 C C . ALA A 1 748 ? 1.581 -2.945 -33.317 1.00 73.19 748 ALA A C 1
ATOM 6209 O O . ALA A 1 748 ? 1.576 -3.825 -34.177 1.00 73.19 748 ALA A O 1
ATOM 6210 N N . SER A 1 749 ? 0.865 -3.050 -32.194 1.00 71.81 749 SER A N 1
ATOM 6211 C CA . SER A 1 749 ? 0.020 -4.210 -31.883 1.00 71.81 749 SER A CA 1
ATOM 6212 C C . SER A 1 749 ? -1.117 -4.364 -32.898 1.00 71.81 749 SER A C 1
ATOM 6214 O O . SER A 1 749 ? -1.357 -5.463 -33.391 1.00 71.81 749 SER A O 1
ATOM 6216 N N . ASN A 1 750 ? -1.777 -3.265 -33.276 1.00 72.38 750 ASN A N 1
ATOM 6217 C CA . ASN A 1 750 ? -2.853 -3.277 -34.273 1.00 72.38 750 ASN A CA 1
ATOM 6218 C C . ASN A 1 750 ? -2.365 -3.720 -35.659 1.00 72.38 750 ASN A C 1
ATOM 6220 O O . ASN A 1 750 ? -3.052 -4.491 -36.328 1.00 72.38 750 ASN A O 1
ATOM 6224 N N . LEU A 1 751 ? -1.178 -3.268 -36.077 1.00 72.44 751 LEU A N 1
ATOM 6225 C CA . LEU A 1 751 ? -0.557 -3.703 -37.330 1.00 72.44 751 LEU A CA 1
ATOM 6226 C C . LEU A 1 751 ? -0.265 -5.209 -37.317 1.00 72.44 751 LEU A C 1
ATOM 6228 O O . LEU A 1 751 ? -0.534 -5.887 -38.305 1.00 72.44 751 LEU A O 1
ATOM 6232 N N . PHE A 1 752 ? 0.207 -5.741 -36.187 1.00 66.56 752 PHE A N 1
ATOM 6233 C CA . PHE A 1 752 ? 0.478 -7.170 -36.031 1.00 66.56 752 PHE A CA 1
ATOM 6234 C C . PHE A 1 752 ? -0.795 -8.033 -36.038 1.00 66.56 752 PHE A C 1
ATOM 6236 O O . PHE A 1 752 ? -0.825 -9.104 -36.645 1.00 66.56 752 PHE A O 1
ATOM 6243 N N . PHE A 1 753 ? -1.875 -7.576 -35.395 1.00 68.75 753 PHE A N 1
ATOM 6244 C CA . PHE A 1 753 ? -3.166 -8.268 -35.481 1.00 68.75 753 PHE A CA 1
ATOM 6245 C C . PHE A 1 753 ? -3.696 -8.281 -36.916 1.00 68.75 753 PHE A C 1
ATOM 6247 O O . PHE A 1 753 ? -4.146 -9.326 -37.383 1.00 68.75 753 PHE A O 1
ATOM 6254 N N . LYS A 1 754 ? -3.566 -7.160 -37.638 1.00 71.81 754 LYS A N 1
ATOM 6255 C CA . LYS A 1 754 ? -3.979 -7.069 -39.042 1.00 71.81 754 LYS A CA 1
ATOM 6256 C C . LYS A 1 754 ? -3.205 -8.046 -39.934 1.00 71.81 754 LYS A C 1
ATOM 6258 O O . LYS A 1 754 ? -3.811 -8.684 -40.785 1.00 71.81 754 LYS A O 1
ATOM 6263 N N . SER A 1 755 ? -1.898 -8.225 -39.716 1.00 71.31 755 SER A N 1
ATOM 6264 C CA . SER A 1 755 ? -1.091 -9.138 -40.540 1.00 71.31 755 SER A CA 1
ATOM 6265 C C . SER A 1 755 ? -1.385 -10.626 -40.319 1.00 71.31 755 SER A C 1
ATOM 6267 O O . SER A 1 755 ? -1.119 -11.421 -41.215 1.00 71.31 755 SER A O 1
ATOM 6269 N N . ASN A 1 756 ? -1.913 -11.020 -39.153 1.00 71.81 756 ASN A N 1
ATOM 6270 C CA . ASN A 1 756 ? -2.157 -12.432 -38.831 1.00 71.81 756 ASN A CA 1
ATOM 6271 C C . ASN A 1 756 ? -3.564 -12.934 -39.186 1.00 71.81 756 ASN A C 1
ATOM 6273 O O . ASN A 1 756 ? -3.745 -14.146 -39.270 1.00 71.81 756 ASN A O 1
ATOM 6277 N N . ILE A 1 757 ? -4.557 -12.049 -39.342 1.00 72.62 757 ILE A N 1
ATOM 6278 C CA . ILE A 1 757 ? -5.963 -12.468 -39.486 1.00 72.62 757 ILE A CA 1
ATOM 6279 C C . ILE A 1 757 ? -6.333 -12.822 -40.934 1.00 72.62 757 ILE A C 1
ATOM 6281 O O . ILE A 1 757 ? -7.102 -13.755 -41.123 1.00 72.62 757 ILE A O 1
ATOM 6285 N N . ASN A 1 758 ? -5.753 -12.178 -41.949 1.00 60.03 758 ASN A N 1
ATOM 6286 C CA . ASN A 1 758 ? -5.769 -12.667 -43.333 1.00 60.03 758 ASN A CA 1
ATOM 6287 C C . ASN A 1 758 ? -4.862 -11.767 -44.189 1.00 60.03 758 ASN A C 1
ATOM 6289 O O . ASN A 1 758 ? -5.196 -10.603 -44.396 1.00 60.03 758 ASN A O 1
ATOM 6293 N N . PRO A 1 759 ? -3.727 -12.254 -44.719 1.00 61.50 759 PRO A N 1
ATOM 6294 C CA . PRO A 1 759 ? -2.840 -11.431 -45.543 1.00 61.50 759 PRO A CA 1
ATOM 6295 C C . PRO A 1 759 ? -3.387 -11.128 -46.953 1.00 61.50 759 PRO A C 1
ATOM 6297 O O . PRO A 1 759 ? -2.682 -10.494 -47.732 1.00 61.50 759 PRO A O 1
ATOM 6300 N N . GLN A 1 760 ? -4.595 -11.594 -47.304 1.00 64.75 760 GLN A N 1
ATOM 6301 C CA . GLN A 1 760 ? -5.095 -11.617 -48.686 1.00 64.75 760 GLN A CA 1
ATOM 6302 C C . GLN A 1 760 ? -6.462 -10.958 -48.941 1.00 64.75 760 GLN A C 1
ATOM 6304 O O . GLN A 1 760 ? -6.894 -10.972 -50.088 1.00 64.75 760 GLN A O 1
ATOM 6309 N N . GLU A 1 761 ? -7.132 -10.369 -47.946 1.00 58.28 761 GLU A N 1
ATOM 6310 C CA . GLU A 1 761 ? -8.376 -9.619 -48.190 1.00 58.28 761 GLU A CA 1
ATOM 6311 C C . GLU A 1 761 ? -8.136 -8.109 -48.092 1.00 58.28 761 GLU A C 1
ATOM 6313 O O . GLU A 1 761 ? -7.703 -7.577 -47.066 1.00 58.28 761 GLU A O 1
ATOM 6318 N N . ASP A 1 762 ? -8.367 -7.451 -49.226 1.00 52.97 762 ASP A N 1
ATOM 6319 C CA . ASP A 1 762 ? -8.149 -6.036 -49.471 1.00 52.97 762 ASP A CA 1
ATOM 6320 C C . ASP A 1 762 ? -9.049 -5.128 -48.607 1.00 52.97 762 ASP A C 1
ATOM 6322 O O . ASP A 1 762 ? -10.243 -5.344 -48.437 1.00 52.97 762 ASP A O 1
ATOM 6326 N N . GLU A 1 763 ? -8.424 -4.067 -48.098 1.00 52.16 763 GLU A N 1
ATOM 6327 C CA . GLU A 1 763 ? -8.928 -2.687 -48.028 1.00 52.16 763 GLU A CA 1
ATOM 6328 C C . GLU A 1 763 ? -10.302 -2.320 -47.423 1.00 52.16 763 GLU A C 1
ATOM 6330 O O . GLU A 1 763 ? -10.688 -1.155 -47.523 1.00 52.16 763 GLU A O 1
ATOM 6335 N N . ASP A 1 764 ? -10.998 -3.184 -46.682 1.00 54.09 764 ASP A N 1
ATOM 6336 C CA . ASP A 1 764 ? -12.191 -2.727 -45.951 1.00 54.09 764 ASP A CA 1
ATOM 6337 C C . ASP A 1 764 ? -11.827 -1.946 -44.667 1.00 54.09 764 ASP A C 1
ATOM 6339 O O . ASP A 1 764 ? -11.396 -2.473 -43.638 1.00 54.09 764 ASP A O 1
ATOM 6343 N N . GLN A 1 765 ? -12.021 -0.622 -44.730 1.00 56.72 765 GLN A N 1
ATOM 6344 C CA . GLN A 1 765 ? -11.684 0.384 -43.708 1.00 56.72 765 GLN A CA 1
ATOM 6345 C C . GLN A 1 765 ? -12.411 0.233 -42.350 1.00 56.72 765 GLN A C 1
ATOM 6347 O O . GLN A 1 765 ? -12.129 0.995 -41.423 1.00 56.72 765 GLN A O 1
ATOM 6352 N N . ASN A 1 766 ? -13.322 -0.732 -42.187 1.00 53.69 766 ASN A N 1
ATOM 6353 C CA . ASN A 1 766 ? -14.204 -0.810 -41.015 1.00 53.69 766 ASN A CA 1
ATOM 6354 C C . ASN A 1 766 ? -13.697 -1.680 -39.848 1.00 53.69 766 ASN A C 1
ATOM 6356 O O . ASN A 1 766 ? -14.212 -1.543 -38.738 1.00 53.69 766 ASN A O 1
ATOM 6360 N N . GLU A 1 767 ? -12.651 -2.498 -40.015 1.00 48.97 767 GLU A N 1
ATOM 6361 C CA . GLU A 1 767 ? -12.155 -3.374 -38.931 1.00 48.97 767 GLU A CA 1
ATOM 6362 C C . GLU A 1 767 ? -11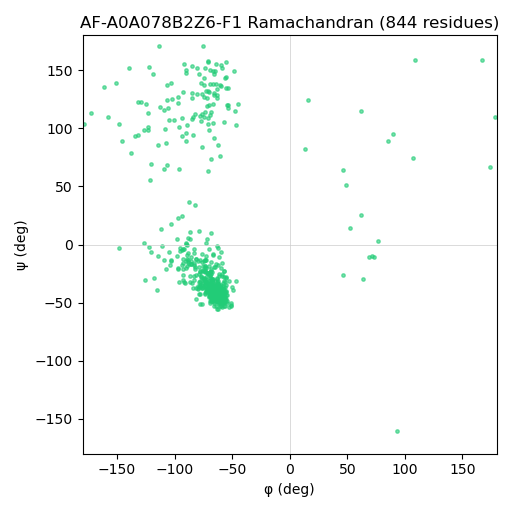.077 -2.751 -38.016 1.00 48.97 767 GLU A C 1
ATOM 6364 O O . GLU A 1 767 ? -10.653 -3.372 -37.042 1.00 48.97 767 GLU A O 1
ATOM 6369 N N . SER A 1 768 ? -10.666 -1.491 -38.226 1.00 53.56 768 SER A N 1
ATOM 6370 C CA . SER A 1 768 ? -9.660 -0.832 -37.365 1.00 53.56 768 SER A CA 1
ATOM 6371 C C . SER A 1 768 ? -10.232 -0.079 -36.153 1.00 53.56 768 SER A C 1
ATOM 6373 O O . SER A 1 768 ? -9.469 0.541 -35.404 1.00 53.56 768 SER A O 1
ATOM 6375 N N . LEU A 1 769 ? -11.558 -0.057 -35.968 1.00 56.22 769 LEU A N 1
ATOM 6376 C CA . LEU A 1 769 ? -12.189 0.648 -34.846 1.00 56.22 769 LEU A CA 1
ATOM 6377 C C . LEU A 1 769 ? -12.077 -0.160 -33.546 1.00 56.22 769 LEU A C 1
ATOM 6379 O O . LEU A 1 769 ? -11.614 0.364 -32.535 1.00 56.22 769 LEU A O 1
ATOM 6383 N N . THR A 1 770 ? -12.456 -1.438 -33.555 1.00 56.09 770 THR A N 1
ATOM 6384 C CA . THR A 1 770 ? -12.541 -2.294 -32.356 1.00 56.09 770 THR A CA 1
ATOM 6385 C C . THR A 1 770 ? -11.200 -2.448 -31.641 1.00 56.09 770 THR A C 1
ATOM 6387 O O . THR A 1 770 ? -11.146 -2.320 -30.420 1.00 56.09 770 THR A O 1
ATOM 6390 N N . THR A 1 771 ? -10.102 -2.617 -32.374 1.00 54.19 771 THR A N 1
ATOM 6391 C CA . THR A 1 771 ? -8.740 -2.733 -31.822 1.00 54.19 771 THR A CA 1
ATOM 6392 C C . THR A 1 771 ? -8.225 -1.407 -31.244 1.00 54.19 771 THR A C 1
ATOM 6394 O O . THR A 1 771 ? -7.639 -1.390 -30.159 1.00 54.19 771 THR A O 1
ATOM 6397 N N . ARG A 1 772 ? -8.526 -0.263 -31.885 1.00 56.34 772 ARG A N 1
ATOM 6398 C CA . ARG A 1 772 ? -8.255 1.073 -31.312 1.00 56.34 772 ARG A CA 1
ATOM 6399 C C . ARG A 1 772 ? -9.076 1.336 -30.049 1.00 56.34 772 ARG A C 1
ATOM 6401 O O . ARG A 1 772 ? -8.543 1.909 -29.098 1.00 56.34 772 ARG A O 1
ATOM 6408 N N . TYR A 1 773 ? -10.334 0.898 -29.997 1.00 62.03 773 TYR A N 1
ATOM 6409 C CA . TYR A 1 773 ? -11.172 1.035 -28.802 1.00 62.03 773 TYR A CA 1
ATOM 6410 C C . TYR A 1 773 ? -10.704 0.140 -27.657 1.00 62.03 773 TYR A C 1
ATOM 6412 O O . TYR A 1 773 ? -10.671 0.601 -26.523 1.00 62.03 773 TYR A O 1
ATOM 6420 N N . PHE A 1 774 ? -10.269 -1.092 -27.937 1.00 57.44 774 PHE A N 1
ATOM 6421 C CA . PHE A 1 774 ? -9.817 -2.032 -26.905 1.00 57.44 774 PHE A CA 1
ATOM 6422 C C . PHE A 1 774 ? -8.515 -1.586 -26.219 1.00 57.44 774 PHE A C 1
ATOM 6424 O O . PHE A 1 774 ? -8.302 -1.862 -25.042 1.00 57.44 774 PHE A O 1
ATOM 6431 N N . LEU A 1 775 ? -7.662 -0.851 -26.939 1.00 53.50 775 LEU A N 1
ATOM 6432 C CA . LEU A 1 775 ? -6.376 -0.359 -26.436 1.00 53.50 775 LEU A CA 1
ATOM 6433 C C . LEU A 1 775 ? -6.418 1.086 -25.914 1.00 53.50 775 LEU A C 1
ATOM 6435 O O . LEU A 1 775 ? -5.593 1.437 -25.079 1.00 53.50 775 LEU A O 1
ATOM 6439 N N . SER A 1 776 ? -7.397 1.907 -26.322 1.00 60.56 776 SER A N 1
ATOM 6440 C CA . SER A 1 776 ? -7.764 3.154 -25.612 1.00 60.56 776 SER A CA 1
ATOM 6441 C C . SER A 1 776 ? -8.574 2.897 -24.332 1.00 60.56 776 SER A C 1
ATOM 6443 O O . SER A 1 776 ? -8.664 3.756 -23.450 1.00 60.56 776 SER A O 1
ATOM 6445 N N . PHE A 1 777 ? -9.101 1.676 -24.203 1.00 65.00 777 PHE A N 1
ATOM 6446 C CA . PHE A 1 777 ? -9.892 1.198 -23.079 1.00 65.00 777 PHE A CA 1
ATOM 6447 C C . PHE A 1 777 ? -9.205 1.341 -21.715 1.00 65.00 777 PHE A C 1
ATOM 6449 O O . PHE A 1 777 ? -9.887 1.838 -20.839 1.00 65.00 777 PHE A O 1
ATOM 6456 N N . PRO A 1 778 ? -7.911 1.033 -21.478 1.00 62.19 778 PRO A N 1
ATOM 6457 C CA . PRO A 1 778 ? -7.328 1.001 -20.132 1.00 62.19 778 PRO A CA 1
ATOM 6458 C C . PRO A 1 778 ? -7.524 2.301 -19.348 1.00 62.19 778 PRO A C 1
ATOM 6460 O O . PRO A 1 778 ? -7.938 2.264 -18.190 1.00 62.19 778 PRO A O 1
ATOM 6463 N N . PHE A 1 779 ? -7.323 3.457 -19.984 1.00 65.75 779 PHE A N 1
ATOM 6464 C CA . PHE A 1 779 ? -7.512 4.755 -19.338 1.00 65.75 779 PHE A CA 1
ATOM 6465 C C . PHE A 1 779 ? -8.994 5.039 -19.051 1.00 65.75 779 PHE A C 1
ATOM 6467 O O . PHE A 1 779 ? -9.368 5.325 -17.911 1.00 65.75 779 PHE A O 1
ATOM 6474 N N . ILE A 1 780 ? -9.857 4.871 -20.058 1.00 72.56 780 ILE A N 1
ATOM 6475 C CA . ILE A 1 780 ? -11.307 5.081 -19.930 1.00 72.56 780 ILE A CA 1
ATOM 6476 C C . ILE A 1 780 ? -11.913 4.088 -18.929 1.00 72.56 780 ILE A C 1
ATOM 6478 O O . ILE A 1 780 ? -12.725 4.474 -18.093 1.00 72.56 780 ILE A O 1
ATOM 6482 N N . THR A 1 781 ? -11.480 2.828 -18.944 1.00 68.06 781 THR A N 1
ATOM 6483 C CA . THR A 1 781 ? -11.871 1.804 -17.975 1.00 68.06 781 THR A CA 1
ATOM 6484 C C . THR A 1 781 ? -11.382 2.120 -16.598 1.00 68.06 781 THR A C 1
ATOM 6486 O O . THR A 1 781 ? -12.097 1.831 -15.657 1.00 68.06 781 THR A O 1
ATOM 6489 N N . SER A 1 782 ? -10.201 2.707 -16.445 1.00 69.25 782 SER A N 1
ATOM 6490 C CA . SER A 1 782 ? -9.698 3.036 -15.116 1.00 69.25 782 SER A CA 1
ATOM 6491 C C . SER A 1 782 ? -10.524 4.156 -14.517 1.00 69.25 782 SER A C 1
ATOM 6493 O O . SER A 1 782 ? -10.976 4.026 -13.386 1.00 69.25 782 SER A O 1
ATOM 6495 N N . ILE A 1 783 ? -10.857 5.184 -15.303 1.00 76.88 783 ILE A N 1
ATOM 6496 C CA . ILE A 1 783 ? -11.811 6.219 -14.889 1.00 76.88 783 ILE A CA 1
ATOM 6497 C C . ILE A 1 783 ? -13.182 5.601 -14.584 1.00 76.88 783 ILE A C 1
ATOM 6499 O O . ILE A 1 783 ? -13.743 5.845 -13.517 1.00 76.88 783 ILE A O 1
ATOM 6503 N N . ALA A 1 784 ? -13.714 4.759 -15.472 1.00 78.31 784 ALA A N 1
ATOM 6504 C CA . ALA A 1 784 ? -15.004 4.106 -15.271 1.00 78.31 784 ALA A CA 1
ATOM 6505 C C . ALA A 1 784 ? -15.007 3.198 -14.031 1.00 78.31 784 ALA A C 1
ATOM 6507 O O . ALA A 1 784 ? -15.971 3.202 -13.276 1.00 78.31 784 ALA A O 1
ATOM 6508 N N . LEU A 1 785 ? -13.927 2.464 -13.766 1.00 75.19 785 LEU A N 1
ATOM 6509 C CA . LEU A 1 785 ? -13.765 1.594 -12.601 1.00 75.19 785 LEU A CA 1
ATOM 6510 C C . LEU A 1 785 ? -13.557 2.399 -11.318 1.00 75.19 785 LEU A C 1
ATOM 6512 O O . LEU A 1 785 ? -14.053 1.994 -10.269 1.00 75.19 785 LEU A O 1
ATOM 6516 N N . ILE A 1 786 ? -12.914 3.565 -11.380 1.00 77.38 786 ILE A N 1
ATOM 6517 C CA . ILE A 1 786 ? -12.862 4.513 -10.260 1.00 77.38 786 ILE A CA 1
ATOM 6518 C C . ILE A 1 786 ? -14.275 5.024 -9.953 1.00 77.38 786 ILE A C 1
ATOM 6520 O O . ILE A 1 786 ? -14.709 4.987 -8.804 1.00 77.38 786 ILE A O 1
ATOM 6524 N N . LEU A 1 787 ? -15.049 5.410 -10.969 1.00 82.12 787 LEU A N 1
ATOM 6525 C CA . LEU A 1 787 ? -16.439 5.831 -10.779 1.00 82.12 787 LEU A CA 1
ATOM 6526 C C . LEU A 1 787 ? -17.305 4.686 -10.234 1.00 82.12 787 LEU A C 1
ATOM 6528 O O . LEU A 1 787 ? -18.007 4.866 -9.239 1.00 82.12 787 LEU A O 1
ATOM 6532 N N . ILE A 1 788 ? -17.206 3.485 -10.806 1.00 81.94 788 ILE A N 1
ATOM 6533 C CA . ILE A 1 788 ? -17.928 2.294 -10.339 1.00 81.94 788 ILE A CA 1
ATOM 6534 C C . ILE A 1 788 ? -17.522 1.948 -8.907 1.00 81.94 788 ILE A C 1
ATOM 6536 O O . ILE A 1 788 ? -18.393 1.657 -8.090 1.00 81.94 788 ILE A O 1
ATOM 6540 N N . SER A 1 789 ? -16.236 2.004 -8.564 1.00 76.88 789 SER A N 1
ATOM 6541 C CA . SER A 1 789 ? -15.777 1.724 -7.202 1.00 76.88 789 SER A CA 1
ATOM 6542 C C . SER A 1 789 ? -16.276 2.768 -6.209 1.00 76.88 789 SER A C 1
ATOM 6544 O O . SER A 1 789 ? -16.737 2.389 -5.136 1.00 76.88 789 SER A O 1
ATOM 6546 N N . SER A 1 790 ? -16.322 4.051 -6.586 1.00 79.06 790 SER A N 1
ATOM 6547 C CA . SER A 1 790 ? -16.939 5.094 -5.759 1.00 79.06 790 SER A CA 1
ATOM 6548 C C . SER A 1 790 ? -18.419 4.795 -5.474 1.00 79.06 790 SER A C 1
ATOM 6550 O O . SER A 1 790 ? -18.861 4.871 -4.325 1.00 79.06 790 SER A O 1
ATOM 6552 N N . ILE A 1 791 ? -19.167 4.331 -6.484 1.00 83.06 791 ILE A N 1
ATOM 6553 C CA . ILE A 1 791 ? -20.568 3.913 -6.341 1.00 83.06 791 ILE A CA 1
ATOM 6554 C C . ILE A 1 791 ? -20.673 2.666 -5.449 1.00 83.06 791 ILE A C 1
ATOM 6556 O O . ILE A 1 791 ? -21.548 2.593 -4.585 1.00 83.06 791 ILE A O 1
ATOM 6560 N N . GLN A 1 792 ? -19.786 1.682 -5.616 1.00 81.75 792 GLN A N 1
ATOM 6561 C CA . GLN A 1 792 ? -19.766 0.468 -4.793 1.00 81.75 792 GLN A CA 1
ATOM 6562 C C . GLN A 1 792 ? -19.431 0.766 -3.326 1.00 81.75 792 GLN A C 1
ATOM 6564 O O . GLN A 1 792 ? -20.030 0.170 -2.434 1.00 81.75 792 GLN A O 1
ATOM 6569 N N . LEU A 1 793 ? -18.546 1.724 -3.051 1.00 79.06 793 LEU A N 1
ATOM 6570 C CA . LEU A 1 793 ? -18.237 2.175 -1.690 1.00 79.06 793 LEU A CA 1
ATOM 6571 C C . LEU A 1 793 ? -19.438 2.852 -1.021 1.00 79.06 793 LEU A C 1
ATOM 6573 O O . LEU A 1 793 ? -19.673 2.664 0.179 1.00 79.06 793 LEU A O 1
ATOM 6577 N N . GLN A 1 794 ? -20.232 3.606 -1.789 1.00 83.31 794 GLN A N 1
ATOM 6578 C CA . GLN A 1 794 ? -21.498 4.156 -1.303 1.00 83.31 794 GLN A CA 1
ATOM 6579 C C . GLN A 1 794 ? -22.527 3.051 -1.039 1.00 83.31 794 GLN A C 1
ATOM 6581 O O . GLN A 1 794 ? -23.123 3.020 0.037 1.00 83.31 794 GLN A O 1
ATOM 6586 N N . LYS A 1 795 ? -22.685 2.089 -1.959 1.00 84.69 795 LYS A N 1
ATOM 6587 C CA . LYS A 1 795 ? -23.564 0.923 -1.754 1.00 84.69 795 LYS A CA 1
ATOM 6588 C C . LYS A 1 795 ? -23.162 0.103 -0.530 1.00 84.69 795 LYS A C 1
ATOM 6590 O O . LYS A 1 795 ? -24.027 -0.277 0.251 1.00 84.69 795 LYS A O 1
ATOM 6595 N N . GLY A 1 796 ? -21.865 -0.114 -0.319 1.00 78.19 796 GLY A N 1
ATOM 6596 C CA . GLY A 1 796 ? -21.346 -0.809 0.855 1.00 78.19 796 GLY A CA 1
ATOM 6597 C C . GLY A 1 796 ? -21.700 -0.104 2.166 1.00 78.19 796 GLY A C 1
ATOM 6598 O O . GLY A 1 796 ? -22.011 -0.772 3.147 1.00 78.19 796 GLY A O 1
ATOM 6599 N N . LEU A 1 797 ? -21.727 1.234 2.187 1.00 77.75 797 LEU A N 1
ATOM 6600 C CA . LEU A 1 797 ? -22.188 1.991 3.356 1.00 77.75 797 LEU A CA 1
ATOM 6601 C C . LEU A 1 797 ? -23.677 1.763 3.630 1.00 77.75 797 LEU A C 1
ATOM 6603 O O . LEU A 1 797 ? -24.053 1.543 4.781 1.00 77.75 797 LEU A O 1
ATOM 6607 N N . ILE A 1 798 ? -24.504 1.788 2.583 1.00 83.44 798 ILE A N 1
ATOM 6608 C CA . ILE A 1 798 ? -25.945 1.530 2.691 1.00 83.44 798 ILE A CA 1
ATOM 6609 C C . ILE A 1 798 ? -26.182 0.112 3.223 1.00 83.44 798 ILE A C 1
ATOM 6611 O O . ILE A 1 798 ? -26.927 -0.061 4.180 1.00 83.44 798 ILE A O 1
ATOM 6615 N N . GLU A 1 799 ? -25.488 -0.888 2.679 1.00 85.38 799 GLU A N 1
ATOM 6616 C CA . GLU A 1 799 ? -25.604 -2.289 3.099 1.00 85.38 799 GLU A CA 1
ATOM 6617 C C . GLU A 1 799 ? -25.198 -2.499 4.566 1.00 85.38 799 GLU A C 1
ATOM 6619 O O . GLU A 1 799 ? -25.910 -3.154 5.328 1.00 85.38 799 GLU A O 1
ATOM 6624 N N . VAL A 1 800 ? -24.074 -1.915 4.998 1.00 78.62 800 VAL A N 1
ATOM 6625 C CA . VAL A 1 800 ? -23.632 -1.990 6.400 1.00 78.62 800 VAL A CA 1
ATOM 6626 C C . VAL A 1 800 ? -24.653 -1.316 7.321 1.00 78.62 800 VAL A C 1
ATOM 6628 O O . VAL A 1 800 ? -24.970 -1.854 8.383 1.00 78.62 800 VAL A O 1
ATOM 6631 N N . TYR A 1 801 ? -25.212 -0.176 6.912 1.00 82.06 801 TYR A N 1
ATOM 6632 C CA . TYR A 1 801 ? -26.239 0.524 7.680 1.00 82.06 801 TYR A CA 1
ATOM 6633 C C . TYR A 1 801 ? -27.553 -0.266 7.758 1.00 82.06 801 TYR A C 1
ATOM 6635 O O . TYR A 1 801 ? -28.157 -0.358 8.827 1.00 82.06 801 TYR A O 1
ATOM 6643 N N . GLU A 1 802 ? -27.986 -0.886 6.661 1.00 86.81 802 GLU A N 1
ATOM 6644 C CA . GLU A 1 802 ? -29.156 -1.765 6.643 1.00 86.81 802 GLU A CA 1
ATOM 6645 C C . GLU A 1 802 ? -28.967 -2.991 7.535 1.00 86.81 802 GLU A C 1
ATOM 6647 O O . GLU A 1 802 ? -29.883 -3.353 8.273 1.00 86.81 802 GLU A O 1
ATOM 6652 N N . ASN A 1 803 ? -27.786 -3.613 7.505 1.00 81.06 803 ASN A N 1
ATOM 6653 C CA . ASN A 1 803 ? -27.464 -4.747 8.367 1.00 81.06 803 ASN A CA 1
ATOM 6654 C C . ASN A 1 803 ? -27.448 -4.339 9.843 1.00 81.06 803 ASN A C 1
ATOM 6656 O O . ASN A 1 803 ? -28.050 -5.029 10.664 1.00 81.06 803 ASN A O 1
ATOM 6660 N N . TYR A 1 804 ? -26.858 -3.186 10.174 1.00 80.69 804 TYR A N 1
ATOM 6661 C CA . TYR A 1 804 ? -26.920 -2.628 11.525 1.00 80.69 804 TYR A CA 1
ATOM 6662 C C . TYR A 1 804 ? -28.364 -2.365 11.966 1.00 80.69 804 TYR A C 1
ATOM 6664 O O . TYR A 1 804 ? -28.757 -2.748 13.065 1.00 80.69 804 TYR A O 1
ATOM 6672 N N . LYS A 1 805 ? -29.183 -1.763 11.095 1.00 83.81 805 LYS A N 1
ATOM 6673 C CA . LYS A 1 805 ? -30.600 -1.502 11.363 1.00 83.81 805 LYS A CA 1
ATOM 6674 C C . LYS A 1 805 ? -31.357 -2.809 11.612 1.00 83.81 805 LYS A C 1
ATOM 6676 O O . LYS A 1 805 ? -32.035 -2.918 12.627 1.00 83.81 805 LYS A O 1
ATOM 6681 N N . LYS A 1 806 ? -31.202 -3.817 10.744 1.00 87.31 806 LYS A N 1
ATOM 6682 C CA . LYS A 1 806 ? -31.802 -5.157 10.909 1.00 87.31 806 LYS A CA 1
ATOM 6683 C C . LYS A 1 806 ? -31.376 -5.817 12.218 1.00 87.31 806 LYS A C 1
ATOM 6685 O O . LYS A 1 806 ? -32.215 -6.396 12.899 1.00 87.31 806 LYS A O 1
ATOM 6690 N N . GLN A 1 807 ? -30.101 -5.706 12.584 1.00 76.44 807 GLN A N 1
ATOM 6691 C CA . GLN A 1 807 ? -29.591 -6.247 13.839 1.00 76.44 807 GLN A CA 1
ATOM 6692 C C . GLN A 1 807 ? -30.194 -5.529 15.048 1.00 76.44 807 GLN A C 1
ATOM 6694 O O . GLN A 1 807 ? -30.696 -6.196 15.941 1.00 76.44 807 GLN A O 1
ATOM 6699 N N . LYS A 1 808 ? -30.256 -4.191 15.042 1.00 79.81 808 LYS A N 1
ATOM 6700 C CA . LYS A 1 808 ? -30.924 -3.427 16.106 1.00 79.81 808 LYS A CA 1
ATOM 6701 C C . LYS A 1 808 ? -32.408 -3.762 16.223 1.00 79.81 808 LYS A C 1
ATOM 6703 O O . LYS A 1 808 ? -32.892 -3.891 17.338 1.00 79.81 808 LYS A O 1
ATOM 6708 N N . PHE A 1 809 ? -33.120 -3.937 15.109 1.00 84.88 809 PHE A N 1
ATOM 6709 C CA . PHE A 1 809 ? -34.511 -4.402 15.146 1.00 84.88 809 PHE A CA 1
ATOM 6710 C C . PHE A 1 809 ? -34.629 -5.782 15.778 1.00 84.88 809 PHE A C 1
ATOM 6712 O O . PHE A 1 809 ? -35.436 -5.947 16.681 1.00 84.88 809 PHE A O 1
ATOM 6719 N N . LYS A 1 810 ? -33.767 -6.729 15.395 1.00 82.00 810 LYS A N 1
ATOM 6720 C CA . LYS A 1 810 ? -33.730 -8.055 16.017 1.00 82.00 810 LYS A CA 1
ATOM 6721 C C . LYS A 1 810 ? -33.419 -7.979 17.517 1.00 82.00 810 LYS A C 1
ATOM 6723 O O . LYS A 1 810 ? -34.023 -8.704 18.297 1.00 82.00 810 LYS A O 1
ATOM 6728 N N . ASP A 1 811 ? -32.514 -7.095 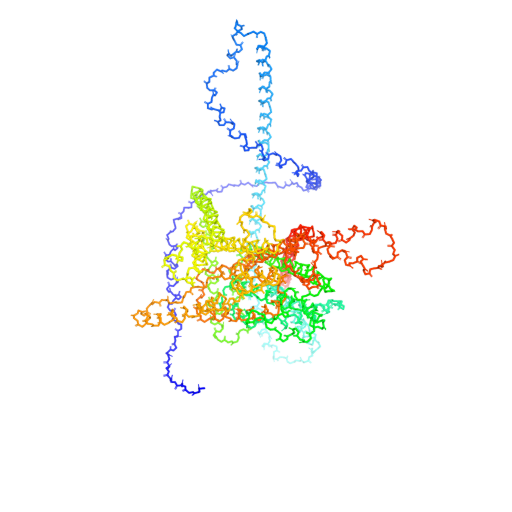17.932 1.00 73.94 811 ASP A N 1
ATOM 6729 C CA . ASP A 1 811 ? -32.216 -6.866 19.349 1.00 73.94 811 ASP A CA 1
ATOM 6730 C C . ASP A 1 811 ? -33.436 -6.301 20.092 1.00 73.94 811 ASP A C 1
ATOM 6732 O O . ASP A 1 811 ? -33.712 -6.718 21.215 1.00 73.94 811 ASP A O 1
ATOM 6736 N N . TYR A 1 812 ? -34.185 -5.381 19.474 1.00 80.38 812 TYR A N 1
ATOM 6737 C CA . TYR A 1 812 ? -35.433 -4.864 20.036 1.00 80.38 812 TYR A CA 1
ATOM 6738 C C . TYR A 1 812 ? -36.524 -5.934 20.103 1.00 80.38 812 TYR A C 1
ATOM 6740 O O . TYR A 1 812 ? -37.194 -6.023 21.126 1.00 80.38 812 TYR A O 1
ATOM 6748 N N . ASP A 1 813 ? -36.669 -6.772 19.077 1.00 84.25 813 ASP A N 1
ATOM 6749 C CA . ASP A 1 813 ? -37.629 -7.879 19.065 1.00 84.25 813 ASP A CA 1
ATOM 6750 C C . ASP A 1 813 ? -37.300 -8.895 20.163 1.00 84.25 813 ASP A C 1
ATOM 6752 O O . ASP A 1 813 ? -38.171 -9.231 20.960 1.00 84.25 813 ASP A O 1
ATOM 6756 N N . ASN A 1 814 ? -36.028 -9.289 20.301 1.00 77.81 814 ASN A N 1
ATOM 6757 C CA . ASN A 1 814 ? -35.573 -10.159 21.390 1.00 77.81 814 ASN A CA 1
ATOM 6758 C C . ASN A 1 814 ? -35.852 -9.533 22.768 1.00 77.81 814 ASN A C 1
ATOM 6760 O O . ASN A 1 814 ? -36.311 -10.213 23.681 1.00 77.81 814 ASN A O 1
ATOM 6764 N N . GLN A 1 815 ? -35.612 -8.225 22.932 1.00 77.06 815 GLN A N 1
ATOM 6765 C CA . GLN A 1 815 ? -35.933 -7.520 24.177 1.00 77.06 815 GLN A CA 1
ATOM 6766 C C . GLN A 1 815 ? -37.441 -7.488 24.448 1.00 77.06 815 GLN A C 1
ATOM 6768 O O . GLN A 1 815 ? -37.857 -7.610 25.600 1.00 77.06 815 GLN A O 1
ATOM 6773 N N . ILE A 1 816 ? -38.267 -7.323 23.414 1.00 83.88 816 ILE A N 1
ATOM 6774 C CA . ILE A 1 816 ? -39.726 -7.372 23.530 1.00 83.88 816 ILE A CA 1
ATOM 6775 C C . ILE A 1 816 ? -40.174 -8.784 23.917 1.00 83.88 816 ILE A C 1
ATOM 6777 O O . ILE A 1 816 ? -40.988 -8.911 24.829 1.00 83.8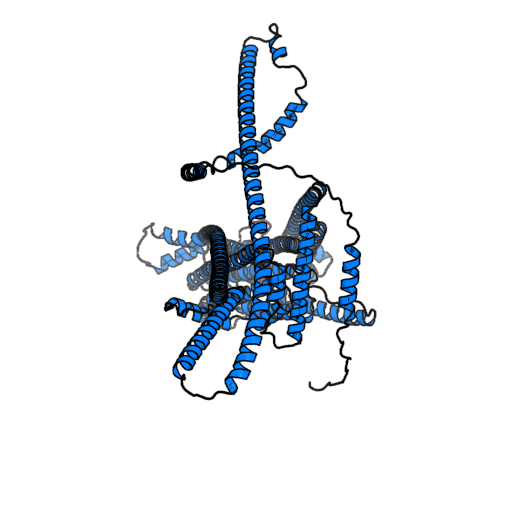8 816 ILE A O 1
ATOM 6781 N N . GLU A 1 817 ? -39.630 -9.829 23.293 1.00 81.50 817 GLU A N 1
ATOM 6782 C CA . GLU A 1 817 ? -39.909 -11.227 23.637 1.00 81.50 817 GLU A CA 1
ATOM 6783 C C . GLU A 1 817 ? -39.516 -11.541 25.085 1.00 81.50 817 GLU A C 1
ATOM 6785 O O . GLU A 1 817 ? -40.321 -12.100 25.831 1.00 81.50 817 GLU A O 1
ATOM 6790 N N . ASP A 1 818 ? -38.336 -11.105 25.531 1.00 77.44 818 ASP A N 1
ATOM 6791 C CA . ASP A 1 818 ? -37.892 -11.260 26.920 1.00 77.44 818 ASP A CA 1
ATOM 6792 C C . ASP A 1 818 ? -38.816 -10.514 27.894 1.00 77.44 818 ASP A C 1
ATOM 6794 O O . ASP A 1 818 ? -39.179 -11.032 28.956 1.00 77.44 818 ASP A O 1
ATOM 6798 N N . LEU A 1 819 ? -39.241 -9.294 27.552 1.00 84.31 819 LEU A N 1
ATOM 6799 C CA . LEU A 1 819 ? -40.193 -8.524 28.356 1.00 84.31 819 LEU A CA 1
ATOM 6800 C C . LEU A 1 819 ? -41.574 -9.190 28.401 1.00 84.31 819 LEU A C 1
ATOM 6802 O O . LEU A 1 819 ? -42.196 -9.220 29.465 1.00 84.31 819 LEU A O 1
ATOM 6806 N N . GLN A 1 820 ? -42.044 -9.759 27.290 1.00 86.44 820 GLN A N 1
ATOM 6807 C CA . GLN A 1 820 ? -43.292 -10.520 27.227 1.00 86.44 820 GLN A CA 1
ATOM 6808 C C . GLN A 1 820 ? -43.199 -11.806 28.049 1.00 86.44 820 GLN A C 1
ATOM 6810 O O . GLN A 1 820 ? -44.107 -12.095 28.827 1.00 86.44 820 GLN A O 1
ATOM 6815 N N . LEU A 1 821 ? -42.097 -12.551 27.951 1.00 83.81 821 LEU A N 1
ATOM 6816 C CA . LEU A 1 821 ? -41.855 -13.760 28.738 1.00 83.81 821 LEU A CA 1
ATOM 6817 C C . LEU A 1 821 ? -41.834 -13.443 30.239 1.00 83.81 821 LEU A C 1
ATOM 6819 O O . LEU A 1 821 ? -42.470 -14.138 31.038 1.00 83.81 821 LEU A O 1
ATOM 6823 N N . ASN A 1 822 ? -41.162 -12.357 30.624 1.00 81.44 822 ASN A N 1
ATOM 6824 C CA . ASN A 1 822 ? -41.156 -11.866 31.998 1.00 81.44 822 ASN A CA 1
ATOM 6825 C C . ASN A 1 822 ? -42.563 -11.457 32.455 1.00 81.44 822 ASN A C 1
ATOM 6827 O O . ASN A 1 822 ? -42.979 -11.823 33.554 1.00 81.44 822 ASN A O 1
ATOM 6831 N N . TYR A 1 823 ? -43.332 -10.770 31.607 1.00 89.56 823 TYR A N 1
ATOM 6832 C CA . TYR A 1 823 ? -44.723 -10.422 31.890 1.00 89.56 823 TYR A CA 1
ATOM 6833 C C . TYR A 1 823 ? -45.606 -11.665 32.076 1.00 89.56 823 TYR A C 1
ATOM 6835 O O . TYR A 1 823 ? -46.308 -11.760 33.080 1.00 89.56 823 TYR A O 1
ATOM 6843 N N . PHE A 1 824 ? -45.530 -12.662 31.189 1.00 87.31 824 PHE A N 1
ATOM 6844 C CA . PHE A 1 824 ? -46.267 -13.924 31.330 1.00 87.31 824 PHE A CA 1
ATOM 6845 C C . PHE A 1 824 ? -45.884 -14.681 32.600 1.00 87.31 824 PHE A C 1
ATOM 6847 O O . PHE A 1 824 ? -46.746 -15.249 33.271 1.00 87.31 824 PHE A O 1
ATOM 6854 N N . THR A 1 825 ? -44.601 -14.666 32.958 1.00 84.19 825 THR A N 1
ATOM 6855 C CA . THR A 1 825 ? -44.113 -15.281 34.196 1.00 84.19 825 THR A CA 1
ATOM 6856 C C . THR A 1 825 ? -44.704 -14.580 35.421 1.00 84.19 825 THR A C 1
ATOM 6858 O O . THR A 1 825 ? -45.150 -15.252 36.351 1.00 84.19 825 THR A O 1
ATOM 6861 N N . LEU A 1 826 ? -44.787 -13.246 35.402 1.00 85.88 826 LEU A N 1
ATOM 6862 C CA . LEU A 1 826 ? -45.423 -12.455 36.460 1.00 85.88 826 LEU A CA 1
ATOM 6863 C C . LEU A 1 826 ? -46.937 -12.696 36.539 1.00 85.88 826 LEU A C 1
ATOM 6865 O O . LEU A 1 826 ? -47.453 -12.912 37.630 1.00 85.88 826 LEU A O 1
ATOM 6869 N N . VAL A 1 827 ? -47.643 -12.738 35.405 1.00 89.56 827 VAL A N 1
ATOM 6870 C CA . VAL A 1 827 ? -49.086 -13.046 35.357 1.00 89.56 827 VAL A CA 1
ATOM 6871 C C . VAL A 1 827 ? -49.365 -14.452 35.887 1.00 89.56 827 VAL A C 1
ATOM 6873 O O . VAL A 1 827 ? -50.303 -14.657 36.654 1.00 89.56 827 VAL A O 1
ATOM 6876 N N . ARG A 1 828 ? -48.533 -15.435 35.528 1.00 88.75 828 ARG A N 1
ATOM 6877 C CA . ARG A 1 828 ? -48.656 -16.802 36.042 1.00 88.75 828 ARG A CA 1
ATOM 6878 C C . ARG A 1 828 ? -48.431 -16.859 37.553 1.00 88.75 828 ARG A C 1
ATOM 6880 O O . ARG A 1 828 ? -49.177 -17.560 38.231 1.00 88.75 828 ARG A O 1
ATOM 6887 N N . LYS A 1 829 ? -47.440 -16.126 38.075 1.00 88.50 829 LYS A N 1
ATOM 6888 C CA . LYS A 1 829 ? -47.216 -15.992 39.524 1.00 88.50 829 LYS A CA 1
ATOM 6889 C C . LYS A 1 829 ? -48.431 -15.358 40.216 1.00 88.50 829 LYS A C 1
ATOM 6891 O O . LYS A 1 829 ? -48.898 -15.912 41.201 1.00 88.50 829 LYS A O 1
ATOM 6896 N N . ASP A 1 830 ? -48.990 -14.273 39.677 1.00 91.00 830 ASP A N 1
ATOM 6897 C CA . ASP A 1 830 ? -50.187 -13.613 40.233 1.00 91.00 830 ASP A CA 1
ATOM 6898 C C . ASP A 1 830 ? -51.418 -14.537 40.252 1.00 91.00 830 ASP A C 1
ATOM 6900 O O . ASP A 1 830 ? -52.127 -14.614 41.254 1.00 91.00 830 ASP A O 1
ATOM 6904 N N . ASN A 1 831 ? -51.642 -15.310 39.185 1.00 90.06 831 ASN A N 1
ATOM 6905 C CA . ASN A 1 831 ? -52.727 -16.294 39.148 1.00 90.06 831 ASN A CA 1
ATOM 6906 C C . ASN A 1 831 ? -52.542 -17.396 40.203 1.00 90.06 831 ASN A C 1
ATOM 6908 O O . ASN A 1 831 ? -53.492 -17.713 40.914 1.00 90.06 831 ASN A O 1
ATOM 6912 N N . LEU A 1 832 ? -51.320 -17.916 40.373 1.00 89.81 832 LEU A N 1
ATOM 6913 C CA . LEU A 1 832 ? -51.015 -18.888 41.430 1.00 89.81 832 LEU A CA 1
ATOM 6914 C C . LEU A 1 832 ? -51.270 -18.310 42.831 1.00 89.81 832 LEU A C 1
ATOM 6916 O O . LEU A 1 832 ? -51.831 -18.997 43.680 1.00 89.81 832 LEU A O 1
ATOM 6920 N N . PHE A 1 833 ? -50.927 -17.040 43.067 1.00 89.50 833 PHE A N 1
ATOM 6921 C CA . PHE A 1 833 ? -51.240 -16.363 44.328 1.00 89.50 833 PHE A CA 1
ATOM 6922 C C . PHE A 1 833 ? -52.743 -16.188 44.554 1.00 89.50 833 PHE A C 1
ATOM 6924 O O . PHE A 1 833 ? -53.221 -16.356 45.677 1.00 89.50 833 PHE A O 1
ATOM 6931 N N . LYS A 1 834 ? -53.505 -15.842 43.511 1.00 90.06 834 LYS A N 1
ATOM 6932 C CA . LYS A 1 834 ? -54.967 -15.725 43.595 1.00 90.06 834 LYS A CA 1
ATOM 6933 C C . LYS A 1 834 ? -55.617 -17.066 43.913 1.00 90.06 834 LYS A C 1
ATOM 6935 O O . LYS A 1 834 ? -56.514 -17.108 44.753 1.00 90.06 834 LYS A O 1
ATOM 6940 N N . ASP A 1 835 ? -55.151 -18.145 43.295 1.00 89.69 835 ASP A N 1
ATOM 6941 C CA . ASP A 1 835 ? -55.651 -19.493 43.564 1.00 89.69 835 ASP A CA 1
ATOM 6942 C C . ASP A 1 835 ? -55.287 -19.959 44.980 1.00 89.69 835 ASP A C 1
ATOM 6944 O O . ASP A 1 835 ? -56.146 -20.493 45.681 1.00 89.69 835 ASP A O 1
ATOM 6948 N N . ALA A 1 836 ? -54.074 -19.659 45.457 1.00 86.38 836 ALA A N 1
ATOM 6949 C CA . ALA A 1 836 ? -53.671 -19.924 46.838 1.00 86.38 836 ALA A CA 1
ATOM 6950 C C . ALA A 1 836 ? -54.545 -19.170 47.859 1.00 86.38 836 ALA A C 1
ATOM 6952 O O . ALA A 1 836 ? -55.010 -19.770 48.826 1.00 86.38 836 ALA A O 1
ATOM 6953 N N . ARG A 1 837 ? -54.859 -17.884 47.621 1.00 87.12 837 ARG A N 1
ATOM 6954 C CA . ARG A 1 837 ? -55.797 -17.120 48.473 1.00 87.12 837 ARG A CA 1
ATOM 6955 C C . ARG A 1 837 ? -57.217 -17.678 48.432 1.00 87.12 837 ARG A C 1
ATOM 6957 O O . ARG A 1 837 ? -57.909 -17.686 49.444 1.00 87.12 837 ARG A O 1
ATOM 6964 N N . ARG A 1 838 ? -57.683 -18.135 47.265 1.00 88.25 838 ARG A N 1
ATOM 6965 C CA . ARG A 1 838 ? -59.000 -18.781 47.151 1.00 88.25 838 ARG A CA 1
ATOM 6966 C C . ARG A 1 838 ? -59.047 -20.067 47.969 1.00 88.25 838 ARG A C 1
ATOM 6968 O O . ARG A 1 838 ? -60.029 -20.278 48.667 1.00 88.25 838 ARG A O 1
ATOM 6975 N N . GLN A 1 839 ? -57.992 -20.881 47.925 1.00 86.25 839 GLN A N 1
ATOM 6976 C CA . GLN A 1 839 ? -57.890 -22.097 48.733 1.00 86.25 839 GLN A CA 1
ATOM 6977 C C . GLN A 1 839 ? -57.797 -21.797 50.233 1.00 86.25 839 GLN A C 1
ATOM 6979 O O . GLN A 1 839 ? -58.482 -22.458 51.009 1.00 86.25 839 GLN A O 1
ATOM 6984 N N . SER A 1 840 ? -57.031 -20.780 50.654 1.00 83.81 840 SER A N 1
ATOM 6985 C CA . SER A 1 840 ? -56.969 -20.400 52.074 1.00 83.81 840 SER A CA 1
ATOM 6986 C C . SER A 1 840 ? -58.326 -19.928 52.595 1.00 83.81 840 SER A C 1
ATOM 6988 O O . SER A 1 840 ? -58.733 -20.343 53.672 1.00 83.81 840 SER A O 1
ATOM 6990 N N . ASN A 1 841 ? -59.053 -19.123 51.812 1.00 82.56 841 ASN A N 1
ATOM 6991 C CA . ASN A 1 841 ? -60.393 -18.658 52.177 1.00 82.56 841 ASN A CA 1
ATOM 6992 C C . ASN A 1 841 ? -61.427 -19.794 52.194 1.00 82.56 841 ASN A C 1
ATOM 6994 O O . ASN A 1 841 ? -62.384 -19.748 52.960 1.00 82.56 841 ASN A O 1
ATOM 6998 N N . PHE A 1 842 ? -61.262 -20.811 51.344 1.00 82.62 842 PHE A N 1
ATOM 6999 C CA . PHE A 1 842 ? -62.127 -21.990 51.366 1.00 82.62 842 PHE A CA 1
ATOM 7000 C C . PHE A 1 842 ? -61.877 -22.828 52.627 1.00 82.62 842 PHE A C 1
ATOM 7002 O O . PHE A 1 842 ? -62.828 -23.232 53.285 1.00 82.62 842 PHE A O 1
ATOM 7009 N N . ASN A 1 843 ? -60.609 -23.009 53.006 1.00 76.38 843 ASN A N 1
ATOM 7010 C CA . ASN A 1 843 ? -60.213 -23.741 54.211 1.00 76.38 843 ASN A CA 1
ATOM 7011 C C . ASN A 1 843 ? -60.473 -22.981 55.520 1.00 76.38 843 ASN A C 1
ATOM 7013 O O . ASN A 1 843 ? -60.492 -23.610 56.565 1.00 76.38 843 ASN A O 1
ATOM 7017 N N . SER A 1 844 ? -60.628 -21.653 55.499 1.00 71.12 844 SER A N 1
ATOM 7018 C CA . SER A 1 844 ? -61.038 -20.890 56.689 1.00 71.12 844 SER A CA 1
ATOM 7019 C C . SER A 1 844 ? -62.550 -20.907 56.919 1.00 71.12 844 SER A C 1
ATOM 7021 O O . SER A 1 844 ? -63.000 -20.585 58.014 1.00 71.12 844 SER A O 1
ATOM 7023 N N . ASN A 1 845 ? -63.327 -21.199 55.872 1.00 62.75 845 ASN A N 1
ATOM 7024 C CA . ASN A 1 845 ? -64.789 -21.249 55.922 1.00 62.75 845 ASN A CA 1
ATOM 7025 C C . ASN A 1 845 ? -65.337 -22.672 56.119 1.00 62.75 845 ASN A C 1
ATOM 7027 O O . ASN A 1 845 ? -66.499 -22.812 56.499 1.00 62.75 845 ASN A O 1
ATOM 7031 N N . ALA A 1 846 ? -64.536 -23.693 55.805 1.00 54.34 846 ALA A N 1
ATOM 7032 C CA . ALA A 1 846 ? -64.780 -25.092 56.149 1.00 54.34 846 ALA A CA 1
ATOM 7033 C C . ALA A 1 846 ? -64.223 -25.383 57.545 1.00 54.34 846 ALA A C 1
ATOM 7035 O O . ALA A 1 846 ? -64.885 -26.147 58.281 1.00 54.34 846 ALA A O 1
#

Radius of gyration: 39.37 Å; Cα contacts (8 Å, |Δi|>4): 484; chains: 1; bounding box: 103×121×109 Å

Nearest PDB structures (foldseek):
  7usx-assembly1_A  TM=6.593E-01  e=1.550E-10  Caenorhabditis elegans
  8tkp-assembly1_D  TM=6.079E-01  e=3.033E-10  Caenorhabditis elegans
  8wg4-assembly1_A  TM=5.444E-01  e=1.770E-03  Mus musculus
  8ehw-assembly1_A  TM=5.099E-01  e=3.623E-03  Homo sapiens
  8ehx-assembly1_A  TM=4.687E-01  e=6.200E-03  Homo sapiens

Secondary structure (DSSP, 8-state):
---------PPP----THHHHHHHHHHHHHSS---------------------SSHHHHHHHHHHHHHHHHTTSTTTHHHHHHHHHHHHHHHHHHHHHTTS--HHHHTT-TTTS-HHHHHHHHHHHHHHHHHHHHHHHHHHHHHHHHHHHHHHHHHHHHHHHHHHHHHHHHHHHHHHHHHHHHHHHHHHHHHHHHHHHHHHHHTTS------HHHHHHHHHHHHHHHHHHHHHHHHHHHHHTTS-SS-----------HHHHHHHHHHHHHHHH-TTHHHHHHHHHHS-HHHHHHHHHHHHHHHHHHHHHHHHHHHHHHHHHHS-HHHHTPEETTTEEGGGSGGGS-GGGHHHHHHHHHHHHHHHHHHHHHHHHHHHHHHHHHHHHHTTS-HHHHHHHHT--TT---HHHHHHHHHHHHHHHHHHHHHHHHHHHHHT--HHHHHHHHHHHHHHHHHHHHHHHHHHHHHHHHHHTHHHHHHHHTTTS-HHHHHHHHHHHHHHHHHHHHHHHHHHHHTT--SSHHHHHHHHHHHHHHHHHHHHHHHHHHHHHHHH---SS-GGG---HHHHHHTT---SSHHHHHHHHHHHHHH--SSS--HHHHHHHHHHHHHHHHHHHHHHHHHH-TT----PBP-HHHHHHHHHHHHHHHHHHTTT-TTHHHHHHHHHHHHHHHHHHHHHHH-BPPSS----THHHHHHHHHHHHHHHHHHHHHHHHHHSPP---SS-S-TTS-SSS--SSS-HHHHHHHHHHHHH-TTS---TTTHHHHHHHHHHHHHHHHHHHHHHHHHHHHHHHHHHHHHHHHHHHHHHHHHHHHHHHHHHHHHHHHHHHHHHHHHHHHHH-

pLDDT: mean 77.38, std 19.26, range [25.55, 97.69]

Organism: Stylonychia lemnae (NCBI:txid5949)

Sequence (846 aa):
MDNFNSKTSRPLFTPNSNFLDQFKSRASQRYQNIPDNSIDVSSTDVDDLKVDRQNRYKVNNEVSESMVKIKDFSGNQIANGLKNVDQHNEFENRVYKQSKATSIEDLMRLPEKLGPKNMSRLKDLKNQMDQLQSVIADFEQQKVKERVKEDLLIEEFYKNMKFKDDIKQKLYDKKKENMKLDLQLKSSQEEIEDLLQMIQEKNQQSSNPVKSSNLLLNKKMLEDKKRRERLQLKIALANGVDFLGDNAIKVSEKKILSRWEKLKIQVADIIDRIQPFKSEMQQIYIKFDRSINNFFQLFRFLFVFSMITFVLYAYLLLIHFINTDSSEISKICNTVVPCILYYSRFLAKEGTAYCSTIGLFVIIGLIICLYQWIKFDRQAKYQQIFKKDGIIFARMVLNSWNWSVNEKTQQEDLAESSFNEVLFALKEYVIAKRILYRPQSIKNALLFRRVITGLLSIIVIIFGWAGIIAASLYEENIVNYFGKFLPDIVAGFIPTVIVTIVNFIVLFLLEKLTEFEEWDFAYDNLKQLIWRSYVASIMNNLIFIIIQVELASGNAFFGDDTIASFDQANKQKVLYQCREDMVAVNFLQLVIHLDQLEIQFVSEIVTKWLLTLIWMGYYKIRNAINKNYEWIKEVGTPDEVVWIISFQLIIWSTIIYFPYMVFLQPFIMLIQFKYTHFVIYKWKKQPTFSSNEDAIGNFYNTFLTFTFIIVIVIISMFLFLPMDRYSRVSDPKKMCGPYPTNVSVINASNLFFKSNINPQEDEDQNESLTTRYFLSFPFITSIALILISSIQLQKGLIEVYENYKKQKFKDYDNQIEDLQLNYFTLVRKDNLFKDARRQSNFNSNA

Foldseek 3Di:
DDDDDDDDDDDDDDPDPVPVVVVVVVVVVVPPPDDDDDDDDDDDDDDDDDDDDPPVVVVVVVVVVVVVVVVVPPDPPVVVVVVVPVVVVVVVVVCVVPPPDDDLVRVLVPPPPQPPVRNVVSVVVVVVVVVVVVVVVVVVVVVVVVVVVVVVVVVVVVVVVVVVVVVVVVVVVVVVVVVVVVVVVVVVVVVVVVVVVVVVVVCVPDDDDDDPPVVVVVVVVVVVVVVVVVVVVVVVVLVVVCPPDDPRPPPDPPDPDDPVVVVVVVVVVVCVVPQPPPVLLVVCPLQFFVLVSLLLVVLSLLLVLLVVLLVLLVVLVVVLVVPDDPVQQPDDAPVPHRNSQFQLSAALVSLVVLVVSLVCSLVVVLVSLLVLLLVLLLVQLLVVVVCPPVCNLVCLVVVLPDPVDPDPVSNVSSVVRSVLVNVLVVLVVVLVVVVVPDDVVVVVVLVVLVVVLVVVLVVLLVVLVVQLVCLLQCVVVQLVVCVVPDPSVVSNCVSVVSNVVSLVVSLVVQLVSLVSSPDSAPLVSLLSSQVSNLVSLQVSLVVVLVLLLCQQAVPDPPDDSRNPDPVVVCVVVRHDLHSLRVSLVVLCCVLAVDDDDCGPLVCVLVVVVVVLVVLVVVVVVVCVVPVPDDSAAADDPSNVLSVVLSSVLSLLLSCSGRVCSSVVSSVSSVVVSVSVSCCCVPRHHHDSRHPNRSVSSSVSSVSSSVSSLVSLVSVLSQQQRFGDFPPDNPDLNSARHNQRDSHGSLVSVLVVVVCPPDVPDDDDPPPSPVSVCVSVCSNVVSVVSVVVSVVVSVVSSVVSVVVVVVVVVVVVVVVVVVVVVVVVVVVVVVVVVVVVVVVVVVVVVD

Mean predicted aligned error: 15.13 Å